Protein AF-A0A926A5L3-F1 (afdb_monomer)

Foldseek 3Di:
DVVVQDDPDDFFADDDWAPALQAADDDQFAGLDGDHLDDTDDWDWDWAADPVGDIDIDIDDQQDWDDDAQFPDHHQAAEIEGEPLRHQPQPRGGPRDCVVTHGDDDDDDSDDDDDDLLQFFFAKDQDDKFFFPDKDDLDPFKIKGFSLFFAWFWKKFKWADAAQKKKKKFFAAAADPSGHGDHVLQPDGHHIYMYGDRRPGIDIDTDDRYIAGHRMIMIGIADVVNPGDTMDTPGMMTGHMAGPWDFFKDKDFPDPLVVLLLQQLVRLQRRQRHRARAQGGHHDNWAQALCCQLVVLLDQQTTDCSSRLSNQLVQQVVQQDPQLFRFRTGVCSDDDDFQNGGQLSRNLSNQRNLLVVCQQAVDLVSLVVSVVSLVSNLVSLVVQDDQLWHQGHQAQFQFDDPDHGGGDDQDGSRLLNSLSSLVSLQSSLVSCVVVVNNVSNVVSVVSSVSSLVVNCVVFPDPVQLFGHRLDLQRLQSCQQSVSDDPVSLVSSLLSNLLNCVVPQGGTGLSRLLSSCVSCLVVLNVQSVCVSAVDQPDQHSNVLVVVVQSHPANHSNVDRHSRGNSNVNCSSCLVCEQLNWGRDPVCGQQLETERHHRDYPPIQKMKMWGQTPQGIWIWIWGADLQKIKIKIFRGASHKYKYWAQAQWDPAAQKWKDKVNHTQDDRHDGDDDDPQKAFDDWDDDGRRITGIIMGHGDIIIMMIGHFAFWADWDWDAEALKIKIFTDDRPQFQFKFKWKDLGPPDPTDGPDDRHRHRMDMGNNGHAPGKMKIWMWTDHPPMIGDTYDIDIDHHHHQDDPFFPPPPDPAKDFQDPGTLKGWAGDDPQFTKTKGFDCHPQHVQAPAFPPDGMWIKGKAWIKIKHKGFADDAFWKKKKKWKKAKGLPQADWAWKKFKDKQNHGQDIDGDTNPRRYIDMDMGMDGDRDRMIMIMITIPCPVDDTIMMTIGDIDMGTPPDFPFDWDDDPQKIKTATDPSPQQWWKWKDKDAPPPPDDDPIDTPVVSNGHRMDIGGHDPDPIDMDMDTGHD

Structure (mmCIF, N/CA/C/O backbone):
data_AF-A0A926A5L3-F1
#
_entry.id   AF-A0A926A5L3-F1
#
loop_
_atom_site.group_PDB
_atom_site.id
_atom_site.type_symbol
_atom_site.label_atom_id
_atom_site.label_alt_id
_atom_site.label_comp_id
_atom_site.label_asym_id
_atom_site.label_entity_id
_atom_site.label_seq_id
_atom_site.pdbx_PDB_ins_code
_atom_site.Cartn_x
_atom_site.Cartn_y
_atom_site.Cartn_z
_atom_site.occupancy
_atom_site.B_iso_or_equiv
_atom_site.auth_seq_id
_atom_site.auth_comp_id
_atom_site.auth_asym_id
_atom_site.auth_atom_id
_atom_site.pdbx_PDB_model_num
ATOM 1 N N . GLY A 1 1 ? -8.082 -14.546 -36.840 1.00 35.22 1 GLY A N 1
ATOM 2 C CA . GLY A 1 1 ? -7.848 -15.642 -35.850 1.00 35.22 1 GLY A CA 1
ATOM 3 C C . GLY A 1 1 ? -6.496 -16.289 -36.125 1.00 35.22 1 GLY A C 1
ATOM 4 O O . GLY A 1 1 ? -6.032 -16.130 -37.239 1.00 35.22 1 GLY A O 1
ATOM 5 N N . GLN A 1 2 ? -5.846 -16.968 -35.163 1.00 36.25 2 GLN A N 1
ATOM 6 C CA . GLN A 1 2 ? -4.400 -17.338 -35.142 1.00 36.25 2 GLN A CA 1
ATOM 7 C C . GLN A 1 2 ? -3.778 -18.077 -36.369 1.00 36.25 2 GLN A C 1
ATOM 9 O O . GLN A 1 2 ? -2.594 -18.394 -36.334 1.00 36.25 2 GLN A O 1
ATOM 14 N N . TYR A 1 3 ? -4.504 -18.292 -37.471 1.00 44.75 3 TYR A N 1
ATOM 15 C CA . TYR A 1 3 ? -4.017 -18.852 -38.741 1.00 44.75 3 TYR A CA 1
ATOM 16 C C . TYR A 1 3 ? -3.780 -17.809 -39.860 1.00 44.75 3 TYR A C 1
ATOM 18 O O . TYR A 1 3 ? -3.399 -18.186 -40.960 1.00 44.75 3 TYR A O 1
ATOM 26 N N . GLU A 1 4 ? -3.964 -16.506 -39.606 1.00 56.38 4 GLU A N 1
ATOM 27 C CA . GLU A 1 4 ? -3.795 -15.429 -40.613 1.00 56.38 4 GLU A CA 1
ATOM 28 C C . GLU A 1 4 ? -2.333 -15.012 -40.892 1.00 56.38 4 GLU A C 1
ATOM 30 O O . GLU A 1 4 ? -2.102 -14.116 -41.698 1.00 56.38 4 GLU A O 1
ATOM 35 N N . LEU A 1 5 ? -1.338 -15.635 -40.244 1.00 77.62 5 LEU A N 1
ATOM 36 C CA . LEU A 1 5 ? 0.082 -15.277 -40.414 1.00 77.62 5 LEU A CA 1
ATOM 37 C C . LEU A 1 5 ? 0.815 -16.090 -41.492 1.00 77.62 5 LEU A C 1
ATOM 39 O O . LEU A 1 5 ? 1.852 -15.642 -41.974 1.00 77.62 5 LEU A O 1
ATOM 43 N N . PHE A 1 6 ? 0.306 -17.268 -41.866 1.00 82.19 6 PHE A N 1
ATOM 44 C CA . PHE A 1 6 ? 0.930 -18.124 -42.878 1.00 82.19 6 PHE A CA 1
ATOM 45 C C . PHE A 1 6 ? 0.266 -17.935 -44.238 1.00 82.19 6 PHE A C 1
ATOM 47 O O . PHE A 1 6 ? -0.958 -17.862 -44.341 1.00 82.19 6 PHE A O 1
ATOM 54 N N . VAL A 1 7 ? 1.077 -17.924 -45.292 1.00 86.25 7 VAL A N 1
ATOM 55 C CA . VAL A 1 7 ? 0.605 -17.907 -46.681 1.00 86.25 7 VAL A CA 1
ATOM 56 C C . VAL A 1 7 ? 0.960 -19.212 -47.386 1.00 86.25 7 VAL A C 1
ATOM 58 O O . VAL A 1 7 ? 1.918 -19.895 -47.020 1.00 86.25 7 VAL A O 1
ATOM 61 N N . ASN A 1 8 ? 0.200 -19.565 -48.424 1.00 85.50 8 ASN A N 1
ATOM 62 C CA . ASN A 1 8 ? 0.579 -20.675 -49.297 1.00 85.50 8 ASN A CA 1
ATOM 63 C C . ASN A 1 8 ? 1.911 -20.355 -49.996 1.00 85.50 8 ASN A C 1
ATOM 65 O O . ASN A 1 8 ? 2.048 -19.300 -50.613 1.00 85.50 8 ASN A O 1
ATOM 69 N N . GLY A 1 9 ? 2.866 -21.286 -49.935 1.00 89.62 9 GLY A N 1
ATOM 70 C CA . GLY A 1 9 ? 4.195 -21.131 -50.531 1.00 89.62 9 GLY A CA 1
ATOM 71 C C . GLY A 1 9 ? 5.265 -20.726 -49.514 1.00 89.62 9 GLY A C 1
ATOM 72 O O . GLY A 1 9 ? 5.319 -21.262 -48.407 1.00 89.62 9 GLY A O 1
ATOM 73 N N . SER A 1 10 ? 6.161 -19.826 -49.915 1.00 92.00 10 SER A N 1
ATOM 74 C CA . SER A 1 10 ? 7.307 -19.418 -49.098 1.00 92.00 10 SER A CA 1
ATOM 75 C C . SER A 1 10 ? 6.879 -18.563 -47.907 1.00 92.00 10 SER A C 1
ATOM 77 O O . SER A 1 10 ? 6.154 -17.585 -48.059 1.00 92.00 10 SER A O 1
ATOM 79 N N . ASN A 1 11 ? 7.384 -18.909 -46.726 1.00 92.69 11 ASN A N 1
ATOM 80 C CA . ASN A 1 11 ? 7.181 -18.177 -45.479 1.00 92.69 11 ASN A CA 1
ATOM 81 C C . ASN A 1 11 ? 8.551 -17.875 -44.850 1.00 92.69 11 ASN A C 1
ATOM 83 O O . ASN A 1 11 ? 9.513 -18.599 -45.102 1.00 92.69 11 ASN A O 1
ATOM 87 N N . ALA A 1 12 ? 8.635 -16.830 -44.027 1.00 93.44 12 ALA A N 1
ATOM 88 C CA . ALA A 1 12 ? 9.833 -16.491 -43.260 1.00 93.44 12 ALA A CA 1
ATOM 89 C C . ALA A 1 12 ? 9.483 -16.323 -41.777 1.00 93.44 12 ALA A C 1
ATOM 91 O O . ALA A 1 12 ? 8.403 -15.842 -41.440 1.00 93.44 12 ALA A O 1
ATOM 92 N N . LEU A 1 13 ? 10.405 -16.719 -40.899 1.00 92.50 13 LEU A N 1
ATOM 93 C CA . LEU A 1 13 ? 10.316 -16.523 -39.455 1.00 92.50 13 LEU A CA 1
ATOM 94 C C . LEU A 1 13 ? 11.566 -15.771 -38.996 1.00 92.50 13 LEU A C 1
ATOM 96 O O . LEU A 1 13 ? 12.678 -16.259 -39.169 1.00 92.50 13 LEU A O 1
ATOM 100 N N . GLY A 1 14 ? 11.374 -14.586 -38.418 1.00 94.06 14 GLY A N 1
ATOM 101 C CA . GLY A 1 14 ? 12.453 -13.732 -37.927 1.00 94.06 14 GLY A CA 1
ATOM 102 C C . GLY A 1 14 ? 12.343 -13.476 -36.426 1.00 94.06 14 GLY A C 1
ATOM 103 O O . GLY A 1 14 ? 11.247 -13.250 -35.915 1.00 94.06 14 GLY A O 1
ATOM 104 N N . VAL A 1 15 ? 13.476 -13.488 -35.715 1.00 96.00 15 VAL A N 1
ATOM 105 C CA . VAL A 1 15 ? 13.546 -13.243 -34.265 1.00 96.00 15 VAL A CA 1
ATOM 106 C C . VAL A 1 15 ? 14.691 -12.280 -33.948 1.00 96.00 15 VAL A C 1
ATOM 108 O O . VAL A 1 15 ? 15.814 -12.483 -34.397 1.00 96.00 15 VAL A O 1
ATOM 111 N N . MET A 1 16 ? 14.415 -11.247 -33.145 1.00 96.06 16 MET A N 1
ATOM 112 C CA . MET A 1 16 ? 15.439 -10.385 -32.541 1.00 96.06 16 MET A CA 1
ATOM 113 C C . MET A 1 16 ? 15.711 -10.840 -31.106 1.00 96.06 16 MET A C 1
ATOM 115 O O . MET A 1 16 ? 14.770 -11.140 -30.371 1.00 96.06 16 MET A O 1
ATOM 119 N N . LEU A 1 17 ? 16.978 -10.845 -30.692 1.00 95.69 17 LEU A N 1
ATOM 120 C CA . LEU A 1 17 ? 17.385 -11.199 -29.331 1.00 95.69 17 LEU A CA 1
ATOM 121 C C . LEU A 1 17 ? 17.910 -9.968 -28.590 1.00 95.69 17 LEU A C 1
ATOM 123 O O . LEU A 1 17 ? 18.773 -9.255 -29.097 1.00 95.69 17 LEU A O 1
ATOM 127 N N . GLY A 1 18 ? 17.394 -9.744 -27.383 1.00 95.81 18 GLY A N 1
ATOM 128 C CA . GLY A 1 18 ? 17.878 -8.733 -26.446 1.00 95.81 18 GLY A CA 1
ATOM 129 C C . GLY A 1 18 ? 18.607 -9.367 -25.264 1.00 95.81 18 GLY A C 1
ATOM 130 O O . GLY A 1 18 ? 18.484 -10.564 -25.010 1.00 95.81 18 GLY A O 1
ATOM 131 N N . ASN A 1 19 ? 19.353 -8.552 -24.522 1.00 96.56 19 ASN A N 1
ATOM 132 C CA . ASN A 1 19 ? 20.150 -9.010 -23.381 1.00 96.56 19 ASN A CA 1
ATOM 133 C C . ASN A 1 19 ? 19.296 -9.426 -22.165 1.00 96.56 19 ASN A C 1
ATOM 135 O O . ASN A 1 19 ? 19.531 -10.480 -21.571 1.00 96.56 19 ASN A O 1
ATOM 139 N N . GLY A 1 20 ? 18.293 -8.615 -21.803 1.00 94.62 20 GLY A N 1
ATOM 140 C CA . GLY A 1 20 ? 17.446 -8.843 -20.624 1.00 94.62 20 GLY A CA 1
ATOM 141 C C . GLY A 1 20 ? 18.246 -9.014 -19.322 1.00 94.62 20 GLY A C 1
ATOM 142 O O . GLY A 1 20 ? 19.362 -8.514 -19.205 1.00 94.62 20 GLY A O 1
ATOM 143 N N . MET A 1 21 ? 17.687 -9.751 -18.355 1.00 94.62 21 MET A N 1
ATOM 144 C CA . MET A 1 21 ? 18.421 -10.192 -17.152 1.00 94.62 21 MET A CA 1
ATOM 145 C C . MET A 1 21 ? 19.389 -11.355 -17.436 1.00 94.62 21 MET A C 1
ATOM 147 O O . MET A 1 21 ? 20.191 -11.712 -16.580 1.00 94.62 21 MET A O 1
ATOM 151 N N . TYR A 1 22 ? 19.325 -11.957 -18.630 1.00 95.00 22 TYR A N 1
ATOM 152 C CA . TYR A 1 22 ? 20.181 -13.086 -18.999 1.00 95.00 22 TYR A CA 1
ATOM 153 C C . TYR A 1 22 ? 21.652 -12.667 -19.157 1.00 95.00 22 TYR A C 1
ATOM 155 O O . TYR A 1 22 ? 22.568 -13.425 -18.834 1.00 95.00 22 TYR A O 1
ATOM 163 N N . ASN A 1 23 ? 21.884 -11.449 -19.651 1.00 95.94 23 ASN A N 1
ATOM 164 C CA . ASN A 1 23 ? 23.215 -10.903 -19.875 1.00 95.94 23 ASN A CA 1
ATOM 165 C C . ASN A 1 23 ? 23.255 -9.408 -19.534 1.00 95.94 23 ASN A C 1
ATOM 167 O O . ASN A 1 23 ? 22.885 -8.571 -20.350 1.00 95.94 23 ASN A O 1
ATOM 171 N N . VAL A 1 24 ? 23.733 -9.068 -18.340 1.00 97.12 24 VAL A N 1
ATOM 172 C CA . VAL A 1 24 ? 23.867 -7.698 -17.826 1.00 97.12 24 VAL A CA 1
ATOM 173 C C . VAL A 1 24 ? 25.358 -7.315 -17.781 1.00 97.12 24 VAL A C 1
ATOM 175 O O . VAL A 1 24 ? 26.021 -7.507 -16.755 1.00 97.12 24 VAL A O 1
ATOM 178 N N . PRO A 1 25 ? 25.939 -6.844 -18.902 1.00 95.25 25 PRO A N 1
ATOM 179 C CA . PRO A 1 25 ? 27.352 -6.479 -18.975 1.00 95.25 25 PRO A CA 1
ATOM 180 C C . PRO A 1 25 ? 27.663 -5.175 -18.227 1.00 95.25 25 PRO A C 1
ATOM 182 O O . PRO A 1 25 ? 26.810 -4.308 -18.067 1.00 95.25 25 PRO A O 1
ATOM 185 N N . ALA A 1 26 ? 28.926 -4.984 -17.839 1.00 94.44 26 ALA A N 1
ATOM 186 C CA . ALA A 1 26 ? 29.396 -3.679 -17.378 1.00 94.44 26 ALA A CA 1
ATOM 187 C C . ALA A 1 26 ? 29.382 -2.665 -18.537 1.00 94.44 26 ALA A C 1
ATOM 189 O O . ALA A 1 26 ? 29.895 -2.946 -19.622 1.00 94.44 26 ALA A O 1
ATOM 190 N N . THR A 1 27 ? 28.822 -1.476 -18.307 1.00 94.12 27 THR A N 1
ATOM 191 C CA . THR A 1 27 ? 28.749 -0.400 -19.309 1.00 94.12 27 THR A CA 1
ATOM 192 C C . THR A 1 27 ? 29.032 0.964 -18.675 1.00 94.12 27 THR A C 1
ATOM 194 O O . THR A 1 27 ? 29.109 1.090 -17.456 1.00 94.12 27 THR A O 1
ATOM 197 N N . SER A 1 28 ? 29.159 2.011 -19.495 1.00 94.25 28 SER A N 1
ATOM 198 C CA . SER A 1 28 ? 29.218 3.400 -19.014 1.00 94.25 28 SER A CA 1
ATOM 199 C C . SER A 1 28 ? 27.848 3.972 -18.615 1.00 94.25 28 SER A C 1
ATOM 201 O O . SER A 1 28 ? 27.768 5.117 -18.167 1.00 94.25 28 SER A O 1
ATOM 203 N N . ARG A 1 29 ? 26.761 3.217 -18.822 1.00 96.44 29 ARG A N 1
ATOM 204 C CA . ARG A 1 29 ? 25.391 3.586 -18.449 1.00 96.44 29 ARG A CA 1
ATOM 205 C C . ARG A 1 29 ? 25.022 2.968 -17.103 1.00 96.44 29 ARG A C 1
ATOM 207 O O . ARG A 1 29 ? 25.691 2.064 -16.603 1.00 96.44 29 ARG A O 1
ATOM 214 N N . TYR A 1 30 ? 23.943 3.472 -16.512 1.00 96.25 30 TYR A N 1
ATOM 215 C CA . TYR A 1 30 ? 23.425 2.991 -15.238 1.00 96.25 30 TYR A CA 1
ATOM 216 C C . TYR A 1 30 ? 23.239 1.469 -15.262 1.00 96.25 30 TYR A C 1
ATOM 218 O O . TYR A 1 30 ? 22.624 0.912 -16.175 1.00 96.25 30 TYR A O 1
ATOM 226 N N . THR A 1 31 ? 23.798 0.818 -14.247 1.00 95.12 31 THR A N 1
ATOM 227 C CA . THR A 1 31 ? 23.822 -0.634 -14.088 1.00 95.12 31 THR A CA 1
ATOM 228 C C . THR A 1 31 ? 23.742 -0.926 -12.593 1.00 95.12 31 THR A C 1
ATOM 230 O O . THR A 1 31 ? 24.650 -0.547 -11.858 1.00 95.12 31 THR A O 1
ATOM 233 N N . LYS A 1 32 ? 22.651 -1.550 -12.129 1.00 94.56 32 LYS A N 1
ATOM 234 C CA . LYS A 1 32 ? 22.465 -1.870 -10.701 1.00 94.56 32 LYS A CA 1
ATOM 235 C C . LYS A 1 32 ? 23.424 -2.970 -10.243 1.00 94.56 32 LYS A C 1
ATOM 237 O O . LYS A 1 32 ? 24.020 -2.858 -9.177 1.00 94.56 32 LYS A O 1
ATOM 242 N N . PHE A 1 33 ? 23.570 -4.010 -11.055 1.00 95.06 33 PHE A N 1
ATOM 243 C CA . PHE A 1 33 ? 24.535 -5.092 -10.883 1.00 95.06 33 PHE A CA 1
ATOM 244 C C . PHE A 1 33 ? 24.931 -5.639 -12.255 1.00 95.06 33 PHE A C 1
ATOM 246 O O . PHE A 1 33 ? 24.251 -5.386 -13.248 1.00 95.06 33 PHE A O 1
ATOM 253 N N . THR A 1 34 ? 26.023 -6.395 -12.303 1.00 96.12 34 THR A N 1
ATOM 254 C CA . THR A 1 34 ? 26.501 -7.087 -13.505 1.00 96.12 34 THR A CA 1
ATOM 255 C C . THR A 1 34 ? 26.414 -8.594 -13.312 1.00 96.12 34 THR A C 1
ATOM 257 O O . THR A 1 34 ? 26.735 -9.087 -12.234 1.00 96.12 34 THR A O 1
ATOM 260 N N . GLY A 1 35 ? 26.058 -9.332 -14.357 1.00 94.50 35 GLY A N 1
ATOM 261 C CA . GLY A 1 35 ? 25.930 -10.790 -14.319 1.00 94.50 35 GLY A CA 1
ATOM 262 C C . GLY A 1 35 ? 25.642 -11.345 -15.710 1.00 94.50 35 GLY A C 1
ATOM 263 O O . GLY A 1 35 ? 25.076 -10.645 -16.544 1.00 94.50 35 GLY A O 1
ATOM 264 N N . SER A 1 36 ? 26.062 -12.574 -16.007 1.00 93.06 36 SER A N 1
ATOM 265 C CA . SER A 1 36 ? 25.852 -13.162 -17.334 1.00 93.06 36 SER A CA 1
ATOM 266 C C . SER A 1 36 ? 25.715 -14.677 -17.272 1.00 93.06 36 SER A C 1
ATOM 268 O O . SER A 1 36 ? 26.542 -15.357 -16.669 1.00 93.06 36 SER A O 1
ATOM 270 N N . PHE A 1 37 ? 24.710 -15.195 -17.975 1.00 90.75 37 PHE A N 1
ATOM 271 C CA . PHE A 1 37 ? 24.553 -16.614 -18.305 1.00 90.75 37 PHE A CA 1
ATOM 272 C C . PHE A 1 37 ? 25.066 -16.925 -19.730 1.00 90.75 37 PHE A C 1
ATOM 274 O O . PHE A 1 37 ? 24.801 -17.991 -20.295 1.00 90.75 37 PHE A O 1
ATOM 281 N N . GLY A 1 38 ? 25.799 -15.988 -20.341 1.00 91.94 38 GLY A N 1
ATOM 282 C CA . GLY A 1 38 ? 26.308 -16.048 -21.710 1.00 91.94 38 GLY A CA 1
ATOM 283 C C . GLY A 1 38 ? 25.638 -15.036 -22.651 1.00 91.94 38 GLY A C 1
ATOM 284 O O . GLY A 1 38 ? 24.778 -14.264 -22.229 1.00 91.94 38 GLY A O 1
ATOM 285 N N . PRO A 1 39 ? 26.014 -15.020 -23.943 1.00 91.06 39 PRO A N 1
ATOM 286 C CA . PRO A 1 39 ? 25.345 -14.184 -24.941 1.00 91.06 39 PRO A CA 1
ATOM 287 C C . PRO A 1 39 ? 23.888 -14.636 -25.144 1.00 91.06 39 PRO A C 1
ATOM 289 O O . PRO A 1 39 ? 23.615 -15.817 -24.927 1.00 91.06 39 PRO A O 1
ATOM 292 N N . PRO A 1 40 ? 22.965 -13.759 -25.590 1.00 92.81 40 PRO A N 1
ATOM 293 C CA . PRO A 1 40 ? 21.589 -14.141 -25.905 1.00 92.81 40 PRO A CA 1
ATOM 294 C C . PRO A 1 40 ? 21.512 -15.326 -26.877 1.00 92.81 40 PRO A C 1
ATOM 296 O O . PRO A 1 40 ? 22.271 -15.404 -27.844 1.00 92.81 40 PRO A O 1
ATOM 299 N N . LYS A 1 41 ? 20.580 -16.247 -26.619 1.00 94.06 41 LYS A N 1
ATOM 300 C CA . LYS A 1 41 ? 20.399 -17.502 -27.368 1.00 94.06 41 LYS A CA 1
ATOM 301 C C . LYS A 1 41 ? 18.924 -17.695 -27.707 1.00 94.06 41 LYS A C 1
ATOM 303 O O . LYS A 1 41 ? 18.062 -17.181 -26.999 1.00 94.06 41 LYS A O 1
ATOM 308 N N . LEU A 1 42 ? 18.637 -18.475 -28.747 1.00 95.31 42 LEU A N 1
ATOM 309 C CA . LEU A 1 42 ? 17.277 -18.822 -29.156 1.00 95.31 42 LEU A CA 1
ATOM 310 C C . LEU A 1 42 ? 17.081 -20.338 -29.142 1.00 95.31 42 LEU A C 1
ATOM 312 O O . LEU A 1 42 ? 17.919 -21.081 -29.647 1.00 95.31 42 LEU A O 1
ATOM 316 N N . ILE A 1 43 ? 15.934 -20.769 -28.624 1.00 94.31 43 ILE A N 1
ATOM 317 C CA . ILE A 1 43 ? 15.343 -22.072 -28.909 1.00 94.31 43 ILE A CA 1
ATOM 318 C C . ILE A 1 43 ? 13.918 -21.836 -29.408 1.00 94.31 43 ILE A C 1
ATOM 320 O O . ILE A 1 43 ? 13.148 -21.124 -28.764 1.00 94.31 43 ILE A O 1
ATOM 324 N N . ALA A 1 44 ? 13.565 -22.402 -30.560 1.00 94.12 44 ALA A N 1
ATOM 325 C CA . ALA A 1 44 ? 12.203 -22.341 -31.080 1.00 94.12 44 ALA A CA 1
ATOM 326 C C . ALA A 1 44 ? 11.848 -23.608 -31.863 1.00 94.12 44 ALA A C 1
ATOM 328 O O . ALA A 1 44 ? 12.690 -24.187 -32.551 1.00 94.12 44 ALA A O 1
ATOM 329 N N . GLN A 1 45 ? 10.580 -24.012 -31.763 1.00 93.88 45 GLN A N 1
ATOM 330 C CA . GLN A 1 45 ? 9.979 -25.077 -32.562 1.00 93.88 45 GLN A CA 1
ATOM 331 C C . GLN A 1 45 ? 8.614 -24.615 -33.069 1.00 93.88 45 GLN A C 1
ATOM 333 O O . GLN A 1 45 ? 7.748 -24.221 -32.290 1.00 93.88 45 GLN A O 1
ATOM 338 N N . LEU A 1 46 ? 8.422 -24.672 -34.382 1.00 93.12 46 LEU A N 1
ATOM 339 C CA . LEU A 1 46 ? 7.165 -24.389 -35.056 1.00 93.12 46 LEU A CA 1
ATOM 340 C C . LEU A 1 46 ? 6.559 -25.707 -35.540 1.00 93.12 46 LEU A C 1
ATOM 342 O O . LEU A 1 46 ? 7.123 -26.370 -36.408 1.00 93.12 46 LEU A O 1
ATOM 346 N N . HIS A 1 47 ? 5.400 -26.065 -34.992 1.00 93.25 47 HIS A N 1
ATOM 347 C CA . HIS A 1 47 ? 4.651 -27.261 -35.371 1.00 93.25 47 HIS A CA 1
ATOM 348 C C . HIS A 1 47 ? 3.543 -26.885 -36.359 1.00 93.25 47 HIS A C 1
ATOM 350 O O . HIS A 1 47 ? 2.641 -26.115 -36.032 1.00 93.25 47 HIS A O 1
ATOM 356 N N . LEU A 1 48 ? 3.606 -27.439 -37.566 1.00 90.94 48 LEU A N 1
ATOM 357 C CA . LEU A 1 48 ? 2.627 -27.247 -38.629 1.00 90.94 48 LEU A CA 1
ATOM 358 C C . LEU A 1 48 ? 1.744 -28.487 -38.723 1.00 90.94 48 LEU A C 1
ATOM 360 O O . LEU A 1 48 ? 2.257 -29.591 -38.891 1.00 90.94 48 LEU A O 1
ATOM 364 N N . PHE A 1 49 ? 0.429 -28.302 -38.648 1.00 91.75 49 PHE A N 1
ATOM 365 C CA . PHE A 1 49 ? -0.560 -29.367 -38.803 1.00 91.75 49 PHE A CA 1
ATOM 366 C C . PHE A 1 49 ? -1.387 -29.096 -40.056 1.00 91.75 49 PHE A C 1
ATOM 368 O O . PHE A 1 49 ? -1.925 -28.002 -40.224 1.00 91.75 49 PHE A O 1
ATOM 375 N N . TYR A 1 50 ? -1.480 -30.085 -40.939 1.00 90.06 50 TYR A N 1
ATOM 376 C CA . TYR A 1 50 ? -2.144 -29.951 -42.231 1.00 90.06 50 TYR A CA 1
ATOM 377 C C . TYR A 1 50 ? -3.512 -30.637 -42.222 1.00 90.06 50 TYR A C 1
ATOM 379 O O . TYR A 1 50 ? -3.735 -31.611 -41.504 1.00 90.06 50 TYR A O 1
ATOM 387 N N . ALA A 1 51 ? -4.430 -30.162 -43.068 1.00 91.38 51 ALA A N 1
ATOM 388 C CA . ALA A 1 51 ? -5.799 -30.686 -43.147 1.00 91.38 51 ALA A CA 1
ATOM 389 C C . ALA A 1 51 ? -5.876 -32.174 -43.546 1.00 91.38 51 ALA A C 1
ATOM 391 O O . ALA A 1 51 ? -6.840 -32.855 -43.214 1.00 91.38 51 ALA A O 1
ATOM 392 N N . ASN A 1 52 ? -4.852 -32.692 -44.232 1.00 93.62 52 ASN A N 1
ATOM 393 C CA . ASN A 1 52 ? -4.724 -34.109 -44.589 1.00 93.62 52 ASN A CA 1
ATOM 394 C C . ASN A 1 52 ? -4.213 -34.995 -43.429 1.00 93.62 52 ASN A C 1
ATOM 396 O O . ASN A 1 52 ? -3.969 -36.180 -43.638 1.00 93.62 52 ASN A O 1
ATOM 400 N N . GLY A 1 53 ? -4.002 -34.431 -42.235 1.00 94.31 53 GLY A N 1
ATOM 401 C CA . GLY A 1 53 ? -3.536 -35.143 -41.045 1.00 94.31 53 GLY A CA 1
ATOM 402 C C . GLY A 1 53 ? -2.015 -35.274 -40.911 1.00 94.31 53 GLY A C 1
ATOM 403 O O . GLY A 1 53 ? -1.554 -35.793 -39.898 1.00 94.31 53 GLY A O 1
ATOM 404 N N . THR A 1 54 ? -1.216 -34.805 -41.877 1.00 95.50 54 THR A N 1
ATOM 405 C CA . THR A 1 54 ? 0.252 -34.782 -41.727 1.00 95.50 54 THR A CA 1
ATOM 406 C C . THR A 1 54 ? 0.701 -33.604 -40.865 1.00 95.50 54 THR A C 1
ATOM 408 O O . THR A 1 54 ? -0.026 -32.618 -40.720 1.00 95.50 54 THR A O 1
ATOM 411 N N . SER A 1 55 ? 1.922 -33.666 -40.335 1.00 94.31 55 SER A N 1
ATOM 412 C CA . SER A 1 55 ? 2.546 -32.553 -39.621 1.00 94.31 55 SER A CA 1
ATOM 413 C C . SER A 1 55 ? 4.006 -32.355 -40.024 1.00 94.31 55 SER A C 1
ATOM 415 O O . SER A 1 55 ? 4.646 -33.259 -40.560 1.00 94.31 55 SER A O 1
ATOM 417 N N . ASN A 1 56 ? 4.524 -31.151 -39.789 1.00 93.31 56 ASN A N 1
ATOM 418 C CA . ASN A 1 56 ? 5.938 -30.822 -39.943 1.00 93.31 56 ASN A CA 1
ATOM 419 C C . ASN A 1 56 ? 6.422 -30.021 -38.728 1.00 93.31 56 ASN A C 1
ATOM 421 O O . ASN A 1 56 ? 5.643 -29.277 -38.133 1.00 93.31 56 ASN A O 1
ATOM 425 N N . VAL A 1 57 ? 7.699 -30.151 -38.374 1.00 94.56 57 VAL A N 1
ATOM 426 C CA . VAL A 1 57 ? 8.323 -29.382 -37.292 1.00 94.56 57 VAL A CA 1
ATOM 427 C C . VAL A 1 57 ? 9.533 -28.648 -37.848 1.00 94.56 57 VAL A C 1
ATOM 429 O O . VAL A 1 57 ? 10.482 -29.271 -38.313 1.00 94.56 57 VAL A O 1
ATOM 432 N N . ILE A 1 58 ? 9.508 -27.320 -37.771 1.00 93.56 58 ILE A N 1
ATOM 433 C CA . ILE A 1 58 ? 10.653 -26.464 -38.092 1.00 93.56 58 ILE A CA 1
ATOM 434 C C . ILE A 1 58 ? 11.289 -26.051 -36.767 1.00 93.56 58 ILE A C 1
ATOM 436 O O . ILE A 1 58 ? 10.620 -25.461 -35.923 1.00 93.56 58 ILE A O 1
ATOM 440 N N . SER A 1 59 ? 12.564 -26.379 -36.569 1.00 95.06 59 SER A N 1
ATOM 441 C CA . SER A 1 59 ? 13.295 -26.074 -35.332 1.00 95.06 59 SER A CA 1
ATOM 442 C C . SER A 1 59 ? 14.448 -25.109 -35.594 1.00 95.06 59 SER A C 1
ATOM 444 O O . SER A 1 59 ? 14.896 -24.952 -36.728 1.00 95.06 59 SER A O 1
ATOM 446 N N . THR A 1 60 ? 14.932 -24.457 -34.541 1.00 95.56 60 THR A N 1
ATOM 447 C CA . THR A 1 60 ? 16.198 -23.713 -34.572 1.00 95.56 60 THR A CA 1
ATOM 448 C C . THR A 1 60 ? 17.388 -24.658 -34.670 1.00 95.56 60 THR A C 1
ATOM 450 O O . THR A 1 60 ? 17.541 -25.537 -33.822 1.00 95.56 60 THR A O 1
ATOM 453 N N . ASP A 1 61 ? 18.237 -24.449 -35.671 1.00 95.12 61 ASP A N 1
ATOM 454 C CA . ASP A 1 61 ? 19.452 -25.219 -35.947 1.00 95.12 61 ASP A CA 1
ATOM 455 C C . ASP A 1 61 ? 20.512 -24.344 -36.656 1.00 95.12 61 ASP A C 1
ATOM 457 O O . ASP A 1 61 ? 20.400 -23.117 -36.687 1.00 95.12 61 ASP A O 1
ATOM 461 N N . SER A 1 62 ? 21.559 -24.959 -37.216 1.00 95.75 62 SER A N 1
ATOM 462 C CA . SER A 1 62 ? 22.626 -24.254 -37.941 1.00 95.75 62 SER A CA 1
ATOM 463 C C . SER A 1 62 ? 22.218 -23.720 -39.321 1.00 95.75 62 SER A C 1
ATOM 465 O O . SER A 1 62 ? 23.028 -23.046 -39.955 1.00 95.75 62 SER A O 1
ATOM 467 N N . GLN A 1 63 ? 21.011 -24.017 -39.818 1.00 94.94 63 GLN A N 1
ATOM 468 C CA . GLN A 1 63 ? 20.507 -23.493 -41.095 1.00 94.94 63 GLN A CA 1
ATOM 469 C C . GLN A 1 63 ? 19.887 -22.101 -40.949 1.00 94.94 63 GLN A C 1
ATOM 471 O O . GLN A 1 63 ? 19.702 -21.399 -41.943 1.00 94.94 63 GLN A O 1
ATOM 476 N N . TRP A 1 64 ? 19.577 -21.685 -39.720 1.00 96.62 64 TRP A N 1
ATOM 477 C CA . TRP A 1 64 ? 19.152 -20.321 -39.439 1.00 96.62 64 TRP A CA 1
ATOM 478 C C . TRP A 1 64 ? 20.278 -19.341 -39.750 1.00 96.62 64 TRP A C 1
ATOM 480 O O . TRP A 1 64 ? 21.448 -19.632 -39.515 1.00 96.62 64 TRP A O 1
ATOM 490 N N . LEU A 1 65 ? 19.922 -18.164 -40.257 1.00 97.06 65 LEU A N 1
ATOM 491 C CA . LEU A 1 65 ? 20.868 -17.095 -40.557 1.00 97.06 65 LEU A CA 1
ATOM 492 C C . LEU A 1 65 ? 20.763 -15.987 -39.504 1.00 97.06 65 LEU A C 1
ATOM 494 O O . LEU A 1 65 ? 19.690 -15.730 -38.960 1.00 97.06 65 LEU A O 1
ATOM 498 N N . THR A 1 66 ? 21.879 -15.318 -39.229 1.00 96.38 66 THR A N 1
ATOM 499 C CA . THR A 1 66 ? 21.984 -14.219 -38.267 1.00 96.38 66 THR A CA 1
ATOM 500 C C . THR A 1 66 ? 22.838 -13.077 -38.816 1.00 96.38 66 THR A C 1
ATOM 502 O O . THR A 1 66 ? 23.796 -13.290 -39.565 1.00 96.38 66 THR A O 1
ATOM 505 N N . ALA A 1 67 ? 22.496 -11.855 -38.420 1.00 96.19 67 ALA A N 1
ATOM 506 C CA . ALA A 1 67 ? 23.245 -10.638 -38.696 1.00 96.19 67 ALA A CA 1
ATOM 507 C C . ALA A 1 67 ? 23.024 -9.618 -37.563 1.00 96.19 67 ALA A C 1
ATOM 509 O O . ALA A 1 67 ? 22.015 -9.699 -36.853 1.00 96.19 67 ALA A O 1
ATOM 510 N N . PRO A 1 68 ? 23.931 -8.641 -37.379 1.00 95.25 68 PRO A N 1
ATOM 511 C CA . PRO A 1 68 ? 23.655 -7.477 -36.545 1.00 95.25 68 PRO A CA 1
ATOM 512 C C . PRO A 1 68 ? 22.389 -6.756 -37.022 1.00 95.25 68 PRO A C 1
ATOM 514 O O . PRO A 1 68 ? 22.210 -6.531 -38.218 1.00 95.25 68 PRO A O 1
ATOM 517 N N . GLY A 1 69 ? 21.511 -6.407 -36.084 1.00 94.81 69 GLY A N 1
ATOM 518 C CA . GLY A 1 69 ? 20.286 -5.665 -36.365 1.00 94.81 69 GLY A CA 1
ATOM 519 C C . GLY A 1 69 ? 20.427 -4.158 -36.121 1.00 94.81 69 GLY A C 1
ATOM 520 O O . GLY A 1 69 ? 21.490 -3.685 -35.718 1.00 94.81 69 GLY A O 1
ATOM 521 N N . PRO A 1 70 ? 19.330 -3.402 -36.289 1.00 97.31 70 PRO A N 1
ATOM 522 C CA . PRO A 1 70 ? 19.310 -1.961 -36.038 1.00 97.31 70 PRO A CA 1
ATOM 523 C C . PRO A 1 70 ? 19.412 -1.584 -34.551 1.00 97.31 70 PRO A C 1
ATOM 525 O O . PRO A 1 70 ? 19.708 -0.436 -34.238 1.00 97.31 70 PRO A O 1
ATOM 528 N N . ILE A 1 71 ? 19.205 -2.525 -33.623 1.00 98.12 71 ILE A N 1
ATOM 529 C CA . ILE A 1 71 ? 19.432 -2.308 -32.186 1.00 98.12 71 ILE A CA 1
ATOM 530 C C . ILE A 1 71 ? 20.931 -2.451 -31.897 1.00 98.12 71 ILE A C 1
ATOM 532 O O . ILE A 1 71 ? 21.463 -3.561 -31.882 1.00 98.12 71 ILE A O 1
ATOM 536 N N . THR A 1 72 ? 21.611 -1.331 -31.657 1.00 97.75 72 THR A N 1
ATOM 537 C CA . THR A 1 72 ? 23.072 -1.266 -31.464 1.00 97.75 72 THR A CA 1
ATOM 538 C C . THR A 1 72 ? 23.488 -1.293 -29.993 1.00 97.75 72 THR A C 1
ATOM 540 O O . THR A 1 72 ? 24.641 -1.589 -29.679 1.00 97.75 72 THR A O 1
ATOM 543 N N . PHE A 1 73 ? 22.550 -1.045 -29.077 1.00 97.88 73 PHE A N 1
ATOM 544 C CA . PHE A 1 73 ? 22.733 -1.188 -27.634 1.00 97.88 73 PHE A CA 1
ATOM 545 C C . PHE A 1 73 ? 21.454 -1.749 -27.006 1.00 97.88 73 PHE A C 1
ATOM 547 O O . PHE A 1 73 ? 20.366 -1.266 -27.297 1.00 97.88 73 PHE A O 1
ATOM 554 N N . SER A 1 74 ? 21.579 -2.742 -26.123 1.00 96.94 74 SER A N 1
ATOM 555 C CA . SER A 1 74 ? 20.462 -3.332 -25.373 1.00 96.94 74 SER A CA 1
ATOM 556 C C . SER A 1 74 ? 20.914 -3.614 -23.943 1.00 96.94 74 SER A C 1
ATOM 558 O O . SER A 1 74 ? 21.819 -4.421 -23.729 1.00 96.94 74 SER A O 1
ATOM 560 N N . HIS A 1 75 ? 20.316 -2.946 -22.958 1.00 97.12 75 HIS A N 1
ATOM 561 C CA . HIS A 1 75 ? 20.652 -3.138 -21.549 1.00 97.12 75 HIS A CA 1
ATOM 562 C C . HIS A 1 75 ? 19.426 -2.935 -20.659 1.00 97.12 75 HIS A C 1
ATOM 564 O O . HIS A 1 75 ? 18.818 -1.865 -20.679 1.00 97.12 75 HIS A O 1
ATOM 570 N N . VAL A 1 76 ? 19.112 -3.920 -19.809 1.00 95.69 76 VAL A N 1
ATOM 571 C CA . VAL A 1 76 ? 17.902 -3.907 -18.964 1.00 95.69 76 VAL A CA 1
ATOM 572 C C . VAL A 1 76 ? 17.828 -2.691 -18.029 1.00 95.69 76 VAL A C 1
ATOM 574 O O . VAL A 1 76 ? 16.737 -2.215 -17.743 1.00 95.69 76 VAL A O 1
ATOM 577 N N . TYR A 1 77 ? 18.972 -2.133 -17.617 1.00 96.81 77 TYR A N 1
ATOM 578 C CA . TYR A 1 77 ? 19.047 -0.916 -16.794 1.00 96.81 77 TYR A CA 1
ATOM 579 C C . TYR A 1 77 ? 19.420 0.346 -17.573 1.00 96.81 77 TYR A C 1
ATOM 581 O O . TYR A 1 77 ? 19.060 1.456 -17.185 1.00 96.81 77 TYR A O 1
ATOM 589 N N . GLY A 1 78 ? 20.195 0.172 -18.642 1.00 96.88 78 GLY A N 1
ATOM 590 C CA . GLY A 1 78 ? 21.025 1.231 -19.211 1.00 96.88 78 GLY A CA 1
ATOM 591 C C . GLY A 1 78 ? 20.415 1.881 -20.442 1.00 96.88 78 GLY A C 1
ATOM 592 O O . GLY A 1 78 ? 20.813 2.991 -20.790 1.00 96.88 78 GLY A O 1
ATOM 593 N N . GLY A 1 79 ? 19.470 1.225 -21.116 1.00 97.69 79 GLY A N 1
ATOM 594 C CA . GLY A 1 79 ? 18.869 1.791 -22.313 1.00 97.69 79 GLY A CA 1
ATOM 595 C C . GLY A 1 79 ? 18.737 0.851 -23.495 1.00 97.69 79 GLY A C 1
ATOM 596 O O . GLY A 1 79 ? 19.118 -0.320 -23.449 1.00 97.69 79 GLY A O 1
ATOM 597 N N . GLU A 1 80 ? 18.268 1.439 -24.589 1.00 98.62 80 GLU A N 1
ATOM 598 C CA . GLU A 1 80 ? 18.268 0.843 -25.919 1.00 98.62 80 GLU A CA 1
ATOM 599 C C . GLU A 1 80 ? 18.632 1.907 -26.960 1.00 98.62 80 GLU A C 1
ATOM 601 O O . GLU A 1 80 ? 18.041 2.989 -26.966 1.00 98.62 80 GLU A O 1
ATOM 606 N N . ASP A 1 81 ? 19.583 1.589 -27.838 1.00 98.69 81 ASP A N 1
ATOM 607 C CA . ASP A 1 81 ? 19.924 2.433 -28.984 1.00 98.69 81 ASP A CA 1
ATOM 608 C C . ASP A 1 81 ? 19.502 1.733 -30.271 1.00 98.69 81 ASP A C 1
ATOM 610 O O . ASP A 1 81 ? 19.765 0.542 -30.456 1.00 98.69 81 ASP A O 1
ATOM 614 N N . TYR A 1 82 ? 18.885 2.494 -31.167 1.00 98.81 82 TYR A N 1
ATOM 615 C CA . TYR A 1 82 ? 18.397 2.038 -32.456 1.00 98.81 82 TYR A CA 1
ATOM 616 C C . TYR A 1 82 ? 18.914 2.944 -33.571 1.00 98.81 82 TYR A C 1
ATOM 618 O O . TYR A 1 82 ? 18.736 4.162 -33.521 1.00 98.81 82 TYR A O 1
ATOM 626 N N . ASP A 1 83 ? 19.527 2.357 -34.592 1.00 98.75 83 ASP A N 1
ATOM 627 C CA . ASP A 1 83 ? 19.949 3.055 -35.802 1.00 98.75 83 ASP A CA 1
ATOM 628 C C . ASP A 1 83 ? 19.122 2.583 -36.996 1.00 98.75 83 ASP A C 1
ATOM 630 O O . ASP A 1 83 ? 19.356 1.509 -37.551 1.00 98.75 83 ASP A O 1
ATOM 634 N N . ALA A 1 84 ? 18.146 3.399 -37.400 1.00 98.25 84 ALA A N 1
ATOM 635 C CA . ALA A 1 84 ? 17.218 3.049 -38.470 1.00 98.25 84 ALA A CA 1
ATOM 636 C C . ALA A 1 84 ? 17.902 2.916 -39.837 1.00 98.25 84 ALA A C 1
ATOM 638 O O . ALA A 1 84 ? 17.377 2.254 -40.728 1.00 98.25 84 ALA A O 1
ATOM 639 N N . ARG A 1 85 ? 19.111 3.467 -40.003 1.00 97.62 85 ARG A N 1
ATOM 640 C CA . ARG A 1 85 ? 19.915 3.301 -41.225 1.00 97.62 85 ARG A CA 1
ATOM 641 C C . ARG A 1 85 ? 20.420 1.867 -41.403 1.00 97.62 85 ARG A C 1
ATOM 643 O O . ARG A 1 85 ? 20.838 1.509 -42.499 1.00 97.62 85 ARG A O 1
ATOM 650 N N . LEU A 1 86 ? 20.422 1.075 -40.329 1.00 97.31 86 LEU A N 1
ATOM 651 C CA . LEU A 1 86 ? 20.890 -0.310 -40.310 1.00 97.31 86 LEU A CA 1
ATOM 652 C C . LEU A 1 86 ? 19.748 -1.329 -40.418 1.00 97.31 86 LEU A C 1
ATOM 654 O O . LEU A 1 86 ? 20.017 -2.528 -40.405 1.00 97.31 86 LEU A O 1
ATOM 658 N N . GLU A 1 87 ? 18.487 -0.897 -40.492 1.00 95.38 87 GLU A N 1
ATOM 659 C CA . GLU A 1 87 ? 17.349 -1.814 -40.565 1.00 95.38 87 GLU A CA 1
ATOM 660 C C . GLU A 1 87 ? 17.256 -2.469 -41.955 1.00 95.38 87 GLU A C 1
ATOM 662 O O . GLU A 1 87 ? 17.005 -1.774 -42.946 1.00 95.38 87 GLU A O 1
ATOM 667 N N . PRO A 1 88 ? 17.424 -3.801 -42.077 1.00 93.44 88 PRO A N 1
ATOM 668 C CA . PRO A 1 88 ? 17.326 -4.455 -43.372 1.00 93.44 88 PRO A CA 1
ATOM 669 C C . PRO A 1 88 ? 15.851 -4.574 -43.765 1.00 93.44 88 PRO A C 1
ATOM 671 O O . PRO A 1 88 ? 15.082 -5.313 -43.148 1.00 93.44 88 PRO A O 1
ATOM 674 N N . SER A 1 89 ? 15.440 -3.833 -44.792 1.00 91.75 89 SER A N 1
ATOM 675 C CA . SER A 1 89 ? 14.048 -3.826 -45.243 1.00 91.75 89 SER A CA 1
ATOM 676 C C . SER A 1 89 ? 13.586 -5.232 -45.637 1.00 91.75 89 SER A C 1
ATOM 678 O O . SER A 1 89 ? 14.234 -5.913 -46.430 1.00 91.75 89 SER A O 1
ATOM 680 N N . GLY A 1 90 ? 12.461 -5.673 -45.074 1.00 92.62 90 GLY A N 1
ATOM 681 C CA . GLY A 1 90 ? 11.846 -6.951 -45.426 1.00 92.62 90 GLY A CA 1
ATOM 682 C C . GLY A 1 90 ? 12.510 -8.204 -44.838 1.00 92.62 90 GLY A C 1
ATOM 683 O O . GLY A 1 90 ? 12.116 -9.298 -45.227 1.00 92.62 90 GLY A O 1
ATOM 684 N N . TRP A 1 91 ? 13.474 -8.090 -43.913 1.00 95.19 91 TRP A N 1
ATOM 685 C CA . TRP A 1 91 ? 14.252 -9.230 -43.379 1.00 95.19 91 TRP A CA 1
ATOM 686 C C . TRP A 1 91 ? 13.417 -10.384 -42.798 1.00 95.19 91 TRP A C 1
ATOM 688 O O . TRP A 1 91 ? 13.862 -11.528 -42.756 1.00 95.19 91 TRP A O 1
ATOM 698 N N . ASN A 1 92 ? 12.205 -10.085 -42.336 1.00 93.19 92 ASN A N 1
ATOM 699 C CA . ASN A 1 92 ? 11.244 -11.026 -41.768 1.00 93.19 92 ASN A CA 1
ATOM 700 C C . ASN A 1 92 ? 10.159 -11.473 -42.770 1.00 93.19 92 ASN A C 1
ATOM 702 O O . ASN A 1 92 ? 9.155 -12.053 -42.358 1.00 93.19 92 ASN A O 1
ATOM 706 N N . HIS A 1 93 ? 10.342 -11.218 -44.067 1.00 93.00 93 HIS A N 1
ATOM 707 C CA . HIS A 1 93 ? 9.455 -11.650 -45.146 1.00 93.00 93 HIS A CA 1
ATOM 708 C C . HIS A 1 93 ? 10.149 -12.660 -46.068 1.00 93.00 93 HIS A C 1
ATOM 710 O O . HIS A 1 93 ? 11.369 -12.667 -46.233 1.00 93.00 93 HIS A O 1
ATOM 716 N N . ALA A 1 94 ? 9.358 -13.534 -46.695 1.00 93.06 94 ALA A N 1
ATOM 717 C CA . ALA A 1 94 ? 9.879 -14.464 -47.691 1.00 93.06 94 ALA A CA 1
ATOM 718 C C . ALA A 1 94 ? 10.447 -13.710 -48.908 1.00 93.06 94 ALA A C 1
ATOM 720 O O . ALA A 1 94 ? 9.873 -12.717 -49.349 1.00 93.06 94 ALA A O 1
ATOM 721 N N . GLY A 1 95 ? 11.551 -14.210 -49.471 1.00 92.50 95 GLY A N 1
ATOM 722 C CA . GLY A 1 95 ? 12.220 -13.597 -50.627 1.00 92.50 95 GLY A CA 1
ATOM 723 C C . GLY A 1 95 ? 13.256 -12.521 -50.283 1.00 92.50 95 GLY A C 1
ATOM 724 O O . GLY A 1 95 ? 13.826 -11.935 -51.199 1.00 92.50 95 GLY A O 1
ATOM 725 N N . PHE A 1 96 ? 13.523 -12.275 -48.997 1.00 95.88 96 PHE A N 1
ATOM 726 C CA . PHE A 1 96 ? 14.631 -11.427 -48.562 1.00 95.88 96 PHE A CA 1
ATOM 727 C C . PHE A 1 96 ? 15.992 -12.000 -48.997 1.00 95.88 96 PHE A C 1
ATOM 729 O O . PHE A 1 96 ? 16.247 -13.197 -48.839 1.00 95.88 96 PHE A O 1
ATOM 736 N N . ASP A 1 97 ? 16.874 -11.141 -49.518 1.00 94.94 97 ASP A N 1
ATOM 737 C CA . ASP A 1 97 ? 18.248 -11.517 -49.857 1.00 94.94 97 ASP A CA 1
ATOM 738 C C . ASP A 1 97 ? 19.129 -11.534 -48.599 1.00 94.94 97 ASP A C 1
ATOM 740 O O . ASP A 1 97 ? 19.644 -10.511 -48.145 1.00 94.94 97 ASP A O 1
ATOM 744 N N . ALA A 1 98 ? 19.297 -12.730 -48.035 1.00 94.44 98 ALA A N 1
ATOM 745 C CA . ALA A 1 98 ? 20.120 -12.974 -46.858 1.00 94.44 98 ALA A CA 1
ATOM 746 C C . ALA A 1 98 ? 21.564 -13.398 -47.196 1.00 94.44 98 ALA A C 1
ATOM 748 O O . ALA A 1 98 ? 22.247 -13.941 -46.330 1.00 94.44 98 ALA A O 1
ATOM 749 N N . ALA A 1 99 ? 22.063 -13.175 -48.422 1.00 93.44 99 ALA A N 1
ATOM 750 C CA . ALA A 1 99 ? 23.395 -13.642 -48.833 1.00 93.44 99 ALA A CA 1
ATOM 751 C C . ALA A 1 99 ? 24.550 -13.080 -47.980 1.00 93.44 99 ALA A C 1
ATOM 753 O O . ALA A 1 99 ? 25.606 -13.701 -47.882 1.00 93.44 99 ALA A O 1
ATOM 754 N N . ALA A 1 100 ? 24.351 -11.916 -47.352 1.00 93.81 100 ALA A N 1
ATOM 755 C CA . ALA A 1 100 ? 25.323 -11.291 -46.455 1.00 93.81 100 ALA A CA 1
ATOM 756 C C . ALA A 1 100 ? 25.222 -11.764 -44.989 1.00 93.81 100 ALA A C 1
ATOM 758 O O . ALA A 1 100 ? 26.004 -11.313 -44.150 1.00 93.81 100 ALA A O 1
ATOM 759 N N . TRP A 1 101 ? 24.250 -12.616 -44.652 1.00 97.38 101 TRP A N 1
ATOM 760 C CA . TRP A 1 101 ? 24.057 -13.127 -43.295 1.00 97.38 101 TRP A CA 1
ATOM 761 C C . TRP A 1 101 ? 24.871 -14.401 -43.071 1.00 97.38 101 TRP A C 1
ATOM 763 O O . TRP A 1 101 ? 25.123 -15.178 -43.991 1.00 97.38 101 TRP A O 1
ATOM 773 N N . SER A 1 102 ? 25.255 -14.635 -41.821 1.00 97.00 102 SER A N 1
ATOM 774 C CA . SER A 1 102 ? 26.041 -15.808 -41.437 1.00 97.00 102 SER A CA 1
ATOM 775 C C . SER A 1 102 ? 25.141 -16.905 -40.865 1.00 97.00 102 SER A C 1
ATOM 777 O O . SER A 1 102 ? 24.164 -16.580 -40.191 1.00 97.00 102 SER A O 1
ATOM 779 N N . PRO A 1 103 ? 25.467 -18.196 -41.049 1.00 96.94 103 PRO A N 1
ATOM 780 C CA . PRO A 1 103 ? 24.802 -19.280 -40.329 1.00 96.94 103 PRO A CA 1
ATOM 781 C C . PRO A 1 103 ? 24.875 -19.102 -38.807 1.00 96.94 103 PRO A C 1
ATOM 783 O O . PRO A 1 103 ? 25.884 -18.644 -38.266 1.00 96.94 103 PRO A O 1
ATOM 786 N N . ALA A 1 104 ? 23.809 -19.482 -38.107 1.00 96.38 104 ALA A N 1
ATOM 787 C CA . ALA A 1 104 ? 23.726 -19.425 -36.658 1.00 96.38 104 ALA A CA 1
ATOM 788 C C . ALA A 1 104 ? 24.650 -20.466 -36.007 1.00 96.38 104 ALA A C 1
ATOM 790 O O . ALA A 1 104 ? 24.702 -21.633 -36.402 1.00 96.38 104 ALA A O 1
ATOM 791 N N . THR A 1 105 ? 25.352 -20.055 -34.951 1.00 95.31 105 THR A N 1
ATOM 792 C CA . THR A 1 105 ? 26.183 -20.962 -34.154 1.00 95.31 105 THR A CA 1
ATOM 793 C C . THR A 1 105 ? 25.314 -21.761 -33.187 1.00 95.31 105 THR A C 1
ATOM 795 O O . THR A 1 105 ? 24.728 -21.200 -32.259 1.00 95.31 105 THR A O 1
ATOM 798 N N . VAL A 1 106 ? 25.276 -23.084 -33.354 1.00 95.12 106 VAL A N 1
ATOM 799 C CA . VAL A 1 106 ? 24.625 -23.988 -32.395 1.00 95.12 106 VAL A CA 1
ATOM 800 C C . VAL A 1 106 ? 25.384 -23.947 -31.067 1.00 95.12 106 VAL A C 1
ATOM 802 O O . VAL A 1 106 ? 26.606 -24.085 -31.025 1.00 95.12 106 VAL A O 1
ATOM 805 N N . THR A 1 107 ? 24.659 -23.752 -29.968 1.00 92.75 107 THR A N 1
ATOM 806 C CA . THR A 1 107 ? 25.222 -23.616 -28.620 1.00 92.75 107 THR A CA 1
ATOM 807 C C . THR A 1 107 ? 24.494 -24.531 -27.642 1.00 92.75 107 THR A C 1
ATOM 809 O O . THR A 1 107 ? 23.340 -24.898 -27.861 1.00 92.75 107 THR A O 1
ATOM 812 N N . SER A 1 108 ? 25.153 -24.893 -26.541 1.00 89.62 108 SER A N 1
ATOM 813 C CA . SER A 1 108 ? 24.475 -25.547 -25.425 1.00 89.62 108 SER A CA 1
ATOM 814 C C . SER A 1 108 ? 23.429 -24.606 -24.816 1.00 89.62 108 SER A C 1
ATOM 816 O O . SER A 1 108 ? 23.616 -23.383 -24.782 1.00 89.62 108 SER A O 1
ATOM 818 N N . GLY A 1 109 ? 22.338 -25.178 -24.302 1.00 85.94 109 GLY A N 1
ATOM 819 C CA . GLY A 1 109 ? 21.341 -24.424 -23.542 1.00 85.94 109 GLY A CA 1
ATOM 820 C C . GLY A 1 109 ? 21.934 -23.769 -22.282 1.00 85.94 109 GLY A C 1
ATOM 821 O O . GLY A 1 109 ? 23.060 -24.087 -21.890 1.00 85.94 109 GLY A O 1
ATOM 822 N N . PRO A 1 110 ? 21.186 -22.868 -21.625 1.00 86.75 110 PRO A N 1
ATOM 823 C CA . PRO A 1 110 ? 21.636 -22.153 -20.425 1.00 86.75 110 PRO A CA 1
ATOM 824 C C . PRO A 1 110 ? 21.785 -23.035 -19.170 1.00 86.75 110 PRO A C 1
ATOM 826 O O . PRO A 1 110 ? 22.135 -22.531 -18.108 1.00 86.75 110 PRO A O 1
ATOM 829 N N . GLY A 1 111 ? 21.519 -24.340 -19.275 1.00 86.12 111 GLY A N 1
ATOM 830 C CA . GLY A 1 111 ? 21.264 -25.215 -18.132 1.00 86.12 111 GLY A CA 1
ATOM 831 C C . GLY A 1 111 ? 19.793 -25.169 -17.706 1.00 86.12 111 GLY A C 1
ATOM 832 O O . GLY A 1 111 ? 18.968 -24.524 -18.353 1.00 86.12 111 GLY A O 1
ATOM 833 N N . GLY A 1 112 ? 19.454 -25.884 -16.632 1.00 86.06 112 GLY A N 1
ATOM 834 C CA . GLY A 1 112 ? 18.081 -25.968 -16.126 1.00 86.06 112 GLY A CA 1
ATOM 835 C C . GLY A 1 112 ? 17.130 -26.784 -17.011 1.00 86.06 112 GLY A C 1
ATOM 836 O O . GLY A 1 112 ? 17.550 -27.548 -17.880 1.00 86.06 112 GLY A O 1
ATOM 837 N N . MET A 1 113 ? 15.827 -26.639 -16.758 1.00 89.31 113 MET A N 1
ATOM 838 C CA . MET A 1 113 ? 14.756 -27.353 -17.457 1.00 89.31 113 MET A CA 1
ATOM 839 C C . MET A 1 113 ? 13.774 -26.350 -18.060 1.00 89.31 113 MET A C 1
ATOM 841 O O . MET A 1 113 ? 13.257 -25.492 -17.348 1.00 89.31 113 MET A O 1
ATOM 845 N N . LEU A 1 114 ? 13.478 -26.479 -19.356 1.00 90.69 114 LEU A N 1
ATOM 846 C CA . LEU A 1 114 ? 12.385 -25.733 -19.978 1.00 90.69 114 LEU A CA 1
ATOM 847 C C . LEU A 1 114 ? 11.056 -26.238 -19.412 1.00 90.69 114 LEU A C 1
ATOM 849 O O . LEU A 1 114 ? 10.752 -27.428 -19.489 1.00 90.69 114 LEU A O 1
ATOM 853 N N . ARG A 1 115 ? 10.277 -25.327 -18.830 1.00 91.12 115 ARG A N 1
ATOM 854 C CA . ARG A 1 115 ? 8.976 -25.616 -18.221 1.00 91.12 115 ARG A CA 1
ATOM 855 C C . ARG A 1 115 ? 7.872 -24.885 -18.992 1.00 91.12 115 ARG A C 1
ATOM 857 O O . ARG A 1 115 ? 8.107 -23.832 -19.579 1.00 91.12 115 ARG A O 1
ATOM 864 N N . GLY A 1 116 ? 6.678 -25.477 -19.024 1.00 88.25 116 GLY A N 1
ATOM 865 C CA . GLY A 1 116 ? 5.519 -24.918 -19.726 1.00 88.25 116 GLY A CA 1
ATOM 866 C C . GLY A 1 116 ? 4.892 -23.713 -19.015 1.00 88.25 116 GLY A C 1
ATOM 867 O O . GLY A 1 116 ? 5.359 -23.271 -17.968 1.00 88.25 116 GLY A O 1
ATOM 868 N N . GLN A 1 117 ? 3.780 -23.217 -19.563 1.00 83.69 117 GLN A N 1
ATOM 869 C CA . GLN A 1 117 ? 3.092 -22.006 -19.091 1.00 83.69 117 GLN A CA 1
ATOM 870 C C . GLN A 1 117 ? 2.676 -22.049 -17.607 1.00 83.69 117 GLN A C 1
ATOM 872 O O . GLN A 1 117 ? 2.629 -21.005 -16.969 1.00 83.69 117 GLN A O 1
ATOM 877 N N . SER A 1 118 ? 2.433 -23.232 -17.032 1.00 83.25 118 SER A N 1
ATOM 878 C CA . SER A 1 118 ? 2.121 -23.402 -15.601 1.00 83.25 118 SER A CA 1
ATOM 879 C C . SER A 1 118 ? 3.264 -23.015 -14.649 1.00 83.25 118 SER A C 1
ATOM 881 O O . SER A 1 118 ? 3.043 -22.935 -13.447 1.00 83.25 118 SER A O 1
ATOM 883 N N . HIS A 1 119 ? 4.471 -22.796 -15.179 1.00 88.25 119 HIS A N 1
ATOM 884 C CA . HIS A 1 119 ? 5.671 -22.350 -14.457 1.00 88.25 119 HIS A CA 1
ATOM 885 C C . HIS A 1 119 ? 6.133 -20.959 -14.903 1.00 88.25 119 HIS A C 1
ATOM 887 O O . HIS A 1 119 ? 7.227 -20.525 -14.551 1.00 88.25 119 HIS A O 1
ATOM 893 N N . ALA A 1 120 ? 5.341 -20.276 -15.731 1.00 90.12 120 ALA A N 1
ATOM 894 C CA . ALA A 1 120 ? 5.679 -18.977 -16.284 1.00 90.12 120 ALA A CA 1
ATOM 895 C C . ALA A 1 120 ? 4.810 -17.884 -15.660 1.00 90.12 120 ALA A C 1
ATOM 897 O O . ALA A 1 120 ? 3.628 -18.082 -15.376 1.00 90.12 120 ALA A O 1
ATOM 898 N N . ALA A 1 121 ? 5.387 -16.693 -15.512 1.00 92.81 121 ALA A N 1
ATOM 899 C CA . ALA A 1 121 ? 4.602 -15.503 -15.236 1.00 92.81 121 ALA A CA 1
ATOM 900 C C . ALA A 1 121 ? 3.676 -15.194 -16.428 1.00 92.81 121 ALA A C 1
ATOM 902 O O . ALA A 1 121 ? 4.035 -15.491 -17.576 1.00 92.81 121 ALA A O 1
ATOM 903 N N . PRO A 1 122 ? 2.514 -14.555 -16.201 1.00 93.88 122 PRO A N 1
ATOM 904 C CA . PRO A 1 122 ? 1.723 -14.025 -17.302 1.00 93.88 122 PRO A CA 1
ATOM 905 C C . PRO A 1 122 ? 2.569 -13.075 -18.173 1.00 93.88 122 PRO A C 1
ATOM 907 O O . PRO A 1 122 ? 3.431 -12.358 -17.653 1.00 93.88 122 PRO A O 1
ATOM 910 N N . PRO A 1 123 ? 2.348 -13.048 -19.500 1.00 94.06 123 PRO A N 1
ATOM 911 C CA . PRO A 1 123 ? 3.162 -12.243 -20.401 1.00 94.06 123 PRO A CA 1
ATOM 912 C C . PRO A 1 123 ? 3.003 -10.752 -20.104 1.00 94.06 123 PRO A C 1
ATOM 914 O O . PRO A 1 123 ? 1.927 -10.296 -19.720 1.00 94.06 123 PRO A O 1
ATOM 917 N N . ILE A 1 124 ? 4.054 -9.979 -20.357 1.00 95.12 124 ILE A N 1
ATOM 918 C CA . ILE A 1 124 ? 3.991 -8.518 -20.292 1.00 95.12 124 ILE A CA 1
ATOM 919 C C . ILE A 1 124 ? 3.279 -7.998 -21.548 1.00 95.12 124 ILE A C 1
ATOM 921 O O . ILE A 1 124 ? 3.586 -8.422 -22.664 1.00 95.12 124 ILE A O 1
ATOM 925 N N . LYS A 1 125 ? 2.334 -7.072 -21.378 1.00 95.38 125 LYS A N 1
ATOM 926 C CA . LYS A 1 125 ? 1.591 -6.428 -22.468 1.00 95.38 125 LYS A CA 1
ATOM 927 C C . LYS A 1 125 ? 1.646 -4.911 -22.350 1.00 95.38 125 LYS A C 1
ATOM 929 O O . LYS A 1 125 ? 1.706 -4.371 -21.249 1.00 95.38 125 LYS A O 1
ATOM 934 N N . ALA A 1 126 ? 1.549 -4.236 -23.493 1.00 96.19 126 ALA A N 1
ATOM 935 C CA . ALA A 1 126 ? 1.145 -2.837 -23.539 1.00 96.19 126 ALA A CA 1
ATOM 936 C C . ALA A 1 126 ? -0.349 -2.752 -23.194 1.00 96.19 126 ALA A C 1
ATOM 938 O O . ALA A 1 126 ? -1.170 -3.365 -23.878 1.00 96.19 126 ALA A O 1
ATOM 939 N N . VAL A 1 127 ? -0.695 -2.034 -22.126 1.00 95.25 127 VAL A N 1
ATOM 940 C CA . VAL A 1 127 ? -2.073 -2.003 -21.594 1.00 95.25 127 VAL A CA 1
ATOM 941 C C . VAL A 1 127 ? -2.746 -0.641 -21.703 1.00 95.25 127 VAL A C 1
ATOM 943 O O . VAL A 1 127 ? -3.967 -0.557 -21.634 1.00 95.25 127 VAL A O 1
ATOM 946 N N . GLN A 1 128 ? -1.965 0.430 -21.840 1.00 96.75 128 GLN A N 1
ATOM 947 C CA . GLN A 1 128 ? -2.466 1.799 -21.877 1.00 96.75 128 GLN A CA 1
ATOM 948 C C . GLN A 1 128 ? -1.427 2.712 -22.534 1.00 96.75 128 GLN A C 1
ATOM 950 O O . GLN A 1 128 ? -0.230 2.537 -22.317 1.00 96.75 128 GLN A O 1
ATOM 955 N N . THR A 1 129 ? -1.878 3.706 -23.296 1.00 98.31 129 THR A N 1
ATOM 956 C CA . THR A 1 129 ? -1.022 4.775 -23.828 1.00 98.31 129 THR A CA 1
ATOM 957 C C . THR A 1 129 ? -1.302 6.071 -23.074 1.00 98.31 129 THR A C 1
ATOM 959 O O . THR A 1 129 ? -2.460 6.458 -22.918 1.00 98.31 129 THR A O 1
ATOM 962 N N . LEU A 1 130 ? -0.246 6.739 -22.609 1.00 98.56 130 LEU A N 1
ATOM 963 C CA . LEU A 1 130 ? -0.287 8.049 -21.966 1.00 98.56 130 LEU A CA 1
ATOM 964 C C . LEU A 1 130 ? 0.264 9.107 -22.922 1.00 98.56 130 LEU A C 1
ATOM 966 O O . LEU A 1 130 ? 1.372 8.966 -23.443 1.00 98.56 130 LEU A O 1
ATOM 970 N N . LEU A 1 131 ? -0.499 10.178 -23.125 1.00 98.50 131 LEU A N 1
ATOM 971 C CA . LEU A 1 131 ? -0.037 11.364 -23.841 1.00 98.50 131 LEU A CA 1
ATOM 972 C C . LEU A 1 131 ? 0.474 12.406 -22.835 1.00 98.50 131 LEU A C 1
ATOM 974 O O . LEU A 1 131 ? -0.085 12.501 -21.739 1.00 98.50 131 LEU A O 1
ATOM 978 N N . PRO A 1 132 ? 1.501 13.204 -23.179 1.00 98.44 132 PRO A N 1
ATOM 979 C CA . PRO A 1 132 ? 1.962 14.282 -22.318 1.00 98.44 132 PRO A CA 1
ATOM 980 C C . PRO A 1 132 ? 0.835 15.264 -21.991 1.00 98.44 132 PRO A C 1
ATOM 982 O O . PRO A 1 132 ? 0.230 15.849 -22.888 1.00 98.44 132 PRO A O 1
ATOM 985 N N . ILE A 1 133 ? 0.594 15.494 -20.702 1.00 98.44 133 ILE A N 1
ATOM 986 C CA . ILE A 1 133 ? -0.359 16.506 -20.226 1.00 98.44 133 ILE A CA 1
ATOM 987 C C . ILE A 1 133 ? 0.270 17.903 -20.188 1.00 98.44 133 ILE A C 1
ATOM 989 O O . ILE A 1 133 ? -0.431 18.912 -20.134 1.00 98.44 133 ILE A O 1
ATOM 993 N N . LYS A 1 134 ? 1.607 17.971 -20.197 1.00 98.00 134 LYS A N 1
ATOM 994 C CA . LYS A 1 134 ? 2.374 19.216 -20.197 1.00 98.00 134 LYS A CA 1
ATOM 995 C C . LYS A 1 134 ? 3.718 19.012 -20.888 1.00 98.00 134 LYS A C 1
ATOM 997 O O . LYS A 1 134 ? 4.359 17.976 -20.735 1.00 98.00 134 LYS A O 1
ATOM 1002 N N . THR A 1 135 ? 4.161 20.036 -21.614 1.00 98.19 135 THR A N 1
ATOM 1003 C CA . THR A 1 135 ? 5.502 20.102 -22.210 1.00 98.19 135 THR A CA 1
ATOM 1004 C C . THR A 1 135 ? 6.219 21.342 -21.694 1.00 98.19 135 THR A C 1
ATOM 1006 O O . THR A 1 135 ? 5.672 22.442 -21.747 1.00 98.19 135 THR A O 1
ATOM 1009 N N . ASN A 1 136 ? 7.445 21.171 -21.210 1.00 97.44 136 ASN A N 1
ATOM 1010 C CA . ASN A 1 136 ? 8.323 22.251 -20.788 1.00 97.44 136 ASN A CA 1
ATOM 1011 C C . ASN A 1 136 ? 9.497 22.384 -21.767 1.00 97.44 136 ASN A C 1
ATOM 1013 O O . ASN A 1 136 ? 10.264 21.438 -21.946 1.00 97.44 136 ASN A O 1
ATOM 1017 N N . SER A 1 137 ? 9.635 23.544 -22.407 1.00 97.19 137 SER A N 1
ATOM 1018 C CA . SER A 1 137 ? 10.736 23.803 -23.344 1.00 97.19 137 SER A CA 1
ATOM 1019 C C . SER A 1 137 ? 11.917 24.406 -22.589 1.00 97.19 137 SER A C 1
ATOM 1021 O O . SER A 1 137 ? 11.820 25.527 -22.099 1.00 97.19 137 SER A O 1
ATOM 1023 N N . ILE A 1 138 ? 13.022 23.664 -22.498 1.00 97.94 138 ILE A N 1
ATOM 1024 C CA . ILE A 1 138 ? 14.248 24.107 -21.817 1.00 97.94 138 ILE A CA 1
ATOM 1025 C C . ILE A 1 138 ? 15.136 24.894 -22.785 1.00 97.94 138 ILE A C 1
ATOM 1027 O O . ILE A 1 138 ? 15.694 25.930 -22.435 1.00 97.94 138 ILE A O 1
ATOM 1031 N N . SER A 1 139 ? 15.251 24.413 -24.022 1.00 97.56 139 SER A N 1
ATOM 1032 C CA . SER A 1 139 ? 15.953 25.076 -25.122 1.00 97.56 139 SER A CA 1
ATOM 1033 C C . SER A 1 139 ? 15.359 24.632 -26.464 1.00 97.56 139 SER A C 1
ATOM 1035 O O . SER A 1 139 ? 14.431 23.824 -26.505 1.00 97.56 139 SER A O 1
ATOM 1037 N N . ALA A 1 140 ? 15.912 25.119 -27.580 1.00 95.19 140 ALA A N 1
ATOM 1038 C CA . ALA A 1 140 ? 15.532 24.639 -28.910 1.00 95.19 140 ALA A CA 1
ATOM 1039 C C . ALA A 1 140 ? 15.790 23.130 -29.107 1.00 95.19 140 ALA A C 1
ATOM 1041 O O . ALA A 1 140 ? 15.088 22.494 -29.889 1.00 95.19 140 ALA A O 1
ATOM 1042 N N . SER A 1 141 ? 16.767 22.557 -28.393 1.00 97.56 141 SER A N 1
ATOM 1043 C CA . SER A 1 141 ? 17.164 21.151 -28.510 1.00 97.56 141 SER A CA 1
ATOM 1044 C C . SER A 1 141 ? 16.708 20.262 -27.352 1.00 97.56 141 SER A C 1
ATOM 1046 O O . SER A 1 141 ? 16.924 19.055 -27.419 1.00 97.56 141 SER A O 1
ATOM 1048 N N . VAL A 1 142 ? 16.091 20.818 -26.300 1.00 98.50 142 VAL A N 1
ATOM 1049 C CA . VAL A 1 142 ? 15.714 20.067 -25.091 1.00 98.50 142 VAL A CA 1
ATOM 1050 C C . VAL A 1 142 ? 14.295 20.408 -24.644 1.00 98.50 142 VAL A C 1
ATOM 1052 O O . VAL A 1 142 ? 13.979 21.562 -24.335 1.00 98.50 142 VAL A O 1
ATOM 1055 N N . LYS A 1 143 ? 13.453 19.378 -24.535 1.00 98.69 143 LYS A N 1
ATOM 1056 C CA . LYS A 1 143 ? 12.092 19.460 -23.984 1.00 98.69 143 LYS A CA 1
ATOM 1057 C C . LYS A 1 143 ? 11.885 18.401 -22.906 1.00 98.69 143 LYS A C 1
ATOM 1059 O O . LYS A 1 143 ? 12.412 17.301 -23.019 1.00 98.69 143 LYS A O 1
ATOM 1064 N N . VAL A 1 144 ? 11.087 18.711 -21.889 1.00 98.88 144 VAL A N 1
ATOM 1065 C CA . VAL A 1 144 ? 10.629 17.748 -20.878 1.00 98.88 144 VAL A CA 1
ATOM 1066 C C . VAL A 1 144 ? 9.123 17.569 -21.009 1.00 98.88 144 VAL A C 1
ATOM 1068 O O . VAL A 1 144 ? 8.370 18.540 -20.936 1.00 98.88 144 VAL A O 1
ATOM 1071 N N . TYR A 1 145 ? 8.687 16.330 -21.193 1.00 98.81 145 TYR A N 1
ATOM 1072 C CA . TYR A 1 145 ? 7.283 15.945 -21.277 1.00 98.81 145 TYR A CA 1
ATOM 1073 C C . TYR A 1 145 ? 6.841 15.339 -19.944 1.00 98.81 145 TYR A C 1
ATOM 1075 O O . TYR A 1 145 ? 7.494 14.424 -19.447 1.00 98.81 145 TYR A O 1
ATOM 1083 N N . ASP A 1 146 ? 5.747 15.843 -19.373 1.00 98.75 146 ASP A N 1
ATOM 1084 C CA . ASP A 1 146 ? 5.076 15.276 -18.198 1.00 98.75 146 ASP A CA 1
ATOM 1085 C C . ASP A 1 146 ? 3.889 14.429 -18.662 1.00 98.75 146 ASP A C 1
ATOM 1087 O O . ASP A 1 146 ? 2.947 14.956 -19.257 1.00 98.75 146 ASP A O 1
ATOM 1091 N N . LEU A 1 147 ? 3.931 13.126 -18.389 1.00 98.75 147 LEU A N 1
ATOM 1092 C CA . LEU A 1 147 ? 2.868 12.177 -18.733 1.00 98.75 147 LEU A CA 1
ATOM 1093 C C . LEU A 1 147 ? 1.705 12.183 -17.727 1.00 98.75 147 LEU A C 1
ATOM 1095 O O . LEU A 1 147 ? 0.711 11.494 -17.930 1.00 98.75 147 LEU A O 1
ATOM 1099 N N . GLY A 1 148 ? 1.824 12.931 -16.628 1.00 98.25 148 GLY A N 1
ATOM 1100 C CA . GLY A 1 148 ? 0.799 13.070 -15.593 1.00 98.25 148 GLY A CA 1
ATOM 1101 C C . GLY A 1 148 ? 0.695 11.893 -14.626 1.00 98.25 148 GLY A C 1
ATOM 1102 O O . GLY A 1 148 ? 0.036 12.021 -13.600 1.00 98.25 148 GLY A O 1
ATOM 1103 N N . GLN A 1 149 ? 1.368 10.780 -14.913 1.00 98.62 149 GLN A N 1
ATOM 1104 C CA . GLN A 1 149 ? 1.347 9.558 -14.118 1.00 98.62 149 GLN A CA 1
ATOM 1105 C C . GLN A 1 149 ? 2.739 8.924 -14.108 1.00 98.62 149 GLN A C 1
ATOM 1107 O O . GLN A 1 149 ? 3.338 8.747 -15.167 1.00 98.62 149 GLN A O 1
ATOM 1112 N N . ASN A 1 150 ? 3.243 8.558 -12.928 1.00 98.56 150 ASN A N 1
ATOM 1113 C CA . ASN A 1 150 ? 4.435 7.725 -12.805 1.00 98.56 150 ASN A CA 1
ATOM 1114 C C . ASN A 1 150 ? 4.062 6.270 -13.113 1.00 98.56 150 ASN A C 1
ATOM 1116 O O . ASN A 1 150 ? 3.248 5.670 -12.402 1.00 98.56 150 ASN A O 1
ATOM 1120 N N . ALA A 1 151 ? 4.601 5.730 -14.204 1.00 98.38 151 ALA A N 1
ATOM 1121 C CA . ALA A 1 151 ? 4.246 4.412 -14.707 1.00 98.38 151 ALA A CA 1
ATOM 1122 C C . ALA A 1 151 ? 5.457 3.637 -15.238 1.00 98.38 151 ALA A C 1
ATOM 1124 O O . ALA A 1 151 ? 6.420 4.227 -15.726 1.00 98.38 151 ALA A O 1
ATOM 1125 N N . SER A 1 152 ? 5.381 2.306 -15.211 1.00 98.00 152 SER A N 1
ATOM 1126 C CA . SER A 1 152 ? 6.298 1.449 -15.974 1.00 98.00 152 SER A CA 1
ATOM 1127 C C . SER A 1 152 ? 5.961 1.517 -17.450 1.00 98.00 152 SER A C 1
ATOM 1129 O O . SER A 1 152 ? 4.899 1.051 -17.866 1.00 98.00 152 SER A O 1
ATOM 1131 N N . LEU A 1 153 ? 6.845 2.111 -18.249 1.00 97.00 153 LEU A N 1
ATOM 1132 C CA . LEU A 1 153 ? 6.540 2.407 -19.643 1.00 97.00 153 LEU A CA 1
ATOM 1133 C C . LEU A 1 153 ? 7.729 2.265 -20.594 1.00 97.00 153 LEU A C 1
ATOM 1135 O O . LEU A 1 153 ? 8.896 2.207 -20.197 1.00 97.00 153 LEU A O 1
ATOM 1139 N N . ILE A 1 154 ? 7.385 2.232 -21.879 1.00 98.56 154 ILE A N 1
ATOM 1140 C CA . ILE A 1 154 ? 8.290 2.322 -23.025 1.00 98.56 154 ILE A CA 1
ATOM 1141 C C . ILE A 1 154 ? 7.813 3.504 -23.886 1.00 98.56 154 ILE A C 1
ATOM 1143 O O . ILE A 1 154 ? 6.615 3.579 -24.182 1.00 98.56 154 ILE A O 1
ATOM 1147 N N . PRO A 1 155 ? 8.684 4.446 -24.291 1.00 98.56 155 PRO A N 1
ATOM 1148 C CA . PRO A 1 155 ? 8.257 5.569 -25.106 1.00 98.56 155 PRO A CA 1
ATOM 1149 C C . PRO A 1 155 ? 7.976 5.127 -26.543 1.00 98.56 155 PRO A C 1
ATOM 1151 O O . PRO A 1 155 ? 8.730 4.340 -27.112 1.00 98.56 155 PRO A O 1
ATOM 1154 N N . ARG A 1 156 ? 6.934 5.679 -27.163 1.00 98.75 156 ARG A N 1
ATOM 1155 C CA . ARG A 1 156 ? 6.746 5.621 -28.617 1.00 98.75 156 ARG A CA 1
ATOM 1156 C C . ARG A 1 156 ? 7.032 6.990 -29.211 1.00 98.75 156 ARG A C 1
ATOM 1158 O O . ARG A 1 156 ? 6.507 7.990 -28.725 1.00 98.75 156 ARG A O 1
ATOM 1165 N N . LEU A 1 157 ? 7.870 7.020 -30.239 1.00 98.75 157 LEU A N 1
ATOM 1166 C CA . LEU A 1 157 ? 8.344 8.238 -30.885 1.00 98.75 157 LEU A CA 1
ATOM 1167 C C . LEU A 1 157 ? 7.832 8.296 -32.324 1.00 98.75 157 LEU A C 1
ATOM 1169 O O . LEU A 1 157 ? 7.971 7.319 -33.053 1.00 98.75 157 LEU A O 1
ATOM 1173 N N . THR A 1 158 ? 7.309 9.450 -32.730 1.00 98.75 158 THR A N 1
ATOM 1174 C CA . THR A 1 158 ? 7.172 9.831 -34.142 1.00 98.75 158 THR A CA 1
ATOM 1175 C C . THR A 1 158 ? 8.000 11.087 -34.382 1.00 98.75 158 THR A C 1
ATOM 1177 O O . THR A 1 158 ? 7.896 12.054 -33.620 1.00 98.75 158 THR A O 1
ATOM 1180 N N . VAL A 1 159 ? 8.868 11.054 -35.388 1.00 98.69 159 VAL A N 1
ATOM 1181 C CA . VAL A 1 159 ? 9.879 12.088 -35.641 1.00 98.69 159 VAL A CA 1
ATOM 1182 C C . VAL A 1 159 ? 10.146 12.224 -37.137 1.00 98.69 159 VAL A C 1
ATOM 1184 O O . VAL A 1 159 ? 10.099 11.239 -37.867 1.00 98.69 159 VAL A O 1
ATOM 1187 N N . HIS A 1 160 ? 10.507 13.421 -37.591 1.00 98.56 160 HIS A N 1
ATOM 1188 C CA . HIS A 1 160 ? 11.090 13.625 -38.915 1.00 98.56 160 HIS A CA 1
ATOM 1189 C C . HIS A 1 160 ? 12.349 14.496 -38.857 1.00 98.56 160 HIS A C 1
ATOM 1191 O O . HIS A 1 160 ? 12.527 15.336 -37.972 1.00 98.56 160 HIS A O 1
ATOM 1197 N N . GLY A 1 161 ? 13.253 14.300 -39.814 1.00 97.25 161 GLY A N 1
ATOM 1198 C CA . GLY A 1 161 ? 14.526 15.013 -39.864 1.00 97.25 161 GLY A CA 1
ATOM 1199 C C . GLY A 1 161 ? 15.494 14.428 -40.885 1.00 97.25 161 GLY A C 1
ATOM 1200 O O . GLY A 1 161 ? 15.145 13.538 -41.658 1.00 97.25 161 GLY A O 1
ATOM 1201 N N . GLN A 1 162 ? 16.719 14.951 -40.901 1.00 97.06 162 GLN A N 1
ATOM 1202 C CA . GLN A 1 162 ? 17.767 14.445 -41.786 1.00 97.06 162 GLN A CA 1
ATOM 1203 C C . GLN A 1 162 ? 18.290 13.081 -41.324 1.00 97.06 162 GLN A C 1
ATOM 1205 O O . GLN A 1 162 ? 18.302 12.771 -40.132 1.00 97.06 162 GLN A O 1
ATOM 1210 N N . THR A 1 163 ? 18.764 12.283 -42.282 1.00 97.88 163 THR A N 1
ATOM 1211 C CA . THR A 1 163 ? 19.431 11.006 -42.008 1.00 97.88 163 THR A CA 1
ATOM 1212 C C . THR A 1 163 ? 20.602 11.192 -41.039 1.00 97.88 163 THR A C 1
ATOM 1214 O O . THR A 1 163 ? 21.378 12.141 -41.153 1.00 97.88 163 THR A O 1
ATOM 1217 N N . GLY A 1 164 ? 20.727 10.305 -40.054 1.00 98.31 164 GLY A N 1
ATOM 1218 C CA . GLY A 1 164 ? 21.762 10.374 -39.024 1.00 98.31 164 GLY A CA 1
ATOM 1219 C C . GLY A 1 164 ? 21.487 11.355 -37.880 1.00 98.31 164 GLY A C 1
ATOM 1220 O O . GLY A 1 164 ? 22.241 11.338 -36.908 1.00 98.31 164 GLY A O 1
ATOM 1221 N N . ALA A 1 165 ? 20.441 12.190 -37.951 1.00 98.56 165 ALA A N 1
ATOM 1222 C CA . ALA A 1 165 ? 20.010 12.988 -36.805 1.00 98.56 165 ALA A CA 1
ATOM 1223 C C . ALA A 1 165 ? 19.567 12.064 -35.658 1.00 98.56 165 ALA A C 1
ATOM 1225 O O . ALA A 1 165 ? 19.143 10.933 -35.897 1.00 98.56 165 ALA A O 1
ATOM 1226 N N . VAL A 1 166 ? 19.668 12.535 -34.413 1.00 98.75 166 VAL A N 1
ATOM 1227 C CA . VAL A 1 166 ? 19.435 11.702 -33.224 1.00 98.75 166 VAL A CA 1
ATOM 1228 C C . VAL A 1 166 ? 18.374 12.315 -32.320 1.00 98.75 166 VAL A C 1
ATOM 1230 O O . VAL A 1 166 ? 18.398 13.515 -32.045 1.00 98.75 166 VAL A O 1
ATOM 1233 N N . VAL A 1 167 ? 17.492 11.466 -31.795 1.00 98.88 167 VAL A N 1
ATOM 1234 C CA . VAL A 1 167 ? 16.617 11.768 -30.657 1.00 98.88 167 VAL A CA 1
ATOM 1235 C C . VAL A 1 167 ? 17.026 10.892 -29.478 1.00 98.88 167 VAL A C 1
ATOM 1237 O O . VAL A 1 167 ? 17.060 9.668 -29.592 1.00 98.88 167 VAL A O 1
ATOM 1240 N N . ARG A 1 168 ? 17.315 11.504 -28.329 1.00 98.88 168 ARG A N 1
ATOM 1241 C CA . ARG A 1 168 ? 17.564 10.814 -27.058 1.00 98.88 168 ARG A CA 1
ATOM 1242 C C . ARG A 1 168 ? 16.426 11.093 -26.087 1.00 98.88 168 ARG A C 1
ATOM 1244 O O . ARG A 1 168 ? 16.041 12.243 -25.914 1.00 98.88 168 ARG A O 1
ATOM 1251 N N . ILE A 1 169 ? 15.923 10.052 -25.433 1.00 98.88 169 ILE A N 1
ATOM 1252 C CA . ILE A 1 169 ? 14.814 10.121 -24.479 1.00 98.88 169 ILE A CA 1
ATOM 1253 C C . ILE A 1 169 ? 15.309 9.592 -23.131 1.00 98.88 169 ILE A C 1
ATOM 1255 O O . ILE A 1 169 ? 15.548 8.395 -22.972 1.00 98.88 169 ILE A O 1
ATOM 1259 N N . THR A 1 170 ? 15.453 10.482 -22.153 1.00 98.69 170 THR A N 1
ATOM 1260 C CA . THR A 1 170 ? 15.922 10.160 -20.801 1.00 98.69 170 THR A CA 1
ATOM 1261 C C . THR A 1 170 ? 14.738 10.188 -19.821 1.00 98.69 170 THR A C 1
ATOM 1263 O O . THR A 1 170 ? 14.128 11.247 -19.645 1.00 98.69 170 THR A O 1
ATOM 1266 N N . PRO A 1 171 ? 14.388 9.061 -19.173 1.00 98.50 171 PRO A N 1
ATOM 1267 C CA . PRO A 1 171 ? 13.284 9.002 -18.220 1.00 98.50 171 PRO A CA 1
ATOM 1268 C C . PRO A 1 171 ? 13.660 9.544 -16.836 1.00 98.50 171 PRO A C 1
ATOM 1270 O O . PRO A 1 171 ? 14.821 9.477 -16.418 1.00 98.50 171 PRO A O 1
ATOM 1273 N N . ALA A 1 172 ? 12.664 10.024 -16.092 1.00 98.12 172 ALA A N 1
ATOM 1274 C CA . ALA A 1 172 ? 12.779 10.337 -14.671 1.00 98.12 172 ALA A CA 1
ATOM 1275 C C . ALA A 1 172 ? 11.430 10.281 -13.940 1.00 98.12 172 ALA A C 1
ATOM 1277 O O . ALA A 1 172 ? 10.372 10.555 -14.512 1.00 98.12 172 ALA A O 1
ATOM 1278 N N . GLU A 1 173 ? 11.474 9.976 -12.646 1.00 98.12 173 GLU A N 1
ATOM 1279 C CA . GLU A 1 173 ? 10.301 10.055 -11.768 1.00 98.12 173 GLU A CA 1
ATOM 1280 C C . GLU A 1 173 ? 10.016 11.489 -11.296 1.00 98.12 173 GLU A C 1
ATOM 1282 O O . GLU A 1 173 ? 8.875 11.810 -10.978 1.00 98.12 173 GLU A O 1
ATOM 1287 N N . LEU A 1 174 ? 11.036 12.357 -11.279 1.00 97.44 174 LEU A N 1
ATOM 1288 C CA . LEU A 1 174 ? 10.999 13.699 -10.692 1.00 97.44 174 LEU A CA 1
ATOM 1289 C C . LEU A 1 174 ? 11.550 14.770 -11.652 1.00 97.44 174 LEU A C 1
ATOM 1291 O O . LEU A 1 174 ? 12.202 14.465 -12.654 1.00 97.44 174 LEU A O 1
ATOM 1295 N N . VAL A 1 175 ? 11.333 16.043 -11.307 1.00 97.62 175 VAL A N 1
ATOM 1296 C CA . VAL A 1 175 ? 11.908 17.221 -11.982 1.00 97.62 175 VAL A CA 1
ATOM 1297 C C . VAL A 1 175 ? 12.571 18.167 -10.978 1.00 97.62 175 VAL A C 1
ATOM 1299 O O . VAL A 1 175 ? 12.214 18.199 -9.803 1.00 97.62 175 VAL A O 1
ATOM 1302 N N . ASN A 1 176 ? 13.547 18.942 -11.444 1.00 96.69 176 ASN A N 1
ATOM 1303 C CA . ASN A 1 176 ? 14.190 20.019 -10.692 1.00 96.69 176 ASN A CA 1
ATOM 1304 C C . ASN A 1 176 ? 13.358 21.311 -10.755 1.00 96.69 176 ASN A C 1
ATOM 1306 O O . ASN A 1 176 ? 12.511 21.477 -11.632 1.00 96.69 176 ASN A O 1
ATOM 1310 N N . GLY A 1 177 ? 13.673 22.290 -9.899 1.00 94.69 177 GLY A N 1
ATOM 1311 C CA . GLY A 1 177 ? 13.003 23.601 -9.902 1.00 94.69 177 GLY A CA 1
ATOM 1312 C C . GLY A 1 177 ? 13.156 24.402 -11.206 1.00 94.69 177 GLY A C 1
ATOM 1313 O O . GLY A 1 177 ? 12.305 25.227 -11.520 1.00 94.69 177 GLY A O 1
ATOM 1314 N N . ASN A 1 178 ? 14.195 24.129 -12.005 1.00 94.00 178 ASN A N 1
ATOM 1315 C CA . ASN A 1 178 ? 14.370 24.710 -13.345 1.00 94.00 178 ASN A CA 1
ATOM 1316 C C . ASN A 1 178 ? 13.584 23.962 -14.446 1.00 94.00 178 ASN A C 1
ATOM 1318 O O . ASN A 1 178 ? 13.681 24.310 -15.620 1.00 94.00 178 ASN A O 1
ATOM 1322 N N . GLY A 1 179 ? 12.847 22.910 -14.080 1.00 95.81 179 GLY A N 1
ATOM 1323 C CA . GLY A 1 179 ? 12.013 22.118 -14.975 1.00 95.81 179 GLY A CA 1
ATOM 1324 C C . GLY A 1 179 ? 12.737 21.055 -15.809 1.00 95.81 179 GLY A C 1
ATOM 1325 O O . GLY A 1 179 ? 12.078 20.408 -16.622 1.00 95.81 179 GLY A O 1
ATOM 1326 N N . THR A 1 180 ? 14.047 20.856 -15.620 1.00 97.12 180 THR A N 1
ATOM 1327 C CA . THR A 1 180 ? 14.780 19.683 -16.143 1.00 97.12 180 THR A CA 1
ATOM 1328 C C . THR A 1 180 ? 14.465 18.433 -15.322 1.00 97.12 180 THR A C 1
ATOM 1330 O O . THR A 1 180 ? 13.998 18.538 -14.187 1.00 97.12 180 THR A O 1
ATOM 1333 N N . ILE A 1 181 ? 14.723 17.242 -15.862 1.00 97.81 181 ILE A N 1
ATOM 1334 C CA . ILE A 1 181 ? 14.494 15.996 -15.118 1.00 97.81 181 ILE A CA 1
ATOM 1335 C C . ILE A 1 181 ? 15.432 15.842 -13.913 1.00 97.81 181 ILE A C 1
ATOM 1337 O O . ILE A 1 181 ? 16.587 16.267 -13.939 1.00 97.81 181 ILE A O 1
ATOM 1341 N N . ASN A 1 182 ? 14.947 15.164 -12.873 1.00 96.69 182 ASN A N 1
ATOM 1342 C CA . ASN A 1 182 ? 15.717 14.775 -11.699 1.00 96.69 182 ASN A CA 1
ATOM 1343 C C . ASN A 1 182 ? 15.776 13.243 -11.592 1.00 96.69 182 ASN A C 1
ATOM 1345 O O . ASN A 1 182 ? 14.754 12.572 -11.468 1.00 96.69 182 ASN A O 1
ATOM 1349 N N . ARG A 1 183 ? 16.996 12.697 -11.632 1.00 95.00 183 ARG A N 1
ATOM 1350 C CA . ARG A 1 183 ? 17.282 11.253 -11.572 1.00 95.00 183 ARG A CA 1
ATOM 1351 C C . ARG A 1 183 ? 17.852 10.806 -10.220 1.00 95.00 183 ARG A C 1
ATOM 1353 O O . ARG A 1 183 ? 18.475 9.752 -10.134 1.00 95.00 183 ARG A O 1
ATOM 1360 N N . SER A 1 184 ? 17.666 11.584 -9.155 1.00 93.88 184 SER A N 1
ATOM 1361 C CA . SER A 1 184 ? 18.143 11.215 -7.818 1.00 93.88 184 SER A CA 1
ATOM 1362 C C . SER A 1 184 ? 17.518 9.913 -7.303 1.00 93.88 184 SER A C 1
ATOM 1364 O O . SER A 1 184 ? 18.204 9.166 -6.614 1.00 93.88 184 SER A O 1
ATOM 1366 N N . SER A 1 185 ? 16.280 9.577 -7.697 1.00 93.81 185 SER A N 1
ATOM 1367 C CA . SER A 1 185 ? 15.595 8.351 -7.248 1.00 93.81 185 SER A CA 1
ATOM 1368 C C . SER A 1 185 ? 16.222 7.042 -7.755 1.00 93.81 185 SER A C 1
ATOM 1370 O O . SER A 1 185 ? 15.936 5.977 -7.208 1.00 93.81 185 SER A O 1
ATOM 1372 N N . VAL A 1 186 ? 17.102 7.102 -8.764 1.00 91.31 186 VAL A N 1
ATOM 1373 C CA . VAL A 1 186 ? 17.939 5.971 -9.219 1.00 91.31 186 VAL A CA 1
ATOM 1374 C C . VAL A 1 186 ? 19.399 6.075 -8.743 1.00 91.31 186 VAL A C 1
ATOM 1376 O O . VAL A 1 186 ? 20.220 5.237 -9.103 1.00 91.31 186 VAL A O 1
ATOM 1379 N N . GLY A 1 187 ? 19.750 7.108 -7.968 1.00 87.12 187 GLY A N 1
ATOM 1380 C CA . GLY A 1 187 ? 21.133 7.414 -7.580 1.00 87.12 187 GLY A CA 1
ATOM 1381 C C . GLY A 1 187 ? 21.957 8.133 -8.661 1.00 87.12 187 GLY A C 1
ATOM 1382 O O . GLY A 1 187 ? 23.175 8.235 -8.536 1.00 87.12 187 GLY A O 1
ATOM 1383 N N . GLY A 1 188 ? 21.319 8.643 -9.724 1.00 86.19 188 GLY A N 1
ATOM 1384 C CA . GLY A 1 188 ? 21.975 9.299 -10.861 1.00 86.19 188 GLY A CA 1
ATOM 1385 C C . GLY A 1 188 ? 22.294 8.365 -12.040 1.00 86.19 188 GLY A C 1
ATOM 1386 O O . GLY A 1 188 ? 21.590 7.394 -12.306 1.00 86.19 188 GLY A O 1
ATOM 1387 N N . GLY A 1 189 ? 23.339 8.696 -12.807 1.00 88.00 189 GLY A N 1
ATOM 1388 C CA . GLY A 1 189 ? 23.779 7.911 -13.967 1.00 88.00 189 GLY A CA 1
ATOM 1389 C C . GLY A 1 189 ? 22.892 8.027 -15.218 1.00 88.00 189 GLY A C 1
ATOM 1390 O O . GLY A 1 189 ? 21.727 8.441 -15.173 1.00 88.00 189 GLY A O 1
ATOM 1391 N N . ALA A 1 190 ? 23.464 7.660 -16.366 1.00 92.50 190 ALA A N 1
ATOM 1392 C CA . ALA A 1 190 ? 22.802 7.741 -17.666 1.00 92.50 190 ALA A CA 1
ATOM 1393 C C . ALA A 1 190 ? 21.997 6.469 -17.968 1.00 92.50 190 ALA A C 1
ATOM 1395 O O . ALA A 1 190 ? 22.569 5.386 -18.018 1.00 92.50 190 ALA A O 1
ATOM 1396 N N . ALA A 1 191 ? 20.696 6.601 -18.221 1.00 96.62 191 ALA A N 1
ATOM 1397 C CA . ALA A 1 191 ? 19.872 5.558 -18.832 1.00 96.62 191 ALA A CA 1
ATOM 1398 C C . ALA A 1 191 ? 18.904 6.226 -19.804 1.00 96.62 191 ALA A C 1
ATOM 1400 O O . ALA A 1 191 ? 18.252 7.191 -19.414 1.00 96.62 191 ALA A O 1
ATOM 1401 N N . TYR A 1 192 ? 18.840 5.767 -21.051 1.00 98.44 192 TYR A N 1
ATOM 1402 C CA . TYR A 1 192 ? 18.028 6.421 -22.077 1.00 98.44 192 TYR A CA 1
ATOM 1403 C C . TYR A 1 192 ? 17.725 5.504 -23.257 1.00 98.44 192 TYR A C 1
ATOM 1405 O O . TYR A 1 192 ? 18.432 4.529 -23.511 1.00 98.44 192 TYR A O 1
ATOM 1413 N N . TRP A 1 193 ? 16.692 5.875 -24.002 1.00 98.88 193 TRP A N 1
ATOM 1414 C CA . TRP A 1 193 ? 16.458 5.399 -25.359 1.00 98.88 193 TRP A CA 1
ATOM 1415 C C . TRP A 1 193 ? 17.114 6.361 -26.351 1.00 98.88 193 TRP A C 1
ATOM 1417 O O . TRP A 1 193 ? 17.073 7.576 -26.140 1.00 98.88 193 TRP A O 1
ATOM 1427 N N . GLN A 1 194 ? 17.709 5.852 -27.427 1.00 98.75 194 GLN A N 1
ATOM 1428 C CA . GLN A 1 194 ? 18.275 6.682 -28.490 1.00 98.75 194 GLN A CA 1
ATOM 1429 C C . GLN A 1 194 ? 17.865 6.166 -29.868 1.00 98.75 194 GLN A C 1
ATOM 1431 O O . GLN A 1 194 ? 18.028 4.986 -30.158 1.00 98.75 194 GLN A O 1
ATOM 1436 N N . TYR A 1 195 ? 17.375 7.062 -30.720 1.00 98.88 195 TYR A N 1
ATOM 1437 C CA . TYR A 1 195 ? 16.970 6.767 -32.090 1.00 98.88 195 TYR A CA 1
ATOM 1438 C C . TYR A 1 195 ? 17.772 7.609 -33.077 1.00 98.88 195 TYR A C 1
ATOM 1440 O O . TYR A 1 195 ? 17.768 8.838 -32.975 1.00 98.88 195 TYR A O 1
ATOM 1448 N N . THR A 1 196 ? 18.435 6.957 -34.029 1.00 98.88 196 THR A N 1
ATOM 1449 C CA . THR A 1 196 ? 19.112 7.600 -35.161 1.00 98.88 196 THR A CA 1
ATOM 1450 C C . THR A 1 196 ? 18.246 7.458 -36.408 1.00 98.88 196 THR A C 1
ATOM 1452 O O . THR A 1 196 ? 17.929 6.338 -36.811 1.00 98.88 196 THR A O 1
ATOM 1455 N N . LEU A 1 197 ? 17.881 8.590 -37.015 1.00 98.69 197 LEU A N 1
ATOM 1456 C CA . LEU A 1 197 ? 16.930 8.662 -38.125 1.00 98.69 197 LEU A CA 1
ATOM 1457 C C . LEU A 1 197 ? 17.516 8.099 -39.427 1.00 98.69 197 LEU A C 1
ATOM 1459 O O . LEU A 1 197 ? 18.687 8.335 -39.750 1.00 98.69 197 LEU A O 1
ATOM 1463 N N . ALA A 1 198 ? 16.675 7.444 -40.228 1.00 97.88 198 ALA A N 1
ATOM 1464 C CA . ALA A 1 198 ? 17.023 7.029 -41.588 1.00 97.88 198 ALA A CA 1
ATOM 1465 C C . ALA A 1 198 ? 16.907 8.186 -42.601 1.00 97.88 198 ALA A C 1
ATOM 1467 O O . ALA A 1 198 ? 17.611 8.186 -43.612 1.00 97.88 198 ALA A O 1
ATOM 1468 N N . GLY A 1 199 ? 16.099 9.208 -42.304 1.00 96.00 199 GLY A N 1
ATOM 1469 C CA . GLY A 1 199 ? 15.830 10.364 -43.166 1.00 96.00 199 GLY A CA 1
ATOM 1470 C C . GLY A 1 199 ? 14.732 10.111 -44.203 1.00 96.00 199 GLY A C 1
ATOM 1471 O O . GLY A 1 199 ? 14.769 10.682 -45.290 1.00 96.00 199 GLY A O 1
ATOM 1472 N N . THR A 1 200 ? 13.776 9.235 -43.892 1.00 93.44 200 THR A N 1
ATOM 1473 C CA . THR A 1 200 ? 12.773 8.690 -44.829 1.00 93.44 200 THR A CA 1
ATOM 1474 C C . THR A 1 200 ? 11.405 9.380 -44.758 1.00 93.44 200 THR A C 1
ATOM 1476 O O . THR A 1 200 ? 10.414 8.871 -45.278 1.00 93.44 200 THR A O 1
ATOM 1479 N N . GLY A 1 201 ? 11.348 10.575 -44.163 1.00 94.88 201 GLY A N 1
ATOM 1480 C CA . GLY A 1 201 ? 10.113 11.314 -43.906 1.00 94.88 201 GLY A CA 1
ATOM 1481 C C . GLY A 1 201 ? 9.752 11.265 -42.425 1.00 94.88 201 GLY A C 1
ATOM 1482 O O . GLY A 1 201 ? 10.617 11.493 -41.582 1.00 94.88 201 GLY A O 1
ATOM 1483 N N . SER A 1 202 ? 8.479 11.007 -42.120 1.00 97.19 202 SER A N 1
ATOM 1484 C CA . SER A 1 202 ? 8.031 10.764 -40.746 1.00 97.19 202 SER A CA 1
ATOM 1485 C C . SER A 1 202 ? 8.283 9.301 -40.383 1.00 97.19 202 SER A C 1
ATOM 1487 O O . SER A 1 202 ? 7.801 8.392 -41.059 1.00 97.19 202 SER A O 1
ATOM 1489 N N . GLU A 1 203 ? 9.069 9.087 -39.335 1.00 98.31 203 GLU A N 1
ATOM 1490 C CA . GLU A 1 203 ? 9.513 7.787 -38.843 1.00 98.31 203 GLU A CA 1
ATOM 1491 C C . GLU A 1 203 ? 8.868 7.510 -37.483 1.00 98.31 203 GLU A C 1
ATOM 1493 O O . GLU A 1 203 ? 8.841 8.381 -36.610 1.00 98.31 203 GLU A O 1
ATOM 1498 N N . THR A 1 204 ? 8.367 6.288 -37.285 1.00 98.00 204 THR A N 1
ATOM 1499 C CA . THR A 1 204 ? 7.819 5.837 -36.000 1.00 98.00 204 THR A CA 1
ATOM 1500 C C . THR A 1 204 ? 8.701 4.753 -35.405 1.00 98.00 204 THR A C 1
ATOM 1502 O O . THR A 1 204 ? 9.012 3.757 -36.057 1.00 98.00 204 THR A O 1
ATOM 1505 N N . TRP A 1 205 ? 9.048 4.911 -34.131 1.00 98.31 205 TRP A N 1
ATOM 1506 C CA . TRP A 1 205 ? 9.865 3.963 -33.390 1.00 98.31 205 TRP A CA 1
ATOM 1507 C C . TRP A 1 205 ? 9.219 3.563 -32.067 1.00 98.31 205 TRP A C 1
ATOM 1509 O O . TRP A 1 205 ? 8.709 4.396 -31.312 1.00 98.31 205 TRP A O 1
ATOM 1519 N N . PHE A 1 206 ? 9.274 2.262 -31.782 1.00 97.88 206 PHE A N 1
ATOM 1520 C CA . PHE A 1 206 ? 8.869 1.680 -30.512 1.00 97.88 206 PHE A CA 1
ATOM 1521 C C . PHE A 1 206 ? 9.960 0.696 -30.036 1.00 97.88 206 PHE A C 1
ATOM 1523 O O . PHE A 1 206 ? 10.111 -0.365 -30.651 1.00 97.88 206 PHE A O 1
ATOM 1530 N N . PRO A 1 207 ? 10.745 1.050 -28.996 1.00 97.38 207 PRO A N 1
ATOM 1531 C CA . PRO A 1 207 ? 11.806 0.210 -28.438 1.00 97.38 207 PRO A CA 1
ATOM 1532 C C . PRO A 1 207 ? 11.299 -1.155 -27.951 1.00 97.38 207 PRO A C 1
ATOM 1534 O O . PRO A 1 207 ? 10.114 -1.313 -27.649 1.00 97.38 207 PRO A O 1
ATOM 1537 N N . ARG A 1 208 ? 12.196 -2.144 -27.835 1.00 95.50 208 ARG A N 1
ATOM 1538 C CA . ARG A 1 208 ? 11.816 -3.550 -27.583 1.00 95.50 208 ARG A CA 1
ATOM 1539 C C . ARG A 1 208 ? 12.277 -4.122 -26.244 1.00 95.50 208 ARG A C 1
ATOM 1541 O O . ARG A 1 208 ? 11.514 -4.845 -25.610 1.00 95.50 208 ARG A O 1
ATOM 1548 N N . PHE A 1 209 ? 13.505 -3.842 -25.815 1.00 96.69 209 PHE A N 1
ATOM 1549 C CA . PHE A 1 209 ? 14.185 -4.568 -24.734 1.00 96.69 209 PHE A CA 1
ATOM 1550 C C . PHE A 1 209 ? 14.529 -3.704 -23.513 1.00 96.69 209 PHE A C 1
ATOM 1552 O O . PHE A 1 209 ? 15.217 -4.172 -22.604 1.00 96.69 209 PHE A O 1
ATOM 1559 N N . PHE A 1 210 ? 14.038 -2.463 -23.460 1.00 97.06 210 PHE A N 1
ATOM 1560 C CA . PHE A 1 210 ? 14.213 -1.567 -22.319 1.00 97.06 210 PHE A CA 1
ATOM 1561 C C . PHE A 1 210 ? 12.908 -0.844 -21.967 1.00 97.06 210 PHE A C 1
ATOM 1563 O O . PHE A 1 210 ? 12.327 -0.147 -22.798 1.00 97.06 210 PHE A O 1
ATOM 1570 N N . PHE A 1 211 ? 12.493 -0.986 -20.707 1.00 97.44 211 PHE A N 1
ATOM 1571 C CA . PHE A 1 211 ? 11.420 -0.216 -20.073 1.00 97.44 211 PHE A CA 1
ATOM 1572 C C . PHE A 1 211 ? 11.974 0.585 -18.895 1.00 97.44 211 PHE A C 1
ATOM 1574 O O . PHE A 1 211 ? 13.059 0.276 -18.391 1.00 97.44 211 PHE A O 1
ATOM 1581 N N . HIS A 1 212 ? 11.241 1.585 -18.413 1.00 97.75 212 HIS A N 1
ATOM 1582 C CA . HIS A 1 212 ? 11.602 2.310 -17.195 1.00 97.75 212 HIS A CA 1
ATOM 1583 C C . HIS A 1 212 ? 10.350 2.788 -16.456 1.00 97.75 212 HIS A C 1
ATOM 1585 O O . HIS A 1 212 ? 9.367 3.156 -17.094 1.00 97.75 212 HIS A O 1
ATOM 1591 N N . GLY A 1 213 ? 10.395 2.800 -15.123 1.00 97.94 213 GLY A N 1
ATOM 1592 C CA . GLY A 1 213 ? 9.413 3.521 -14.317 1.00 97.94 213 GLY A CA 1
ATOM 1593 C C . GLY A 1 213 ? 9.681 5.019 -14.345 1.00 97.94 213 GLY A C 1
ATOM 1594 O O . GLY A 1 213 ? 10.742 5.457 -13.897 1.00 97.94 213 GLY A O 1
ATOM 1595 N N . CYS A 1 214 ? 8.768 5.802 -14.906 1.00 98.25 214 CYS A N 1
ATOM 1596 C CA . CYS A 1 214 ? 8.896 7.253 -14.937 1.00 98.25 214 CYS A CA 1
ATOM 1597 C C . CYS A 1 214 ? 7.559 7.967 -15.143 1.00 98.25 214 CYS A C 1
ATOM 1599 O O . CYS A 1 214 ? 6.575 7.397 -15.612 1.00 98.25 214 CYS A O 1
ATOM 1601 N N . ARG A 1 215 ? 7.566 9.266 -14.835 1.00 98.62 215 ARG A N 1
ATOM 1602 C CA . ARG A 1 215 ? 6.505 10.221 -15.183 1.00 98.62 215 ARG A CA 1
ATOM 1603 C C . ARG A 1 215 ? 6.957 11.215 -16.250 1.00 98.62 215 ARG A C 1
ATOM 1605 O O . ARG A 1 215 ? 6.151 11.674 -17.057 1.00 98.62 215 ARG A O 1
ATOM 1612 N N . TYR A 1 216 ? 8.245 11.551 -16.241 1.00 98.75 216 TYR A N 1
ATOM 1613 C CA . TYR A 1 216 ? 8.823 12.586 -17.083 1.00 98.75 216 TYR A CA 1
ATOM 1614 C C . TYR A 1 216 ? 9.777 11.987 -18.113 1.00 98.75 216 TYR A C 1
ATOM 1616 O O . TYR A 1 216 ? 10.570 11.092 -17.803 1.00 98.75 216 TYR A O 1
ATOM 1624 N N . LEU A 1 217 ? 9.732 12.523 -19.331 1.00 98.81 217 LEU A N 1
ATOM 1625 C CA . LEU A 1 217 ? 10.643 12.185 -20.422 1.00 98.81 217 LEU A CA 1
ATOM 1626 C C . LEU A 1 217 ? 11.369 13.454 -20.875 1.00 98.81 217 LEU A C 1
ATOM 1628 O O . LEU A 1 217 ? 10.746 14.350 -21.447 1.00 98.81 217 LEU A O 1
ATOM 1632 N N . GLN A 1 218 ? 12.679 13.543 -20.637 1.00 98.75 218 GLN A N 1
ATOM 1633 C CA . GLN A 1 218 ? 13.511 14.572 -21.262 1.00 98.75 218 GLN A CA 1
ATOM 1634 C C . GLN A 1 218 ? 13.927 14.098 -22.649 1.00 98.75 218 GLN A C 1
ATOM 1636 O O . GLN A 1 218 ? 14.605 13.082 -22.779 1.00 98.75 218 GLN A O 1
ATOM 1641 N N . VAL A 1 219 ? 13.529 14.843 -23.671 1.00 98.88 219 VAL A N 1
ATOM 1642 C CA . VAL A 1 219 ? 13.860 14.579 -25.066 1.00 98.88 219 VAL A CA 1
ATOM 1643 C C . VAL A 1 219 ? 14.885 15.603 -25.528 1.00 98.88 219 VAL A C 1
ATOM 1645 O O . VAL A 1 219 ? 14.633 16.810 -25.505 1.00 98.88 219 VAL A O 1
ATOM 1648 N N . GLU A 1 220 ? 16.033 15.095 -25.953 1.00 98.81 220 GLU A N 1
ATOM 1649 C CA . GLU A 1 220 ? 17.141 15.856 -26.515 1.00 98.81 220 GLU A CA 1
ATOM 1650 C C . GLU A 1 220 ? 17.286 15.506 -27.998 1.00 98.81 220 GLU A C 1
ATOM 1652 O O . GLU A 1 220 ? 17.275 14.329 -28.367 1.00 98.81 220 GLU A O 1
ATOM 1657 N N . VAL A 1 221 ? 17.422 16.521 -28.848 1.00 98.75 221 VAL A N 1
ATOM 1658 C CA . VAL A 1 221 ? 17.563 16.351 -30.299 1.00 98.75 221 VAL A CA 1
ATOM 1659 C C . VAL A 1 221 ? 18.914 16.862 -30.794 1.00 98.75 221 VAL A C 1
ATOM 1661 O O . VAL A 1 221 ? 19.383 17.920 -30.374 1.00 98.75 221 VAL A O 1
ATOM 1664 N N . PHE A 1 222 ? 19.530 16.119 -31.714 1.00 98.50 222 PHE A N 1
ATOM 1665 C CA . PHE A 1 222 ? 20.850 16.414 -32.274 1.00 98.50 222 PHE A CA 1
ATOM 1666 C C . PHE A 1 222 ? 20.800 16.356 -33.805 1.00 98.50 222 PHE A C 1
ATOM 1668 O O . PHE A 1 222 ? 20.321 15.377 -34.378 1.00 98.50 222 PHE A O 1
ATOM 1675 N N . ALA A 1 223 ? 21.300 17.398 -34.471 1.00 97.50 223 ALA A N 1
ATOM 1676 C CA . ALA A 1 223 ? 21.393 17.458 -35.930 1.00 97.50 223 ALA A CA 1
ATOM 1677 C C . ALA A 1 223 ? 22.594 16.659 -36.468 1.00 97.50 223 ALA A C 1
ATOM 1679 O O . ALA A 1 223 ? 23.625 16.547 -35.798 1.00 97.50 223 ALA A O 1
ATOM 1680 N N . ALA A 1 224 ? 22.483 16.163 -37.703 1.00 94.19 224 ALA A N 1
ATOM 1681 C CA . ALA A 1 224 ? 23.581 15.539 -38.437 1.00 94.19 224 ALA A CA 1
ATOM 1682 C C . ALA A 1 224 ? 23.581 16.007 -39.911 1.00 94.19 224 ALA A C 1
ATOM 1684 O O . ALA A 1 224 ? 22.624 15.705 -40.621 1.00 94.19 224 ALA A O 1
ATOM 1685 N N . PRO A 1 225 ? 24.629 16.722 -40.386 1.00 93.06 225 PRO A N 1
ATOM 1686 C CA . PRO A 1 225 ? 25.734 17.294 -39.602 1.00 93.06 225 PRO A CA 1
ATOM 1687 C C . PRO A 1 225 ? 25.232 18.329 -38.577 1.00 93.06 225 PRO A C 1
ATOM 1689 O O . PRO A 1 225 ? 24.102 18.794 -38.664 1.00 93.06 225 PRO A O 1
ATOM 1692 N N . SER A 1 226 ? 26.065 18.729 -37.612 1.00 90.75 226 SER A N 1
ATOM 1693 C CA . SER A 1 226 ? 25.660 19.644 -36.525 1.00 90.75 226 SER A CA 1
ATOM 1694 C C . SER A 1 226 ? 25.170 21.026 -36.987 1.00 90.75 226 SER A C 1
ATOM 1696 O O . SER A 1 226 ? 24.530 21.733 -36.215 1.00 90.75 226 SER A O 1
ATOM 1698 N N . SER A 1 227 ? 25.461 21.411 -38.233 1.00 92.38 227 SER A N 1
ATOM 1699 C CA . SER A 1 227 ? 24.980 22.637 -38.878 1.00 92.38 227 SER A CA 1
ATOM 1700 C C . SER A 1 227 ? 23.591 22.515 -39.519 1.00 92.38 227 SER A C 1
ATOM 1702 O O . SER A 1 227 ? 23.041 23.524 -39.959 1.00 92.38 227 SER A O 1
ATOM 1704 N N . ALA A 1 228 ? 23.029 21.308 -39.615 1.00 94.62 228 ALA A N 1
ATOM 1705 C CA . ALA A 1 228 ? 21.706 21.073 -40.180 1.00 94.62 228 ALA A CA 1
ATOM 1706 C C . ALA A 1 228 ? 20.575 21.460 -39.203 1.00 94.62 228 ALA A C 1
ATOM 1708 O O . ALA A 1 228 ? 20.812 21.600 -38.000 1.00 94.62 228 ALA A O 1
ATOM 1709 N N . PRO A 1 229 ? 19.326 21.612 -39.686 1.00 95.94 229 PRO A N 1
ATOM 1710 C CA . PRO A 1 229 ? 18.166 21.751 -38.810 1.00 95.94 229 PRO A CA 1
ATOM 1711 C C . PRO A 1 229 ? 18.039 20.577 -37.827 1.00 95.94 229 PRO A C 1
ATOM 1713 O O . PRO A 1 229 ? 18.309 19.427 -38.178 1.00 95.94 229 PRO A O 1
ATOM 1716 N N . LEU A 1 230 ? 17.596 20.868 -36.601 1.00 97.94 230 LEU A N 1
ATOM 1717 C CA . LEU A 1 230 ? 17.282 19.839 -35.605 1.00 97.94 230 LEU A CA 1
ATOM 1718 C C . LEU A 1 230 ? 16.116 18.960 -36.094 1.00 97.94 230 LEU A C 1
ATOM 1720 O O . LEU A 1 230 ? 15.193 19.492 -36.720 1.00 97.94 230 LEU A O 1
ATOM 1724 N N . PRO A 1 231 ? 16.114 17.647 -35.792 1.00 97.94 231 PRO A N 1
ATOM 1725 C CA . PRO A 1 231 ? 14.952 16.813 -36.063 1.00 97.94 231 PRO A CA 1
ATOM 1726 C C . PRO A 1 231 ? 13.761 17.284 -35.217 1.00 97.94 231 PRO A C 1
ATOM 1728 O O . PRO A 1 231 ? 13.919 17.777 -34.095 1.00 97.94 231 PRO A O 1
ATOM 1731 N N . VAL A 1 232 ? 12.561 17.124 -35.762 1.00 98.06 232 VAL A N 1
ATOM 1732 C CA . VAL A 1 232 ? 11.308 17.546 -35.141 1.00 98.06 232 VAL A CA 1
ATOM 1733 C C . VAL A 1 232 ? 10.600 16.316 -34.596 1.00 98.06 232 VAL A C 1
ATOM 1735 O O . VAL A 1 232 ? 10.284 15.386 -35.332 1.00 98.06 232 VAL A O 1
ATOM 1738 N N . VAL A 1 233 ? 10.353 16.317 -33.286 1.00 98.31 233 VAL A N 1
ATOM 1739 C CA . VAL A 1 233 ? 9.504 15.316 -32.633 1.00 98.31 233 VAL A CA 1
ATOM 1740 C C . VAL A 1 233 ? 8.048 15.690 -32.881 1.00 98.31 233 VAL A C 1
ATOM 1742 O O . VAL A 1 233 ? 7.571 16.683 -32.328 1.00 98.31 233 VAL A O 1
ATOM 1745 N N . ASP A 1 234 ? 7.368 14.890 -33.697 1.00 98.12 234 ASP A N 1
ATOM 1746 C CA . ASP A 1 234 ? 5.949 15.049 -34.020 1.00 98.12 234 ASP A CA 1
ATOM 1747 C C . ASP A 1 234 ? 5.071 14.569 -32.864 1.00 98.12 234 ASP A C 1
ATOM 1749 O O . ASP A 1 234 ? 4.098 15.223 -32.492 1.00 98.12 234 ASP A O 1
ATOM 1753 N N . GLN A 1 235 ? 5.435 13.429 -32.267 1.00 98.19 235 GLN A N 1
ATOM 1754 C CA . GLN A 1 235 ? 4.679 12.817 -31.180 1.00 98.19 235 GLN A CA 1
ATOM 1755 C C . GLN A 1 235 ? 5.585 12.003 -30.259 1.00 98.19 235 GLN A C 1
ATOM 1757 O O . GLN A 1 235 ? 6.495 11.300 -30.701 1.00 98.19 235 GLN A O 1
ATOM 1762 N N . ILE A 1 236 ? 5.294 12.077 -28.963 1.00 98.25 236 ILE A N 1
ATOM 1763 C CA . ILE A 1 236 ? 5.890 11.239 -27.926 1.00 98.25 236 ILE A CA 1
ATOM 1764 C C . ILE A 1 236 ? 4.755 10.682 -27.064 1.00 98.25 236 ILE A C 1
ATOM 1766 O O . ILE A 1 236 ? 3.879 11.426 -26.624 1.00 98.25 236 ILE A O 1
ATOM 1770 N N . GLU A 1 237 ? 4.760 9.374 -26.836 1.00 98.50 237 GLU A N 1
ATOM 1771 C CA . GLU A 1 237 ? 3.778 8.679 -26.000 1.00 98.50 237 GLU A CA 1
ATOM 1772 C C . GLU A 1 237 ? 4.494 7.846 -24.937 1.00 98.50 237 GLU A C 1
ATOM 1774 O O . GLU A 1 237 ? 5.551 7.282 -25.210 1.00 98.50 237 GLU A O 1
ATOM 1779 N N . GLY A 1 238 ? 3.907 7.708 -23.749 1.00 98.56 238 GLY A N 1
ATOM 1780 C CA . GLY A 1 238 ? 4.314 6.712 -22.760 1.00 98.56 238 GLY A CA 1
ATOM 1781 C C . GLY A 1 238 ? 3.429 5.473 -22.855 1.00 98.56 238 GLY A C 1
ATOM 1782 O O . GLY A 1 238 ? 2.270 5.516 -22.445 1.00 98.56 238 GLY A O 1
ATOM 1783 N N . VAL A 1 239 ? 3.944 4.364 -23.383 1.00 98.69 239 VAL A N 1
ATOM 1784 C CA . VAL A 1 239 ? 3.192 3.104 -23.476 1.00 98.69 239 VAL A CA 1
ATOM 1785 C C . VAL A 1 239 ? 3.404 2.304 -22.196 1.00 98.69 239 VAL A C 1
ATOM 1787 O O . VAL A 1 239 ? 4.486 1.764 -21.973 1.00 98.69 239 VAL A O 1
ATOM 1790 N N . VAL A 1 240 ? 2.374 2.232 -21.355 1.00 98.44 240 VAL A N 1
ATOM 1791 C CA . VAL A 1 240 ? 2.393 1.507 -20.080 1.00 98.44 240 VAL A CA 1
ATOM 1792 C C . VAL A 1 240 ? 2.459 0.009 -20.339 1.00 98.44 240 VAL A C 1
ATOM 1794 O O . VAL A 1 240 ? 1.636 -0.538 -21.085 1.00 98.44 240 VAL A O 1
ATOM 1797 N N . ILE A 1 241 ? 3.401 -0.652 -19.673 1.00 97.19 241 ILE A N 1
ATOM 1798 C CA . ILE A 1 241 ? 3.564 -2.100 -19.699 1.00 97.19 241 ILE A CA 1
ATOM 1799 C C . ILE A 1 241 ? 3.296 -2.705 -18.322 1.00 97.19 241 ILE A C 1
ATOM 1801 O O . ILE A 1 241 ? 3.637 -2.122 -17.297 1.00 97.19 241 ILE A O 1
ATOM 1805 N N . GLN A 1 242 ? 2.695 -3.889 -18.303 1.00 95.38 242 GLN A N 1
ATOM 1806 C CA . GLN A 1 242 ? 2.495 -4.689 -17.092 1.00 95.38 242 GLN A CA 1
ATOM 1807 C C . GLN A 1 242 ? 2.192 -6.146 -17.468 1.00 95.38 242 GLN A C 1
ATOM 1809 O O . GLN A 1 242 ? 1.926 -6.458 -18.631 1.00 95.38 242 GLN A O 1
ATOM 1814 N N . SER A 1 243 ? 2.183 -7.026 -16.473 1.00 95.62 243 SER A N 1
ATOM 1815 C CA . SER A 1 243 ? 1.657 -8.387 -16.538 1.00 95.62 243 SER A CA 1
ATOM 1816 C C . SER A 1 243 ? 0.242 -8.402 -17.118 1.00 95.62 243 SER A C 1
ATOM 1818 O O . SER A 1 243 ? -0.589 -7.549 -16.804 1.00 95.62 243 SER A O 1
ATOM 1820 N N . ALA A 1 244 ? -0.062 -9.422 -17.917 1.00 95.12 244 ALA A N 1
ATOM 1821 C CA . ALA A 1 244 ? -1.408 -9.712 -18.397 1.00 95.12 244 ALA A CA 1
ATOM 1822 C C . ALA A 1 244 ? -2.345 -10.289 -17.314 1.00 95.12 244 ALA A C 1
ATOM 1824 O O . ALA A 1 244 ? -3.416 -10.781 -17.662 1.00 95.12 244 ALA A O 1
ATOM 1825 N N . SER A 1 245 ? -1.948 -10.254 -16.036 1.00 95.00 245 SER A N 1
ATOM 1826 C CA . SER A 1 245 ? -2.805 -10.574 -14.891 1.00 95.00 245 SER A CA 1
ATOM 1827 C C . SER A 1 245 ? -4.110 -9.781 -14.930 1.00 95.00 245 SER A C 1
ATOM 1829 O O . SER A 1 245 ? -4.111 -8.560 -15.112 1.00 95.00 245 SER A O 1
ATOM 1831 N N . THR A 1 246 ? -5.223 -10.484 -14.747 1.00 94.94 246 THR A N 1
ATOM 1832 C CA . THR A 1 246 ? -6.562 -9.894 -14.775 1.00 94.94 246 THR A CA 1
ATOM 1833 C C . THR A 1 246 ? -6.811 -9.108 -13.483 1.00 94.94 246 THR A C 1
ATOM 1835 O O . THR A 1 246 ? -6.471 -9.599 -12.406 1.00 94.94 246 THR A O 1
ATOM 1838 N N . PRO A 1 247 ? -7.391 -7.897 -13.541 1.00 96.31 247 PRO A N 1
ATOM 1839 C CA . PRO A 1 247 ? -7.987 -7.259 -12.368 1.00 96.31 247 PRO A CA 1
ATOM 1840 C C . PRO A 1 247 ? -8.981 -8.196 -11.668 1.00 96.31 247 PRO A C 1
ATOM 1842 O O . PRO A 1 247 ? -9.802 -8.791 -12.354 1.00 96.31 247 PRO A O 1
ATOM 1845 N N . ALA A 1 248 ? -8.926 -8.297 -10.339 1.00 97.19 248 ALA A N 1
ATOM 1846 C CA . ALA A 1 248 ? -9.823 -9.164 -9.565 1.00 97.19 248 ALA A CA 1
ATOM 1847 C C . ALA A 1 248 ? -10.776 -8.401 -8.637 1.00 97.19 248 ALA A C 1
ATOM 1849 O O . ALA A 1 248 ? -11.689 -9.005 -8.093 1.00 97.19 248 ALA A O 1
ATOM 1850 N N . GLY A 1 249 ? -10.594 -7.093 -8.432 1.00 96.88 249 GLY A N 1
ATOM 1851 C CA . GLY A 1 249 ? -11.448 -6.364 -7.501 1.00 96.88 249 GLY A CA 1
ATOM 1852 C C . GLY A 1 249 ? -11.578 -4.870 -7.745 1.00 96.88 249 GLY A C 1
ATOM 1853 O O . GLY A 1 249 ? -10.743 -4.210 -8.391 1.00 96.88 249 GLY A O 1
ATOM 1854 N N . GLY A 1 250 ? -12.680 -4.353 -7.209 1.00 97.56 250 GLY A N 1
ATOM 1855 C CA . GLY A 1 250 ? -13.049 -2.948 -7.174 1.00 97.56 250 GLY A CA 1
ATOM 1856 C C . GLY A 1 250 ? -13.324 -2.503 -5.743 1.00 97.56 250 GLY A C 1
ATOM 1857 O O . GLY A 1 250 ? -13.862 -3.264 -4.948 1.00 97.56 250 GLY A O 1
ATOM 1858 N N . PHE A 1 251 ? -12.983 -1.255 -5.429 1.00 98.69 251 PHE A N 1
ATOM 1859 C CA . PHE A 1 251 ? -13.329 -0.628 -4.158 1.00 98.69 251 PHE A CA 1
ATOM 1860 C C . PHE A 1 251 ? -13.589 0.868 -4.347 1.00 98.69 251 PHE A C 1
ATOM 1862 O O . PHE A 1 251 ? -12.874 1.541 -5.100 1.00 98.69 251 PHE A O 1
ATOM 1869 N N . SER A 1 252 ? -14.572 1.380 -3.611 1.00 98.56 252 SER A N 1
ATOM 1870 C CA . SER A 1 252 ? -14.858 2.805 -3.439 1.00 98.56 252 SER A CA 1
ATOM 1871 C C . SER A 1 252 ? -15.503 3.066 -2.079 1.00 98.56 252 SER A C 1
ATOM 1873 O O . SER A 1 252 ? -16.233 2.218 -1.569 1.00 98.56 252 SER A O 1
ATOM 1875 N N . CYS A 1 253 ? -15.320 4.259 -1.524 1.00 98.69 253 CYS A N 1
ATOM 1876 C CA . CYS A 1 253 ? -16.032 4.712 -0.329 1.00 98.69 253 CYS A CA 1
ATOM 1877 C C . CYS A 1 253 ? -16.367 6.206 -0.398 1.00 98.69 253 CYS A C 1
ATOM 1879 O O . CYS A 1 253 ? -15.971 6.898 -1.336 1.00 98.69 253 CYS A O 1
ATOM 1881 N N . SER A 1 254 ? -17.060 6.722 0.616 1.00 98.31 254 SER A N 1
ATOM 1882 C CA . SER A 1 254 ? -17.417 8.144 0.711 1.00 98.31 254 SER A CA 1
ATOM 1883 C C . SER A 1 254 ? -16.231 9.087 0.956 1.00 98.31 254 SER A C 1
ATOM 1885 O O . SER A 1 254 ? -16.416 10.300 0.920 1.00 98.31 254 SER A O 1
ATOM 1887 N N . SER A 1 255 ? -15.035 8.565 1.256 1.00 97.94 255 SER A N 1
ATOM 1888 C CA . SER A 1 255 ? -13.821 9.368 1.440 1.00 97.94 255 SER A CA 1
ATOM 1889 C C . SER A 1 255 ? -13.031 9.463 0.138 1.00 97.94 255 SER A C 1
ATOM 1891 O O . SER A 1 255 ? -12.376 8.506 -0.288 1.00 97.94 255 SER A O 1
ATOM 1893 N N . ASP A 1 256 ? -13.022 10.655 -0.460 1.00 97.75 256 ASP A N 1
ATOM 1894 C CA . ASP A 1 256 ? -12.198 10.957 -1.635 1.00 97.75 256 ASP A CA 1
ATOM 1895 C C . ASP A 1 256 ? -10.711 10.697 -1.378 1.00 97.75 256 ASP A C 1
ATOM 1897 O O . ASP A 1 256 ? -9.998 10.218 -2.263 1.00 97.75 256 ASP A O 1
ATOM 1901 N N . LEU A 1 257 ? -10.234 10.964 -0.157 1.00 97.94 257 LEU A N 1
ATOM 1902 C CA . LEU A 1 257 ? -8.855 10.684 0.229 1.00 97.94 257 LEU A CA 1
ATOM 1903 C C . LEU A 1 257 ? -8.555 9.186 0.111 1.00 97.94 257 LEU A C 1
ATOM 1905 O O . LEU A 1 257 ? -7.580 8.819 -0.534 1.00 97.94 257 LEU A O 1
ATOM 1909 N N . PHE A 1 258 ? -9.403 8.310 0.652 1.00 98.62 258 PHE A N 1
ATOM 1910 C CA . PHE A 1 258 ? -9.162 6.862 0.613 1.00 98.62 258 PHE A CA 1
ATOM 1911 C C . PHE A 1 258 ? -9.275 6.290 -0.803 1.00 98.62 258 PHE A C 1
ATOM 1913 O O . PHE A 1 258 ? -8.460 5.453 -1.194 1.00 98.62 258 PHE A O 1
ATOM 1920 N N . ASN A 1 259 ? -10.190 6.814 -1.622 1.00 98.75 259 ASN A N 1
ATOM 1921 C CA . ASN A 1 259 ? -10.264 6.470 -3.045 1.00 98.75 259 ASN A CA 1
ATOM 1922 C C . ASN A 1 259 ? -8.968 6.858 -3.793 1.00 98.75 259 ASN A C 1
ATOM 1924 O O . ASN A 1 259 ? -8.459 6.099 -4.628 1.00 98.75 259 ASN A O 1
ATOM 1928 N N . ARG A 1 260 ? -8.382 8.017 -3.462 1.00 98.62 260 ARG A N 1
ATOM 1929 C CA . ARG A 1 260 ? -7.087 8.462 -4.005 1.00 98.62 260 ARG A CA 1
ATOM 1930 C C . ARG A 1 260 ? -5.913 7.638 -3.478 1.00 98.62 260 ARG A C 1
ATOM 1932 O O . ARG A 1 260 ? -5.031 7.313 -4.267 1.00 98.62 260 ARG A O 1
ATOM 1939 N N . ILE A 1 261 ? -5.916 7.245 -2.203 1.00 98.75 261 ILE A N 1
ATOM 1940 C CA . ILE A 1 261 ? -4.912 6.338 -1.618 1.00 98.75 261 ILE A CA 1
ATOM 1941 C C . ILE A 1 261 ? -4.936 4.990 -2.340 1.00 98.75 261 ILE A C 1
ATOM 1943 O O . ILE A 1 261 ? -3.894 4.502 -2.770 1.00 98.75 261 ILE A O 1
ATOM 1947 N N . ARG A 1 262 ? -6.123 4.416 -2.567 1.00 98.31 262 ARG A N 1
ATOM 1948 C CA . ARG A 1 262 ? -6.257 3.191 -3.361 1.00 98.31 262 ARG A CA 1
ATOM 1949 C C . ARG A 1 262 ? -5.649 3.362 -4.754 1.00 98.31 262 ARG A C 1
ATOM 1951 O O . ARG A 1 262 ? -4.896 2.506 -5.205 1.00 98.31 262 ARG A O 1
ATOM 1958 N N . THR A 1 263 ? -5.951 4.471 -5.427 1.00 98.62 263 THR A N 1
ATOM 1959 C CA . THR A 1 263 ? -5.418 4.768 -6.767 1.00 98.62 263 THR A CA 1
ATOM 1960 C C . THR A 1 263 ? -3.888 4.864 -6.761 1.00 98.62 263 THR A C 1
ATOM 1962 O O . THR A 1 263 ? -3.237 4.264 -7.614 1.00 98.62 263 THR A O 1
ATOM 1965 N N . LEU A 1 264 ? -3.315 5.554 -5.769 1.00 98.75 264 LEU A N 1
ATOM 1966 C CA . LEU A 1 264 ? -1.871 5.696 -5.557 1.00 98.75 264 LEU A CA 1
ATOM 1967 C C . LEU A 1 264 ? -1.176 4.332 -5.415 1.00 98.75 264 LEU A C 1
ATOM 1969 O O . LEU A 1 264 ? -0.177 4.061 -6.086 1.00 98.75 264 LEU A O 1
ATOM 1973 N N . ILE A 1 265 ? -1.718 3.458 -4.562 1.00 98.75 265 ILE A N 1
ATOM 1974 C CA . ILE A 1 265 ? -1.152 2.128 -4.310 1.00 98.75 265 ILE A CA 1
ATOM 1975 C C . ILE A 1 265 ? -1.324 1.235 -5.542 1.00 98.75 265 ILE A C 1
ATOM 1977 O O . ILE A 1 265 ? -0.361 0.607 -5.983 1.00 98.75 265 ILE A O 1
ATOM 1981 N N . ARG A 1 266 ? -2.513 1.225 -6.163 1.00 98.19 266 ARG A N 1
ATOM 1982 C CA . ARG A 1 266 ? -2.796 0.402 -7.349 1.00 98.19 266 ARG A CA 1
ATOM 1983 C C . ARG A 1 266 ? -1.870 0.739 -8.517 1.00 98.19 266 ARG A C 1
ATOM 1985 O O . ARG A 1 266 ? -1.431 -0.170 -9.214 1.00 98.19 266 ARG A O 1
ATOM 1992 N N . TRP A 1 267 ? -1.529 2.011 -8.735 1.00 98.38 267 TRP A N 1
ATOM 1993 C CA . TRP A 1 267 ? -0.530 2.375 -9.747 1.00 98.38 267 TRP A CA 1
ATOM 1994 C C . TRP A 1 267 ? 0.851 1.800 -9.441 1.00 98.38 267 TRP A C 1
ATOM 1996 O O . TRP A 1 267 ? 1.494 1.262 -10.337 1.00 98.38 267 TRP A O 1
ATOM 2006 N N . SER A 1 268 ? 1.275 1.836 -8.179 1.00 98.38 268 SER A N 1
ATOM 2007 C CA . SER A 1 268 ? 2.552 1.250 -7.770 1.00 98.38 268 SER A CA 1
ATOM 2008 C C . SER A 1 268 ? 2.582 -0.277 -7.936 1.00 98.38 268 SER A C 1
ATOM 2010 O O . SER A 1 268 ? 3.580 -0.822 -8.407 1.00 98.38 268 SER A O 1
ATOM 2012 N N . GLN A 1 269 ? 1.467 -0.970 -7.666 1.00 98.12 269 GLN A N 1
ATOM 2013 C CA . GLN A 1 269 ? 1.322 -2.399 -7.980 1.00 98.12 269 GLN A CA 1
ATOM 2014 C C . GLN A 1 269 ? 1.474 -2.653 -9.485 1.00 98.12 269 GLN A C 1
ATOM 2016 O O . GLN A 1 269 ? 2.300 -3.464 -9.890 1.00 98.12 269 GLN A O 1
ATOM 2021 N N . ARG A 1 270 ? 0.721 -1.929 -10.332 1.00 97.12 270 ARG A N 1
ATOM 2022 C CA . ARG A 1 270 ? 0.776 -2.074 -11.803 1.00 97.12 270 ARG A CA 1
ATOM 2023 C C . ARG A 1 270 ? 2.193 -1.928 -12.334 1.00 97.12 270 ARG A C 1
ATOM 2025 O O . ARG A 1 270 ? 2.633 -2.739 -13.144 1.00 97.12 270 ARG A O 1
ATOM 2032 N N . ASN A 1 271 ? 2.900 -0.913 -11.845 1.00 98.12 271 ASN A N 1
ATOM 2033 C CA . ASN A 1 271 ? 4.262 -0.614 -12.257 1.00 98.12 271 ASN A CA 1
ATOM 2034 C C . ASN A 1 271 ? 5.224 -1.767 -11.960 1.00 98.12 271 ASN A C 1
ATOM 2036 O O . ASN A 1 271 ? 6.177 -1.981 -12.706 1.00 98.12 271 ASN A O 1
ATOM 2040 N N . ASN A 1 272 ? 4.961 -2.524 -10.902 1.00 98.06 272 ASN A N 1
ATOM 2041 C CA . ASN A 1 272 ? 5.854 -3.560 -10.419 1.00 98.06 272 ASN A CA 1
ATOM 2042 C C . ASN A 1 272 ? 5.435 -4.990 -10.793 1.00 98.06 272 ASN A C 1
ATOM 2044 O O . ASN A 1 272 ? 6.097 -5.947 -10.410 1.00 98.06 272 ASN A O 1
ATOM 2048 N N . LEU A 1 273 ? 4.372 -5.164 -11.581 1.00 96.62 273 LEU A N 1
ATOM 2049 C CA . LEU A 1 273 ? 3.995 -6.457 -12.151 1.00 96.62 273 LEU A CA 1
ATOM 2050 C C . LEU A 1 273 ? 4.667 -6.644 -13.519 1.00 96.62 273 LEU A C 1
ATOM 2052 O O . LEU A 1 273 ? 4.002 -6.564 -14.549 1.00 96.62 273 LEU A O 1
ATOM 2056 N N . VAL A 1 274 ? 5.981 -6.886 -13.565 1.00 94.19 274 VAL A N 1
ATOM 2057 C CA . VAL A 1 274 ? 6.745 -7.006 -14.826 1.00 94.19 274 VAL A CA 1
ATOM 2058 C C . VAL A 1 274 ? 7.585 -8.288 -14.819 1.00 94.19 274 VAL A C 1
ATOM 2060 O O . VAL A 1 274 ? 8.736 -8.291 -14.399 1.00 94.19 274 VAL A O 1
ATOM 2063 N N . SER A 1 275 ? 7.003 -9.402 -15.292 1.00 90.19 275 SER A N 1
ATOM 2064 C CA . SER A 1 275 ? 7.553 -10.783 -15.266 1.00 90.19 275 SER A CA 1
ATOM 2065 C C . SER A 1 275 ? 7.753 -11.415 -13.880 1.00 90.19 275 SER A C 1
ATOM 2067 O O . SER A 1 275 ? 7.804 -12.639 -13.760 1.00 90.19 275 SER A O 1
ATOM 2069 N N . LEU A 1 276 ? 7.915 -10.605 -12.851 1.00 92.81 276 LEU A N 1
ATOM 2070 C CA . LEU A 1 276 ? 7.932 -10.943 -11.436 1.00 92.81 276 LEU A CA 1
ATOM 2071 C C . LEU A 1 276 ? 7.316 -9.751 -10.694 1.00 92.81 276 LEU A C 1
ATOM 2073 O O . LEU A 1 276 ? 7.049 -8.720 -11.322 1.00 92.81 276 LEU A O 1
ATOM 2077 N N . ILE A 1 277 ? 7.054 -9.886 -9.398 1.00 96.19 277 ILE A N 1
ATOM 2078 C CA . ILE A 1 277 ? 6.689 -8.723 -8.589 1.00 96.19 277 ILE A CA 1
ATOM 2079 C C . ILE A 1 277 ? 7.997 -8.037 -8.193 1.00 96.19 277 ILE A C 1
ATOM 2081 O O . ILE A 1 277 ? 8.758 -8.596 -7.404 1.00 96.19 277 ILE A O 1
ATOM 2085 N N . THR A 1 278 ? 8.305 -6.901 -8.823 1.00 97.00 278 THR A N 1
ATOM 2086 C CA . THR A 1 278 ? 9.523 -6.127 -8.547 1.00 97.00 278 THR A CA 1
ATOM 2087 C C . THR A 1 278 ? 9.322 -5.236 -7.334 1.00 97.00 278 THR A C 1
ATOM 2089 O O . THR A 1 278 ? 8.197 -4.893 -7.001 1.00 97.00 278 THR A O 1
ATOM 2092 N N . ASP A 1 279 ? 10.400 -4.832 -6.687 1.00 95.88 279 ASP A N 1
ATOM 2093 C CA . ASP A 1 279 ? 10.381 -3.810 -5.645 1.00 95.88 279 ASP A CA 1
ATOM 2094 C C . ASP A 1 279 ? 10.087 -2.428 -6.259 1.00 95.88 279 ASP A C 1
ATOM 2096 O O . ASP A 1 279 ? 9.115 -1.749 -5.921 1.00 95.88 279 ASP A O 1
ATOM 2100 N N . CYS A 1 280 ? 10.880 -2.029 -7.253 1.00 97.31 280 CYS A N 1
ATOM 2101 C CA . CYS A 1 280 ? 10.690 -0.804 -8.012 1.00 97.31 280 CYS A CA 1
ATOM 2102 C C . CYS A 1 280 ? 11.006 -1.015 -9.507 1.00 97.31 280 CYS A C 1
ATOM 2104 O O . CYS A 1 280 ? 11.864 -1.827 -9.875 1.00 97.31 280 CYS A O 1
ATOM 2106 N N . PRO A 1 281 ? 10.364 -0.250 -10.407 1.00 96.81 281 PRO A N 1
ATOM 2107 C CA . PRO A 1 281 ? 10.480 -0.456 -11.854 1.00 96.81 281 PRO A CA 1
ATOM 2108 C C . PRO A 1 281 ? 11.643 0.291 -12.527 1.00 96.81 281 PRO A C 1
ATOM 2110 O O . PRO A 1 281 ? 11.927 0.090 -13.712 1.00 96.81 281 PRO A O 1
ATOM 2113 N N . HIS A 1 282 ? 12.294 1.220 -11.828 1.00 94.31 282 HIS A N 1
ATOM 2114 C CA . HIS A 1 282 ? 13.241 2.171 -12.418 1.00 94.31 282 HIS A CA 1
ATOM 2115 C C . HIS A 1 282 ? 14.702 1.795 -12.139 1.00 94.31 282 HIS A C 1
ATOM 2117 O O . HIS A 1 282 ? 15.483 1.765 -13.095 1.00 94.31 282 HIS A O 1
ATOM 2123 N N . ARG A 1 283 ? 15.054 1.453 -10.885 1.00 94.94 283 ARG A N 1
ATOM 2124 C CA . ARG A 1 283 ? 16.446 1.280 -10.419 1.00 94.94 283 ARG A CA 1
ATOM 2125 C C . ARG A 1 283 ? 16.869 -0.187 -10.193 1.00 94.94 283 ARG A C 1
ATOM 2127 O O . ARG A 1 283 ? 17.880 -0.588 -10.757 1.00 94.94 283 ARG A O 1
ATOM 2134 N N . GLU A 1 284 ? 16.120 -0.996 -9.428 1.00 94.75 284 GLU A N 1
ATOM 2135 C CA . GLU A 1 284 ? 16.553 -2.357 -9.021 1.00 94.75 284 GLU A CA 1
ATOM 2136 C C . GLU A 1 284 ? 15.911 -3.456 -9.852 1.00 94.75 284 GLU A C 1
ATOM 2138 O O . GLU A 1 284 ? 16.629 -4.227 -10.491 1.00 94.75 284 GLU A O 1
ATOM 2143 N N . ARG A 1 285 ? 14.572 -3.474 -9.903 1.00 95.19 285 ARG A N 1
ATOM 2144 C CA . ARG A 1 285 ? 13.773 -4.451 -10.658 1.00 95.19 285 ARG A CA 1
ATOM 2145 C C . ARG A 1 285 ? 13.997 -5.883 -10.170 1.00 95.19 285 ARG A C 1
ATOM 2147 O O . ARG A 1 285 ? 14.103 -6.806 -10.980 1.00 95.19 285 ARG A O 1
ATOM 2154 N N . LEU A 1 286 ? 14.113 -6.055 -8.856 1.00 97.00 286 LEU A N 1
ATOM 2155 C CA . LEU A 1 286 ? 14.401 -7.335 -8.219 1.00 97.00 286 LEU A CA 1
ATOM 2156 C C . LEU A 1 286 ? 13.158 -7.883 -7.523 1.00 97.00 286 LEU A C 1
ATOM 2158 O O . LEU A 1 286 ? 12.313 -7.130 -7.048 1.00 97.00 286 LEU A O 1
ATOM 2162 N N . GLY A 1 287 ? 13.052 -9.209 -7.475 1.00 96.69 287 GLY A N 1
ATOM 2163 C CA . GLY A 1 287 ? 11.964 -9.899 -6.790 1.00 96.69 287 GLY A CA 1
ATOM 2164 C C . GLY A 1 287 ? 12.224 -10.019 -5.299 1.00 96.69 287 GLY A C 1
ATOM 2165 O O . GLY A 1 287 ? 12.447 -11.133 -4.839 1.00 96.69 287 GLY A O 1
ATOM 2166 N N . TRP A 1 288 ? 12.229 -8.898 -4.575 1.00 98.00 288 TRP A N 1
ATOM 2167 C CA . TRP A 1 288 ? 12.267 -8.900 -3.109 1.00 98.00 288 TRP A CA 1
ATOM 2168 C C . TRP A 1 288 ? 11.032 -9.632 -2.559 1.00 98.00 288 TRP A C 1
ATOM 2170 O O . TRP A 1 288 ? 9.937 -9.529 -3.122 1.00 98.00 288 TRP A O 1
ATOM 2180 N N . LEU A 1 289 ? 11.249 -10.511 -1.577 1.00 98.06 289 LEU A N 1
ATOM 2181 C CA . LEU A 1 289 ? 10.287 -11.558 -1.226 1.00 98.06 289 LEU A CA 1
ATOM 2182 C C . LEU A 1 289 ? 9.201 -11.150 -0.218 1.00 98.06 289 LEU A C 1
ATOM 2184 O O . LEU A 1 289 ? 8.059 -11.599 -0.338 1.00 98.06 289 LEU A O 1
ATOM 2188 N N . GLU A 1 290 ? 9.521 -10.289 0.741 1.00 96.88 290 GLU A N 1
ATOM 2189 C CA . GLU A 1 290 ? 8.617 -9.779 1.777 1.00 96.88 290 GLU A CA 1
ATOM 2190 C C . GLU A 1 290 ? 7.276 -9.271 1.226 1.00 96.88 290 GLU A C 1
ATOM 2192 O O . GLU A 1 290 ? 6.199 -9.571 1.754 1.00 96.88 290 GLU A O 1
ATOM 2197 N N . GLN A 1 291 ? 7.313 -8.571 0.095 1.00 96.12 291 GLN A N 1
ATOM 2198 C CA . GLN A 1 291 ? 6.130 -7.965 -0.513 1.00 96.12 291 GLN A CA 1
ATOM 2199 C C . GLN A 1 291 ? 5.099 -8.994 -1.009 1.00 96.12 291 GLN A C 1
ATOM 2201 O O . GLN A 1 291 ? 3.910 -8.677 -1.103 1.00 96.12 291 GLN A O 1
ATOM 2206 N N . TYR A 1 292 ? 5.502 -10.243 -1.277 1.00 96.81 292 TYR A N 1
ATOM 2207 C CA . TYR A 1 292 ? 4.580 -11.299 -1.709 1.00 96.81 292 TYR A CA 1
ATOM 2208 C C . TYR A 1 292 ? 3.612 -11.729 -0.600 1.00 96.81 292 TYR A C 1
ATOM 2210 O O . TYR A 1 292 ? 2.520 -12.217 -0.915 1.00 96.81 292 TYR A O 1
ATOM 2218 N N . HIS A 1 293 ? 3.989 -11.555 0.674 1.00 96.94 293 HIS A N 1
ATOM 2219 C CA . HIS A 1 293 ? 3.166 -11.940 1.823 1.00 96.94 293 HIS A CA 1
ATOM 2220 C C . HIS A 1 293 ? 2.695 -10.757 2.670 1.00 96.94 293 HIS A C 1
ATOM 2222 O O . HIS A 1 293 ? 1.543 -10.783 3.105 1.00 96.94 293 HIS A O 1
ATOM 2228 N N . LEU A 1 294 ? 3.505 -9.707 2.849 1.00 97.69 294 LEU A N 1
ATOM 2229 C CA . LEU A 1 294 ? 3.096 -8.505 3.583 1.00 97.69 294 LEU A CA 1
ATOM 2230 C C . LEU A 1 294 ? 1.992 -7.769 2.823 1.00 97.69 294 LEU A C 1
ATOM 2232 O O . LEU A 1 294 ? 0.871 -7.625 3.299 1.00 97.69 294 LEU A O 1
ATOM 2236 N N . HIS A 1 295 ? 2.273 -7.421 1.572 1.00 97.62 295 HIS A N 1
ATOM 2237 C CA . HIS A 1 295 ? 1.295 -6.813 0.677 1.00 97.62 295 HIS A CA 1
ATOM 2238 C C . HIS A 1 295 ? 0.456 -7.888 -0.072 1.00 97.62 295 HIS A C 1
ATOM 2240 O O . HIS A 1 295 ? -0.400 -7.597 -0.913 1.00 97.62 295 HIS A O 1
ATOM 2246 N N . GLY A 1 296 ? 0.661 -9.170 0.253 1.00 96.38 296 GLY A N 1
ATOM 2247 C CA . GLY A 1 296 ? 0.007 -10.317 -0.378 1.00 96.38 296 GLY A CA 1
ATOM 2248 C C . GLY A 1 296 ? -1.528 -10.267 -0.379 1.00 96.38 296 GLY A C 1
ATOM 2249 O O . GLY A 1 296 ? -2.127 -10.485 -1.435 1.00 96.38 296 GLY A O 1
ATOM 2250 N N . PRO A 1 297 ? -2.205 -9.985 0.750 1.00 95.88 297 PRO A N 1
ATOM 2251 C CA . PRO A 1 297 ? -3.663 -9.850 0.775 1.00 95.88 297 PRO A CA 1
ATOM 2252 C C . PRO A 1 297 ? -4.175 -8.718 -0.127 1.00 95.88 297 PRO A C 1
ATOM 2254 O O . PRO A 1 297 ? -5.084 -8.938 -0.925 1.00 95.88 297 PRO A O 1
ATOM 2257 N N . SER A 1 298 ? -3.544 -7.538 -0.078 1.00 97.81 298 SER A N 1
ATOM 2258 C CA . SER A 1 298 ? -3.867 -6.399 -0.950 1.00 97.81 298 SER A CA 1
ATOM 2259 C C . SER A 1 298 ? -3.766 -6.759 -2.435 1.00 97.81 298 SER A C 1
ATOM 2261 O O . SER A 1 298 ? -4.648 -6.420 -3.222 1.00 97.81 298 SER A O 1
ATOM 2263 N N . LEU A 1 299 ? -2.708 -7.478 -2.827 1.00 97.62 299 LEU A N 1
ATOM 2264 C CA . LEU A 1 299 ? -2.514 -7.938 -4.205 1.00 97.62 299 LEU A CA 1
ATOM 2265 C C . LEU A 1 299 ? -3.612 -8.899 -4.658 1.00 97.62 299 LEU A C 1
ATOM 2267 O O . LEU A 1 299 ? -4.105 -8.755 -5.774 1.00 97.62 299 LEU A O 1
ATOM 2271 N N . ARG A 1 300 ? -4.007 -9.852 -3.805 1.00 97.19 300 ARG A N 1
ATOM 2272 C CA . ARG A 1 300 ? -5.019 -10.864 -4.144 1.00 97.19 300 ARG A CA 1
ATOM 2273 C C . ARG A 1 300 ? -6.422 -10.290 -4.293 1.00 97.19 300 ARG A C 1
ATOM 2275 O O . ARG A 1 300 ? -7.182 -10.829 -5.085 1.00 97.19 300 ARG A O 1
ATOM 2282 N N . TYR A 1 301 ? -6.756 -9.208 -3.587 1.00 97.94 301 TYR A N 1
ATOM 2283 C CA . TYR A 1 301 ? -8.008 -8.486 -3.838 1.00 97.94 301 TYR A CA 1
ATOM 2284 C C . TYR A 1 301 ? -7.986 -7.710 -5.156 1.00 97.94 301 TYR A C 1
ATOM 2286 O O . TYR A 1 301 ? -9.015 -7.566 -5.804 1.00 97.94 301 TYR A O 1
ATOM 2294 N N . GLU A 1 302 ? -6.830 -7.194 -5.574 1.00 97.69 302 GLU A N 1
ATOM 2295 C CA . GLU A 1 302 ? -6.732 -6.311 -6.740 1.00 97.69 302 GLU A CA 1
ATOM 2296 C C . GLU A 1 302 ? -6.499 -7.062 -8.065 1.00 97.69 302 GLU A C 1
ATOM 2298 O O . GLU A 1 302 ? -6.935 -6.578 -9.119 1.00 97.69 302 GLU A O 1
ATOM 2303 N N . TRP A 1 303 ? -5.851 -8.234 -8.030 1.00 97.06 303 TRP A N 1
ATOM 2304 C CA . TRP A 1 303 ? -5.377 -8.969 -9.209 1.00 97.06 303 TRP A CA 1
ATOM 2305 C C . TRP A 1 303 ? -5.472 -10.492 -9.053 1.00 97.06 303 TRP A C 1
ATOM 2307 O O . TRP A 1 303 ? -5.166 -11.045 -7.997 1.00 97.06 303 TRP A O 1
ATOM 2317 N N . ASP A 1 304 ? -5.761 -11.186 -10.156 1.00 95.75 304 ASP A N 1
ATOM 2318 C CA . ASP A 1 304 ? -5.502 -12.620 -10.273 1.00 95.75 304 ASP A CA 1
ATOM 2319 C C . ASP A 1 304 ? -4.008 -12.854 -10.541 1.00 95.75 304 ASP A C 1
ATOM 2321 O O . ASP A 1 304 ? -3.475 -12.612 -11.634 1.00 95.75 304 ASP A O 1
ATOM 2325 N N . LEU A 1 305 ? -3.322 -13.312 -9.495 1.00 94.62 305 LEU A N 1
ATOM 2326 C CA . LEU A 1 305 ? -1.887 -13.575 -9.489 1.00 94.62 305 LEU A CA 1
ATOM 2327 C C . LEU A 1 305 ? -1.557 -15.058 -9.312 1.00 94.62 305 LEU A C 1
ATOM 2329 O O . LEU A 1 305 ? -0.408 -15.368 -9.008 1.00 94.62 305 LEU A O 1
ATOM 2333 N N . GLY A 1 306 ? -2.510 -15.980 -9.508 1.00 93.00 306 GLY A N 1
ATOM 2334 C CA . GLY A 1 306 ? -2.283 -17.413 -9.277 1.00 93.00 306 GLY A CA 1
ATOM 2335 C C . GLY A 1 306 ? -1.026 -17.941 -9.982 1.00 93.00 306 GLY A C 1
ATOM 2336 O O . GLY A 1 306 ? -0.134 -18.482 -9.334 1.00 93.00 306 GLY A O 1
ATOM 2337 N N . LEU A 1 307 ? -0.896 -17.675 -11.288 1.00 93.12 307 LEU A N 1
ATOM 2338 C CA . LEU A 1 307 ? 0.284 -18.063 -12.076 1.00 93.12 307 LEU A CA 1
ATOM 2339 C C . LEU A 1 307 ? 1.576 -17.380 -11.608 1.00 93.12 307 LEU A C 1
ATOM 2341 O O . LEU A 1 307 ? 2.638 -17.998 -11.619 1.00 93.12 307 LEU A O 1
ATOM 2345 N N . LEU A 1 308 ? 1.495 -16.110 -11.198 1.00 94.94 308 LEU A N 1
ATOM 2346 C CA . LEU A 1 308 ? 2.667 -15.363 -10.750 1.00 94.94 308 LEU A CA 1
ATOM 2347 C C . LEU A 1 308 ? 3.174 -15.897 -9.406 1.00 94.94 308 LEU A C 1
ATOM 2349 O O . LEU A 1 308 ? 4.368 -16.130 -9.271 1.00 94.94 308 LEU A O 1
ATOM 2353 N N . TYR A 1 309 ? 2.275 -16.178 -8.459 1.00 95.62 309 TYR A N 1
ATOM 2354 C CA . TYR A 1 309 ? 2.627 -16.816 -7.192 1.00 95.62 309 TYR A CA 1
ATOM 2355 C C . TYR A 1 309 ? 3.189 -18.227 -7.397 1.00 95.62 309 TYR A C 1
ATOM 2357 O O . TYR A 1 309 ? 4.204 -18.552 -6.789 1.00 95.62 309 TYR A O 1
ATOM 2365 N N . SER A 1 310 ? 2.602 -19.048 -8.278 1.00 94.81 310 SER A N 1
ATOM 2366 C CA . SER A 1 310 ? 3.161 -20.368 -8.612 1.00 94.81 310 SER A CA 1
ATOM 2367 C C . SER A 1 310 ? 4.577 -20.267 -9.182 1.00 94.81 310 SER A C 1
ATOM 2369 O O . SER A 1 310 ? 5.470 -20.979 -8.730 1.00 94.81 310 SER A O 1
ATOM 2371 N N . LYS A 1 311 ? 4.803 -19.351 -10.131 1.00 95.56 311 LYS A N 1
ATOM 2372 C CA . LYS A 1 311 ? 6.126 -19.123 -10.718 1.00 95.56 311 LYS A CA 1
ATOM 2373 C C . LYS A 1 311 ? 7.132 -18.621 -9.680 1.00 95.56 311 LYS A C 1
ATOM 2375 O O . LYS A 1 311 ? 8.252 -19.113 -9.644 1.00 95.56 311 LYS A O 1
ATOM 2380 N N . THR A 1 312 ? 6.750 -17.685 -8.814 1.00 95.62 312 THR A N 1
ATOM 2381 C CA . THR A 1 312 ? 7.656 -17.186 -7.769 1.00 95.62 312 THR A CA 1
ATOM 2382 C C . THR A 1 312 ? 7.985 -18.269 -6.739 1.00 95.62 312 THR A C 1
ATOM 2384 O O . THR A 1 312 ? 9.123 -18.342 -6.286 1.00 95.62 312 THR A O 1
ATOM 2387 N N . MET A 1 313 ? 7.044 -19.151 -6.387 1.00 97.25 313 MET A N 1
ATOM 2388 C CA . MET A 1 313 ? 7.345 -20.291 -5.510 1.00 97.25 313 MET A CA 1
ATOM 2389 C C . MET A 1 313 ? 8.393 -21.231 -6.120 1.00 97.25 313 MET A C 1
ATOM 2391 O O . MET A 1 313 ? 9.249 -21.753 -5.398 1.00 97.25 313 MET A O 1
ATOM 2395 N N . ASP A 1 314 ? 8.367 -21.416 -7.443 1.00 96.75 314 ASP A N 1
ATOM 2396 C CA . ASP A 1 314 ? 9.440 -22.108 -8.158 1.00 96.75 314 ASP A CA 1
ATOM 2397 C C . ASP A 1 314 ? 10.758 -21.321 -8.092 1.00 96.75 314 ASP A C 1
ATOM 2399 O O . ASP A 1 314 ? 11.776 -21.919 -7.762 1.00 96.75 314 ASP A O 1
ATOM 2403 N N . ASP A 1 315 ? 10.751 -19.998 -8.299 1.00 97.25 315 ASP A N 1
ATOM 2404 C CA . ASP A 1 315 ? 11.966 -19.172 -8.195 1.00 97.25 315 ASP A CA 1
ATOM 2405 C C . ASP A 1 315 ? 12.602 -19.231 -6.793 1.00 97.25 315 ASP A C 1
ATOM 2407 O O . ASP A 1 315 ? 13.823 -19.337 -6.675 1.00 97.25 315 ASP A O 1
ATOM 2411 N N . MET A 1 316 ? 11.795 -19.171 -5.724 1.00 98.50 316 MET A N 1
ATOM 2412 C CA . MET A 1 316 ? 12.259 -19.295 -4.333 1.00 98.50 316 MET A CA 1
ATOM 2413 C C . MET A 1 316 ? 12.876 -20.672 -4.082 1.00 98.50 316 MET A C 1
ATOM 2415 O O . MET A 1 316 ? 13.916 -20.781 -3.439 1.00 98.50 316 MET A O 1
ATOM 2419 N N . THR A 1 317 ? 12.244 -21.723 -4.612 1.00 97.56 317 THR A N 1
ATOM 2420 C CA . THR A 1 317 ? 12.726 -23.106 -4.495 1.00 97.56 317 THR A CA 1
ATOM 2421 C C . THR A 1 317 ? 14.030 -23.305 -5.261 1.00 97.56 317 THR A C 1
ATOM 2423 O O . THR A 1 317 ? 14.968 -23.890 -4.726 1.00 97.56 317 THR A O 1
ATOM 2426 N N . ASP A 1 318 ? 14.109 -22.786 -6.486 1.00 96.44 318 ASP A N 1
ATOM 2427 C CA . ASP A 1 318 ? 15.294 -22.871 -7.341 1.00 96.44 318 ASP A CA 1
ATOM 2428 C C . ASP A 1 318 ? 16.451 -22.005 -6.780 1.00 96.44 318 ASP A C 1
ATOM 2430 O O . ASP A 1 318 ? 17.617 -22.317 -7.018 1.00 96.44 318 ASP A O 1
ATOM 2434 N N . SER A 1 319 ? 16.150 -20.961 -5.991 1.00 97.69 319 SER A N 1
ATOM 2435 C CA . SER A 1 319 ? 17.141 -20.108 -5.304 1.00 97.69 319 SER A CA 1
ATOM 2436 C C . SER A 1 319 ? 17.543 -20.619 -3.909 1.00 97.69 319 SER A C 1
ATOM 2438 O O . SER A 1 319 ? 18.489 -20.097 -3.319 1.00 97.69 319 SER A O 1
ATOM 2440 N N . GLN A 1 320 ? 16.848 -21.621 -3.356 1.00 98.69 320 GLN A N 1
ATOM 2441 C CA . GLN A 1 320 ? 17.129 -22.135 -2.015 1.00 98.69 320 GLN A CA 1
ATOM 2442 C C . GLN A 1 320 ? 18.503 -22.819 -1.968 1.00 98.69 320 GLN A C 1
ATOM 2444 O O . GLN A 1 320 ? 18.804 -23.734 -2.736 1.00 98.69 320 GLN A O 1
ATOM 2449 N N . LEU A 1 321 ? 19.345 -22.403 -1.023 1.00 98.38 321 LEU A N 1
ATOM 2450 C CA . LEU A 1 321 ? 20.675 -22.972 -0.833 1.00 98.38 321 LEU A CA 1
ATOM 2451 C C . LEU A 1 321 ? 20.605 -24.338 -0.142 1.00 98.38 321 LEU A C 1
ATOM 2453 O O . LEU A 1 321 ? 19.661 -24.653 0.581 1.00 98.38 321 LEU A O 1
ATOM 2457 N N . ALA A 1 322 ? 21.680 -25.121 -0.259 1.00 98.19 322 ALA A N 1
ATOM 2458 C CA . ALA A 1 322 ? 21.803 -26.415 0.421 1.00 98.19 322 ALA A CA 1
ATOM 2459 C C . ALA A 1 322 ? 21.700 -26.326 1.960 1.00 98.19 322 ALA A C 1
ATOM 2461 O O . ALA A 1 322 ? 21.375 -27.316 2.608 1.00 98.19 322 ALA A O 1
ATOM 2462 N N . SER A 1 323 ? 21.964 -25.153 2.550 1.00 98.00 323 SER A N 1
ATOM 2463 C CA . SER A 1 323 ? 21.765 -24.891 3.982 1.00 98.00 323 SER A CA 1
ATOM 2464 C C . SER A 1 323 ? 20.294 -24.758 4.393 1.00 98.00 323 SER A C 1
ATOM 2466 O O . SER A 1 323 ? 20.017 -24.713 5.587 1.00 98.00 323 SER A O 1
ATOM 2468 N N . GLY A 1 324 ? 19.372 -24.648 3.432 1.00 98.62 324 GLY A N 1
ATOM 2469 C CA . GLY A 1 324 ? 17.958 -24.333 3.640 1.00 98.62 324 GLY A CA 1
ATOM 2470 C C . GLY A 1 324 ? 17.620 -22.843 3.519 1.00 98.62 324 GLY A C 1
ATOM 2471 O O . GLY A 1 324 ? 16.439 -22.516 3.411 1.00 98.62 324 GLY A O 1
ATOM 2472 N N . LEU A 1 325 ? 18.618 -21.948 3.471 1.00 98.62 325 LEU A N 1
ATOM 2473 C CA . LEU A 1 325 ? 18.405 -20.508 3.268 1.00 98.62 325 LEU A CA 1
ATOM 2474 C C . LEU A 1 325 ? 17.693 -20.247 1.936 1.00 98.62 325 LEU A C 1
ATOM 2476 O O . LEU A 1 325 ? 18.189 -20.648 0.884 1.00 98.62 325 LEU A O 1
ATOM 2480 N N . VAL A 1 326 ? 16.579 -19.521 1.990 1.00 98.75 326 VAL A N 1
ATOM 2481 C CA . VAL A 1 326 ? 15.979 -18.846 0.837 1.00 98.75 326 VAL A CA 1
ATOM 2482 C C . VAL A 1 326 ? 16.462 -17.392 0.858 1.00 98.75 326 VAL A C 1
ATOM 2484 O O . VAL A 1 326 ? 16.187 -16.716 1.850 1.00 98.75 326 VAL A O 1
ATOM 2487 N N . PRO A 1 327 ? 17.197 -16.922 -0.168 1.00 98.50 327 PRO A N 1
ATOM 2488 C CA . PRO A 1 327 ? 17.661 -15.540 -0.232 1.00 98.50 327 PRO A CA 1
ATOM 2489 C C . PRO A 1 327 ? 16.514 -14.525 -0.282 1.00 98.50 327 PRO A C 1
ATOM 2491 O O . PRO A 1 327 ? 15.436 -14.835 -0.782 1.00 98.50 327 PRO A O 1
ATOM 2494 N N . ASP A 1 328 ? 16.775 -13.290 0.149 1.00 98.06 328 ASP A N 1
ATOM 2495 C CA . ASP A 1 328 ? 15.753 -12.228 0.217 1.00 98.06 328 ASP A CA 1
ATOM 2496 C C . ASP A 1 328 ? 15.203 -11.773 -1.146 1.00 98.06 328 ASP A C 1
ATOM 2498 O O . ASP A 1 328 ? 14.174 -11.092 -1.205 1.00 98.06 328 ASP A O 1
ATOM 2502 N N . ILE A 1 329 ? 15.860 -12.171 -2.242 1.00 98.25 329 ILE A N 1
ATOM 2503 C CA . ILE A 1 329 ? 15.375 -12.004 -3.612 1.00 98.25 329 ILE A CA 1
ATOM 2504 C C . ILE A 1 329 ? 15.257 -13.356 -4.325 1.00 98.25 329 ILE A C 1
ATOM 2506 O O . ILE A 1 329 ? 16.155 -14.196 -4.245 1.00 98.25 329 ILE A O 1
ATOM 2510 N N . ALA A 1 330 ? 14.184 -13.541 -5.096 1.00 97.69 330 ALA A N 1
ATOM 2511 C CA . ALA A 1 330 ? 14.050 -14.669 -6.015 1.00 97.69 330 ALA A CA 1
ATOM 2512 C C . ALA A 1 330 ? 13.487 -14.219 -7.380 1.00 97.69 330 ALA A C 1
ATOM 2514 O O . ALA A 1 330 ? 12.442 -13.560 -7.425 1.00 97.69 330 ALA A O 1
ATOM 2515 N N . PRO A 1 331 ? 14.134 -14.575 -8.510 1.00 95.81 331 PRO A N 1
ATOM 2516 C CA . PRO A 1 331 ? 15.436 -15.250 -8.617 1.00 95.81 331 PRO A CA 1
ATOM 2517 C C . PRO A 1 331 ? 16.601 -14.448 -8.006 1.00 95.81 331 PRO A C 1
ATOM 2519 O O . PRO A 1 331 ? 16.612 -13.217 -8.088 1.00 95.81 331 PRO A O 1
ATOM 2522 N N . GLU A 1 332 ? 17.607 -15.132 -7.447 1.00 95.88 332 GLU A N 1
ATOM 2523 C CA . GLU A 1 332 ? 18.825 -14.497 -6.903 1.00 95.88 332 GLU A CA 1
ATOM 2524 C C . GLU A 1 332 ? 19.767 -14.035 -8.039 1.00 95.88 332 GLU A C 1
ATOM 2526 O O . GLU A 1 332 ? 20.835 -14.599 -8.270 1.00 95.88 332 GLU A O 1
ATOM 2531 N N . TYR A 1 333 ? 19.367 -13.002 -8.795 1.00 94.69 333 TYR A N 1
ATOM 2532 C CA . TYR A 1 333 ? 20.170 -12.452 -9.902 1.00 94.69 333 TYR A CA 1
ATOM 2533 C C . TYR A 1 333 ? 21.515 -11.865 -9.451 1.00 94.69 333 TYR A C 1
ATOM 2535 O O . TYR A 1 333 ? 22.450 -11.763 -10.245 1.00 94.69 333 TYR A O 1
ATOM 2543 N N . THR A 1 334 ? 21.604 -11.452 -8.189 1.00 94.94 334 THR A N 1
ATOM 2544 C CA . THR A 1 334 ? 22.813 -10.925 -7.563 1.00 94.94 334 THR A CA 1
ATOM 2545 C C . THR A 1 334 ? 22.856 -11.350 -6.102 1.00 94.94 334 THR A C 1
ATOM 2547 O O . THR A 1 334 ? 21.829 -11.415 -5.435 1.00 94.94 334 THR A O 1
ATOM 2550 N N . VAL A 1 335 ? 24.055 -11.607 -5.588 1.00 96.00 335 VAL A N 1
ATOM 2551 C CA . VAL A 1 335 ? 24.259 -12.010 -4.195 1.00 96.00 335 VAL A CA 1
ATOM 2552 C C . VAL A 1 335 ? 24.597 -10.779 -3.360 1.00 96.00 335 VAL A C 1
ATOM 2554 O O . VAL A 1 335 ? 25.684 -10.214 -3.496 1.00 96.00 335 VAL A O 1
ATOM 2557 N N . PHE A 1 336 ? 23.678 -10.364 -2.490 1.00 94.81 336 PHE A N 1
ATOM 2558 C CA . PHE A 1 336 ? 23.927 -9.296 -1.521 1.00 94.81 336 PHE A CA 1
ATOM 2559 C C . PHE A 1 336 ? 24.623 -9.817 -0.253 1.00 94.81 336 PHE A C 1
ATOM 2561 O O . PHE A 1 336 ? 24.735 -11.020 -0.020 1.00 94.81 336 PHE A O 1
ATOM 2568 N N . GLY A 1 337 ? 25.144 -8.900 0.564 1.00 93.75 337 GLY A N 1
ATOM 2569 C CA . GLY A 1 337 ? 25.776 -9.221 1.845 1.00 93.75 337 GLY A CA 1
ATOM 2570 C C . GLY A 1 337 ? 24.879 -8.897 3.042 1.00 93.75 337 GLY A C 1
ATOM 2571 O O . GLY A 1 337 ? 24.074 -7.969 2.990 1.00 93.75 337 GLY A O 1
ATOM 2572 N N . GLY A 1 338 ? 25.079 -9.615 4.150 1.00 92.81 338 GLY A N 1
ATOM 2573 C CA . GLY A 1 338 ? 24.417 -9.334 5.428 1.00 92.81 338 GLY A CA 1
ATOM 2574 C C . GLY A 1 338 ? 22.896 -9.491 5.371 1.00 92.81 338 GLY A C 1
ATOM 2575 O O . GLY A 1 338 ? 22.391 -10.407 4.729 1.00 92.81 338 GLY A O 1
ATOM 2576 N N . GLY A 1 339 ? 22.181 -8.583 6.041 1.00 91.94 339 GLY A N 1
ATOM 2577 C CA . GLY A 1 339 ? 20.720 -8.622 6.143 1.00 91.94 339 GLY A CA 1
ATOM 2578 C C . GLY A 1 339 ? 19.973 -8.476 4.817 1.00 91.94 339 GLY A C 1
ATOM 2579 O O . GLY A 1 339 ? 18.808 -8.801 4.798 1.00 91.94 339 GLY A O 1
ATOM 2580 N N . PHE A 1 340 ? 20.618 -8.045 3.726 1.00 95.44 340 PHE A N 1
ATOM 2581 C CA . PHE A 1 340 ? 20.008 -7.953 2.386 1.00 95.44 340 PHE A CA 1
ATOM 2582 C C . PHE A 1 340 ? 19.974 -9.283 1.615 1.00 95.44 340 PHE A C 1
ATOM 2584 O O . PHE A 1 340 ? 19.568 -9.314 0.453 1.00 95.44 340 PHE A O 1
ATOM 2591 N N . ARG A 1 341 ? 20.511 -10.355 2.203 1.00 97.50 341 ARG A N 1
ATOM 2592 C CA . ARG A 1 341 ? 20.435 -11.714 1.652 1.00 97.50 341 ARG A CA 1
ATOM 2593 C C . ARG A 1 341 ? 19.699 -12.686 2.572 1.00 97.50 341 ARG A C 1
ATOM 2595 O O . ARG A 1 341 ? 19.255 -13.729 2.108 1.00 97.50 341 ARG A O 1
ATOM 2602 N N . ASP A 1 342 ? 19.677 -12.396 3.865 1.00 97.38 342 ASP A N 1
ATOM 2603 C CA . ASP A 1 342 ? 19.311 -13.326 4.926 1.00 97.38 342 ASP A CA 1
ATOM 2604 C C . ASP A 1 342 ? 18.532 -12.567 6.001 1.00 97.38 342 ASP A C 1
ATOM 2606 O O . ASP A 1 342 ? 19.013 -12.381 7.120 1.00 97.38 342 ASP A O 1
ATOM 2610 N N . SER A 1 343 ? 17.349 -12.075 5.644 1.00 98.00 343 SER A N 1
ATOM 2611 C CA . SER A 1 343 ? 16.381 -11.525 6.586 1.00 98.00 343 SER A CA 1
ATOM 2612 C C . SER A 1 343 ? 15.226 -12.510 6.765 1.00 98.00 343 SER A C 1
ATOM 2614 O O . SER A 1 343 ? 14.581 -12.890 5.782 1.00 98.00 343 SER A O 1
ATOM 2616 N N . PRO A 1 344 ? 14.909 -12.934 8.003 1.00 98.50 344 PRO A N 1
ATOM 2617 C CA . PRO A 1 344 ? 13.826 -13.882 8.239 1.00 98.50 344 PRO A CA 1
ATOM 2618 C C . PRO A 1 344 ? 12.490 -13.436 7.637 1.00 98.50 344 PRO A C 1
ATOM 2620 O O . PRO A 1 344 ? 11.794 -14.245 7.037 1.00 98.50 344 PRO A O 1
ATOM 2623 N N . GLU A 1 345 ? 12.154 -12.150 7.712 1.00 97.94 345 GLU A N 1
ATOM 2624 C CA . GLU A 1 345 ? 10.895 -11.590 7.207 1.00 97.94 345 GLU A CA 1
ATOM 2625 C C . GLU A 1 345 ? 10.744 -11.702 5.677 1.00 97.94 345 GLU A C 1
ATOM 2627 O O . GLU A 1 345 ? 9.622 -11.765 5.172 1.00 97.94 345 GLU A O 1
ATOM 2632 N N . TRP A 1 346 ? 11.859 -11.778 4.941 1.00 98.56 346 TRP A N 1
ATOM 2633 C CA . TRP A 1 346 ? 11.885 -11.958 3.489 1.00 98.56 346 TRP A CA 1
ATOM 2634 C C . TRP A 1 346 ? 11.859 -13.440 3.124 1.00 98.56 346 TRP A C 1
ATOM 2636 O O . TRP A 1 346 ? 10.964 -13.880 2.400 1.00 98.56 346 TRP A O 1
ATOM 2646 N N . GLY A 1 347 ? 12.790 -14.242 3.649 1.00 98.38 347 GLY A N 1
ATOM 2647 C CA . GLY A 1 347 ? 12.868 -15.667 3.308 1.00 98.38 347 GLY A CA 1
ATOM 2648 C C . GLY A 1 347 ? 11.644 -16.481 3.765 1.00 98.38 347 GLY A C 1
ATOM 2649 O O . GLY A 1 347 ? 11.250 -17.417 3.066 1.00 98.38 347 GLY A O 1
ATOM 2650 N N . SER A 1 348 ? 10.965 -16.068 4.850 1.00 98.75 348 SER A N 1
ATOM 2651 C CA . SER A 1 348 ? 9.711 -16.686 5.344 1.00 98.75 348 SER A CA 1
ATOM 2652 C C . SER A 1 348 ? 8.590 -16.685 4.302 1.00 98.75 348 SER A C 1
ATOM 2654 O O . SER A 1 348 ? 7.624 -17.443 4.401 1.00 98.75 348 SER A O 1
ATOM 2656 N N . SER A 1 349 ? 8.719 -15.891 3.236 1.00 98.69 349 SER A N 1
ATOM 2657 C CA . SER A 1 349 ? 7.803 -15.905 2.094 1.00 98.69 349 SER A CA 1
ATOM 2658 C C . SER A 1 349 ? 7.587 -17.299 1.514 1.00 98.69 349 SER A C 1
ATOM 2660 O O . SER A 1 349 ? 6.458 -17.619 1.143 1.00 98.69 349 SER A O 1
ATOM 2662 N N . VAL A 1 350 ? 8.616 -18.159 1.504 1.00 98.81 350 VAL A N 1
ATOM 2663 C CA . VAL A 1 350 ? 8.486 -19.545 1.021 1.00 98.81 350 VAL A CA 1
ATOM 2664 C C . VAL A 1 350 ? 7.455 -20.342 1.832 1.00 98.81 350 VAL A C 1
ATOM 2666 O O . VAL A 1 350 ? 6.846 -21.266 1.303 1.00 98.81 350 VAL A O 1
ATOM 2669 N N . VAL A 1 351 ? 7.214 -19.971 3.094 1.00 98.88 351 VAL A N 1
ATOM 2670 C CA . VAL A 1 351 ? 6.235 -20.596 3.995 1.00 98.88 351 VAL A CA 1
ATOM 2671 C C . VAL A 1 351 ? 4.896 -19.852 3.981 1.00 98.88 351 VAL A C 1
ATOM 2673 O O . VAL A 1 351 ? 3.838 -20.478 3.876 1.00 98.88 351 VAL A O 1
ATOM 2676 N N . ILE A 1 352 ? 4.916 -18.518 4.053 1.00 98.81 352 ILE A N 1
ATOM 2677 C CA . ILE A 1 352 ? 3.710 -17.698 4.252 1.00 98.81 352 ILE A CA 1
ATOM 2678 C C . ILE A 1 352 ? 2.891 -17.548 2.962 1.00 98.81 352 ILE A C 1
ATOM 2680 O O . ILE A 1 352 ? 1.660 -17.636 2.993 1.00 98.81 352 ILE A O 1
ATOM 2684 N N . VAL A 1 353 ? 3.545 -17.341 1.814 1.00 98.62 353 VAL A N 1
ATOM 2685 C CA . VAL A 1 353 ? 2.874 -17.146 0.516 1.00 98.62 353 VAL A CA 1
ATOM 2686 C C . VAL A 1 353 ? 1.953 -18.312 0.137 1.00 98.62 353 VAL A C 1
ATOM 2688 O O . VAL A 1 353 ? 0.790 -18.039 -0.187 1.00 98.62 353 VAL A O 1
ATOM 2691 N N . PRO A 1 354 ? 2.384 -19.592 0.178 1.00 98.44 354 PRO A N 1
ATOM 2692 C CA . PRO A 1 354 ? 1.505 -20.693 -0.207 1.00 98.44 354 PRO A CA 1
ATOM 2693 C C . PRO A 1 354 ? 0.343 -20.872 0.780 1.00 98.44 354 PRO A C 1
ATOM 2695 O O . PRO A 1 354 ? -0.750 -21.253 0.362 1.00 98.44 354 PRO A O 1
ATOM 2698 N N . TRP A 1 355 ? 0.525 -20.528 2.060 1.00 98.69 355 TRP A N 1
ATOM 2699 C CA . TRP A 1 355 ? -0.561 -20.534 3.043 1.00 98.69 355 TRP A CA 1
ATOM 2700 C C . TRP A 1 355 ? -1.618 -19.469 2.747 1.00 98.69 355 TRP A C 1
ATOM 2702 O O . TRP A 1 355 ? -2.805 -19.781 2.677 1.00 98.69 355 TRP A O 1
ATOM 2712 N N . GLN A 1 356 ? -1.207 -18.224 2.489 1.00 98.12 356 GLN A N 1
ATOM 2713 C CA . GLN A 1 356 ? -2.142 -17.170 2.085 1.00 98.12 356 GLN A CA 1
ATOM 2714 C C . GLN A 1 356 ? -2.866 -17.518 0.776 1.00 98.12 356 GLN A C 1
ATOM 2716 O O . GLN A 1 356 ? -4.066 -17.273 0.653 1.00 98.12 356 GLN A O 1
ATOM 2721 N N . GLN A 1 357 ? -2.165 -18.124 -0.190 1.00 97.81 357 GLN A N 1
ATOM 2722 C CA . GLN A 1 357 ? -2.782 -18.574 -1.436 1.00 97.81 357 GLN A CA 1
ATOM 2723 C C . GLN A 1 357 ? -3.845 -19.650 -1.182 1.00 97.81 357 GLN A C 1
ATOM 2725 O O . GLN A 1 357 ? -4.942 -19.558 -1.735 1.00 97.81 357 GLN A O 1
ATOM 2730 N N . TYR A 1 358 ? -3.558 -20.620 -0.310 1.00 98.44 358 TYR A N 1
ATOM 2731 C CA . TYR A 1 358 ? -4.523 -21.634 0.113 1.00 98.44 358 TYR A CA 1
ATOM 2732 C C . TYR A 1 358 ? -5.748 -21.005 0.793 1.00 98.44 358 TYR A C 1
ATOM 2734 O O . TYR A 1 358 ? -6.873 -21.368 0.465 1.00 98.44 358 TYR A O 1
ATOM 2742 N N . LEU A 1 359 ? -5.572 -20.005 1.661 1.00 97.94 359 LEU A N 1
ATOM 2743 C CA . LEU A 1 359 ? -6.699 -19.297 2.281 1.00 97.94 359 LEU A CA 1
ATOM 2744 C C . LEU A 1 359 ? -7.618 -18.629 1.243 1.00 97.94 359 LEU A C 1
ATOM 2746 O O . LEU A 1 359 ? -8.840 -18.757 1.335 1.00 97.94 359 LEU A O 1
ATOM 2750 N N . PHE A 1 360 ? -7.046 -17.972 0.230 1.00 97.88 360 PHE A N 1
ATOM 2751 C CA . PHE A 1 360 ? -7.805 -17.262 -0.808 1.00 97.88 360 PHE A CA 1
ATOM 2752 C C . PHE A 1 360 ? -8.418 -18.176 -1.876 1.00 97.88 360 PHE A C 1
ATOM 2754 O O . PHE A 1 360 ? -9.465 -17.847 -2.427 1.00 97.88 360 PHE A O 1
ATOM 2761 N N . THR A 1 361 ? -7.803 -19.321 -2.179 1.00 97.12 361 THR A N 1
ATOM 2762 C CA . THR A 1 361 ? -8.218 -20.176 -3.313 1.00 97.12 361 THR A CA 1
ATOM 2763 C C . THR A 1 361 ? -8.743 -21.550 -2.909 1.00 97.12 361 THR A C 1
ATOM 2765 O O . THR A 1 361 ? -9.476 -22.182 -3.663 1.00 97.12 361 THR A O 1
ATOM 2768 N N . GLY A 1 362 ? -8.409 -22.020 -1.710 1.00 97.19 362 GLY A N 1
ATOM 2769 C CA . GLY A 1 362 ? -8.661 -23.388 -1.267 1.00 97.19 362 GLY A CA 1
ATOM 2770 C C . GLY A 1 362 ? -7.783 -24.429 -1.967 1.00 97.19 362 GLY A C 1
ATOM 2771 O O . GLY A 1 362 ? -7.952 -25.616 -1.699 1.00 97.19 362 GLY A O 1
ATOM 2772 N N . ASP A 1 363 ? -6.862 -24.008 -2.842 1.00 96.31 363 ASP A N 1
ATOM 2773 C CA . ASP A 1 363 ? -5.916 -24.885 -3.528 1.00 96.31 363 ASP A CA 1
ATOM 2774 C C . ASP A 1 363 ? -4.678 -25.120 -2.650 1.00 96.31 363 ASP A C 1
ATOM 2776 O O . ASP A 1 363 ? -3.943 -24.190 -2.309 1.00 96.31 363 ASP A O 1
ATOM 2780 N N . ASP A 1 364 ? -4.458 -26.376 -2.259 1.00 97.44 364 ASP A N 1
ATOM 2781 C CA . ASP A 1 364 ? -3.330 -26.798 -1.429 1.00 97.44 364 ASP A CA 1
ATOM 2782 C C . ASP A 1 364 ? -2.100 -27.236 -2.247 1.00 97.44 364 ASP A C 1
ATOM 2784 O O . ASP A 1 364 ? -1.089 -27.658 -1.678 1.00 97.44 364 ASP A O 1
ATOM 2788 N N . MET A 1 365 ? -2.140 -27.119 -3.579 1.00 96.44 365 MET A N 1
ATOM 2789 C CA . MET A 1 365 ? -1.087 -27.606 -4.468 1.00 96.44 365 MET A CA 1
ATOM 2790 C C . MET A 1 365 ? 0.274 -26.974 -4.165 1.00 96.44 365 MET A C 1
ATOM 2792 O O . MET A 1 365 ? 1.277 -27.691 -4.137 1.00 96.44 365 MET A O 1
ATOM 2796 N N . LEU A 1 366 ? 0.327 -25.668 -3.876 1.00 97.12 366 LEU A N 1
ATOM 2797 C CA . LEU A 1 366 ? 1.587 -25.010 -3.512 1.00 97.12 366 LEU A CA 1
ATOM 2798 C C . LEU A 1 366 ? 2.139 -25.530 -2.179 1.00 97.12 366 LEU A C 1
ATOM 2800 O O . LEU A 1 366 ? 3.345 -25.753 -2.076 1.00 97.12 366 LEU A O 1
ATOM 2804 N N . LEU A 1 367 ? 1.266 -25.811 -1.202 1.00 98.56 367 LEU A N 1
ATOM 2805 C CA . LEU A 1 367 ? 1.666 -26.437 0.061 1.00 98.56 367 LEU A CA 1
ATOM 2806 C C . LEU A 1 367 ? 2.259 -27.825 -0.196 1.00 98.56 367 LEU A C 1
ATOM 2808 O O . LEU A 1 367 ? 3.316 -28.145 0.332 1.00 98.56 367 LEU A O 1
ATOM 2812 N N . ARG A 1 368 ? 1.621 -28.647 -1.042 1.00 98.50 368 ARG A N 1
ATOM 2813 C CA . ARG A 1 368 ? 2.092 -30.006 -1.368 1.00 98.50 368 ARG A CA 1
ATOM 2814 C C . ARG A 1 368 ? 3.412 -30.004 -2.133 1.00 98.50 368 ARG A C 1
ATOM 2816 O O . ARG A 1 368 ? 4.304 -30.785 -1.810 1.00 98.50 368 ARG A O 1
ATOM 2823 N N . ARG A 1 369 ? 3.522 -29.154 -3.155 1.00 97.00 369 ARG A N 1
ATOM 2824 C CA . ARG A 1 369 ? 4.667 -29.091 -4.072 1.00 97.00 369 ARG A CA 1
ATOM 2825 C C . ARG A 1 369 ? 5.928 -28.581 -3.380 1.00 97.00 369 ARG A C 1
ATOM 2827 O O . ARG A 1 369 ? 6.996 -29.140 -3.605 1.00 97.00 369 ARG A O 1
ATOM 2834 N N . HIS A 1 370 ? 5.795 -27.561 -2.532 1.00 98.44 370 HIS A N 1
ATOM 2835 C CA . HIS A 1 370 ? 6.931 -26.862 -1.925 1.00 98.44 370 HIS A CA 1
ATOM 2836 C C . HIS A 1 370 ? 7.145 -27.191 -0.441 1.00 98.44 370 HIS A C 1
ATOM 2838 O O . HIS A 1 370 ? 8.029 -26.610 0.184 1.00 98.44 370 HIS A O 1
ATOM 2844 N N . TYR A 1 371 ? 6.410 -28.162 0.121 1.00 98.75 371 TYR A N 1
ATOM 2845 C CA . TYR A 1 371 ? 6.495 -28.534 1.540 1.00 98.75 371 TYR A CA 1
ATOM 2846 C C . TYR A 1 371 ? 7.928 -28.780 2.037 1.00 98.75 371 TYR A C 1
ATOM 2848 O O . TYR A 1 371 ? 8.289 -28.379 3.143 1.00 98.75 371 TYR A O 1
ATOM 2856 N N . ASN A 1 372 ? 8.760 -29.431 1.218 1.00 98.69 372 ASN A N 1
ATOM 2857 C CA . ASN A 1 372 ? 10.154 -29.691 1.576 1.00 98.69 372 ASN A CA 1
ATOM 2858 C C . ASN A 1 372 ? 10.962 -28.391 1.660 1.00 98.69 372 ASN A C 1
ATOM 2860 O O . ASN A 1 372 ? 11.692 -28.204 2.625 1.00 98.69 372 ASN A O 1
ATOM 2864 N N . SER A 1 373 ? 10.805 -27.474 0.703 1.00 98.81 373 SER A N 1
ATOM 2865 C CA . SER A 1 373 ? 11.488 -26.176 0.730 1.00 98.81 373 SER A CA 1
ATOM 2866 C C . SER A 1 373 ? 11.049 -25.322 1.914 1.00 98.81 373 SER A C 1
ATOM 2868 O O . SER A 1 373 ? 11.901 -24.751 2.593 1.00 98.81 373 SER A O 1
ATOM 2870 N N . MET A 1 374 ? 9.749 -25.324 2.223 1.00 98.88 374 MET A N 1
ATOM 2871 C CA . MET A 1 374 ? 9.197 -24.698 3.428 1.00 98.88 374 MET A CA 1
ATOM 2872 C C . MET A 1 374 ? 9.850 -25.262 4.699 1.00 98.88 374 MET A C 1
ATOM 2874 O O . MET A 1 374 ? 10.369 -24.516 5.525 1.00 98.88 374 MET A O 1
ATOM 2878 N N . SER A 1 375 ? 9.876 -26.592 4.833 1.00 98.88 375 SER A N 1
ATOM 2879 C CA . SER A 1 375 ? 10.435 -27.276 6.007 1.00 98.88 375 SER A CA 1
ATOM 2880 C C . SER A 1 375 ? 11.943 -27.051 6.149 1.00 98.88 375 SER A C 1
ATOM 2882 O O . SER A 1 375 ? 12.437 -26.840 7.254 1.00 98.88 375 SER A O 1
ATOM 2884 N N . ASN A 1 376 ? 12.677 -27.050 5.032 1.00 98.88 376 ASN A N 1
ATOM 2885 C CA . ASN A 1 376 ? 14.114 -26.781 5.003 1.00 98.88 376 ASN A CA 1
ATOM 2886 C C . ASN A 1 376 ? 14.433 -25.348 5.443 1.00 98.88 376 ASN A C 1
ATOM 2888 O O . ASN A 1 376 ? 15.419 -25.138 6.148 1.00 98.88 376 ASN A O 1
ATOM 2892 N N . TYR A 1 377 ? 13.599 -24.375 5.066 1.00 98.94 377 TYR A N 1
ATOM 2893 C CA . TYR A 1 377 ? 13.772 -22.992 5.501 1.00 98.94 377 TYR A CA 1
ATOM 2894 C C . TYR A 1 377 ? 13.519 -22.830 7.005 1.00 98.94 377 TYR A C 1
ATOM 2896 O O . TYR A 1 377 ? 14.341 -22.243 7.709 1.00 98.94 377 TYR A O 1
ATOM 2904 N N . LEU A 1 378 ? 12.455 -23.442 7.540 1.00 98.88 378 LEU A N 1
ATOM 2905 C CA . LEU A 1 378 ? 12.216 -23.435 8.986 1.00 98.88 378 LEU A CA 1
ATOM 2906 C C . LEU A 1 378 ? 13.360 -24.115 9.759 1.00 98.88 378 LEU A C 1
ATOM 2908 O O . LEU A 1 378 ? 13.793 -23.610 10.795 1.00 98.88 378 LEU A O 1
ATOM 2912 N N . ALA A 1 379 ? 13.887 -25.233 9.249 1.00 98.88 379 ALA A N 1
ATOM 2913 C CA . ALA A 1 379 ? 15.039 -25.912 9.840 1.00 98.88 379 ALA A CA 1
ATOM 2914 C C . ALA A 1 379 ? 16.305 -25.037 9.815 1.00 98.88 379 ALA A C 1
ATOM 2916 O O . ALA A 1 379 ? 17.069 -25.024 10.783 1.00 98.88 379 ALA A O 1
ATOM 2917 N N . TYR A 1 380 ? 16.505 -24.267 8.742 1.00 98.88 380 TYR A N 1
ATOM 2918 C CA . TYR A 1 380 ? 17.572 -23.276 8.652 1.00 98.88 380 TYR A CA 1
ATOM 2919 C C . TYR A 1 380 ? 17.436 -22.194 9.734 1.00 98.88 380 TYR A C 1
ATOM 2921 O O . TYR A 1 380 ? 18.394 -21.955 10.475 1.00 98.88 380 TYR A O 1
ATOM 2929 N N . LEU A 1 381 ? 16.248 -21.595 9.892 1.00 98.88 381 LEU A N 1
ATOM 2930 C CA . LEU A 1 381 ? 15.986 -20.622 10.958 1.00 98.88 381 LEU A CA 1
ATOM 2931 C C . LEU A 1 381 ? 16.231 -21.233 12.343 1.00 98.88 381 LEU A C 1
ATOM 2933 O O . LEU A 1 381 ? 16.924 -20.640 13.168 1.00 98.88 381 LEU A O 1
ATOM 2937 N N . GLN A 1 382 ? 15.757 -22.458 12.581 1.00 98.75 382 GLN A N 1
ATOM 2938 C CA . GLN A 1 382 ? 15.986 -23.165 13.840 1.00 98.75 382 GLN A CA 1
ATOM 2939 C C . GLN A 1 382 ? 17.480 -23.370 14.130 1.00 98.75 382 GLN A C 1
ATOM 2941 O O . GLN A 1 382 ? 17.909 -23.164 15.264 1.00 98.75 382 GLN A O 1
ATOM 2946 N N . GLY A 1 383 ? 18.285 -23.726 13.124 1.00 98.50 383 GLY A N 1
ATOM 2947 C CA . GLY A 1 383 ? 19.739 -23.870 13.261 1.00 98.50 383 GLY A CA 1
ATOM 2948 C C . GLY A 1 383 ? 20.477 -22.550 13.516 1.00 98.50 383 GLY A C 1
ATOM 2949 O O . GLY A 1 383 ? 21.605 -22.558 14.006 1.00 98.50 383 GLY A O 1
ATOM 2950 N N . ARG A 1 384 ? 19.844 -21.416 13.204 1.00 98.19 384 ARG A N 1
ATOM 2951 C CA . ARG A 1 384 ? 20.361 -20.061 13.441 1.00 98.19 384 ARG A CA 1
ATOM 2952 C C . ARG A 1 384 ? 19.902 -19.461 14.771 1.00 98.19 384 ARG A C 1
ATOM 2954 O O . ARG A 1 384 ? 20.473 -18.458 15.199 1.00 98.19 384 ARG A O 1
ATOM 2961 N N . ALA A 1 385 ? 18.895 -20.044 15.418 1.00 98.56 385 ALA A N 1
ATOM 2962 C CA . ALA A 1 385 ? 18.355 -19.555 16.679 1.00 98.56 385 ALA A CA 1
ATOM 2963 C C . ALA A 1 385 ? 19.245 -19.921 17.873 1.00 98.56 385 ALA A C 1
ATOM 2965 O O . ALA A 1 385 ? 19.748 -21.037 17.987 1.00 98.56 385 ALA A O 1
ATOM 2966 N N . SER A 1 386 ? 19.360 -18.998 18.828 1.00 98.50 386 SER A N 1
ATOM 2967 C CA . SER A 1 386 ? 19.940 -19.266 20.146 1.00 98.50 386 SER A CA 1
ATOM 2968 C C . SER A 1 386 ? 18.838 -19.179 21.192 1.00 98.50 386 SER A C 1
ATOM 2970 O O . SER A 1 386 ? 18.192 -18.143 21.328 1.00 98.50 386 SER A O 1
ATOM 2972 N N . GLY A 1 387 ? 18.562 -20.282 21.896 1.00 97.88 387 GLY A N 1
ATOM 2973 C CA . GLY A 1 387 ? 17.467 -20.329 22.873 1.00 97.88 387 GLY A CA 1
ATOM 2974 C C . GLY A 1 387 ? 16.097 -19.984 22.274 1.00 97.88 387 GLY A C 1
ATOM 2975 O O . GLY A 1 387 ? 15.291 -19.347 22.942 1.00 97.88 387 GLY A O 1
ATOM 2976 N N . TYR A 1 388 ? 15.856 -20.382 21.018 1.00 98.75 388 TYR A N 1
ATOM 2977 C CA . TYR A 1 388 ? 14.662 -20.051 20.222 1.00 98.75 388 TYR A CA 1
ATOM 2978 C C . TYR A 1 388 ? 14.508 -18.570 19.823 1.00 98.75 388 TYR A C 1
ATOM 2980 O O . TYR A 1 388 ? 13.455 -18.200 19.313 1.00 98.75 388 TYR A O 1
ATOM 2988 N N . ILE A 1 389 ? 15.542 -17.740 19.999 1.00 98.88 389 ILE A N 1
ATOM 2989 C CA . ILE A 1 389 ? 15.565 -16.335 19.568 1.00 98.88 389 ILE A CA 1
ATOM 2990 C C . ILE A 1 389 ? 16.467 -16.174 18.336 1.00 98.88 389 ILE A C 1
ATOM 2992 O O . ILE A 1 389 ? 17.613 -16.636 18.328 1.00 98.88 389 ILE A O 1
ATOM 2996 N N . LEU A 1 390 ? 15.958 -15.490 17.308 1.00 98.69 390 LEU A N 1
ATOM 2997 C CA . LEU A 1 390 ? 16.736 -14.989 16.171 1.00 98.69 390 LEU A CA 1
ATOM 2998 C C . LEU A 1 390 ? 17.117 -13.525 16.412 1.00 98.69 390 LEU A C 1
ATOM 3000 O O . LEU A 1 390 ? 16.394 -12.805 17.091 1.00 98.69 390 LEU A O 1
ATOM 3004 N N . ASN A 1 391 ? 18.245 -13.075 15.858 1.00 97.88 391 ASN A N 1
ATOM 3005 C CA . ASN A 1 391 ? 18.709 -11.687 15.981 1.00 97.88 391 ASN A CA 1
ATOM 3006 C C . ASN A 1 391 ? 19.569 -11.261 14.777 1.00 97.88 391 ASN A C 1
ATOM 3008 O O . ASN A 1 391 ? 20.742 -10.918 14.920 1.00 97.88 391 ASN A O 1
ATOM 3012 N N . PHE A 1 392 ? 19.012 -11.370 13.574 1.00 97.38 392 PHE A N 1
ATOM 3013 C CA . PHE A 1 392 ? 19.640 -10.939 12.324 1.00 97.38 392 PHE A CA 1
ATOM 3014 C C . PHE A 1 392 ? 18.556 -10.590 11.294 1.00 97.38 392 PHE A C 1
ATOM 3016 O O . PHE A 1 392 ? 17.410 -11.000 11.468 1.00 97.38 392 PHE A O 1
ATOM 3023 N N . GLY A 1 393 ? 18.926 -9.847 10.249 1.00 96.62 393 GLY A N 1
ATOM 3024 C CA . GLY A 1 393 ? 18.009 -9.359 9.213 1.00 96.62 393 GLY A CA 1
ATOM 3025 C C . GLY A 1 393 ? 17.917 -7.832 9.171 1.00 96.62 393 GLY A C 1
ATOM 3026 O O . GLY A 1 393 ? 18.695 -7.138 9.832 1.00 96.62 393 GLY A O 1
ATOM 3027 N N . LEU A 1 394 ? 16.982 -7.320 8.372 1.00 96.50 394 LEU A N 1
ATOM 3028 C CA . LEU A 1 394 ? 16.718 -5.889 8.175 1.00 96.50 394 LEU A CA 1
ATOM 3029 C C . LEU A 1 394 ? 15.770 -5.307 9.234 1.00 96.50 394 LEU A C 1
ATOM 3031 O O . LEU A 1 394 ? 15.857 -4.115 9.537 1.00 96.50 394 LEU A O 1
ATOM 3035 N N . GLY A 1 395 ? 14.909 -6.142 9.823 1.00 96.50 395 GLY A N 1
ATOM 3036 C CA . GLY A 1 395 ? 13.874 -5.713 10.760 1.00 96.50 395 GLY A CA 1
ATOM 3037 C C . GLY A 1 395 ? 12.773 -4.894 10.084 1.00 96.50 395 GLY A C 1
ATOM 3038 O O . GLY A 1 395 ? 12.515 -5.048 8.894 1.00 96.50 395 GLY A O 1
ATOM 3039 N N . ASP A 1 396 ? 12.124 -4.018 10.852 1.00 97.50 396 ASP A N 1
ATOM 3040 C CA . ASP A 1 396 ? 11.061 -3.119 10.385 1.00 97.50 396 ASP A CA 1
ATOM 3041 C C . ASP A 1 396 ? 11.573 -2.002 9.453 1.00 97.50 396 ASP A C 1
ATOM 3043 O O . ASP A 1 396 ? 11.713 -0.845 9.843 1.00 97.50 396 ASP A O 1
ATOM 3047 N N . TRP A 1 397 ? 11.911 -2.389 8.223 1.00 97.00 397 TRP A N 1
ATOM 3048 C CA . TRP A 1 397 ? 12.476 -1.533 7.181 1.00 97.00 397 TRP A CA 1
ATOM 3049 C C . TRP A 1 397 ? 11.617 -0.287 6.924 1.00 97.00 397 TRP A C 1
ATOM 3051 O O . TRP A 1 397 ? 10.401 -0.377 6.780 1.00 97.00 397 TRP A O 1
ATOM 3061 N N . TYR A 1 398 ? 12.257 0.880 6.834 1.00 95.88 398 TYR A N 1
ATOM 3062 C CA . TYR A 1 398 ? 11.627 2.192 6.634 1.00 95.88 398 TYR A CA 1
ATOM 3063 C C . TYR A 1 398 ? 10.642 2.622 7.738 1.00 95.88 398 TYR A C 1
ATOM 3065 O O . TYR A 1 398 ? 9.725 3.409 7.485 1.00 95.88 398 TYR A O 1
ATOM 3073 N N . ASP A 1 399 ? 10.851 2.177 8.980 1.00 96.31 399 ASP A N 1
ATOM 3074 C CA . ASP A 1 399 ? 10.164 2.769 10.128 1.00 96.31 399 ASP A CA 1
ATOM 3075 C C . ASP A 1 399 ? 10.526 4.258 10.316 1.00 96.31 399 ASP A C 1
ATOM 3077 O O . ASP A 1 399 ? 11.620 4.730 9.978 1.00 96.31 399 ASP A O 1
ATOM 3081 N N . LEU A 1 400 ? 9.572 5.041 10.831 1.00 94.88 400 LEU A N 1
ATOM 3082 C CA . LEU A 1 400 ? 9.753 6.479 11.055 1.00 94.88 400 LEU A CA 1
ATOM 3083 C C . LEU A 1 400 ? 10.367 6.721 12.432 1.00 94.88 400 LEU A C 1
ATOM 3085 O O . LEU A 1 400 ? 9.677 7.019 13.408 1.00 94.88 400 LEU A O 1
ATOM 3089 N N . GLY A 1 401 ? 11.687 6.568 12.489 1.00 93.06 401 GLY A N 1
ATOM 3090 C CA . GLY A 1 401 ? 12.509 6.846 13.660 1.00 93.06 401 GLY A CA 1
ATOM 3091 C C . GLY A 1 401 ? 13.215 8.212 13.634 1.00 93.06 401 GLY A C 1
ATOM 3092 O O . GLY A 1 401 ? 12.958 9.055 12.774 1.00 93.06 401 GLY A O 1
ATOM 3093 N N . PRO A 1 402 ? 14.122 8.457 14.596 1.00 91.94 402 PRO A N 1
ATOM 3094 C CA . PRO A 1 402 ? 14.855 9.721 14.718 1.00 91.94 402 PRO A CA 1
ATOM 3095 C C . PRO A 1 402 ? 15.927 9.953 13.634 1.00 91.94 402 PRO A C 1
ATOM 3097 O O . PRO A 1 402 ? 16.410 11.077 13.499 1.00 91.94 402 PRO A O 1
ATOM 3100 N N . ASN A 1 403 ? 16.329 8.922 12.886 1.00 93.00 403 ASN A N 1
ATOM 3101 C CA . ASN A 1 403 ? 17.303 8.995 11.793 1.00 93.00 403 ASN A CA 1
ATOM 3102 C C . ASN A 1 403 ? 16.607 8.869 10.423 1.00 93.00 403 ASN A C 1
ATOM 3104 O O . ASN A 1 403 ? 15.446 8.454 10.363 1.00 93.00 403 ASN A O 1
ATOM 3108 N N . PRO A 1 404 ? 17.301 9.192 9.310 1.00 89.94 404 PRO A N 1
ATOM 3109 C CA . PRO A 1 404 ? 16.748 9.017 7.969 1.00 89.94 404 PRO A CA 1
ATOM 3110 C C . PRO A 1 404 ? 16.201 7.596 7.728 1.00 89.94 404 PRO A C 1
ATOM 3112 O O . PRO A 1 404 ? 16.832 6.640 8.189 1.00 89.94 404 PRO A O 1
ATOM 3115 N N . PRO A 1 405 ? 15.073 7.447 7.002 1.00 88.75 405 PRO A N 1
ATOM 3116 C CA . PRO A 1 405 ? 14.462 6.145 6.729 1.00 88.75 405 PRO A CA 1
ATOM 3117 C C . PRO A 1 405 ? 15.426 5.144 6.073 1.00 88.75 405 PRO A C 1
ATOM 3119 O O . PRO A 1 405 ? 16.274 5.519 5.260 1.00 88.75 405 PRO A O 1
ATOM 3122 N N . GLY A 1 406 ? 15.293 3.866 6.431 1.00 90.62 406 GLY A N 1
ATOM 3123 C CA . GLY A 1 406 ? 16.167 2.786 5.971 1.00 90.62 406 GLY A CA 1
ATOM 3124 C C . GLY A 1 406 ? 16.085 1.576 6.898 1.00 90.62 406 GLY A C 1
ATOM 3125 O O . GLY A 1 406 ? 15.017 1.001 7.068 1.00 90.62 406 GLY A O 1
ATOM 3126 N N . PHE A 1 407 ? 17.201 1.194 7.521 1.00 91.31 407 PHE A N 1
ATOM 3127 C CA . PHE A 1 407 ? 17.210 0.126 8.527 1.00 91.31 407 PHE A CA 1
ATOM 3128 C C . PHE A 1 407 ? 16.313 0.449 9.724 1.00 91.31 407 PHE A C 1
ATOM 3130 O O . PHE A 1 407 ? 16.224 1.609 10.122 1.00 91.31 407 PHE A O 1
ATOM 3137 N N . ALA A 1 408 ? 15.733 -0.593 10.325 1.00 93.94 408 ALA A N 1
ATOM 3138 C CA . ALA A 1 408 ? 14.848 -0.482 11.479 1.00 93.94 408 ALA A CA 1
ATOM 3139 C C . ALA A 1 408 ? 15.488 0.284 12.649 1.00 93.94 408 ALA A C 1
ATOM 3141 O O . ALA A 1 408 ? 16.629 0.014 13.041 1.00 93.94 408 ALA A O 1
ATOM 3142 N N . GLN A 1 409 ? 14.732 1.209 13.240 1.00 95.50 409 GLN A N 1
ATOM 3143 C CA . GLN A 1 409 ? 15.217 2.134 14.267 1.00 95.50 409 GLN A CA 1
ATOM 3144 C C . GLN A 1 409 ? 14.512 1.964 15.614 1.00 95.50 409 GLN A C 1
ATOM 3146 O O . GLN A 1 409 ? 15.119 2.157 16.667 1.00 95.50 409 GLN A O 1
ATOM 3151 N N . LEU A 1 410 ? 13.222 1.638 15.588 1.00 97.12 410 LEU A N 1
ATOM 3152 C CA . LEU A 1 410 ? 12.338 1.619 16.750 1.00 97.12 410 LEU A CA 1
ATOM 3153 C C . LEU A 1 410 ? 12.117 0.206 17.278 1.00 97.12 410 LEU A C 1
ATOM 3155 O O . LEU A 1 410 ? 11.989 0.013 18.487 1.00 97.12 410 LEU A O 1
ATOM 3159 N N . THR A 1 411 ? 12.053 -0.781 16.388 1.00 98.12 411 THR A N 1
ATOM 3160 C CA . THR A 1 411 ? 11.769 -2.176 16.743 1.00 98.12 411 THR A CA 1
ATOM 3161 C C . THR A 1 411 ? 13.035 -3.013 16.616 1.00 98.12 411 THR A C 1
ATOM 3163 O O . THR A 1 411 ? 13.625 -3.039 15.537 1.00 98.12 411 THR A O 1
ATOM 3166 N N . PRO A 1 412 ? 13.470 -3.732 17.668 1.00 97.88 412 PRO A N 1
ATOM 3167 C CA . PRO A 1 412 ? 14.652 -4.576 17.558 1.00 97.88 412 PRO A CA 1
ATOM 3168 C C . PRO A 1 412 ? 14.466 -5.681 16.519 1.00 97.88 412 PRO A C 1
ATOM 3170 O O . PRO A 1 412 ? 13.459 -6.388 16.549 1.00 97.88 412 PRO A O 1
ATOM 3173 N N . VAL A 1 413 ? 15.486 -5.897 15.686 1.00 98.06 413 VAL A N 1
ATOM 3174 C CA . VAL A 1 413 ? 15.529 -6.980 14.685 1.00 98.06 413 VAL A CA 1
ATOM 3175 C C . VAL A 1 413 ? 15.214 -8.341 15.312 1.00 98.06 413 VAL A C 1
ATOM 3177 O O . VAL A 1 413 ? 14.494 -9.143 14.731 1.00 98.06 413 VAL A O 1
ATOM 3180 N N . ALA A 1 414 ? 15.684 -8.594 16.540 1.00 98.56 414 ALA A N 1
ATOM 3181 C CA . ALA A 1 414 ? 15.397 -9.845 17.236 1.00 98.56 414 ALA A CA 1
ATOM 3182 C C . ALA A 1 414 ? 13.898 -10.121 17.431 1.00 98.56 414 ALA A C 1
ATOM 3184 O O . ALA A 1 414 ? 13.474 -11.278 17.420 1.00 98.56 414 ALA A O 1
ATOM 3185 N N . LEU A 1 415 ? 13.097 -9.068 17.621 1.00 98.75 415 LEU A N 1
ATOM 3186 C CA . LEU A 1 415 ? 11.661 -9.192 17.831 1.00 98.75 415 LEU A CA 1
ATOM 3187 C C . LEU A 1 415 ? 10.978 -9.628 16.535 1.00 98.75 415 LEU A C 1
ATOM 3189 O O . LEU A 1 415 ? 10.266 -10.629 16.543 1.00 98.75 415 LEU A O 1
ATOM 3193 N N . THR A 1 416 ? 11.208 -8.921 15.426 1.00 98.50 416 THR A N 1
ATOM 3194 C CA . THR A 1 416 ? 10.579 -9.258 14.141 1.00 98.50 416 THR A CA 1
ATOM 3195 C C . THR A 1 416 ? 11.060 -10.619 13.645 1.00 98.50 416 THR A C 1
ATOM 3197 O O . THR A 1 416 ? 10.235 -11.498 13.405 1.00 98.50 416 THR A O 1
ATOM 3200 N N . ALA A 1 417 ? 12.371 -10.866 13.649 1.00 98.75 417 ALA A N 1
ATOM 3201 C CA . ALA A 1 417 ? 12.956 -12.135 13.228 1.00 98.75 417 ALA A CA 1
ATOM 3202 C C . ALA A 1 417 ? 12.365 -13.337 13.989 1.00 98.75 417 ALA A C 1
ATOM 3204 O O . ALA A 1 417 ? 11.942 -14.326 13.390 1.00 98.75 417 ALA A O 1
ATOM 3205 N N . THR A 1 418 ? 12.284 -13.252 15.321 1.00 98.94 418 THR A N 1
ATOM 3206 C CA . THR A 1 418 ? 11.747 -14.347 16.148 1.00 98.94 418 THR A CA 1
ATOM 3207 C C . THR A 1 418 ? 10.236 -14.520 15.969 1.00 98.94 418 THR A C 1
ATOM 3209 O O . THR A 1 418 ? 9.735 -15.644 16.002 1.00 98.94 418 THR A O 1
ATOM 3212 N N . ALA A 1 419 ? 9.496 -13.430 15.760 1.00 98.81 419 ALA A N 1
ATOM 3213 C CA . ALA A 1 419 ? 8.066 -13.496 15.486 1.00 98.81 419 ALA A CA 1
ATOM 3214 C C . ALA A 1 419 ? 7.769 -14.218 14.157 1.00 98.81 419 ALA A C 1
ATOM 3216 O O . ALA A 1 419 ? 6.868 -15.055 14.115 1.00 98.81 419 ALA A O 1
ATOM 3217 N N . TYR A 1 420 ? 8.569 -13.977 13.114 1.00 98.81 420 TYR A N 1
ATOM 3218 C CA . TYR A 1 420 ? 8.470 -14.706 11.845 1.00 98.81 420 TYR A CA 1
ATOM 3219 C C . TYR A 1 420 ? 8.868 -16.178 11.978 1.00 98.81 420 TYR A C 1
ATOM 3221 O O . TYR A 1 420 ? 8.170 -17.046 11.465 1.00 98.81 420 TYR A O 1
ATOM 3229 N N . PHE A 1 421 ? 9.892 -16.493 12.775 1.00 98.88 421 PHE A N 1
ATOM 3230 C CA . PHE A 1 421 ? 10.226 -17.886 13.095 1.00 98.88 421 PHE A CA 1
ATOM 3231 C C . PHE A 1 421 ? 9.059 -18.636 13.765 1.00 98.88 421 PHE A C 1
ATOM 3233 O O . PHE A 1 421 ? 8.767 -19.785 13.427 1.00 98.88 421 PHE A O 1
ATOM 3240 N N . TYR A 1 422 ? 8.344 -17.977 14.682 1.00 98.94 422 TYR A N 1
ATOM 3241 C CA . TYR A 1 422 ? 7.116 -18.517 15.271 1.00 98.94 422 TYR A CA 1
ATOM 3242 C C . 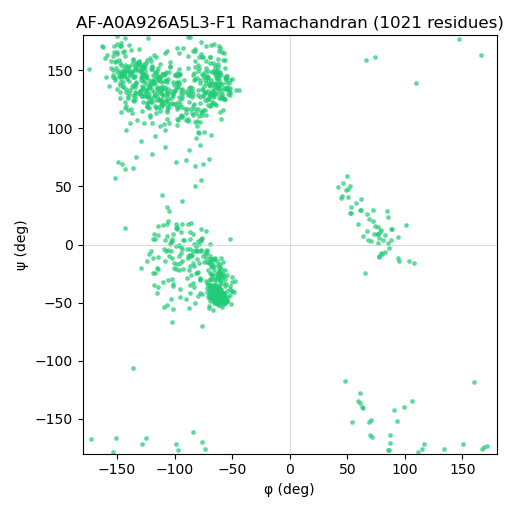TYR A 1 422 ? 5.987 -18.675 14.240 1.00 98.94 422 TYR A C 1
ATOM 3244 O O . TYR A 1 422 ? 5.274 -19.686 14.248 1.00 98.94 422 TYR A O 1
ATOM 3252 N N . GLN A 1 423 ? 5.808 -17.684 13.364 1.00 98.81 423 GLN A N 1
ATOM 3253 C CA . GLN A 1 423 ? 4.789 -17.706 12.318 1.00 98.81 423 GLN A CA 1
ATOM 3254 C C . GLN A 1 423 ? 5.015 -18.866 11.346 1.00 98.81 423 GLN A C 1
ATOM 3256 O O . GLN A 1 423 ? 4.071 -19.605 11.071 1.00 98.81 423 GLN A O 1
ATOM 3261 N N . ASP A 1 424 ? 6.253 -19.083 10.905 1.00 98.94 424 ASP A N 1
ATOM 3262 C CA . ASP A 1 424 ? 6.622 -20.183 10.017 1.00 98.94 424 ASP A CA 1
ATOM 3263 C C . ASP A 1 424 ? 6.341 -21.543 10.655 1.00 98.94 424 ASP A C 1
ATOM 3265 O O . ASP A 1 424 ? 5.716 -22.395 10.025 1.00 98.94 424 ASP A O 1
ATOM 3269 N N . ALA A 1 425 ? 6.719 -21.739 11.925 1.00 98.94 425 ALA A N 1
ATOM 3270 C CA . ALA A 1 425 ? 6.401 -22.964 12.660 1.00 98.94 425 ALA A CA 1
ATOM 3271 C C . ALA A 1 425 ? 4.882 -23.187 12.769 1.00 98.94 425 ALA A C 1
ATOM 3273 O O . ALA A 1 425 ? 4.389 -24.292 12.542 1.00 98.94 425 ALA A O 1
ATOM 3274 N N . THR A 1 426 ? 4.117 -22.130 13.051 1.00 98.88 426 THR A N 1
ATOM 3275 C CA . THR A 1 426 ? 2.652 -22.205 13.160 1.00 98.88 426 THR A CA 1
ATOM 3276 C C . THR A 1 426 ? 2.001 -22.548 11.818 1.00 98.88 426 THR A C 1
ATOM 3278 O O . THR A 1 426 ? 1.144 -23.433 11.750 1.00 98.88 426 THR A O 1
ATOM 3281 N N . ILE A 1 427 ? 2.421 -21.887 10.737 1.00 98.88 427 ILE A N 1
ATOM 3282 C CA . ILE A 1 427 ? 1.907 -22.133 9.387 1.00 98.88 427 ILE A CA 1
ATOM 3283 C C . ILE A 1 427 ? 2.290 -23.531 8.913 1.00 98.88 427 ILE A C 1
ATOM 3285 O O . ILE A 1 427 ? 1.439 -24.230 8.373 1.00 98.88 427 ILE A O 1
ATOM 3289 N N . LEU A 1 428 ? 3.522 -23.989 9.145 1.00 98.88 428 LEU A N 1
ATOM 3290 C CA . LEU A 1 428 ? 3.924 -25.347 8.783 1.00 98.88 428 LEU A CA 1
ATOM 3291 C C . LEU A 1 428 ? 3.139 -26.400 9.561 1.00 98.88 428 LEU A C 1
ATOM 3293 O O . LEU A 1 428 ? 2.721 -27.392 8.965 1.00 98.88 428 LEU A O 1
ATOM 3297 N N . ALA A 1 429 ? 2.836 -26.168 10.841 1.00 98.88 429 ALA A N 1
ATOM 3298 C CA . ALA A 1 429 ? 1.944 -27.046 11.590 1.00 98.88 429 ALA A CA 1
ATOM 3299 C C . ALA A 1 429 ? 0.538 -27.104 10.968 1.00 98.88 429 ALA A C 1
ATOM 3301 O O . ALA A 1 429 ? -0.084 -28.166 10.899 1.00 98.88 429 ALA A O 1
ATOM 3302 N N . GLN A 1 430 ? 0.001 -25.972 10.509 1.00 98.69 430 GLN A N 1
ATOM 3303 C CA . GLN A 1 430 ? -1.307 -25.904 9.847 1.00 98.69 430 GLN A CA 1
ATOM 3304 C C . GLN A 1 430 ? -1.284 -26.568 8.463 1.00 98.69 430 GLN A C 1
ATOM 3306 O O . GLN A 1 430 ? -2.121 -27.426 8.180 1.00 98.69 430 GLN A O 1
ATOM 3311 N N . ALA A 1 431 ? -0.295 -26.245 7.632 1.00 98.62 431 ALA A N 1
ATOM 3312 C CA . ALA A 1 431 ? -0.091 -26.828 6.313 1.00 98.62 431 ALA A CA 1
ATOM 3313 C C . ALA A 1 431 ? 0.087 -28.349 6.392 1.00 98.62 431 ALA A C 1
ATOM 3315 O O . ALA A 1 431 ? -0.551 -29.080 5.635 1.00 98.62 431 ALA A O 1
ATOM 3316 N N . ALA A 1 432 ? 0.877 -28.836 7.355 1.00 98.75 432 ALA A N 1
ATOM 3317 C CA . ALA A 1 432 ? 1.059 -30.257 7.621 1.00 98.75 432 ALA A CA 1
ATOM 3318 C C . ALA A 1 432 ? -0.278 -30.955 7.911 1.00 98.75 432 ALA A C 1
ATOM 3320 O O . ALA A 1 432 ? -0.541 -32.020 7.355 1.00 98.75 432 ALA A O 1
ATOM 3321 N N . ARG A 1 433 ? -1.175 -30.343 8.702 1.00 98.31 433 ARG A N 1
ATOM 3322 C CA . ARG A 1 433 ? -2.531 -30.883 8.920 1.00 98.31 433 ARG A CA 1
ATOM 3323 C C . ARG A 1 433 ? -3.349 -30.922 7.630 1.00 98.31 433 ARG A C 1
ATOM 3325 O O . ARG A 1 433 ? -3.967 -31.949 7.363 1.00 98.31 433 ARG A O 1
ATOM 3332 N N . VAL A 1 434 ? -3.322 -29.856 6.824 1.00 98.19 434 VAL A N 1
ATOM 3333 C CA . VAL A 1 434 ? -4.051 -29.781 5.540 1.00 98.19 434 VAL A CA 1
ATOM 3334 C C . VAL A 1 434 ? -3.628 -30.905 4.591 1.00 98.19 434 VAL A C 1
ATOM 3336 O O . VAL A 1 434 ? -4.478 -31.562 3.995 1.00 98.19 434 VAL A O 1
ATOM 3339 N N . ILE A 1 435 ? -2.326 -31.187 4.490 1.00 98.06 435 ILE A N 1
ATOM 3340 C CA . ILE A 1 435 ? -1.808 -32.197 3.553 1.00 98.06 435 ILE A CA 1
ATOM 3341 C C . ILE A 1 435 ? -1.665 -33.606 4.157 1.00 98.06 435 ILE A C 1
ATOM 3343 O O . ILE A 1 435 ? -1.195 -34.510 3.464 1.00 98.06 435 ILE A O 1
ATOM 3347 N N . GLY A 1 436 ? -2.077 -33.816 5.414 1.00 98.06 436 GLY A N 1
ATOM 3348 C CA . GLY A 1 436 ? -2.114 -35.133 6.068 1.00 98.06 436 GLY A CA 1
ATOM 3349 C C . GLY A 1 436 ? -0.809 -35.599 6.732 1.00 98.06 436 GLY A C 1
ATOM 3350 O O . GLY A 1 436 ? -0.607 -36.798 6.909 1.00 98.06 436 GLY A O 1
ATOM 3351 N N . ARG A 1 437 ? 0.088 -34.684 7.114 1.00 98.12 437 ARG A N 1
ATOM 3352 C CA . ARG A 1 437 ? 1.361 -34.950 7.812 1.00 98.12 437 ARG A CA 1
ATOM 3353 C C . ARG A 1 437 ? 1.250 -34.710 9.320 1.00 98.12 437 ARG A C 1
ATOM 3355 O O . ARG A 1 437 ? 1.798 -33.760 9.869 1.00 98.12 437 ARG A O 1
ATOM 3362 N N . THR A 1 438 ? 0.528 -35.586 10.012 1.00 97.81 438 THR A N 1
ATOM 3363 C CA . THR A 1 438 ? 0.192 -35.409 11.438 1.00 97.81 438 THR A CA 1
ATOM 3364 C C . THR A 1 438 ? 1.408 -35.328 12.369 1.00 97.81 438 THR A C 1
ATOM 3366 O O . THR A 1 438 ? 1.393 -34.527 13.299 1.00 97.81 438 THR A O 1
ATOM 3369 N N . ASN A 1 439 ? 2.463 -36.118 12.134 1.00 98.31 439 ASN A N 1
ATOM 3370 C CA . ASN A 1 439 ? 3.657 -36.096 12.992 1.00 98.31 439 ASN A CA 1
ATOM 3371 C C . ASN A 1 439 ? 4.414 -34.769 12.881 1.00 98.31 439 ASN A C 1
ATOM 3373 O O . ASN A 1 439 ? 4.758 -34.183 13.905 1.00 98.31 439 ASN A O 1
ATOM 3377 N N . ASP A 1 440 ? 4.613 -34.277 11.657 1.00 98.62 440 ASP A N 1
ATOM 3378 C CA . ASP A 1 440 ? 5.229 -32.974 11.409 1.00 98.62 440 ASP A CA 1
ATOM 3379 C C . ASP A 1 440 ? 4.406 -31.863 12.074 1.00 98.62 440 ASP A C 1
ATOM 3381 O O . ASP A 1 440 ? 4.963 -31.002 12.749 1.00 98.62 440 ASP A O 1
ATOM 3385 N N . ALA A 1 441 ? 3.069 -31.925 11.976 1.00 98.81 441 ALA A N 1
ATOM 3386 C CA . ALA A 1 441 ? 2.192 -30.954 12.627 1.00 98.81 441 ALA A CA 1
ATOM 3387 C C . ALA A 1 441 ? 2.434 -30.867 14.144 1.00 98.81 441 ALA A C 1
ATOM 3389 O O . ALA A 1 441 ? 2.581 -29.768 14.671 1.00 98.81 441 ALA A O 1
ATOM 3390 N N . LEU A 1 442 ? 2.543 -32.011 14.831 1.00 98.75 442 LEU A N 1
ATOM 3391 C CA . LEU A 1 442 ? 2.827 -32.060 16.271 1.00 98.75 442 LEU A CA 1
ATOM 3392 C C . LEU A 1 442 ? 4.224 -31.519 16.615 1.00 98.75 442 LEU A C 1
ATOM 3394 O O . LEU A 1 442 ? 4.394 -30.842 17.630 1.00 98.75 442 LEU A O 1
ATOM 3398 N N . GLN A 1 443 ? 5.228 -31.809 15.783 1.00 98.69 443 GLN A N 1
ATOM 3399 C CA . GLN A 1 443 ? 6.587 -31.294 15.973 1.00 98.69 443 GLN A CA 1
ATOM 3400 C C . GLN A 1 443 ? 6.628 -29.771 15.832 1.00 98.69 443 GLN A C 1
ATOM 3402 O O . GLN A 1 443 ? 7.203 -29.085 16.679 1.00 98.69 443 GLN A O 1
ATOM 3407 N N . PHE A 1 444 ? 5.982 -29.240 14.796 1.00 98.81 444 PHE A N 1
ATOM 3408 C CA . PHE A 1 444 ? 5.924 -27.807 14.547 1.00 98.81 444 PHE A CA 1
ATOM 3409 C C . PHE A 1 444 ? 5.071 -27.065 15.582 1.00 98.81 444 PHE A C 1
ATOM 3411 O O . PHE A 1 444 ? 5.482 -25.994 16.023 1.00 98.81 444 PHE A O 1
ATOM 3418 N N . ASP A 1 445 ? 3.969 -27.649 16.071 1.00 98.81 445 ASP A N 1
ATOM 3419 C CA . ASP A 1 445 ? 3.219 -27.105 17.214 1.00 98.81 445 ASP A CA 1
ATOM 3420 C C . ASP A 1 445 ? 4.108 -26.987 18.461 1.00 98.81 445 ASP A C 1
ATOM 3422 O O . ASP A 1 445 ? 4.103 -25.965 19.150 1.00 98.81 445 ASP A O 1
ATOM 3426 N N . SER A 1 446 ? 4.894 -28.030 18.756 1.00 98.81 446 SER A N 1
ATOM 3427 C CA . SER A 1 446 ? 5.805 -28.020 19.902 1.00 98.81 446 SER A CA 1
ATOM 3428 C C . SER A 1 446 ? 6.898 -26.963 19.746 1.00 98.81 446 SER A C 1
ATOM 3430 O O . SER A 1 446 ? 7.227 -26.284 20.721 1.00 98.81 446 SER A O 1
ATOM 3432 N N . LEU A 1 447 ? 7.454 -26.807 18.542 1.00 98.88 447 LEU A N 1
ATOM 3433 C CA . LEU A 1 447 ? 8.436 -25.768 18.245 1.00 98.88 447 LEU A CA 1
ATOM 3434 C C . LEU A 1 447 ? 7.826 -24.369 18.412 1.00 98.88 447 LEU A C 1
ATOM 3436 O O . LEU A 1 447 ? 8.398 -23.548 19.127 1.00 98.88 447 LEU A O 1
ATOM 3440 N N . ALA A 1 448 ? 6.647 -24.119 17.838 1.00 98.88 448 ALA A N 1
ATOM 3441 C CA . ALA A 1 448 ? 5.929 -22.854 17.982 1.00 98.88 448 ALA A CA 1
ATOM 3442 C C . ALA A 1 448 ? 5.650 -22.527 19.461 1.00 98.88 448 ALA A C 1
ATOM 3444 O O . ALA A 1 448 ? 5.871 -21.397 19.898 1.00 98.88 448 ALA A O 1
ATOM 3445 N N . GLY A 1 449 ? 5.253 -23.519 20.266 1.00 98.75 449 GLY A N 1
ATOM 3446 C CA . GLY A 1 449 ? 5.082 -23.366 21.713 1.00 98.75 449 GLY A CA 1
ATOM 3447 C C . GLY A 1 449 ? 6.360 -22.905 22.423 1.00 98.75 449 GLY A C 1
ATOM 3448 O O . GLY A 1 449 ? 6.325 -21.937 23.185 1.00 98.75 449 GLY A O 1
ATOM 3449 N N . ASN A 1 450 ? 7.499 -23.535 22.123 1.00 98.88 450 ASN A N 1
ATOM 3450 C CA . ASN A 1 450 ? 8.795 -23.167 22.702 1.00 98.88 450 ASN A CA 1
ATOM 3451 C C . ASN A 1 450 ? 9.238 -21.755 22.290 1.00 98.88 450 ASN A C 1
ATOM 3453 O O . ASN A 1 450 ? 9.683 -20.981 23.142 1.00 98.88 450 ASN A O 1
ATOM 3457 N N . ILE A 1 451 ? 9.068 -21.395 21.012 1.00 98.94 451 ILE A N 1
ATOM 3458 C CA . ILE A 1 451 ? 9.382 -20.049 20.515 1.00 98.94 451 ILE A CA 1
ATOM 3459 C C . ILE A 1 451 ? 8.488 -19.016 21.202 1.00 98.94 451 ILE A C 1
ATOM 3461 O O . ILE A 1 451 ? 8.993 -18.003 21.675 1.00 98.94 451 ILE A O 1
ATOM 3465 N N . ARG A 1 452 ? 7.178 -19.273 21.341 1.00 98.81 452 ARG A N 1
ATOM 3466 C CA . ARG A 1 452 ? 6.253 -18.361 22.032 1.00 98.81 452 ARG A CA 1
ATOM 3467 C C . ARG A 1 452 ? 6.670 -18.108 23.476 1.00 98.81 452 ARG A C 1
ATOM 3469 O O . ARG A 1 452 ? 6.606 -16.964 23.930 1.00 98.81 452 ARG A O 1
ATOM 3476 N N . THR A 1 453 ? 7.086 -19.145 24.200 1.00 98.75 453 THR A N 1
ATOM 3477 C CA . THR A 1 453 ? 7.590 -18.998 25.571 1.00 98.75 453 THR A CA 1
ATOM 3478 C C . THR A 1 453 ? 8.861 -18.153 25.603 1.00 98.75 453 THR A C 1
ATOM 3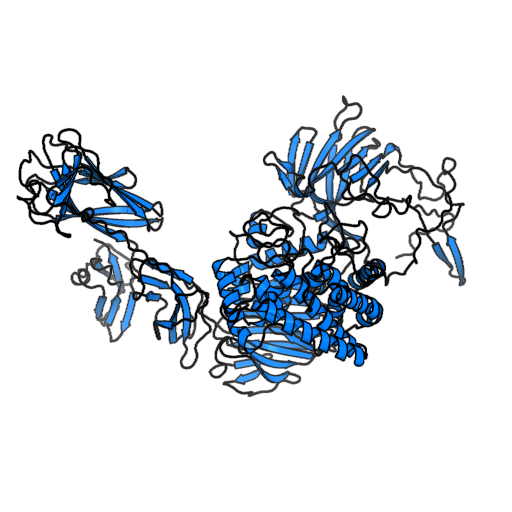480 O O . THR A 1 453 ? 8.927 -17.201 26.378 1.00 98.75 453 THR A O 1
ATOM 3483 N N . ALA A 1 454 ? 9.844 -18.447 24.746 1.00 98.88 454 ALA A N 1
ATOM 3484 C CA . ALA A 1 454 ? 11.079 -17.668 24.667 1.00 98.88 454 ALA A CA 1
ATOM 3485 C C . ALA A 1 454 ? 10.805 -16.200 24.299 1.00 98.88 454 ALA A C 1
ATOM 3487 O O . ALA A 1 454 ? 11.273 -15.298 24.987 1.00 98.88 454 ALA A O 1
ATOM 3488 N N . PHE A 1 455 ? 9.964 -15.959 23.292 1.00 98.88 455 PHE A N 1
ATOM 3489 C CA . PHE A 1 455 ? 9.567 -14.628 22.839 1.00 98.88 455 PHE A CA 1
ATOM 3490 C C . PHE A 1 455 ? 8.951 -13.796 23.969 1.00 98.88 455 PHE A C 1
ATOM 3492 O O . PHE A 1 455 ? 9.373 -12.667 24.214 1.00 98.88 455 PHE A O 1
ATOM 3499 N N . ASN A 1 456 ? 7.972 -14.348 24.694 1.00 98.62 456 ASN 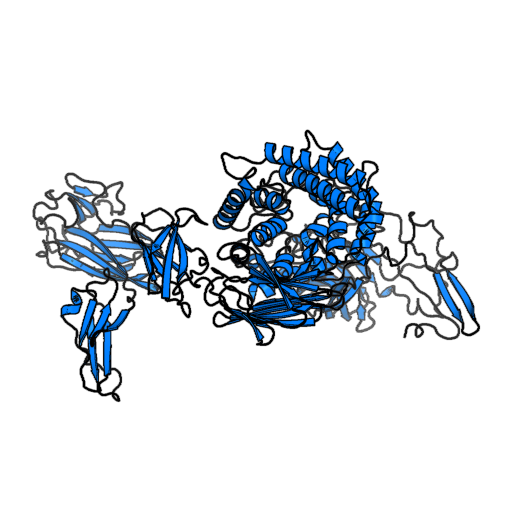A N 1
ATOM 3500 C CA . ASN A 1 456 ? 7.332 -13.634 25.799 1.00 98.62 456 ASN A CA 1
ATOM 3501 C C . ASN A 1 456 ? 8.312 -13.354 26.945 1.00 98.62 456 ASN A C 1
ATOM 3503 O O . ASN A 1 456 ? 8.303 -12.246 27.476 1.00 98.62 456 ASN A O 1
ATOM 3507 N N . ASN A 1 457 ? 9.192 -14.304 27.275 1.00 98.25 457 ASN A N 1
ATOM 3508 C CA . ASN A 1 457 ? 10.224 -14.110 28.297 1.00 98.25 457 ASN A CA 1
ATOM 3509 C C . ASN A 1 457 ? 11.254 -13.038 27.906 1.00 98.25 457 ASN A C 1
ATOM 3511 O O . ASN A 1 457 ? 11.762 -12.336 28.777 1.00 98.25 457 ASN A O 1
ATOM 3515 N N . SER A 1 458 ? 11.584 -12.924 26.618 1.00 98.31 458 SER A N 1
ATOM 3516 C CA . SER A 1 458 ? 12.582 -11.973 26.121 1.00 98.31 458 SER A CA 1
ATOM 3517 C C . SER A 1 458 ? 12.027 -10.569 25.908 1.00 98.31 458 SER A C 1
ATOM 3519 O O . SER A 1 458 ? 12.747 -9.597 26.131 1.00 98.31 458 SER A O 1
ATOM 3521 N N . PHE A 1 459 ? 10.780 -10.447 25.448 1.00 98.56 459 PHE A N 1
ATOM 3522 C CA . PHE A 1 459 ? 10.279 -9.180 24.922 1.00 98.56 459 PHE A CA 1
ATOM 3523 C C . PHE A 1 459 ? 9.120 -8.578 25.715 1.00 98.56 459 PHE A C 1
ATOM 3525 O O . PHE A 1 459 ? 8.967 -7.364 25.649 1.00 98.56 459 PHE A O 1
ATOM 3532 N N . TYR A 1 460 ? 8.316 -9.337 26.467 1.00 98.38 460 TYR A N 1
ATOM 3533 C CA . TYR A 1 460 ? 7.207 -8.747 27.228 1.00 98.38 460 TYR A CA 1
ATOM 3534 C C . TYR A 1 460 ? 7.671 -8.195 28.581 1.00 98.38 460 TYR A C 1
ATOM 3536 O O . TYR A 1 460 ? 8.270 -8.912 29.380 1.00 98.38 460 TYR A O 1
ATOM 3544 N N . SER A 1 461 ? 7.325 -6.942 28.888 1.00 97.12 461 SER A N 1
ATOM 3545 C CA . SER A 1 461 ? 7.531 -6.356 30.215 1.00 97.12 461 SER A CA 1
ATOM 3546 C C . SER A 1 461 ? 6.203 -6.227 30.954 1.00 97.12 461 SER A C 1
ATOM 3548 O O . SER A 1 461 ? 5.398 -5.347 30.656 1.00 97.12 461 SER A O 1
ATOM 3550 N N . ALA A 1 462 ? 5.987 -7.059 31.977 1.00 93.00 462 ALA A N 1
ATOM 3551 C CA . ALA A 1 462 ? 4.803 -6.953 32.834 1.00 93.00 462 ALA A CA 1
ATOM 3552 C C . ALA A 1 462 ? 4.754 -5.628 33.618 1.00 93.00 462 ALA A C 1
ATOM 3554 O O . ALA A 1 462 ? 3.668 -5.126 33.891 1.00 93.00 462 ALA A O 1
ATOM 3555 N N . ALA A 1 463 ? 5.916 -5.051 33.951 1.00 93.00 463 ALA A N 1
ATOM 3556 C CA . ALA A 1 463 ? 6.004 -3.767 34.646 1.00 93.00 463 ALA A CA 1
ATOM 3557 C C . ALA A 1 463 ? 5.537 -2.597 33.768 1.00 93.00 463 ALA A C 1
ATOM 3559 O O . ALA A 1 463 ? 4.926 -1.658 34.270 1.00 93.00 463 ALA A O 1
ATOM 3560 N N . ASN A 1 464 ? 5.806 -2.672 32.462 1.00 91.12 464 ASN A N 1
ATOM 3561 C CA . ASN A 1 464 ? 5.467 -1.609 31.520 1.00 91.12 464 ASN A CA 1
ATOM 3562 C C . ASN A 1 464 ? 4.137 -1.853 30.787 1.00 91.12 464 ASN A C 1
ATOM 3564 O O . ASN A 1 464 ? 3.545 -0.910 30.271 1.00 91.12 464 ASN A O 1
ATOM 3568 N N . GLY A 1 465 ? 3.678 -3.106 30.712 1.00 93.81 465 GLY A N 1
ATOM 3569 C CA . GLY A 1 465 ? 2.463 -3.495 29.994 1.00 93.81 465 GLY A CA 1
ATOM 3570 C C . GLY A 1 465 ? 2.611 -3.554 28.469 1.00 93.81 465 GLY A C 1
ATOM 3571 O O . GLY A 1 465 ? 1.604 -3.589 27.767 1.00 93.81 465 GLY A O 1
ATOM 3572 N N . TYR A 1 466 ? 3.840 -3.566 27.944 1.00 96.88 466 TYR A N 1
ATOM 3573 C CA . TYR A 1 466 ? 4.124 -3.612 26.506 1.00 96.88 466 TYR A CA 1
ATOM 3574 C C . TYR A 1 466 ? 5.364 -4.457 26.186 1.00 96.88 466 TYR A C 1
ATOM 3576 O O . TYR A 1 466 ? 6.162 -4.802 27.064 1.00 96.88 466 TYR A O 1
ATOM 3584 N N . TYR A 1 467 ? 5.530 -4.785 24.905 1.00 98.44 467 TYR A N 1
ATOM 3585 C CA . TYR A 1 467 ? 6.689 -5.493 24.370 1.00 98.44 467 TYR A CA 1
ATOM 3586 C C . TYR A 1 467 ? 7.834 -4.540 24.009 1.00 98.44 467 TYR A C 1
ATOM 3588 O O . TYR A 1 467 ? 7.621 -3.521 23.353 1.00 98.44 467 TYR A O 1
ATOM 3596 N N . SER A 1 468 ? 9.057 -4.914 24.379 1.00 96.81 468 SER A N 1
ATOM 3597 C CA . SER A 1 468 ? 10.318 -4.285 23.986 1.00 96.81 468 SER A CA 1
ATOM 3598 C C . SER A 1 468 ? 10.311 -2.756 24.137 1.00 96.81 468 SER A C 1
ATOM 3600 O O . SER A 1 468 ? 10.177 -2.260 25.251 1.00 96.81 468 SER A O 1
ATOM 3602 N N . THR A 1 469 ? 10.467 -2.007 23.046 1.00 96.25 469 THR A N 1
ATOM 3603 C CA . THR A 1 469 ? 10.557 -0.541 23.025 1.00 96.25 469 THR A CA 1
ATOM 3604 C C . THR A 1 469 ? 9.204 0.165 23.119 1.00 96.25 469 THR A C 1
ATOM 3606 O O . THR A 1 469 ? 9.166 1.390 23.191 1.00 96.25 469 THR A O 1
ATOM 3609 N N . GLY A 1 470 ? 8.088 -0.571 23.098 1.00 96.38 470 GLY A N 1
ATOM 3610 C CA . GLY A 1 470 ? 6.753 0.026 23.031 1.00 96.38 470 GLY A CA 1
ATOM 3611 C C . GLY A 1 470 ? 6.360 0.525 21.633 1.00 96.38 470 GLY A C 1
ATOM 3612 O O . GLY A 1 470 ? 5.301 1.134 21.499 1.00 96.38 470 GLY A O 1
ATOM 3613 N N . SER A 1 471 ? 7.177 0.278 20.598 1.00 98.12 471 SER A N 1
ATOM 3614 C CA . SER A 1 471 ? 6.882 0.685 19.215 1.00 98.12 471 SER A CA 1
ATOM 3615 C C . SER A 1 471 ? 5.619 0.010 18.662 1.00 98.12 471 SER A C 1
ATOM 3617 O O . SER A 1 471 ? 5.201 -1.053 19.138 1.00 98.12 471 SER A O 1
ATOM 3619 N N . GLN A 1 472 ? 5.034 0.603 17.616 1.00 98.44 472 GLN A N 1
ATOM 3620 C CA . GLN A 1 472 ? 3.833 0.081 16.949 1.00 98.44 472 GLN A CA 1
ATOM 3621 C C . GLN A 1 472 ? 4.023 -1.359 16.483 1.00 98.44 472 GLN A C 1
ATOM 3623 O O . GLN A 1 472 ? 3.189 -2.218 16.764 1.00 98.44 472 GLN A O 1
ATOM 3628 N N . THR A 1 473 ? 5.146 -1.646 15.835 1.00 98.62 473 THR A N 1
ATOM 3629 C CA . THR A 1 473 ? 5.490 -2.982 15.336 1.00 98.62 473 THR A CA 1
ATOM 3630 C C . THR A 1 473 ? 5.756 -3.964 16.471 1.00 98.62 473 THR A C 1
ATOM 3632 O O . THR A 1 473 ? 5.264 -5.090 16.426 1.00 98.62 473 THR A O 1
ATOM 3635 N N . ALA A 1 474 ? 6.443 -3.532 17.539 1.00 98.44 474 ALA A N 1
ATOM 3636 C CA . ALA A 1 474 ? 6.696 -4.376 18.707 1.00 98.44 474 ALA A CA 1
ATOM 3637 C C . ALA A 1 474 ? 5.406 -4.830 19.408 1.00 98.44 474 ALA A C 1
ATOM 3639 O O . ALA A 1 474 ? 5.402 -5.908 19.998 1.00 98.44 474 ALA A O 1
ATOM 3640 N N . GLN A 1 475 ? 4.319 -4.047 19.342 1.00 98.62 475 GLN A N 1
ATOM 3641 C CA . GLN A 1 475 ? 3.021 -4.443 19.907 1.00 98.62 475 GLN A CA 1
ATOM 3642 C C . GLN A 1 475 ? 2.145 -5.194 18.903 1.00 98.62 475 GLN A C 1
ATOM 3644 O O . GLN A 1 475 ? 1.544 -6.214 19.237 1.00 98.62 475 GLN A O 1
ATOM 3649 N N . SER A 1 476 ? 2.039 -4.678 17.680 1.00 98.69 476 SER A N 1
ATOM 3650 C CA . SER A 1 476 ? 1.065 -5.153 16.696 1.00 98.69 476 SER A CA 1
ATOM 3651 C C . SER A 1 476 ? 1.403 -6.533 16.137 1.00 98.69 476 SER A C 1
ATOM 3653 O O . SER A 1 476 ? 0.518 -7.383 16.042 1.00 98.69 476 SER A O 1
ATOM 3655 N N . LEU A 1 477 ? 2.679 -6.801 15.851 1.00 98.50 477 LEU A N 1
ATOM 3656 C CA . LEU A 1 477 ? 3.129 -8.089 15.328 1.00 98.50 477 LEU A CA 1
ATOM 3657 C C . LEU A 1 477 ? 2.775 -9.258 16.272 1.00 98.50 477 LEU A C 1
ATOM 3659 O O . LEU A 1 477 ? 2.082 -10.179 15.834 1.00 98.50 477 LEU A O 1
ATOM 3663 N N . PRO A 1 478 ? 3.138 -9.246 17.574 1.00 98.62 478 PRO A N 1
ATOM 3664 C CA . PRO A 1 478 ? 2.754 -10.338 18.463 1.00 98.62 478 PRO A CA 1
ATOM 3665 C C . PRO A 1 478 ? 1.248 -10.416 18.741 1.00 98.62 478 PRO A C 1
ATOM 3667 O O . PRO A 1 478 ? 0.765 -11.512 19.041 1.00 98.62 478 PRO A O 1
ATOM 3670 N N . LEU A 1 479 ? 0.500 -9.306 18.659 1.00 98.62 479 LEU A N 1
ATOM 3671 C CA . LEU A 1 479 ? -0.964 -9.327 18.788 1.00 98.62 479 LEU A CA 1
ATOM 3672 C C . LEU A 1 479 ? -1.592 -10.157 17.664 1.00 98.62 479 LEU A C 1
ATOM 3674 O O . LEU A 1 479 ? -2.334 -11.096 17.944 1.00 98.62 479 LEU A O 1
ATOM 3678 N N . VAL A 1 480 ? -1.241 -9.856 16.412 1.00 98.38 480 VAL A N 1
ATOM 3679 C CA . VAL A 1 480 ? -1.813 -10.513 15.225 1.00 98.38 480 VAL A CA 1
ATOM 3680 C C . VAL A 1 480 ? -1.381 -11.973 15.120 1.00 98.38 480 VAL A C 1
ATOM 3682 O O . VAL A 1 480 ? -2.180 -12.833 14.763 1.00 98.38 480 VAL A O 1
ATOM 3685 N N . LEU A 1 481 ? -0.131 -12.287 15.472 1.00 98.31 481 LEU A N 1
ATOM 3686 C CA . LEU A 1 481 ? 0.371 -13.664 15.438 1.00 98.31 481 LEU A CA 1
ATOM 3687 C C . LEU A 1 481 ? -0.122 -14.521 16.620 1.00 98.31 481 LEU A C 1
ATOM 3689 O O . LEU A 1 481 ? 0.156 -15.716 16.675 1.00 98.31 481 LEU A O 1
ATOM 3693 N N . GLY A 1 482 ? -0.840 -13.944 17.591 1.00 97.25 482 GLY A N 1
ATOM 3694 C CA . GLY A 1 482 ? -1.312 -14.672 18.774 1.00 97.25 482 GLY A CA 1
ATOM 3695 C C . GLY A 1 482 ? -0.204 -15.021 19.778 1.00 97.25 482 GLY A C 1
ATOM 3696 O O . GLY A 1 482 ? -0.371 -15.913 20.615 1.00 97.25 482 GLY A O 1
ATOM 3697 N N . LEU A 1 483 ? 0.931 -14.317 19.724 1.00 98.44 483 LEU A N 1
ATOM 3698 C CA . LEU A 1 483 ? 2.033 -14.465 20.677 1.00 98.44 483 LEU A CA 1
ATOM 3699 C C . LEU A 1 483 ? 1.661 -13.900 22.053 1.00 98.44 483 LEU A C 1
ATOM 3701 O O . LEU A 1 483 ? 2.049 -14.490 23.068 1.00 98.44 483 LEU A O 1
ATOM 3705 N N . VAL A 1 484 ? 0.870 -12.820 22.094 1.00 98.06 484 VAL A N 1
ATOM 3706 C CA . VAL A 1 484 ? 0.431 -12.176 23.342 1.00 98.06 484 VAL A CA 1
ATOM 3707 C C . VAL A 1 484 ? -0.420 -13.128 24.178 1.00 98.06 484 VAL A C 1
ATOM 3709 O O . VAL A 1 484 ? -1.333 -13.791 23.681 1.00 98.06 484 VAL A O 1
ATOM 3712 N N . HIS A 1 485 ? -0.121 -13.223 25.472 1.00 95.50 485 HIS A N 1
ATOM 3713 C CA . HIS A 1 485 ? -0.969 -13.959 26.409 1.00 95.50 485 HIS A CA 1
ATOM 3714 C C . HIS A 1 485 ? -2.342 -13.285 26.526 1.00 95.50 485 HIS A C 1
ATOM 3716 O O . HIS A 1 485 ? -2.417 -12.065 26.641 1.00 95.50 485 HIS A O 1
ATOM 3722 N N . SER A 1 486 ? -3.424 -14.069 26.557 1.00 92.62 486 SER A N 1
ATOM 3723 C CA . SER A 1 486 ? -4.809 -13.563 26.591 1.00 92.62 486 SER A CA 1
ATOM 3724 C C . SER A 1 486 ? -5.040 -12.503 27.674 1.00 92.62 486 SER A C 1
ATOM 3726 O O . SER A 1 486 ? -5.668 -11.483 27.414 1.00 92.62 486 SER A O 1
ATOM 3728 N N . ASN A 1 487 ? -4.453 -12.694 28.860 1.00 94.06 487 ASN A N 1
ATOM 3729 C CA . ASN A 1 487 ? -4.593 -11.777 29.997 1.00 94.06 487 ASN A CA 1
ATOM 3730 C C . ASN A 1 487 ? -3.921 -10.409 29.778 1.00 94.06 487 ASN A C 1
ATOM 3732 O O . ASN A 1 487 ? -4.235 -9.461 30.489 1.00 94.06 487 ASN A O 1
ATOM 3736 N N . ASN A 1 488 ? -3.011 -10.301 28.806 1.00 95.44 488 ASN A N 1
ATOM 3737 C CA . ASN A 1 488 ? -2.264 -9.080 28.505 1.00 95.44 488 ASN A CA 1
ATOM 3738 C C . ASN A 1 488 ? -2.773 -8.369 27.241 1.00 95.44 488 ASN A C 1
ATOM 3740 O O . ASN A 1 488 ? -2.360 -7.242 26.986 1.00 95.44 488 ASN A O 1
ATOM 3744 N N . GLN A 1 489 ? -3.654 -8.994 26.447 1.00 94.25 489 GLN A N 1
ATOM 3745 C CA . GLN A 1 489 ? -4.093 -8.445 25.157 1.00 94.25 489 GLN A CA 1
ATOM 3746 C C . GLN A 1 489 ? -4.692 -7.045 25.294 1.00 94.25 489 GLN A C 1
ATOM 3748 O O . GLN A 1 489 ? -4.262 -6.139 24.587 1.00 94.25 489 GLN A O 1
ATOM 3753 N N . ALA A 1 490 ? -5.621 -6.847 26.235 1.00 91.50 490 ALA A N 1
ATOM 3754 C CA . ALA A 1 490 ? -6.240 -5.542 26.462 1.00 91.50 490 ALA A CA 1
ATOM 3755 C C . ALA A 1 490 ? -5.195 -4.464 26.797 1.00 91.50 490 ALA A C 1
ATOM 3757 O O . ALA A 1 490 ? -5.203 -3.396 26.192 1.00 91.50 490 ALA A O 1
ATOM 3758 N N . THR A 1 491 ? -4.247 -4.771 27.689 1.00 94.56 491 THR A N 1
ATOM 37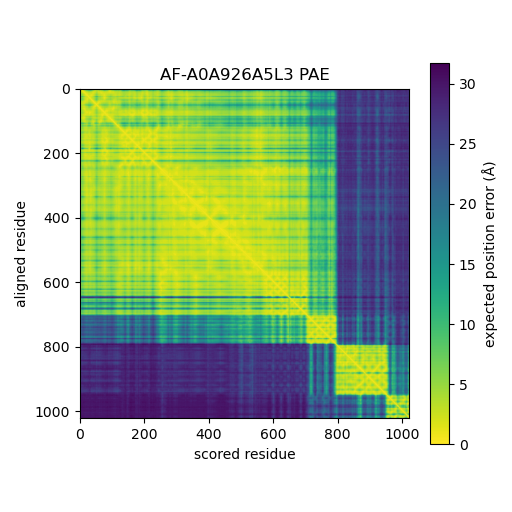59 C CA . THR A 1 491 ? -3.162 -3.856 28.078 1.00 94.56 491 THR A CA 1
ATOM 3760 C C . THR A 1 491 ? -2.289 -3.467 26.886 1.00 94.56 491 THR A C 1
ATOM 3762 O O . THR A 1 491 ? -2.018 -2.286 26.677 1.00 94.56 491 THR A O 1
ATOM 3765 N N . VAL A 1 492 ? -1.891 -4.445 26.070 1.00 97.50 492 VAL A N 1
ATOM 3766 C CA . VAL A 1 492 ? -1.027 -4.222 24.902 1.00 97.50 492 VAL A CA 1
ATOM 3767 C C . VAL A 1 492 ? -1.765 -3.444 23.807 1.00 97.50 492 VAL A C 1
ATOM 3769 O O . VAL A 1 492 ? -1.183 -2.545 23.204 1.00 97.50 492 VAL A O 1
ATOM 3772 N N . ILE A 1 493 ? -3.056 -3.720 23.585 1.00 95.75 493 ILE A N 1
ATOM 3773 C CA . ILE A 1 493 ? -3.911 -2.955 22.662 1.00 95.75 493 ILE A CA 1
ATOM 3774 C C . ILE A 1 493 ? -4.032 -1.500 23.128 1.00 95.75 493 ILE A C 1
ATOM 3776 O O . ILE A 1 493 ? -3.864 -0.583 22.326 1.00 95.75 493 ILE A O 1
ATOM 3780 N N . THR A 1 494 ? -4.272 -1.263 24.421 1.00 92.75 494 THR A N 1
ATOM 3781 C CA . THR A 1 494 ? -4.314 0.095 24.982 1.00 92.75 494 THR A CA 1
ATOM 3782 C C . THR A 1 494 ? -2.983 0.822 24.782 1.00 92.75 494 THR A C 1
ATOM 3784 O O . THR A 1 494 ? -2.985 1.968 24.332 1.00 92.75 494 THR A O 1
ATOM 3787 N N . ALA A 1 495 ? -1.851 0.158 25.043 1.00 93.75 495 ALA A N 1
ATOM 3788 C CA . ALA A 1 495 ? -0.524 0.732 24.827 1.00 93.75 495 ALA A CA 1
ATOM 3789 C C . ALA A 1 495 ? -0.264 1.069 23.346 1.00 93.75 495 ALA A C 1
ATOM 3791 O O . ALA A 1 495 ? 0.250 2.146 23.045 1.00 93.75 495 ALA A O 1
ATOM 3792 N N . LEU A 1 496 ? -0.667 0.191 22.419 1.00 97.69 496 LEU A N 1
ATOM 3793 C CA . LEU A 1 496 ? -0.558 0.421 20.977 1.00 97.69 496 LEU A CA 1
ATOM 3794 C C . LEU A 1 496 ? -1.349 1.661 20.541 1.00 97.69 496 LEU A C 1
ATOM 3796 O O . LEU A 1 496 ? -0.821 2.512 19.830 1.00 97.69 496 LEU A O 1
ATOM 3800 N N . ILE A 1 497 ? -2.596 1.794 20.989 1.00 95.62 497 ILE A N 1
ATOM 3801 C CA . ILE A 1 497 ? -3.465 2.916 20.609 1.00 95.62 497 ILE A CA 1
ATOM 3802 C C . ILE A 1 497 ? -2.933 4.235 21.170 1.00 95.62 497 ILE A C 1
ATOM 3804 O O . ILE A 1 497 ? -2.889 5.231 20.449 1.00 95.62 497 ILE A O 1
ATOM 3808 N N . ALA A 1 498 ? -2.466 4.235 22.421 1.00 87.12 498 ALA A N 1
ATOM 3809 C CA . ALA A 1 498 ? -1.814 5.400 23.014 1.00 87.12 498 ALA A CA 1
ATOM 3810 C C . ALA A 1 498 ? -0.533 5.790 22.249 1.00 87.12 498 ALA A C 1
ATOM 3812 O O . ALA A 1 498 ? -0.265 6.976 22.038 1.00 87.12 498 ALA A O 1
ATOM 3813 N N . ASN A 1 499 ? 0.246 4.809 21.782 1.00 94.06 499 ASN A N 1
ATOM 3814 C CA . ASN A 1 499 ? 1.421 5.071 20.955 1.00 94.06 499 ASN A CA 1
ATOM 3815 C C . ASN A 1 499 ? 1.035 5.706 19.607 1.00 94.06 499 ASN A C 1
ATOM 3817 O O . ASN A 1 499 ? 1.560 6.765 19.276 1.00 94.06 499 ASN A O 1
ATOM 3821 N N . VAL A 1 500 ? 0.073 5.125 18.880 1.00 94.69 500 VAL A N 1
ATOM 3822 C CA . VAL A 1 500 ? -0.416 5.663 17.595 1.00 94.69 500 VAL A CA 1
ATOM 3823 C C . VAL A 1 500 ? -0.910 7.101 17.740 1.00 94.69 500 VAL A C 1
ATOM 3825 O O . VAL A 1 500 ? -0.524 7.964 16.958 1.00 94.69 500 VAL A O 1
ATOM 3828 N N . ARG A 1 501 ? -1.714 7.395 18.766 1.00 88.88 501 ARG A N 1
ATOM 3829 C CA . ARG A 1 501 ? -2.254 8.747 18.974 1.00 88.88 501 ARG A CA 1
ATOM 3830 C C . ARG A 1 501 ? -1.204 9.769 19.395 1.00 88.88 501 ARG A C 1
ATOM 3832 O O . ARG A 1 501 ? -1.336 10.944 19.074 1.00 88.88 501 ARG A O 1
ATOM 3839 N N . SER A 1 502 ? -0.163 9.341 20.109 1.00 87.00 502 SER A N 1
ATOM 3840 C CA . SER A 1 502 ? 0.902 10.249 20.553 1.00 87.00 502 SER A CA 1
ATOM 3841 C C . SER A 1 502 ? 1.979 10.500 19.498 1.00 87.00 502 SER A C 1
ATOM 3843 O O . SER A 1 502 ? 2.528 11.599 19.464 1.00 87.00 502 SER A O 1
ATOM 3845 N N . GLN A 1 503 ? 2.293 9.510 18.659 1.00 89.25 503 GLN A N 1
ATOM 3846 C CA . GLN A 1 503 ? 3.403 9.580 17.699 1.00 89.25 503 GLN A CA 1
ATOM 3847 C C . GLN A 1 503 ? 2.952 9.710 16.237 1.00 89.25 503 GLN A C 1
ATOM 3849 O O . GLN A 1 503 ? 3.769 10.031 15.380 1.00 89.25 503 GLN A O 1
ATOM 3854 N N . GLY A 1 504 ? 1.676 9.467 15.925 1.00 93.19 504 GLY A N 1
ATOM 3855 C CA . GLY A 1 504 ? 1.235 9.281 14.543 1.00 93.19 504 GLY A CA 1
ATOM 3856 C C . GLY A 1 504 ? 1.732 7.948 13.979 1.00 93.19 504 GLY A C 1
ATOM 3857 O O . GLY A 1 504 ? 1.902 6.984 14.721 1.00 93.19 504 GLY A O 1
ATOM 3858 N N . LEU A 1 505 ? 1.949 7.860 12.667 1.00 96.31 505 LEU A N 1
ATOM 3859 C CA . LEU A 1 505 ? 2.446 6.642 12.018 1.00 96.31 505 LEU A CA 1
ATOM 3860 C C . LEU A 1 505 ? 3.941 6.474 12.299 1.00 96.31 505 LEU A C 1
ATOM 3862 O O . LEU A 1 505 ? 4.710 7.398 12.050 1.00 96.31 505 LEU A O 1
ATOM 3866 N N . THR A 1 506 ? 4.352 5.298 12.784 1.00 97.12 506 THR A N 1
ATOM 3867 C CA . THR A 1 506 ? 5.782 4.981 12.964 1.00 97.12 506 THR A CA 1
ATOM 3868 C C . THR A 1 506 ? 6.220 3.655 12.360 1.00 97.12 506 THR A C 1
ATOM 3870 O O . THR A 1 506 ? 7.408 3.489 12.102 1.00 97.12 506 THR A O 1
ATOM 3873 N N . ALA A 1 507 ? 5.291 2.731 12.107 1.00 97.62 507 ALA A N 1
ATOM 3874 C CA . ALA A 1 507 ? 5.607 1.413 11.568 1.00 97.62 507 ALA A CA 1
ATOM 3875 C C . ALA A 1 507 ? 6.215 1.471 10.153 1.00 97.62 507 ALA A C 1
ATOM 3877 O O . ALA A 1 507 ? 5.754 2.229 9.291 1.00 97.62 507 ALA A O 1
ATOM 3878 N N . GLY A 1 508 ? 7.232 0.638 9.928 1.00 97.00 508 GLY A N 1
ATOM 3879 C CA . GLY A 1 508 ? 7.836 0.399 8.621 1.00 97.00 508 GLY A CA 1
ATOM 3880 C C . GLY A 1 508 ? 7.073 -0.647 7.808 1.00 97.00 508 GLY A C 1
ATOM 3881 O O . GLY A 1 508 ? 5.906 -0.948 8.072 1.00 97.00 508 GLY A O 1
ATOM 3882 N N . ASP A 1 509 ? 7.734 -1.208 6.800 1.00 96.50 509 ASP A N 1
ATOM 3883 C CA . ASP A 1 509 ? 7.145 -2.185 5.887 1.00 96.50 509 ASP A CA 1
ATOM 3884 C C . ASP A 1 509 ? 6.675 -3.455 6.603 1.00 96.50 509 ASP A C 1
ATOM 3886 O O . ASP A 1 509 ? 5.534 -3.892 6.421 1.00 96.50 509 ASP A O 1
ATOM 3890 N N . ILE A 1 510 ? 7.513 -3.999 7.491 1.00 97.62 510 ILE A N 1
ATOM 3891 C CA . ILE A 1 510 ? 7.171 -5.212 8.233 1.00 97.62 510 ILE A CA 1
ATOM 3892 C C . ILE A 1 510 ? 5.980 -4.938 9.136 1.00 97.62 510 ILE A C 1
ATOM 3894 O O . ILE A 1 510 ? 5.019 -5.699 9.133 1.00 97.62 510 ILE A O 1
ATOM 3898 N N . GLY A 1 511 ? 6.039 -3.871 9.928 1.00 97.69 511 GLY A N 1
ATOM 3899 C CA . GLY A 1 511 ? 5.084 -3.606 10.987 1.00 97.69 511 GLY A CA 1
ATOM 3900 C C . GLY A 1 511 ? 3.752 -3.050 10.531 1.00 97.69 511 GLY A C 1
ATOM 3901 O O . GLY A 1 511 ? 2.740 -3.326 11.174 1.00 97.69 511 GLY A O 1
ATOM 3902 N N . HIS A 1 512 ? 3.713 -2.288 9.438 1.00 98.31 512 HIS A N 1
ATOM 3903 C CA . HIS A 1 512 ? 2.519 -1.530 9.067 1.00 98.31 512 HIS A CA 1
ATOM 3904 C C . HIS A 1 512 ? 1.321 -2.433 8.751 1.00 98.31 512 HIS A C 1
ATOM 3906 O O . HIS A 1 512 ? 0.215 -2.192 9.236 1.00 98.31 512 HIS A O 1
ATOM 3912 N N . ARG A 1 513 ? 1.529 -3.553 8.048 1.00 97.56 513 ARG A N 1
ATOM 3913 C CA . ARG A 1 513 ? 0.454 -4.536 7.839 1.00 97.56 513 ARG A CA 1
ATOM 3914 C C . ARG A 1 513 ? -0.128 -5.034 9.169 1.00 97.56 513 ARG A C 1
ATOM 3916 O O . ARG A 1 513 ? -1.347 -5.095 9.338 1.00 97.56 513 ARG A O 1
ATOM 3923 N N . TYR A 1 514 ? 0.733 -5.372 10.129 1.00 98.69 514 TYR A N 1
ATOM 3924 C CA . TYR A 1 514 ? 0.294 -5.878 11.431 1.00 98.69 514 TYR A CA 1
ATOM 3925 C C . TYR A 1 514 ? -0.323 -4.790 12.297 1.00 98.69 514 TYR A C 1
ATOM 3927 O O . TYR A 1 514 ? -1.250 -5.092 13.039 1.00 98.69 514 TYR A O 1
ATOM 3935 N N . LEU A 1 515 ? 0.112 -3.534 12.181 1.00 98.81 515 LEU A N 1
ATOM 3936 C CA . LEU A 1 515 ? -0.537 -2.394 12.824 1.00 98.81 515 LEU A CA 1
ATOM 3937 C C . LEU A 1 515 ? -2.004 -2.295 12.399 1.00 98.81 515 LEU A C 1
ATOM 3939 O O . LEU A 1 515 ? -2.889 -2.213 13.252 1.00 98.81 515 LEU A O 1
ATOM 3943 N N . LEU A 1 516 ? -2.261 -2.364 11.090 1.00 98.62 516 LEU A N 1
ATOM 3944 C CA . LEU A 1 516 ? -3.612 -2.331 10.530 1.00 98.62 516 LEU A CA 1
ATOM 3945 C C . LEU A 1 516 ? -4.452 -3.507 11.034 1.00 98.62 516 LEU A C 1
ATOM 3947 O O . LEU A 1 516 ? -5.556 -3.294 11.537 1.00 98.62 516 LEU A O 1
ATOM 3951 N N . ARG A 1 517 ? -3.912 -4.733 10.963 1.00 98.25 517 ARG A N 1
ATOM 3952 C CA . ARG A 1 517 ? -4.600 -5.935 11.457 1.00 98.25 517 ARG A CA 1
ATOM 3953 C C . ARG A 1 517 ? -4.869 -5.879 12.957 1.00 98.25 517 ARG A C 1
ATOM 3955 O O . ARG A 1 517 ? -6.006 -6.076 13.355 1.00 98.25 517 ARG A O 1
ATOM 3962 N N . ALA A 1 518 ? -3.877 -5.545 13.780 1.00 98.44 518 ALA A N 1
ATOM 3963 C CA . ALA A 1 518 ? -4.012 -5.497 15.236 1.00 98.44 518 ALA A CA 1
ATOM 3964 C C . ALA A 1 518 ? -5.119 -4.532 15.673 1.00 98.44 518 ALA A C 1
ATOM 3966 O O . ALA A 1 518 ? -5.913 -4.857 16.554 1.00 98.44 518 ALA A O 1
ATOM 3967 N N . LEU A 1 519 ? -5.189 -3.352 15.046 1.00 97.81 519 LEU A N 1
ATOM 3968 C CA . LEU A 1 519 ? -6.239 -2.376 15.320 1.00 97.81 519 LEU A CA 1
ATOM 3969 C C . LEU A 1 519 ? -7.602 -2.865 14.814 1.00 97.81 519 LEU A C 1
ATOM 3971 O O . LEU A 1 519 ? -8.579 -2.794 15.557 1.00 97.81 519 LEU A O 1
ATOM 3975 N N . ALA A 1 520 ? -7.686 -3.388 13.589 1.00 96.12 520 ALA A N 1
ATOM 3976 C CA . ALA A 1 520 ? -8.941 -3.881 13.024 1.00 96.12 520 ALA A CA 1
ATOM 3977 C C . ALA A 1 520 ? -9.507 -5.085 13.804 1.00 96.12 520 ALA A C 1
ATOM 3979 O O . ALA A 1 520 ? -10.684 -5.072 14.166 1.00 96.12 520 ALA A O 1
ATOM 3980 N N . ASP A 1 521 ? -8.666 -6.066 14.142 1.00 94.25 521 ASP A N 1
ATOM 3981 C CA . ASP A 1 521 ? -9.016 -7.265 14.918 1.00 94.25 521 ASP A CA 1
ATOM 3982 C C . ASP A 1 521 ? -9.443 -6.918 16.352 1.00 94.25 521 ASP A C 1
ATOM 3984 O O . ASP A 1 521 ? -10.332 -7.558 16.912 1.00 94.25 521 ASP A O 1
ATOM 3988 N N . ALA A 1 522 ? -8.876 -5.852 16.930 1.00 92.25 522 ALA A N 1
ATOM 3989 C CA . ALA A 1 522 ? -9.308 -5.287 18.210 1.00 92.25 522 ALA A CA 1
ATOM 3990 C C . ALA A 1 522 ? -10.599 -4.442 18.112 1.00 92.25 522 ALA A C 1
ATOM 3992 O O . ALA A 1 522 ? -10.996 -3.798 19.087 1.00 92.25 522 ALA A O 1
ATOM 3993 N N . GLY A 1 523 ? -11.238 -4.384 16.938 1.00 89.38 523 GLY A N 1
ATOM 3994 C CA . GLY A 1 523 ? -12.432 -3.580 16.677 1.00 89.38 523 GLY A CA 1
ATOM 3995 C C . GLY A 1 523 ? -12.174 -2.069 16.722 1.00 89.38 523 GLY A C 1
ATOM 3996 O O . GLY A 1 523 ? -13.080 -1.296 17.036 1.00 89.38 523 GLY A O 1
ATOM 3997 N N . ARG A 1 524 ? -10.937 -1.645 16.443 1.00 91.56 524 ARG A N 1
ATOM 3998 C CA . ARG A 1 524 ? -10.459 -0.254 16.476 1.00 91.56 524 ARG A CA 1
ATOM 3999 C C . ARG A 1 524 ? -10.144 0.298 15.084 1.00 91.56 524 ARG A C 1
ATOM 4001 O O . ARG A 1 524 ? -9.155 0.997 14.866 1.00 91.56 524 ARG A O 1
ATOM 4008 N N . SER A 1 525 ? -11.023 -0.000 14.127 1.00 94.00 525 SER A N 1
ATOM 4009 C CA . SER A 1 525 ? -10.972 0.583 12.776 1.00 94.00 525 SER A CA 1
ATOM 4010 C C . SER A 1 525 ? -11.157 2.111 12.773 1.00 94.00 525 SER A C 1
ATOM 4012 O O . SER A 1 525 ? -10.762 2.767 11.813 1.00 94.00 525 SER A O 1
ATOM 4014 N N . ASP A 1 526 ? -11.685 2.693 13.857 1.00 88.69 526 ASP A N 1
ATOM 4015 C CA . ASP A 1 526 ? -11.673 4.139 14.108 1.00 88.69 526 ASP A CA 1
ATOM 4016 C C . ASP A 1 526 ? -10.246 4.701 14.162 1.00 88.69 526 ASP A C 1
ATOM 4018 O O . ASP A 1 526 ? -9.974 5.733 13.555 1.00 88.69 526 ASP A O 1
ATOM 4022 N N . VAL A 1 527 ? -9.315 3.990 14.806 1.00 93.19 527 VAL A N 1
ATOM 4023 C CA . VAL A 1 527 ? -7.904 4.399 14.904 1.00 93.19 527 VAL A CA 1
ATOM 4024 C C . VAL A 1 527 ? -7.196 4.241 13.558 1.00 93.19 527 VAL A C 1
ATOM 4026 O O . VAL A 1 527 ? -6.392 5.092 13.185 1.00 93.19 527 VAL A O 1
ATOM 4029 N N . VAL A 1 528 ? -7.520 3.193 12.790 1.00 97.12 528 VAL A N 1
ATOM 4030 C CA . VAL A 1 528 ? -7.002 3.026 11.418 1.00 97.12 528 VAL A CA 1
ATOM 4031 C C . VAL A 1 528 ? -7.427 4.202 10.539 1.00 97.12 528 VAL A C 1
ATOM 4033 O O . VAL A 1 528 ? -6.591 4.773 9.834 1.00 97.12 528 VAL A O 1
ATOM 4036 N N . PHE A 1 529 ? -8.705 4.584 10.606 1.00 95.50 529 PHE A N 1
ATOM 4037 C CA . PHE A 1 529 ? -9.238 5.730 9.879 1.00 95.50 529 PHE A CA 1
ATOM 4038 C C . PHE A 1 529 ? -8.587 7.045 10.321 1.00 95.50 529 PHE A C 1
ATOM 4040 O O . PHE A 1 529 ? -8.149 7.814 9.467 1.00 95.50 529 PHE A O 1
ATOM 4047 N N . GLU A 1 530 ? -8.486 7.290 11.630 1.00 90.62 530 GLU A N 1
ATOM 4048 C CA . GLU A 1 530 ? -7.863 8.487 12.211 1.00 90.62 530 GLU A CA 1
ATOM 4049 C C . GLU A 1 530 ? -6.420 8.663 11.717 1.00 90.62 530 GLU A C 1
ATOM 4051 O O . GLU A 1 530 ? -6.057 9.732 11.217 1.00 90.62 530 GLU A O 1
ATOM 4056 N N . LEU A 1 531 ? -5.626 7.591 11.797 1.00 94.56 531 LEU A N 1
ATOM 4057 C CA . LEU A 1 531 ? -4.217 7.572 11.412 1.00 94.56 531 LEU A CA 1
ATOM 4058 C C . LEU A 1 531 ? -4.017 7.911 9.929 1.00 94.56 531 LEU A C 1
ATOM 4060 O O . LEU A 1 531 ? -3.136 8.694 9.580 1.00 94.56 531 LEU A O 1
ATOM 4064 N N . HIS A 1 532 ? -4.856 7.357 9.053 1.00 96.31 532 HIS A N 1
ATOM 4065 C CA . HIS A 1 532 ? -4.689 7.477 7.601 1.00 96.31 532 HIS A CA 1
ATOM 4066 C C . HIS A 1 532 ? -5.505 8.599 6.959 1.00 96.31 532 HIS A C 1
ATOM 4068 O O . HIS A 1 532 ? -5.401 8.817 5.751 1.00 96.31 532 HIS A O 1
ATOM 4074 N N . SER A 1 533 ? -6.281 9.337 7.753 1.00 93.62 533 SER A N 1
ATOM 4075 C CA . SER A 1 533 ? -6.966 10.556 7.309 1.00 93.62 533 SER A CA 1
ATOM 4076 C C . SER A 1 533 ? -6.073 11.803 7.368 1.00 93.62 533 SER A C 1
ATOM 4078 O O . SER A 1 533 ? -6.479 12.872 6.915 1.00 93.62 533 SER A O 1
ATOM 4080 N N . GLN A 1 534 ? -4.851 11.685 7.901 1.00 88.44 534 GLN A N 1
ATOM 4081 C CA . GLN A 1 534 ? -3.899 12.791 8.012 1.00 88.44 534 GLN A CA 1
ATOM 4082 C C . GLN A 1 534 ? -3.208 13.096 6.676 1.00 88.44 534 GLN A C 1
ATOM 4084 O O . GLN A 1 534 ? -2.782 12.197 5.948 1.00 88.44 534 GLN A O 1
ATOM 4089 N N . THR A 1 535 ? -3.046 14.386 6.367 1.00 90.81 535 THR A N 1
ATOM 4090 C CA . THR A 1 535 ? -2.420 14.846 5.111 1.00 90.81 535 THR A CA 1
ATOM 4091 C C . THR A 1 535 ? -1.146 15.671 5.307 1.00 90.81 535 THR A C 1
ATOM 4093 O O . THR A 1 535 ? -0.442 15.945 4.338 1.00 90.81 535 THR A O 1
ATOM 4096 N N . ASN A 1 536 ? -0.851 16.095 6.539 1.00 86.38 536 ASN A N 1
ATOM 4097 C CA . ASN A 1 536 ? 0.241 17.033 6.839 1.00 86.38 536 ASN A CA 1
ATOM 4098 C C . ASN A 1 536 ? 1.447 16.370 7.525 1.00 86.38 536 ASN A C 1
ATOM 4100 O O . ASN A 1 536 ? 2.469 17.019 7.724 1.00 86.38 536 ASN A O 1
ATOM 4104 N N . THR A 1 537 ? 1.333 15.091 7.874 1.00 89.81 537 THR A N 1
ATOM 4105 C CA . THR A 1 537 ? 2.379 14.273 8.500 1.00 89.81 537 THR A CA 1
ATOM 4106 C C . THR A 1 537 ? 2.699 13.075 7.608 1.00 89.81 537 THR A C 1
ATOM 4108 O O . THR A 1 537 ? 1.782 12.622 6.918 1.00 89.81 537 THR A O 1
ATOM 4111 N N . PRO A 1 538 ? 3.935 12.535 7.632 1.00 93.69 538 PRO A N 1
ATOM 4112 C CA . PRO A 1 538 ? 4.321 11.368 6.835 1.00 93.69 538 PRO A CA 1
ATOM 4113 C C . PRO A 1 538 ? 3.268 10.250 6.858 1.00 93.69 538 PRO A C 1
ATOM 4115 O O . PRO A 1 538 ? 2.720 9.920 7.910 1.00 93.69 538 PRO A O 1
ATOM 4118 N N . GLY A 1 539 ? 2.945 9.717 5.680 1.00 96.75 539 GLY A N 1
ATOM 4119 C CA . GLY A 1 539 ? 1.777 8.863 5.457 1.00 96.75 539 GLY A CA 1
ATOM 4120 C C . GLY A 1 539 ? 1.192 9.046 4.054 1.00 96.75 539 GLY A C 1
ATOM 4121 O O . GLY A 1 539 ? 1.639 9.894 3.280 1.00 96.75 539 GLY A O 1
ATOM 4122 N N . TYR A 1 54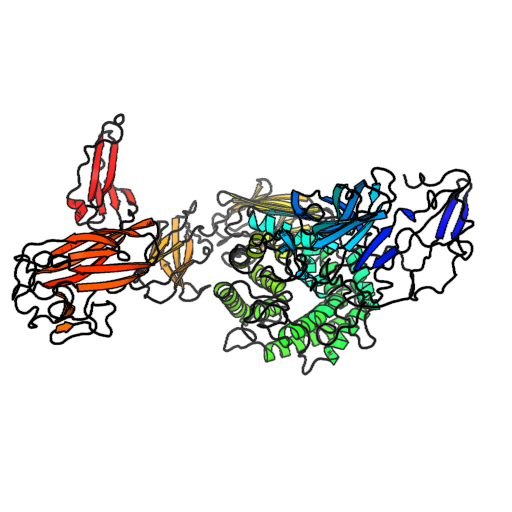0 ? 0.156 8.280 3.702 1.00 98.31 540 TYR A N 1
ATOM 4123 C CA . TYR A 1 540 ? -0.388 8.305 2.335 1.00 98.31 540 TYR A CA 1
ATOM 4124 C C . TYR A 1 540 ? -0.920 9.677 1.898 1.00 98.31 540 TYR A C 1
ATOM 4126 O O . TYR A 1 540 ? -0.702 10.088 0.759 1.00 98.31 540 TYR A O 1
ATOM 4134 N N . GLY A 1 541 ? -1.615 10.397 2.788 1.00 97.12 541 GLY A N 1
ATOM 4135 C CA . GLY A 1 541 ? -2.128 11.736 2.490 1.00 97.12 541 GLY A CA 1
ATOM 4136 C C . GLY A 1 541 ? -1.008 12.747 2.240 1.00 97.12 541 GLY A C 1
ATOM 4137 O O . GLY A 1 541 ? -1.128 13.591 1.354 1.00 97.12 541 GLY A O 1
ATOM 4138 N N . TYR A 1 542 ? 0.109 12.617 2.958 1.00 95.81 542 TYR A N 1
ATOM 4139 C CA . TYR A 1 542 ? 1.302 13.429 2.736 1.00 95.81 542 TYR A CA 1
ATOM 4140 C C . TYR A 1 542 ? 1.966 13.111 1.397 1.00 95.81 542 TYR A C 1
ATOM 4142 O O . TYR A 1 542 ? 2.238 14.027 0.628 1.00 95.81 542 TYR A O 1
ATOM 4150 N N . ILE A 1 543 ? 2.124 11.826 1.063 1.00 98.00 543 ILE A N 1
ATOM 4151 C CA . ILE A 1 543 ? 2.633 11.384 -0.246 1.00 98.00 543 ILE A CA 1
ATOM 4152 C C . ILE A 1 543 ? 1.763 11.943 -1.385 1.00 98.00 543 ILE A C 1
ATOM 4154 O O . ILE A 1 543 ? 2.275 12.456 -2.376 1.00 98.00 543 ILE A O 1
ATOM 4158 N N . LEU A 1 544 ? 0.435 11.932 -1.242 1.00 97.50 544 LEU A N 1
ATOM 4159 C CA . LEU A 1 544 ? -0.458 12.566 -2.218 1.00 97.50 544 LEU A CA 1
ATOM 4160 C C . LEU A 1 544 ? -0.228 14.084 -2.326 1.00 97.50 544 LEU A C 1
ATOM 4162 O O . LEU A 1 544 ? -0.295 14.634 -3.427 1.00 97.50 544 LEU A O 1
ATOM 4166 N N . ASN A 1 545 ? 0.052 14.761 -1.211 1.00 94.31 545 ASN A N 1
ATOM 4167 C CA . ASN A 1 545 ? 0.316 16.200 -1.172 1.00 94.31 545 ASN A CA 1
ATOM 4168 C C . ASN A 1 545 ? 1.665 16.597 -1.789 1.00 94.31 545 ASN A C 1
ATOM 4170 O O . ASN A 1 545 ? 1.795 17.733 -2.244 1.00 94.31 545 ASN A O 1
ATOM 4174 N N . THR A 1 546 ? 2.640 15.685 -1.884 1.00 93.19 546 THR A N 1
ATOM 4175 C CA . THR A 1 546 ? 3.881 15.939 -2.642 1.00 93.19 546 THR A CA 1
ATOM 4176 C C . THR A 1 546 ? 3.663 15.911 -4.161 1.00 93.19 546 THR A C 1
ATOM 4178 O O . THR A 1 546 ? 4.554 16.283 -4.924 1.00 93.19 546 THR A O 1
ATOM 4181 N N . GLY A 1 547 ? 2.472 15.504 -4.621 1.00 94.44 547 GLY A N 1
ATOM 4182 C CA . GLY A 1 547 ? 2.142 15.347 -6.037 1.00 94.44 547 GLY A CA 1
ATOM 4183 C C . GLY A 1 547 ? 2.494 13.970 -6.606 1.00 94.44 547 GLY A C 1
ATOM 4184 O O . GLY A 1 547 ? 2.485 13.801 -7.833 1.00 94.44 547 GLY A O 1
ATOM 4185 N N . ALA A 1 548 ? 2.799 12.993 -5.743 1.00 97.62 548 ALA A N 1
ATOM 4186 C CA . ALA A 1 548 ? 3.027 11.614 -6.147 1.00 97.62 548 ALA A CA 1
ATOM 4187 C C . ALA A 1 548 ? 1.765 11.000 -6.779 1.00 97.62 548 ALA A C 1
ATOM 4189 O O . ALA A 1 548 ? 0.630 11.270 -6.384 1.00 97.62 548 ALA A O 1
ATOM 4190 N N . THR A 1 549 ? 1.982 10.161 -7.791 1.00 98.31 549 THR A N 1
ATOM 4191 C CA . THR A 1 549 ? 0.913 9.499 -8.574 1.00 98.31 549 THR A CA 1
ATOM 4192 C C . THR A 1 549 ? 1.001 7.973 -8.512 1.00 98.31 549 THR A C 1
ATOM 4194 O O . THR A 1 549 ? 0.100 7.271 -8.961 1.00 98.31 549 THR A O 1
ATOM 4197 N N . SER A 1 550 ? 2.057 7.461 -7.888 1.00 98.50 550 SER A N 1
ATOM 4198 C CA . SER A 1 550 ? 2.225 6.089 -7.420 1.00 98.50 550 SER A CA 1
ATOM 4199 C C . SER A 1 550 ? 2.856 6.138 -6.029 1.00 98.50 550 SER A C 1
ATOM 4201 O O . SER A 1 550 ? 3.483 7.137 -5.675 1.00 98.50 550 SER A O 1
ATOM 4203 N N . LEU A 1 551 ? 2.647 5.096 -5.227 1.00 98.62 551 LEU A N 1
ATOM 4204 C CA . LEU A 1 551 ? 3.170 5.030 -3.862 1.00 98.62 551 LEU A CA 1
ATOM 4205 C C . LEU A 1 551 ? 4.710 5.098 -3.844 1.00 98.62 551 LEU A C 1
ATOM 4207 O O . LEU A 1 551 ? 5.367 4.504 -4.698 1.00 98.62 551 LEU A O 1
ATOM 4211 N N . THR A 1 552 ? 5.262 5.847 -2.891 1.00 97.75 552 THR A N 1
ATOM 4212 C CA . THR A 1 552 ? 6.705 6.025 -2.677 1.00 97.75 552 THR A CA 1
ATOM 4213 C C . THR A 1 552 ? 7.265 4.940 -1.756 1.00 97.75 552 THR A C 1
ATOM 4215 O O . THR A 1 552 ? 6.523 4.283 -1.032 1.00 97.75 552 THR A O 1
ATOM 4218 N N . GLU A 1 553 ? 8.585 4.759 -1.762 1.00 96.19 553 GLU A N 1
ATOM 4219 C CA . GLU A 1 553 ? 9.274 3.847 -0.835 1.00 96.19 553 GLU A CA 1
ATOM 4220 C C . GLU A 1 553 ? 9.244 4.365 0.607 1.00 96.19 553 GLU A C 1
ATOM 4222 O O . GLU A 1 553 ? 8.995 3.594 1.524 1.00 96.19 553 GLU A O 1
ATOM 4227 N N . GLY A 1 554 ? 9.438 5.672 0.811 1.00 95.06 554 GLY A N 1
ATOM 4228 C CA . GLY A 1 554 ? 9.351 6.294 2.133 1.00 95.06 554 GLY A CA 1
ATOM 4229 C C . GLY A 1 554 ? 8.003 6.949 2.417 1.00 95.06 554 GLY A C 1
ATOM 4230 O O . GLY A 1 554 ? 7.397 7.566 1.535 1.00 95.06 554 GLY A O 1
ATOM 4231 N N . TRP A 1 555 ? 7.567 6.892 3.679 1.00 96.25 555 TRP A N 1
ATOM 4232 C CA . TRP A 1 555 ? 6.388 7.611 4.184 1.00 96.25 555 TRP A CA 1
ATOM 4233 C C . TRP A 1 555 ? 6.485 9.137 4.051 1.00 96.25 555 TRP A C 1
ATOM 4235 O O . TRP A 1 555 ? 5.468 9.831 3.992 1.00 96.25 555 TRP A O 1
ATOM 4245 N N . ASP A 1 556 ? 7.709 9.658 3.998 1.00 92.31 556 ASP A N 1
ATOM 4246 C CA . ASP A 1 556 ? 8.055 11.067 3.807 1.00 92.31 556 ASP A CA 1
ATOM 4247 C C . ASP A 1 556 ? 8.078 11.490 2.324 1.00 92.31 556 ASP A C 1
ATOM 4249 O O . ASP A 1 556 ? 8.523 12.586 1.990 1.00 92.31 556 ASP A O 1
ATOM 4253 N N . GLY A 1 557 ? 7.619 10.626 1.413 1.00 92.88 557 GLY A N 1
ATOM 4254 C CA . GLY A 1 557 ? 7.604 10.892 -0.025 1.00 92.88 557 GLY A CA 1
ATOM 4255 C C . GLY A 1 557 ? 8.982 10.838 -0.697 1.00 92.88 557 GLY A C 1
ATOM 4256 O O . GLY A 1 557 ? 9.107 11.230 -1.860 1.00 92.88 557 GLY A O 1
ATOM 4257 N N . SER A 1 558 ? 10.021 10.379 0.007 1.00 91.19 558 SER A N 1
ATOM 4258 C CA . SER A 1 558 ? 11.391 10.313 -0.505 1.00 91.19 558 SER A CA 1
ATOM 4259 C C . SER A 1 558 ? 11.709 8.997 -1.243 1.00 91.19 558 SER A C 1
ATOM 4261 O O . SER A 1 558 ? 10.873 8.100 -1.371 1.00 91.19 558 SER A O 1
ATOM 4263 N N . SER A 1 559 ? 12.943 8.896 -1.754 1.00 93.31 559 SER A N 1
ATOM 4264 C CA . SER A 1 559 ? 13.494 7.730 -2.462 1.00 93.31 559 SER A CA 1
ATOM 4265 C C . SER A 1 559 ? 12.738 7.349 -3.754 1.00 93.31 559 SER A C 1
ATOM 4267 O O . SER A 1 559 ? 12.456 8.235 -4.571 1.00 93.31 559 SER A O 1
ATOM 4269 N N . SER A 1 560 ? 12.473 6.057 -4.015 1.00 95.81 560 SER A N 1
ATOM 4270 C CA . SER A 1 560 ? 11.699 5.621 -5.188 1.00 95.81 560 SER A CA 1
ATOM 4271 C C . SER A 1 560 ? 10.292 6.197 -5.141 1.00 95.81 560 SER A C 1
ATOM 4273 O O . SER A 1 560 ? 9.640 6.183 -4.098 1.00 95.81 560 SER A O 1
ATOM 4275 N N . GLN A 1 561 ? 9.803 6.650 -6.293 1.00 97.75 561 GLN A N 1
ATOM 4276 C CA . GLN A 1 561 ? 8.443 7.161 -6.422 1.00 97.75 561 GLN A CA 1
ATOM 4277 C C . GLN A 1 561 ? 7.453 6.093 -6.904 1.00 97.75 561 GLN A C 1
ATOM 4279 O O . GLN A 1 561 ? 6.330 6.434 -7.273 1.00 97.75 561 GLN A O 1
ATOM 4284 N N . SER A 1 562 ? 7.848 4.815 -6.937 1.00 97.75 562 SER A N 1
ATOM 4285 C CA . SER A 1 562 ? 7.003 3.692 -7.355 1.00 97.75 562 SER A CA 1
ATOM 4286 C C . SER A 1 562 ? 7.383 2.399 -6.625 1.00 97.75 562 SER A C 1
ATOM 4288 O O . SER A 1 562 ? 7.908 1.456 -7.223 1.00 97.75 562 SER A O 1
ATOM 4290 N N . HIS A 1 563 ? 7.062 2.358 -5.337 1.00 96.81 563 HIS A N 1
ATOM 4291 C CA . HIS A 1 563 ? 7.218 1.217 -4.442 1.00 96.81 563 HIS A CA 1
ATOM 4292 C C . HIS A 1 563 ? 5.880 0.907 -3.771 1.00 96.81 563 HIS A C 1
ATOM 4294 O O . HIS A 1 563 ? 5.196 1.833 -3.343 1.00 96.81 563 HIS A O 1
ATOM 4300 N N . PHE A 1 564 ? 5.432 -0.348 -3.734 1.00 96.06 564 PHE A N 1
ATOM 4301 C CA . PHE A 1 564 ? 4.117 -0.677 -3.155 1.00 96.06 564 PHE A CA 1
ATOM 4302 C C . PHE A 1 564 ? 4.215 -1.402 -1.809 1.00 96.06 564 PHE A C 1
ATOM 4304 O O . PHE A 1 564 ? 3.168 -1.733 -1.258 1.00 96.06 564 PHE A O 1
ATOM 4311 N N . MET A 1 565 ? 5.424 -1.597 -1.262 1.00 95.44 565 MET A N 1
ATOM 4312 C CA . MET A 1 565 ? 5.633 -2.308 0.007 1.00 95.44 565 MET A CA 1
ATOM 4313 C C . MET A 1 565 ? 4.751 -1.724 1.118 1.00 95.44 565 MET A C 1
ATOM 4315 O O . MET A 1 565 ? 3.974 -2.437 1.720 1.00 95.44 565 MET A O 1
ATOM 4319 N N . LEU A 1 566 ? 4.652 -0.396 1.230 1.00 96.81 566 LEU A N 1
ATOM 4320 C CA . LEU A 1 566 ? 3.816 0.272 2.234 1.00 96.81 566 LEU A CA 1
ATOM 4321 C C . LEU A 1 566 ? 2.303 0.267 1.926 1.00 96.81 566 LEU A C 1
ATOM 4323 O O . LEU A 1 566 ? 1.528 0.906 2.632 1.00 96.81 566 LEU A O 1
ATOM 4327 N N . GLY A 1 567 ? 1.833 -0.406 0.874 1.00 97.50 567 GLY A N 1
ATOM 4328 C CA . GLY A 1 567 ? 0.449 -0.373 0.372 1.00 97.50 567 GLY A CA 1
ATOM 4329 C C . GLY A 1 567 ? -0.580 -1.198 1.164 1.00 97.50 567 GLY A C 1
ATOM 4330 O O . GLY A 1 567 ? -1.690 -1.436 0.682 1.00 97.50 567 GLY A O 1
ATOM 4331 N N . HIS A 1 568 ? -0.229 -1.654 2.368 1.00 97.62 568 HIS A N 1
ATOM 4332 C CA . HIS A 1 568 ? -0.982 -2.636 3.163 1.00 97.62 568 HIS A CA 1
ATOM 4333 C C . HIS A 1 568 ? -2.431 -2.244 3.487 1.00 97.62 568 HIS A C 1
ATOM 4335 O O . HIS A 1 568 ? -3.272 -3.121 3.654 1.00 97.62 568 HIS A O 1
ATOM 4341 N N . ILE A 1 569 ? -2.771 -0.948 3.521 1.00 98.44 569 ILE A N 1
ATOM 4342 C CA . ILE A 1 569 ? -4.136 -0.478 3.841 1.00 98.44 569 ILE A CA 1
ATOM 4343 C C . ILE A 1 569 ? -5.207 -0.962 2.858 1.00 98.44 569 ILE A C 1
ATOM 4345 O O . ILE A 1 569 ? -6.386 -0.997 3.203 1.00 98.44 569 ILE A O 1
ATOM 4349 N N . MET A 1 570 ? -4.825 -1.372 1.646 1.00 98.25 570 MET A N 1
ATOM 4350 C CA . MET A 1 570 ? -5.777 -1.991 0.727 1.00 98.25 570 MET A CA 1
ATOM 4351 C C . MET A 1 570 ? -6.384 -3.272 1.312 1.00 98.25 570 MET A C 1
ATOM 4353 O O . MET A 1 570 ? -7.572 -3.491 1.106 1.00 98.25 570 MET A O 1
ATOM 4357 N N . GLU A 1 571 ? -5.646 -4.062 2.104 1.00 98.38 571 GLU A N 1
ATOM 4358 C CA . GLU A 1 571 ? -6.223 -5.183 2.858 1.00 98.38 571 GLU A CA 1
ATOM 4359 C C . GLU A 1 571 ? -7.382 -4.683 3.724 1.00 98.38 571 GLU A C 1
ATOM 4361 O O . GLU A 1 571 ? -8.478 -5.213 3.608 1.00 98.38 571 GLU A O 1
ATOM 4366 N N . TRP A 1 572 ? -7.195 -3.603 4.488 1.00 98.69 572 TRP A N 1
ATOM 4367 C CA . TRP A 1 572 ? -8.247 -3.024 5.332 1.00 98.69 572 TRP A CA 1
ATOM 4368 C C . TRP A 1 572 ? -9.455 -2.508 4.529 1.00 98.69 572 TRP A C 1
ATOM 4370 O O . TRP A 1 572 ? -10.593 -2.689 4.960 1.00 98.69 572 TRP A O 1
ATOM 4380 N N . PHE A 1 573 ? -9.252 -1.927 3.339 1.00 98.81 573 PHE A N 1
ATOM 4381 C CA . PHE A 1 573 ? -10.354 -1.472 2.477 1.00 98.81 573 PHE A CA 1
ATOM 4382 C C . PHE A 1 573 ? -11.311 -2.607 2.084 1.00 98.81 573 PHE A C 1
ATOM 4384 O O . PHE A 1 573 ? -12.528 -2.449 2.197 1.00 98.81 573 PHE A O 1
ATOM 4391 N N . TYR A 1 574 ? -10.778 -3.752 1.651 1.00 98.81 574 TYR A N 1
ATOM 4392 C CA . TYR A 1 574 ? -11.592 -4.905 1.250 1.00 98.81 574 TYR A CA 1
ATOM 4393 C C . TYR A 1 574 ? -12.029 -5.747 2.450 1.00 98.81 574 TYR A C 1
ATOM 4395 O O . TYR A 1 574 ? -13.217 -6.030 2.601 1.00 98.81 574 TYR A O 1
ATOM 4403 N N . HIS A 1 575 ? -11.072 -6.117 3.304 1.00 98.38 575 HIS A N 1
ATOM 4404 C CA . HIS A 1 575 ? -11.249 -7.045 4.417 1.00 98.38 575 HIS A CA 1
ATOM 4405 C C . HIS A 1 575 ? -12.155 -6.483 5.505 1.00 98.38 575 HIS A C 1
ATOM 4407 O O . HIS A 1 575 ? -13.045 -7.177 5.987 1.00 98.38 575 HIS A O 1
ATOM 4413 N N . ASP A 1 576 ? -11.939 -5.236 5.917 1.00 98.06 576 ASP A N 1
ATOM 4414 C CA . ASP A 1 576 ? -12.600 -4.688 7.099 1.00 98.06 576 ASP A CA 1
ATOM 4415 C C . ASP A 1 576 ? -13.633 -3.640 6.708 1.00 98.06 576 ASP A C 1
ATOM 4417 O O . ASP A 1 576 ? -14.796 -3.780 7.060 1.00 98.06 576 ASP A O 1
ATOM 4421 N N . LEU A 1 577 ? -13.262 -2.616 5.935 1.00 98.00 577 LEU A N 1
ATOM 4422 C CA . LEU A 1 577 ? -14.171 -1.513 5.629 1.00 98.00 577 LEU A CA 1
ATOM 4423 C C . LEU A 1 577 ? -15.360 -1.974 4.774 1.00 98.00 577 LEU A C 1
ATOM 4425 O O . LEU A 1 577 ? -16.503 -1.722 5.145 1.00 98.00 577 LEU A O 1
ATOM 4429 N N . ALA A 1 578 ? -15.119 -2.685 3.669 1.00 98.44 578 ALA A N 1
ATOM 4430 C CA . ALA A 1 578 ? -16.185 -3.351 2.916 1.00 98.44 578 ALA A CA 1
ATOM 4431 C C . ALA A 1 578 ? -16.586 -4.703 3.532 1.00 98.44 578 ALA A C 1
ATOM 4433 O O . ALA A 1 578 ? -17.724 -5.145 3.365 1.00 98.44 578 ALA A O 1
ATOM 4434 N N . GLY A 1 579 ? -15.684 -5.338 4.281 1.00 98.06 579 GLY A N 1
ATOM 4435 C CA . GLY A 1 579 ? -15.993 -6.503 5.100 1.00 98.06 579 GLY A CA 1
ATOM 4436 C C . GLY A 1 579 ? -15.865 -7.857 4.408 1.00 98.06 579 GLY A C 1
ATOM 4437 O O . GLY A 1 579 ? -16.383 -8.818 4.955 1.00 98.06 579 GLY A O 1
ATOM 4438 N N . ILE A 1 580 ? -15.251 -7.973 3.227 1.00 98.69 580 ILE A N 1
ATOM 4439 C CA . ILE A 1 580 ? -15.111 -9.255 2.514 1.00 98.69 580 ILE A CA 1
ATOM 4440 C C . ILE A 1 580 ? -13.890 -9.992 3.060 1.00 98.69 580 ILE A C 1
ATOM 4442 O O . ILE A 1 580 ? -12.774 -9.557 2.812 1.00 98.69 580 ILE A O 1
ATOM 4446 N N . GLN A 1 581 ? -14.072 -11.113 3.762 1.00 97.94 581 GLN A N 1
ATOM 4447 C CA . GLN A 1 581 ? -12.962 -11.854 4.375 1.00 97.94 581 GLN A CA 1
ATOM 4448 C C . GLN A 1 581 ? -13.004 -13.345 4.009 1.00 97.94 581 GLN A C 1
ATOM 4450 O O . GLN A 1 581 ? -14.090 -13.943 3.961 1.00 97.94 581 GLN A O 1
ATOM 4455 N N . PRO A 1 582 ? -11.840 -13.978 3.770 1.00 96.50 582 PRO A N 1
ATOM 4456 C CA . PRO A 1 582 ? -11.760 -15.426 3.684 1.00 96.50 582 PRO A CA 1
ATOM 4457 C C . PRO A 1 582 ? -11.947 -16.044 5.074 1.00 96.50 582 PRO A C 1
ATOM 4459 O O . PRO A 1 582 ? -11.416 -15.552 6.068 1.00 96.50 582 PRO A O 1
ATOM 4462 N N . ASP A 1 583 ? -12.646 -17.172 5.144 1.00 97.00 583 ASP A N 1
ATOM 4463 C CA . ASP A 1 583 ? -12.711 -17.967 6.366 1.00 97.00 583 ASP A CA 1
ATOM 4464 C C . ASP A 1 583 ? -11.599 -19.023 6.392 1.00 97.00 583 ASP A C 1
ATOM 4466 O O . ASP A 1 583 ? -11.595 -19.957 5.588 1.00 97.00 583 ASP A O 1
ATOM 4470 N N . ALA A 1 584 ? -10.685 -18.933 7.359 1.00 94.31 584 ALA A N 1
ATOM 4471 C CA . ALA A 1 584 ? -9.615 -19.916 7.524 1.00 94.31 584 ALA A CA 1
ATOM 4472 C C . ALA A 1 584 ? -10.122 -21.339 7.828 1.00 94.31 584 ALA A C 1
ATOM 4474 O O . ALA A 1 584 ? -9.454 -22.315 7.485 1.00 94.31 584 ALA A O 1
ATOM 4475 N N . ALA A 1 585 ? -11.312 -21.483 8.422 1.00 95.88 585 ALA A N 1
ATOM 4476 C CA . ALA A 1 585 ? -11.950 -22.781 8.641 1.00 95.88 585 ALA A CA 1
ATOM 4477 C C . ALA A 1 585 ? -12.658 -23.319 7.384 1.00 95.88 585 ALA A C 1
ATOM 4479 O O . ALA A 1 585 ? -13.070 -24.480 7.348 1.00 95.88 585 ALA A O 1
ATOM 4480 N N . SER A 1 586 ? -12.840 -22.496 6.348 1.00 97.12 586 SER A N 1
ATOM 4481 C CA . SER A 1 586 ? -13.440 -22.885 5.066 1.00 97.12 586 SER A CA 1
ATOM 4482 C C . SER A 1 586 ? -12.809 -22.119 3.889 1.00 97.12 586 SER A C 1
ATOM 4484 O O . SER A 1 586 ? -13.485 -21.294 3.262 1.00 97.12 586 SER A O 1
ATOM 4486 N N . PRO A 1 587 ? -11.529 -22.419 3.568 1.00 97.62 587 PRO A N 1
ATOM 4487 C CA . PRO A 1 587 ? -10.717 -21.672 2.605 1.00 97.62 587 PRO A CA 1
ATOM 4488 C C . PRO A 1 587 ? -11.283 -21.606 1.184 1.00 97.62 587 PRO A C 1
ATOM 4490 O O . PRO A 1 587 ? -12.180 -22.363 0.794 1.00 97.62 587 PRO A O 1
ATOM 4493 N N . GLY A 1 588 ? -10.724 -20.701 0.382 1.00 97.38 588 GLY A N 1
ATOM 4494 C CA . GLY A 1 588 ? -11.127 -20.504 -1.008 1.00 97.38 588 GLY A CA 1
ATOM 4495 C C . GLY A 1 588 ? -12.481 -19.837 -1.144 1.00 97.38 588 GLY A C 1
ATOM 4496 O O . GLY A 1 588 ? -13.225 -20.172 -2.064 1.00 97.38 588 GLY A O 1
ATOM 4497 N N . PHE A 1 589 ? -12.846 -19.002 -0.165 1.00 98.25 589 PHE A N 1
ATOM 4498 C CA . PHE A 1 589 ? -14.164 -18.376 -0.056 1.00 98.25 589 PHE A CA 1
ATOM 4499 C C . PHE A 1 589 ? -15.322 -19.381 -0.137 1.00 98.25 589 PHE A C 1
ATOM 4501 O O . PHE A 1 589 ? -16.435 -19.037 -0.537 1.00 98.25 589 PHE A O 1
ATOM 4508 N N . LYS A 1 590 ? -15.085 -20.643 0.260 1.00 98.19 590 LYS A N 1
ATOM 4509 C CA . LYS A 1 590 ? -16.152 -21.644 0.399 1.00 98.19 590 LYS A CA 1
ATOM 4510 C C . LYS A 1 590 ? -17.164 -21.181 1.445 1.00 98.19 590 LYS A C 1
ATOM 4512 O O . LYS A 1 590 ? -18.368 -21.325 1.247 1.00 98.19 590 LYS A O 1
ATOM 4517 N N . ARG A 1 591 ? -16.668 -20.566 2.521 1.00 98.25 591 ARG A N 1
ATOM 4518 C CA . ARG A 1 591 ? -17.453 -19.671 3.365 1.00 98.25 591 ARG A CA 1
ATOM 4519 C C . ARG A 1 591 ? -16.849 -18.273 3.290 1.00 98.25 591 ARG A C 1
ATOM 4521 O O . ARG A 1 591 ? -15.655 -18.104 3.513 1.00 98.25 591 ARG A O 1
ATOM 4528 N N . VAL A 1 592 ? -17.670 -17.298 2.927 1.00 98.44 592 VAL A N 1
ATOM 4529 C CA . VAL A 1 592 ? -17.318 -15.877 2.900 1.00 98.44 592 VAL A CA 1
ATOM 4530 C C . VAL A 1 592 ? -17.721 -15.283 4.239 1.00 98.44 592 VAL A C 1
ATOM 4532 O O . VAL A 1 592 ? -18.855 -15.478 4.668 1.00 98.44 592 VAL A O 1
ATOM 4535 N N . VAL A 1 593 ? -16.839 -14.548 4.903 1.00 98.44 593 VAL A N 1
ATOM 4536 C CA . VAL A 1 593 ? -17.239 -13.713 6.041 1.00 98.44 593 VAL A CA 1
ATOM 4537 C C . VAL A 1 593 ? -17.503 -12.309 5.504 1.00 98.44 593 VAL A C 1
ATOM 4539 O O . VAL A 1 593 ? -16.653 -11.742 4.826 1.00 98.44 593 VAL A O 1
ATOM 4542 N N . ILE A 1 594 ? -18.694 -11.776 5.775 1.00 98.56 594 ILE A N 1
ATOM 4543 C CA . ILE A 1 594 ? -19.094 -10.400 5.478 1.00 98.56 594 ILE A CA 1
ATOM 4544 C C . ILE A 1 594 ? -19.176 -9.650 6.807 1.00 98.56 594 ILE A C 1
ATOM 4546 O O . ILE A 1 594 ? -20.160 -9.780 7.531 1.00 98.56 594 ILE A O 1
ATOM 4550 N N . LYS A 1 595 ? -18.132 -8.895 7.154 1.00 97.12 595 LYS A N 1
ATOM 4551 C CA . LYS A 1 595 ? -18.000 -8.174 8.430 1.00 97.12 595 LYS A CA 1
ATOM 4552 C C . LYS A 1 595 ? -17.534 -6.729 8.202 1.00 97.12 595 LYS A C 1
ATOM 4554 O O . LYS A 1 595 ? -16.360 -6.431 8.411 1.00 97.12 595 LYS A O 1
ATOM 4559 N N . PRO A 1 596 ? -18.426 -5.834 7.737 1.00 96.81 596 PRO A N 1
ATOM 4560 C CA . PRO A 1 596 ? -18.073 -4.444 7.475 1.00 96.81 596 PRO A CA 1
ATOM 4561 C C . PRO A 1 596 ? -17.771 -3.684 8.773 1.00 96.81 596 PRO A C 1
ATOM 4563 O O . PRO A 1 596 ? -18.495 -3.790 9.763 1.00 96.81 596 PRO A O 1
ATOM 4566 N N . ALA A 1 597 ? -16.729 -2.862 8.752 1.00 93.69 597 ALA A N 1
ATOM 4567 C CA . ALA A 1 597 ? -16.383 -1.930 9.811 1.00 93.69 597 ALA A CA 1
ATOM 4568 C C . ALA A 1 597 ? -17.069 -0.583 9.551 1.00 93.69 597 ALA A C 1
ATOM 4570 O O . ALA A 1 597 ? -16.675 0.176 8.667 1.00 93.69 597 ALA A O 1
ATOM 4571 N N . LEU A 1 598 ? -18.093 -0.265 10.343 1.00 91.31 598 LEU A N 1
ATOM 4572 C CA . LEU A 1 598 ? -18.769 1.030 10.274 1.00 91.31 598 LEU A CA 1
ATOM 4573 C C . LEU A 1 598 ? -17.958 2.075 11.047 1.00 91.31 598 LEU A C 1
ATOM 4575 O O . LEU A 1 598 ? -17.986 2.109 12.278 1.00 91.31 598 LEU A O 1
ATOM 4579 N N . VAL A 1 599 ? -17.221 2.916 10.323 1.00 88.19 599 VAL A N 1
ATOM 4580 C CA . VAL A 1 599 ? -16.338 3.928 10.916 1.00 88.19 599 VAL A CA 1
ATOM 4581 C C . VAL A 1 599 ? -16.936 5.324 10.784 1.00 88.19 599 VAL A C 1
ATOM 4583 O O . VAL A 1 599 ? -17.391 5.720 9.710 1.00 88.19 599 VAL A O 1
ATOM 4586 N N . SER A 1 600 ? -16.906 6.093 11.876 1.00 77.00 600 SER A N 1
ATOM 4587 C CA . SER A 1 600 ? -17.336 7.495 11.870 1.00 77.00 600 SER A CA 1
ATOM 4588 C C . SER A 1 600 ? -16.506 8.303 10.866 1.00 77.00 600 SER A C 1
ATOM 4590 O O . SER A 1 600 ? -15.280 8.272 10.908 1.00 77.00 600 SER A O 1
ATOM 4592 N N . GLY A 1 601 ? -17.174 9.002 9.945 1.00 83.25 601 GLY A N 1
ATOM 4593 C CA . GLY A 1 601 ? -16.542 9.710 8.822 1.00 83.25 601 GLY A CA 1
ATOM 4594 C C . GLY A 1 601 ? -16.670 9.003 7.468 1.00 83.25 601 GLY A C 1
ATOM 4595 O O . GLY A 1 601 ? -16.492 9.649 6.436 1.00 83.25 601 GLY A O 1
ATOM 4596 N N . ILE A 1 602 ? -17.060 7.722 7.445 1.00 93.00 602 ILE A N 1
ATOM 4597 C CA . ILE A 1 602 ? -17.431 7.000 6.223 1.00 93.00 602 ILE A CA 1
ATOM 4598 C C . ILE A 1 602 ? -18.936 6.721 6.242 1.00 93.00 602 ILE A C 1
ATOM 4600 O O . ILE A 1 602 ? -19.451 6.074 7.148 1.00 93.00 602 ILE A O 1
ATOM 4604 N N . THR A 1 603 ? -19.657 7.209 5.236 1.00 93.94 603 THR A N 1
ATOM 4605 C CA . THR A 1 603 ? -21.110 7.004 5.100 1.00 93.94 603 THR A CA 1
ATOM 4606 C C . THR A 1 603 ? -21.457 5.909 4.103 1.00 93.94 603 THR A C 1
ATOM 4608 O O . THR A 1 603 ? -22.589 5.434 4.091 1.00 93.94 603 THR A O 1
ATOM 4611 N N . ASN A 1 604 ? -20.509 5.499 3.262 1.00 98.12 604 ASN A N 1
ATOM 4612 C CA . ASN A 1 604 ? -20.652 4.333 2.403 1.00 98.12 604 ASN A CA 1
ATOM 4613 C C . ASN A 1 604 ? -19.295 3.719 2.057 1.00 98.12 604 ASN A C 1
ATOM 4615 O O . ASN A 1 604 ? -18.295 4.433 1.943 1.00 98.12 604 ASN A O 1
ATOM 4619 N N . ALA A 1 605 ? -19.291 2.408 1.839 1.00 98.69 605 ALA A N 1
ATOM 4620 C CA . ALA A 1 605 ? -18.195 1.689 1.208 1.00 98.69 605 ALA A CA 1
ATOM 4621 C C . ALA A 1 605 ? -18.745 0.538 0.359 1.00 98.69 605 ALA A C 1
ATOM 4623 O O . ALA A 1 605 ? -19.754 -0.077 0.699 1.00 98.69 605 ALA A O 1
ATOM 4624 N N . SER A 1 606 ? -18.074 0.260 -0.754 1.00 98.69 606 SER A N 1
ATOM 4625 C CA . SER A 1 606 ? -18.416 -0.798 -1.696 1.00 98.69 606 SER A CA 1
ATOM 4626 C C . SER A 1 606 ? -17.147 -1.488 -2.160 1.00 98.69 606 SER A C 1
ATOM 4628 O O . SER A 1 606 ? -16.205 -0.813 -2.576 1.00 98.69 606 SER A O 1
ATOM 4630 N N . ALA A 1 607 ? -17.148 -2.817 -2.145 1.00 98.81 607 ALA A N 1
ATOM 4631 C CA . ALA A 1 607 ? -16.125 -3.630 -2.778 1.00 98.81 607 ALA A CA 1
ATOM 4632 C C . ALA A 1 607 ? -16.727 -4.819 -3.528 1.00 98.81 607 ALA A C 1
ATOM 4634 O O . ALA A 1 607 ? -17.748 -5.374 -3.116 1.00 98.81 607 ALA A O 1
ATOM 4635 N N . SER A 1 608 ? -16.051 -5.223 -4.598 1.00 98.62 608 SER A N 1
ATOM 4636 C CA . SER A 1 608 ? -16.261 -6.503 -5.267 1.00 98.62 608 SER A CA 1
ATOM 4637 C C . SER A 1 608 ? -14.932 -7.232 -5.430 1.00 98.62 608 SER A C 1
ATOM 4639 O O . SER A 1 608 ? -13.878 -6.602 -5.565 1.00 98.62 608 SER A O 1
ATOM 4641 N N . TYR A 1 609 ? -14.989 -8.558 -5.381 1.00 98.44 609 TYR A N 1
ATOM 4642 C CA . TYR A 1 609 ? -13.849 -9.443 -5.555 1.00 98.44 609 TYR A CA 1
ATOM 4643 C C . TYR A 1 609 ? -14.251 -10.695 -6.344 1.00 98.44 609 TYR A C 1
ATOM 4645 O O . TYR A 1 609 ? -15.082 -11.489 -5.898 1.00 98.44 609 TYR A O 1
ATOM 4653 N N . ASP A 1 610 ? -13.625 -10.885 -7.499 1.00 98.25 610 ASP A N 1
ATOM 4654 C CA . ASP A 1 610 ? -13.736 -12.063 -8.350 1.00 98.25 610 ASP A CA 1
ATOM 4655 C C . ASP A 1 610 ? -12.889 -13.200 -7.768 1.00 98.25 610 ASP A C 1
ATOM 4657 O O . ASP A 1 610 ? -11.722 -13.404 -8.108 1.00 98.25 610 ASP A O 1
ATOM 4661 N N . SER A 1 611 ? -13.491 -13.946 -6.842 1.00 97.12 611 SER A N 1
ATOM 4662 C CA . SER A 1 611 ? -12.869 -15.130 -6.253 1.00 97.12 611 SER A CA 1
ATOM 4663 C C . SER A 1 611 ? -12.826 -16.299 -7.244 1.00 97.12 611 SER A C 1
ATOM 4665 O O . SER A 1 611 ? -13.526 -16.318 -8.257 1.00 97.12 611 SER A O 1
ATOM 4667 N N . VAL A 1 612 ? -12.113 -17.371 -6.885 1.00 95.50 612 VAL A N 1
ATOM 4668 C CA . VAL A 1 612 ? -12.130 -18.640 -7.645 1.00 95.50 612 VAL A CA 1
ATOM 4669 C C . VAL A 1 612 ? -13.524 -19.283 -7.757 1.00 95.50 612 VAL A C 1
ATOM 4671 O O . VAL A 1 612 ? -13.705 -20.227 -8.524 1.00 95.50 612 VAL A O 1
ATOM 4674 N N . ARG A 1 613 ? -14.512 -18.802 -6.987 1.00 96.31 613 ARG A N 1
ATOM 4675 C CA . ARG A 1 613 ? -15.910 -19.265 -7.009 1.00 96.31 613 ARG A CA 1
ATOM 4676 C C . ARG A 1 613 ? -16.851 -18.316 -7.755 1.00 96.31 613 ARG A C 1
ATOM 4678 O O . ARG A 1 613 ? -18.012 -18.662 -7.947 1.00 96.31 613 ARG A O 1
ATOM 4685 N N . GLY A 1 614 ? -16.362 -17.157 -8.192 1.00 97.50 614 GLY A N 1
ATOM 4686 C CA . GLY A 1 614 ? -17.149 -16.073 -8.775 1.00 97.50 614 GLY A CA 1
ATOM 4687 C C . GLY A 1 614 ? -17.133 -14.812 -7.913 1.00 97.50 614 GLY A C 1
ATOM 4688 O O . GLY A 1 614 ? -16.449 -14.748 -6.886 1.00 97.50 614 GLY A O 1
ATOM 4689 N N . GLU A 1 615 ? -17.894 -13.814 -8.351 1.00 98.31 615 GLU A N 1
ATOM 4690 C CA . GLU A 1 615 ? -17.947 -12.499 -7.715 1.00 98.31 615 GLU A CA 1
ATOM 4691 C C . GLU A 1 615 ? -18.540 -12.568 -6.299 1.00 98.31 615 GLU A C 1
ATOM 4693 O O . GLU A 1 615 ? -19.619 -13.121 -6.067 1.00 98.31 615 GLU A O 1
ATOM 4698 N N . ILE A 1 616 ? -17.827 -11.956 -5.357 1.00 98.81 616 ILE A N 1
ATOM 4699 C CA . ILE A 1 616 ? -18.292 -11.610 -4.017 1.00 98.81 616 ILE A CA 1
ATOM 4700 C C . ILE A 1 616 ? -18.412 -10.092 -3.977 1.00 98.81 616 ILE A C 1
ATOM 4702 O O . ILE A 1 616 ? -17.445 -9.399 -4.284 1.00 98.81 616 ILE A O 1
ATOM 4706 N N . ALA A 1 617 ? -19.561 -9.566 -3.565 1.00 98.75 617 ALA A N 1
ATOM 4707 C CA . ALA A 1 617 ? -19.765 -8.124 -3.448 1.00 98.75 617 ALA A CA 1
ATOM 4708 C C . ALA A 1 617 ? -20.307 -7.760 -2.067 1.00 98.75 617 ALA A C 1
ATOM 4710 O O . ALA A 1 617 ? -21.114 -8.497 -1.501 1.00 98.75 617 ALA A O 1
ATOM 4711 N N . SER A 1 618 ? -19.871 -6.616 -1.545 1.00 98.75 618 SER A N 1
ATOM 4712 C CA . SER A 1 618 ? -20.346 -6.026 -0.295 1.00 98.75 618 SER A CA 1
ATOM 4713 C C . SER A 1 618 ? -20.397 -4.512 -0.449 1.00 98.75 618 SER A C 1
ATOM 4715 O O . SER A 1 618 ? -19.371 -3.873 -0.685 1.00 98.75 618 SER A O 1
ATOM 4717 N N . ALA A 1 619 ? -21.591 -3.938 -0.339 1.00 98.75 619 ALA A N 1
ATOM 4718 C CA . ALA A 1 619 ? -21.816 -2.506 -0.465 1.00 98.75 619 ALA A CA 1
ATOM 4719 C C . ALA A 1 619 ? -22.776 -2.025 0.617 1.00 98.75 619 ALA A C 1
ATOM 4721 O O . ALA A 1 619 ? -23.959 -2.376 0.599 1.00 98.75 619 ALA A O 1
ATOM 4722 N N . TRP A 1 620 ? -22.280 -1.204 1.542 1.00 98.56 620 TRP A N 1
ATOM 4723 C CA . TRP A 1 620 ? -23.091 -0.633 2.607 1.00 98.56 620 TRP A CA 1
ATOM 4724 C C . TRP A 1 620 ? -23.199 0.888 2.520 1.00 98.56 620 TRP A C 1
ATOM 4726 O O . TRP A 1 620 ? -22.269 1.584 2.107 1.00 98.56 620 TRP A O 1
ATOM 4736 N N . THR A 1 621 ? -24.346 1.405 2.951 1.00 97.94 621 THR A N 1
ATOM 4737 C CA . THR A 1 621 ? -24.609 2.831 3.156 1.00 97.94 621 THR A CA 1
ATOM 4738 C C . THR A 1 621 ? -25.184 3.048 4.551 1.00 97.94 621 THR A C 1
ATOM 4740 O O . THR A 1 621 ? -25.947 2.221 5.041 1.00 97.94 621 THR A O 1
ATOM 4743 N N . LEU A 1 622 ? -24.823 4.156 5.195 1.00 91.81 622 LEU A N 1
ATOM 4744 C CA . LEU A 1 622 ? -25.361 4.599 6.477 1.00 91.81 622 LEU A CA 1
ATOM 4745 C C . LEU A 1 622 ? -26.101 5.925 6.276 1.00 91.81 622 LEU A C 1
ATOM 4747 O O . LEU A 1 622 ? -25.498 6.935 5.908 1.00 91.81 622 LEU A O 1
ATOM 4751 N N . SER A 1 623 ? -27.408 5.932 6.533 1.00 88.12 623 SER A N 1
ATOM 4752 C CA . SER A 1 623 ? -28.253 7.126 6.455 1.00 88.12 623 SER A CA 1
ATOM 4753 C C . SER A 1 623 ? -29.336 7.077 7.526 1.00 88.12 623 SER A C 1
ATOM 4755 O O . SER A 1 623 ? -29.955 6.037 7.720 1.00 88.12 623 SER A O 1
ATOM 4757 N N . ASN A 1 624 ? -29.571 8.193 8.225 1.00 82.19 624 ASN A N 1
ATOM 4758 C CA . ASN A 1 624 ? -30.598 8.305 9.270 1.00 82.19 624 ASN A CA 1
ATOM 4759 C C . ASN A 1 624 ? -30.547 7.158 10.293 1.00 82.19 624 ASN A C 1
ATOM 4761 O O . ASN A 1 624 ? -31.570 6.548 10.590 1.00 82.19 624 ASN A O 1
ATOM 4765 N N . ASN A 1 625 ? -29.346 6.835 10.792 1.00 81.38 625 ASN A N 1
ATOM 4766 C CA . ASN A 1 625 ? -29.122 5.737 11.738 1.00 81.38 625 ASN A CA 1
ATOM 4767 C C . ASN A 1 625 ? -29.547 4.349 11.217 1.00 81.38 625 ASN A C 1
ATOM 4769 O O . ASN A 1 625 ? -29.681 3.421 12.004 1.00 81.38 625 ASN A O 1
ATOM 4773 N N . VAL A 1 626 ? -29.728 4.176 9.907 1.00 89.38 626 VAL A N 1
ATOM 4774 C CA . VAL A 1 626 ? -30.014 2.890 9.264 1.00 89.38 626 VAL A CA 1
ATOM 4775 C C . VAL A 1 626 ? -28.875 2.544 8.320 1.00 89.38 626 VAL A C 1
ATOM 4777 O O . VAL A 1 626 ? -28.484 3.343 7.467 1.00 89.38 626 VAL A O 1
ATOM 4780 N N . VAL A 1 627 ? -28.346 1.336 8.473 1.00 95.06 627 VAL A N 1
ATOM 4781 C CA . VAL A 1 627 ? -27.394 0.748 7.539 1.00 95.06 627 VAL A CA 1
ATOM 4782 C C . VAL A 1 627 ? -28.163 -0.101 6.543 1.00 95.06 627 VAL A C 1
ATOM 4784 O O . VAL A 1 627 ? -29.012 -0.897 6.937 1.00 95.06 627 VAL A O 1
ATOM 4787 N N . THR A 1 628 ? -27.860 0.059 5.260 1.00 98.25 628 THR A N 1
ATOM 4788 C CA . THR A 1 628 ? -28.302 -0.845 4.192 1.00 98.25 628 THR A CA 1
ATOM 4789 C C . THR A 1 628 ? -27.075 -1.527 3.615 1.00 98.25 628 THR A C 1
ATOM 4791 O O . THR A 1 628 ? -26.217 -0.837 3.077 1.00 98.25 628 THR A O 1
ATOM 4794 N N . LEU A 1 629 ? -26.988 -2.852 3.712 1.00 98.75 629 LEU A N 1
ATOM 4795 C CA . LEU A 1 629 ? -25.917 -3.682 3.161 1.00 98.75 629 LEU A CA 1
ATOM 4796 C C . LEU A 1 629 ? -26.474 -4.550 2.032 1.00 98.75 629 LEU A C 1
ATOM 4798 O O . LEU A 1 629 ? -27.280 -5.446 2.276 1.00 98.75 629 LEU A O 1
ATOM 4802 N N . ASN A 1 630 ? -26.002 -4.316 0.811 1.00 98.69 630 ASN A N 1
ATOM 4803 C CA . ASN A 1 630 ? -26.216 -5.202 -0.326 1.00 98.69 630 ASN A CA 1
ATOM 4804 C C . ASN A 1 630 ? -25.016 -6.139 -0.445 1.00 98.69 630 ASN A C 1
ATOM 4806 O O . ASN A 1 630 ? -23.874 -5.672 -0.443 1.00 98.69 630 ASN A O 1
ATOM 4810 N N . LEU A 1 631 ? -25.262 -7.441 -0.557 1.00 97.31 631 LEU A N 1
ATOM 4811 C CA . LEU A 1 631 ? -24.193 -8.426 -0.684 1.00 97.31 631 LEU A CA 1
ATOM 4812 C C . LEU A 1 631 ? -24.516 -9.512 -1.709 1.00 97.31 631 LEU A C 1
ATOM 4814 O O . LEU A 1 631 ? -25.672 -9.907 -1.865 1.00 97.31 631 LEU A O 1
ATOM 4818 N N . THR A 1 632 ? -23.470 -10.010 -2.366 1.00 98.62 632 THR A N 1
ATOM 4819 C CA . THR A 1 632 ? -23.516 -11.140 -3.301 1.00 98.62 632 THR A CA 1
ATOM 4820 C C . THR A 1 632 ? -22.596 -12.242 -2.795 1.00 98.62 632 THR A C 1
ATOM 4822 O O . THR A 1 632 ? -21.411 -12.004 -2.559 1.00 98.62 632 THR A O 1
ATOM 4825 N N . ILE A 1 633 ? -23.141 -13.450 -2.654 1.00 98.50 633 ILE A N 1
ATOM 4826 C CA . ILE A 1 633 ? -22.407 -14.676 -2.331 1.00 98.50 633 ILE A CA 1
ATOM 4827 C C . ILE A 1 633 ? -22.451 -15.597 -3.558 1.00 98.50 633 ILE A C 1
ATOM 4829 O O . ILE A 1 633 ? -23.549 -15.972 -3.986 1.00 98.50 633 ILE A O 1
ATOM 4833 N N . PRO A 1 634 ? -21.299 -15.988 -4.131 1.00 98.06 634 PRO A N 1
ATOM 4834 C CA . PRO A 1 634 ? -21.262 -16.753 -5.369 1.00 98.06 634 PRO A CA 1
ATOM 4835 C C . PRO A 1 634 ? -21.781 -18.185 -5.194 1.00 98.06 634 PRO A C 1
ATOM 4837 O O . PRO A 1 634 ? -21.854 -18.733 -4.090 1.00 98.06 634 PRO A O 1
ATOM 4840 N N . ALA A 1 635 ? -22.140 -18.816 -6.313 1.00 96.69 635 ALA A N 1
ATOM 4841 C CA . ALA A 1 635 ? -22.579 -20.206 -6.328 1.00 96.69 635 ALA A CA 1
ATOM 4842 C C . ALA A 1 635 ? -21.494 -21.143 -5.762 1.00 96.69 635 ALA A C 1
ATOM 4844 O O . ALA A 1 635 ? -20.309 -21.012 -6.056 1.00 96.69 635 ALA A O 1
ATOM 4845 N N . GLY A 1 636 ? -21.906 -22.121 -4.950 1.00 95.06 636 GLY A N 1
ATOM 4846 C CA . GLY A 1 636 ? -20.969 -23.033 -4.284 1.00 95.06 636 GLY A CA 1
ATOM 4847 C C . GLY A 1 636 ? -20.267 -22.438 -3.056 1.00 95.06 636 GLY A C 1
ATOM 4848 O O . GLY A 1 636 ? -19.336 -23.071 -2.545 1.00 95.06 636 GLY A O 1
ATOM 4849 N N . SER A 1 637 ? -20.725 -21.275 -2.580 1.00 98.25 637 SER A N 1
ATOM 4850 C CA . SER A 1 637 ? -20.319 -20.643 -1.322 1.00 98.25 637 SER A CA 1
ATOM 4851 C C . SER A 1 637 ? -21.500 -20.421 -0.372 1.00 98.25 637 SER A C 1
ATOM 4853 O O . SER A 1 637 ? -22.661 -20.385 -0.777 1.00 98.25 637 SER A O 1
ATOM 4855 N N . THR A 1 638 ? -21.182 -20.245 0.909 1.00 98.19 638 THR A N 1
ATOM 4856 C CA . THR A 1 638 ? -22.088 -19.731 1.956 1.00 98.19 638 THR A CA 1
ATOM 4857 C C . THR A 1 638 ? -21.511 -18.456 2.565 1.00 98.19 638 THR A C 1
ATOM 4859 O O . THR A 1 638 ? -20.297 -18.266 2.514 1.00 98.19 638 THR A O 1
ATOM 4862 N N . GLY A 1 639 ? -22.333 -17.612 3.183 1.00 98.00 639 GLY A N 1
ATOM 4863 C CA . GLY A 1 639 ? -21.889 -16.402 3.881 1.00 98.00 639 GLY A CA 1
ATOM 4864 C C . GLY A 1 639 ? -22.086 -16.475 5.398 1.00 98.00 639 GLY A C 1
ATOM 4865 O O . GLY A 1 639 ? -23.094 -17.002 5.860 1.00 98.00 639 GLY A O 1
ATOM 4866 N N . LEU A 1 640 ? -21.149 -15.916 6.167 1.00 98.19 640 LEU A N 1
ATOM 4867 C CA . LEU A 1 640 ? -21.339 -15.477 7.552 1.00 98.19 640 LEU A CA 1
ATOM 4868 C C . LEU A 1 640 ? -21.428 -13.953 7.554 1.00 98.19 640 LEU A C 1
ATOM 4870 O O . LEU A 1 640 ? -20.420 -13.276 7.379 1.00 98.19 640 LEU A O 1
ATOM 4874 N N . VAL A 1 641 ? -22.632 -13.419 7.718 1.00 98.44 641 VAL A N 1
ATOM 4875 C CA . VAL A 1 641 ? -22.908 -11.983 7.673 1.00 98.44 641 VAL A CA 1
ATOM 4876 C C . VAL A 1 641 ? -22.954 -11.442 9.098 1.00 98.44 641 VAL A C 1
ATOM 4878 O O . VAL A 1 641 ? -23.888 -11.724 9.847 1.00 98.44 641 VAL A O 1
ATOM 4881 N N . CYS A 1 642 ? -21.937 -10.676 9.477 1.00 96.75 642 CYS A N 1
ATOM 4882 C CA . CYS A 1 642 ? -21.820 -10.008 10.767 1.00 96.75 642 CYS A CA 1
ATOM 4883 C C . CYS A 1 642 ? -22.362 -8.579 10.650 1.00 96.75 642 CYS A C 1
ATOM 4885 O O . CYS A 1 642 ? -21.748 -7.734 10.002 1.00 96.75 642 CYS A O 1
ATOM 4887 N N . LEU A 1 643 ? -23.499 -8.303 11.291 1.00 95.19 643 LEU A N 1
ATOM 4888 C CA . LEU A 1 643 ? -24.140 -6.987 11.288 1.00 95.19 643 LEU A CA 1
ATOM 4889 C C . LEU A 1 643 ? -23.766 -6.215 12.568 1.00 95.19 643 LEU A C 1
ATOM 4891 O O . LEU A 1 643 ? -24.305 -6.535 13.635 1.00 95.19 643 LEU A O 1
ATOM 4895 N N . PRO A 1 644 ? -22.837 -5.240 12.509 1.00 90.94 644 PRO A N 1
ATOM 4896 C CA . PRO A 1 644 ? -22.386 -4.494 13.684 1.00 90.94 644 PRO A CA 1
ATOM 4897 C C . PRO A 1 644 ? -23.489 -3.593 14.251 1.00 90.94 644 PRO A C 1
ATOM 4899 O O . PRO A 1 644 ? -24.121 -2.831 13.522 1.00 90.94 644 PRO A O 1
ATOM 4902 N N . THR A 1 645 ? -23.702 -3.638 15.567 1.00 82.81 645 THR A N 1
ATOM 4903 C CA . THR A 1 645 ? -24.810 -2.923 16.230 1.00 82.81 645 THR A CA 1
ATOM 4904 C C . THR A 1 645 ? -24.470 -1.482 16.625 1.00 82.81 645 THR A C 1
ATOM 4906 O O . THR A 1 645 ? -25.380 -0.674 16.804 1.00 82.81 645 THR A O 1
ATOM 4909 N N . LEU A 1 646 ? -23.177 -1.152 16.766 1.00 76.38 646 LEU A N 1
ATOM 4910 C CA . LEU A 1 646 ? -22.663 0.148 17.239 1.00 76.38 646 LEU A CA 1
ATOM 4911 C C . LEU A 1 646 ? -23.248 0.619 18.591 1.00 76.38 646 LEU A C 1
ATOM 4913 O O . LEU A 1 646 ? -23.388 1.811 18.830 1.00 76.38 646 LEU A O 1
ATOM 4917 N N . GLY A 1 647 ? -23.583 -0.307 19.492 1.00 65.31 647 GLY A N 1
ATOM 4918 C CA . GLY A 1 647 ? -24.188 -0.015 20.799 1.00 65.31 647 GLY A CA 1
ATOM 4919 C C . GLY A 1 647 ? -24.751 -1.277 21.455 1.00 65.31 647 GLY A C 1
ATOM 4920 O O . GLY A 1 647 ? -24.598 -2.378 20.912 1.00 65.31 647 GLY A O 1
ATOM 4921 N N . THR A 1 648 ? -25.413 -1.154 22.614 1.00 60.16 648 THR A N 1
ATOM 4922 C CA . THR A 1 648 ? -26.005 -2.337 23.269 1.00 60.16 648 THR A CA 1
ATOM 4923 C C . THR A 1 648 ? -27.189 -2.879 22.460 1.00 60.16 648 THR A C 1
ATOM 4925 O O . THR A 1 648 ? -28.076 -2.138 22.043 1.00 60.16 648 THR A O 1
ATOM 4928 N N . ALA A 1 649 ? -27.171 -4.188 22.195 1.00 55.28 649 ALA A N 1
ATOM 4929 C CA . ALA A 1 649 ? -28.010 -4.857 21.194 1.00 55.28 649 ALA A CA 1
ATOM 4930 C C . ALA A 1 649 ? -29.483 -5.089 21.606 1.00 55.28 649 ALA A C 1
ATOM 4932 O O . ALA A 1 649 ? -30.231 -5.745 20.879 1.00 55.28 649 ALA A O 1
ATOM 4933 N N . SER A 1 650 ? -29.911 -4.615 22.779 1.00 55.94 650 SER A N 1
ATOM 4934 C CA . SER A 1 650 ? -31.116 -5.129 23.445 1.00 55.94 650 SER A CA 1
ATOM 4935 C C . SER A 1 650 ? -32.388 -4.302 23.249 1.00 55.94 650 SER A C 1
ATOM 4937 O O . SER A 1 650 ? -33.474 -4.858 23.398 1.00 55.94 650 SER A O 1
ATOM 4939 N N . THR A 1 651 ? -32.312 -3.015 22.892 1.00 58.41 651 THR A N 1
ATOM 4940 C CA . THR A 1 651 ? -33.513 -2.170 22.734 1.00 58.41 651 THR A CA 1
ATOM 4941 C C . THR A 1 651 ? -33.516 -1.416 21.407 1.00 58.41 651 THR A C 1
ATOM 4943 O O . THR A 1 651 ? -32.516 -0.823 21.016 1.00 58.41 651 THR A O 1
ATOM 4946 N N . ASN A 1 652 ? -34.649 -1.462 20.701 1.00 68.12 652 ASN A N 1
ATOM 4947 C CA . ASN A 1 652 ? -34.917 -0.792 19.424 1.00 68.12 652 ASN A CA 1
ATOM 4948 C C . ASN A 1 652 ? -34.133 -1.290 18.200 1.00 68.12 652 ASN A C 1
ATOM 4950 O O . ASN A 1 652 ? -34.327 -0.724 17.132 1.00 68.12 652 ASN A O 1
ATOM 4954 N N . LEU A 1 653 ? -33.303 -2.335 18.297 1.00 82.75 653 LEU A N 1
ATOM 4955 C CA . LEU A 1 653 ? -32.669 -2.950 17.124 1.00 82.75 653 LEU A CA 1
ATOM 4956 C C . LEU A 1 653 ? -33.701 -3.737 16.301 1.00 82.75 653 LEU A C 1
ATOM 4958 O O . LEU A 1 653 ? -34.351 -4.656 16.810 1.00 82.75 653 LEU A O 1
ATOM 4962 N N . VAL A 1 654 ? -33.793 -3.399 15.022 1.00 89.19 654 VAL A N 1
ATOM 4963 C CA . VAL A 1 654 ? -34.570 -4.071 13.986 1.00 89.19 654 VAL A CA 1
ATOM 4964 C C . VAL A 1 654 ? -33.604 -4.465 12.881 1.00 89.19 654 VAL A C 1
ATOM 4966 O O . VAL A 1 654 ? -32.868 -3.621 12.381 1.00 89.19 654 VAL A O 1
ATOM 4969 N N . ILE A 1 655 ? -33.615 -5.741 12.498 1.00 94.38 655 ILE A N 1
ATOM 4970 C CA . ILE A 1 655 ? -32.872 -6.242 11.337 1.00 94.38 655 ILE A CA 1
ATOM 4971 C C . ILE A 1 655 ? -33.885 -6.793 10.351 1.00 94.38 655 ILE A C 1
ATOM 4973 O O . ILE A 1 655 ? -34.750 -7.588 10.733 1.00 94.38 655 ILE A O 1
ATOM 4977 N N . GLN A 1 656 ? -33.766 -6.396 9.092 1.00 97.12 656 GLN A N 1
ATOM 4978 C CA . GLN A 1 656 ? -34.591 -6.893 8.005 1.00 97.12 656 GLN A CA 1
ATOM 4979 C C . GLN A 1 656 ? -33.722 -7.439 6.877 1.00 97.12 656 GLN A C 1
ATOM 4981 O O . GLN A 1 656 ? -32.592 -6.996 6.680 1.00 97.12 656 GLN A O 1
ATOM 4986 N N . GLU A 1 657 ? -34.275 -8.384 6.128 1.00 97.56 657 GLU A N 1
ATOM 4987 C CA . GLU A 1 657 ? -33.743 -8.845 4.849 1.00 97.56 657 GLU A CA 1
ATOM 4988 C C . GLU A 1 657 ? -34.821 -8.623 3.785 1.00 97.56 657 GLU A C 1
ATOM 4990 O O . GLU A 1 657 ? -35.961 -9.054 3.972 1.00 97.56 657 GLU A O 1
ATOM 4995 N N . ASN A 1 658 ? -34.506 -7.856 2.734 1.00 95.06 658 ASN A N 1
ATOM 4996 C CA . ASN A 1 658 ? -35.461 -7.448 1.690 1.00 95.06 658 ASN A CA 1
ATOM 4997 C C . ASN A 1 658 ? -36.815 -6.955 2.259 1.00 95.06 658 ASN A C 1
ATOM 4999 O O . ASN A 1 658 ? -37.894 -7.297 1.775 1.00 95.06 658 ASN A O 1
ATOM 5003 N N . GLY A 1 659 ? -36.759 -6.168 3.341 1.00 94.06 659 GLY A N 1
ATOM 5004 C CA . GLY A 1 659 ? -37.929 -5.622 4.042 1.00 94.06 659 GLY A CA 1
ATOM 5005 C C . GLY A 1 659 ? -38.649 -6.591 4.992 1.00 94.06 659 GLY A C 1
ATOM 5006 O O . GLY A 1 659 ? -39.518 -6.161 5.752 1.00 94.06 659 GLY A O 1
ATOM 5007 N N . THR A 1 660 ? -38.282 -7.874 5.017 1.00 96.31 660 THR A N 1
ATOM 5008 C CA . THR A 1 660 ? -38.802 -8.856 5.978 1.00 96.31 660 THR A CA 1
ATOM 5009 C C . THR A 1 660 ? -38.042 -8.746 7.291 1.00 96.31 660 THR A C 1
ATOM 5011 O O . THR A 1 660 ? -36.842 -9.003 7.340 1.00 96.31 660 THR A O 1
ATOM 5014 N N . THR A 1 661 ? -38.727 -8.390 8.376 1.00 96.50 661 THR A N 1
ATOM 5015 C CA . THR A 1 661 ? -38.113 -8.324 9.709 1.00 96.50 661 THR A CA 1
ATOM 5016 C C . THR A 1 661 ? -37.677 -9.712 10.180 1.00 96.50 661 THR A C 1
ATOM 5018 O O . THR A 1 661 ? -38.497 -10.618 10.316 1.00 96.50 661 THR A O 1
ATOM 5021 N N . LEU A 1 662 ? -36.382 -9.861 10.452 1.00 95.94 662 LEU A N 1
ATOM 5022 C CA . LEU A 1 662 ? -35.762 -11.078 10.975 1.00 95.94 662 LEU A CA 1
ATOM 5023 C C . LEU A 1 662 ? -35.496 -10.989 12.481 1.00 95.94 662 LEU A C 1
ATOM 5025 O O . LEU A 1 662 ? -35.592 -11.993 13.186 1.00 95.94 662 LEU A O 1
ATOM 5029 N N . TRP A 1 663 ? -35.170 -9.793 12.974 1.00 92.44 663 TRP A N 1
ATOM 5030 C CA . TRP A 1 663 ? -34.861 -9.527 14.378 1.00 92.44 663 TRP A CA 1
ATOM 5031 C C . TRP A 1 663 ? -35.602 -8.293 14.865 1.00 92.44 663 TRP A C 1
ATOM 5033 O O . TRP A 1 663 ? -35.638 -7.276 14.168 1.00 92.44 663 TRP A O 1
ATOM 5043 N N . GLN A 1 664 ? -36.121 -8.354 16.088 1.00 88.12 664 GLN A N 1
ATOM 5044 C CA . GLN A 1 664 ? -36.665 -7.193 16.779 1.00 88.12 664 GLN A CA 1
ATOM 5045 C C . GLN A 1 664 ? -36.444 -7.319 18.288 1.00 88.12 664 GLN A C 1
ATOM 5047 O O . GLN A 1 664 ? -36.776 -8.340 18.883 1.00 88.12 664 GLN A O 1
ATOM 5052 N N . ASN A 1 665 ? -35.923 -6.257 18.912 1.00 77.12 665 ASN A N 1
ATOM 5053 C CA . ASN A 1 665 ? -35.845 -6.105 20.373 1.00 77.12 665 ASN A CA 1
ATOM 5054 C C . ASN A 1 665 ? -35.234 -7.313 21.112 1.00 77.12 665 ASN A C 1
ATOM 5056 O O . ASN A 1 665 ? -35.776 -7.791 22.107 1.00 77.12 665 ASN A O 1
ATOM 5060 N N . GLY A 1 666 ? -34.092 -7.800 20.621 1.00 78.50 666 GLY A N 1
ATOM 5061 C CA . GLY A 1 666 ? -33.280 -8.800 21.321 1.00 78.50 666 GLY A CA 1
ATOM 5062 C C . GLY A 1 666 ? -33.555 -10.257 20.943 1.00 78.50 666 GLY A C 1
ATOM 5063 O O . GLY A 1 666 ? -32.975 -11.147 21.562 1.00 78.50 666 GLY A O 1
ATOM 5064 N N . GLY A 1 667 ? -34.397 -10.519 19.938 1.00 85.44 667 GLY A N 1
ATOM 5065 C CA . GLY A 1 667 ? -34.634 -11.878 19.461 1.00 85.44 667 GLY A CA 1
ATOM 5066 C C . GLY A 1 667 ? -35.054 -11.972 17.998 1.00 85.44 667 GLY A C 1
ATOM 5067 O O . GLY A 1 667 ? -35.450 -10.991 17.367 1.00 85.44 667 GLY A O 1
ATOM 5068 N N . VAL A 1 668 ? -34.973 -13.196 17.477 1.00 92.06 668 VAL A N 1
ATOM 5069 C CA . VAL A 1 668 ? -35.447 -13.562 16.138 1.00 92.06 668 VAL A CA 1
ATOM 5070 C C . VAL A 1 668 ? -36.977 -13.550 16.129 1.00 92.06 668 VAL A C 1
ATOM 5072 O O . VAL A 1 668 ? -37.604 -14.220 16.949 1.00 92.06 668 VAL A O 1
ATOM 5075 N N . THR A 1 669 ? -37.579 -12.804 15.204 1.00 91.75 669 THR A N 1
ATOM 5076 C CA . THR A 1 669 ? -39.043 -12.647 15.091 1.00 91.75 669 THR A CA 1
ATOM 5077 C C . THR A 1 669 ? -39.608 -13.072 13.737 1.00 91.75 669 THR A C 1
ATOM 5079 O O . THR A 1 669 ? -40.826 -13.170 13.592 1.00 91.75 669 THR A O 1
ATOM 5082 N N . GLY A 1 670 ? -38.748 -13.375 12.762 1.00 91.06 670 GLY A N 1
ATOM 5083 C CA . GLY A 1 670 ? -39.140 -13.818 11.427 1.00 91.06 670 GLY A CA 1
ATOM 5084 C C . GLY A 1 670 ? -38.115 -14.755 10.793 1.00 91.06 670 GLY A C 1
ATOM 5085 O O . GLY A 1 670 ? -37.089 -15.081 11.390 1.00 91.06 670 GLY A O 1
ATOM 5086 N N . SER A 1 671 ? -38.405 -15.209 9.574 1.00 91.81 671 SER A N 1
ATOM 5087 C CA . SER A 1 671 ? -37.546 -16.128 8.824 1.00 91.81 671 SER A CA 1
ATOM 5088 C C . SER A 1 671 ? -37.582 -15.829 7.329 1.00 91.81 671 SER A C 1
ATOM 5090 O O . SER A 1 671 ? -38.664 -15.629 6.777 1.00 91.81 671 SER A O 1
ATOM 5092 N N . VAL A 1 672 ? -36.427 -15.909 6.672 1.00 93.94 672 VAL A N 1
ATOM 5093 C CA . VAL A 1 672 ? -36.283 -15.877 5.211 1.00 93.94 672 VAL A CA 1
ATOM 5094 C C . VAL A 1 672 ? -35.574 -17.167 4.773 1.00 93.94 672 VAL A C 1
ATOM 5096 O O . VAL A 1 672 ? -34.606 -17.572 5.423 1.00 93.94 672 VAL A O 1
ATOM 5099 N N . PRO A 1 673 ? -36.029 -17.858 3.708 1.00 91.06 673 PRO A N 1
ATOM 5100 C CA . PRO A 1 673 ? -35.367 -19.066 3.224 1.00 91.06 673 PRO A CA 1
ATOM 5101 C C . PRO A 1 673 ? -33.877 -18.849 2.943 1.00 91.06 673 PRO A C 1
ATOM 5103 O O . PRO A 1 673 ? -33.493 -17.920 2.239 1.00 91.06 673 PRO A O 1
ATOM 5106 N N . GLY A 1 674 ? -33.033 -19.729 3.484 1.00 89.62 674 GLY A N 1
ATOM 5107 C CA . GLY A 1 674 ? -31.583 -19.644 3.303 1.00 89.62 674 GLY A CA 1
ATOM 5108 C C . GLY A 1 674 ? -30.891 -18.561 4.134 1.00 89.62 674 GLY A C 1
ATOM 5109 O O . GLY A 1 674 ? -29.704 -18.351 3.915 1.00 89.62 674 GLY A O 1
ATOM 5110 N N . VAL A 1 675 ? -31.592 -17.911 5.072 1.00 97.00 675 VAL A N 1
ATOM 5111 C CA . VAL A 1 675 ? -31.034 -16.961 6.047 1.00 97.00 675 VAL A CA 1
ATOM 5112 C C . VAL A 1 675 ? -31.346 -17.461 7.455 1.00 97.00 675 VAL A C 1
ATOM 5114 O O . VAL A 1 675 ? -32.509 -17.572 7.844 1.00 97.00 675 VAL A O 1
ATOM 5117 N N . THR A 1 676 ? -30.316 -17.774 8.237 1.00 96.88 676 THR A N 1
ATOM 5118 C CA . THR A 1 676 ? -30.474 -18.331 9.588 1.00 96.88 676 THR A CA 1
ATOM 5119 C C . THR A 1 676 ? -29.642 -17.561 10.597 1.00 96.88 676 THR A C 1
ATOM 5121 O O . THR A 1 676 ? -28.452 -17.344 10.373 1.00 96.88 676 THR A O 1
ATOM 5124 N N . PHE A 1 677 ? -30.247 -17.183 11.722 1.00 96.31 677 PHE A N 1
ATOM 5125 C CA . PHE A 1 677 ? -29.507 -16.619 12.850 1.00 96.31 677 PHE A CA 1
ATOM 5126 C C . PHE A 1 677 ? -28.464 -17.629 13.345 1.00 96.31 677 PHE A C 1
ATOM 5128 O O . PHE A 1 677 ? -28.781 -18.805 13.522 1.00 96.31 677 PHE A O 1
ATOM 5135 N N . ASP A 1 678 ? -27.232 -17.168 13.547 1.00 95.31 678 ASP A N 1
ATOM 5136 C CA . ASP A 1 678 ? -26.118 -17.983 14.035 1.00 95.31 678 ASP A CA 1
ATOM 5137 C C . ASP A 1 678 ? -25.873 -17.693 15.521 1.00 95.31 678 ASP A C 1
ATOM 5139 O O . ASP A 1 678 ? -26.122 -18.540 16.381 1.00 95.31 678 ASP A O 1
ATOM 5143 N N . ARG A 1 679 ? -25.436 -16.468 15.833 1.00 94.38 679 ARG A N 1
ATOM 5144 C CA . ARG A 1 679 ? -25.076 -16.044 17.191 1.00 94.38 679 ARG A CA 1
ATOM 5145 C C . ARG A 1 679 ? -25.027 -14.524 17.311 1.00 94.38 679 ARG A C 1
ATOM 5147 O O . ARG A 1 679 ? -25.030 -13.800 16.319 1.00 94.38 679 ARG A O 1
ATOM 5154 N N . MET A 1 680 ? -24.899 -14.047 18.544 1.00 89.44 680 MET A N 1
ATOM 5155 C CA . MET A 1 680 ? -24.347 -12.719 18.816 1.00 89.44 680 MET A CA 1
ATOM 5156 C C . MET A 1 680 ? -22.862 -12.872 19.151 1.00 89.44 680 MET A C 1
ATOM 5158 O O . MET A 1 680 ? -22.489 -13.805 19.863 1.00 89.44 680 MET A O 1
ATOM 5162 N N . GLU A 1 681 ? -22.020 -11.970 18.658 1.00 88.62 681 GLU A N 1
ATOM 5163 C CA . GLU A 1 681 ? -20.592 -11.932 18.987 1.00 88.62 681 GLU A CA 1
ATOM 5164 C C . GLU A 1 681 ? -20.150 -10.523 19.398 1.00 88.62 681 GLU A C 1
ATOM 5166 O O . GLU A 1 681 ? -20.795 -9.540 19.039 1.00 88.62 681 GLU A O 1
ATOM 5171 N N . GLY A 1 682 ? -19.046 -10.424 20.142 1.00 80.31 682 GLY A N 1
ATOM 5172 C CA . GLY A 1 682 ? -18.503 -9.155 20.636 1.00 80.31 682 GLY A CA 1
ATOM 5173 C C . GLY A 1 682 ? -19.107 -8.686 21.964 1.00 80.31 682 GLY A C 1
ATOM 5174 O O . GLY A 1 682 ? -19.894 -9.385 22.603 1.00 80.31 682 GLY A O 1
ATOM 5175 N N . THR A 1 683 ? -18.687 -7.499 22.406 1.00 68.06 683 THR A N 1
ATOM 5176 C CA . THR A 1 683 ? -19.134 -6.873 23.660 1.00 68.06 683 THR A CA 1
ATOM 5177 C C . THR A 1 683 ? -19.309 -5.367 23.485 1.00 68.06 683 THR A C 1
ATOM 5179 O O . THR A 1 683 ? -18.496 -4.718 22.825 1.00 68.06 683 THR A O 1
ATOM 5182 N N . GLY A 1 684 ? -20.335 -4.785 24.114 1.00 68.00 684 GLY A N 1
ATOM 5183 C CA . GLY A 1 684 ? -20.579 -3.338 24.077 1.00 68.00 684 GLY A CA 1
ATOM 5184 C C . GLY A 1 684 ? -20.783 -2.813 22.651 1.00 68.00 684 GLY A C 1
ATOM 5185 O O . GLY A 1 684 ? -21.495 -3.431 21.860 1.00 68.00 684 GLY A O 1
ATOM 5186 N N . ALA A 1 685 ? -20.133 -1.697 22.312 1.00 63.22 685 ALA A N 1
ATOM 5187 C CA . ALA A 1 685 ? -20.237 -1.052 20.997 1.00 63.22 685 ALA A CA 1
ATOM 5188 C C . ALA A 1 685 ? -19.640 -1.870 19.829 1.00 63.22 685 ALA A C 1
ATOM 5190 O O . ALA A 1 685 ? -19.899 -1.548 18.673 1.00 63.22 685 ALA A O 1
ATOM 5191 N N . GLN A 1 686 ? -18.880 -2.933 20.117 1.00 72.06 686 GLN A N 1
ATOM 5192 C CA . GLN A 1 686 ? -18.287 -3.836 19.120 1.00 72.06 686 GLN A CA 1
ATOM 5193 C C . GLN A 1 686 ? -19.112 -5.118 18.907 1.00 72.06 686 GLN A C 1
ATOM 5195 O O . GLN A 1 686 ? -18.615 -6.101 18.358 1.00 72.06 686 GLN A O 1
ATOM 5200 N N . SER A 1 687 ? -20.364 -5.141 19.369 1.00 83.75 687 SER A N 1
ATOM 5201 C CA . SER A 1 687 ? -21.235 -6.304 19.195 1.00 83.75 687 SER A CA 1
ATOM 5202 C C . SER A 1 687 ? -21.724 -6.424 17.747 1.00 83.75 687 SER A C 1
ATOM 5204 O O . SER A 1 687 ? -21.918 -5.427 17.050 1.00 83.75 687 SER A O 1
ATOM 5206 N N . SER A 1 688 ? -21.933 -7.654 17.286 1.00 90.19 688 SER A N 1
ATOM 5207 C CA . SER A 1 688 ? -22.512 -7.966 15.977 1.00 90.19 688 SER A CA 1
ATOM 5208 C C . SER A 1 688 ? -23.556 -9.072 16.094 1.00 90.19 688 SER A C 1
ATOM 5210 O O . SER A 1 688 ? -23.393 -10.016 16.871 1.00 90.19 688 SER A O 1
ATOM 5212 N N . ILE A 1 689 ? -24.614 -8.973 15.290 1.00 93.00 689 ILE A N 1
ATOM 5213 C CA . ILE A 1 689 ? -25.584 -10.055 15.092 1.00 93.00 689 ILE A CA 1
ATOM 5214 C C . ILE A 1 689 ? -25.164 -10.832 13.846 1.00 93.00 689 ILE A C 1
ATOM 5216 O O . ILE A 1 689 ? -25.049 -10.252 12.766 1.00 93.00 689 ILE A O 1
ATOM 5220 N N . VAL A 1 690 ? -24.900 -12.128 14.002 1.00 96.06 690 VAL A N 1
ATOM 5221 C CA . VAL A 1 690 ? -24.331 -12.975 12.949 1.00 96.06 690 VAL A CA 1
ATOM 5222 C C . VAL A 1 690 ? -25.413 -13.845 12.321 1.00 96.06 690 VAL A C 1
ATOM 5224 O O . VAL A 1 690 ? -26.176 -14.515 13.022 1.00 96.06 690 VAL A O 1
ATOM 5227 N N . TRP A 1 691 ? -25.437 -13.868 10.992 1.00 97.81 691 TRP A N 1
ATOM 5228 C CA . TRP A 1 691 ? -26.345 -14.670 10.178 1.00 97.81 691 TRP A CA 1
ATOM 5229 C C . TRP A 1 691 ? -25.553 -15.591 9.253 1.00 97.81 691 TRP A C 1
ATOM 5231 O O . TRP A 1 691 ? -24.540 -15.189 8.690 1.00 97.81 691 TRP A O 1
ATOM 5241 N N . THR A 1 692 ? -26.032 -16.814 9.054 1.00 98.06 692 THR A N 1
ATOM 5242 C CA . THR A 1 692 ? -25.575 -17.678 7.960 1.00 98.06 692 THR A CA 1
ATOM 5243 C C . THR A 1 692 ? -26.499 -17.500 6.760 1.00 98.06 692 THR A C 1
ATOM 5245 O O . THR A 1 692 ? -27.722 -17.521 6.915 1.00 98.06 692 THR A O 1
ATOM 5248 N N . VAL A 1 693 ? -25.916 -17.349 5.569 1.00 98.25 693 VAL A N 1
ATOM 5249 C CA . VAL A 1 693 ? -26.637 -17.247 4.295 1.00 98.25 693 VAL A CA 1
ATOM 5250 C C . VAL A 1 693 ? -26.124 -18.252 3.258 1.00 98.25 693 VAL A C 1
ATOM 5252 O O . VAL A 1 693 ? -24.961 -18.665 3.291 1.00 98.25 693 VAL A O 1
ATOM 5255 N N . GLY A 1 694 ? -26.990 -18.657 2.330 1.00 97.62 694 GLY A N 1
ATOM 5256 C CA . GLY A 1 694 ? -26.604 -19.418 1.136 1.00 97.62 694 GLY A CA 1
ATOM 5257 C C . GLY A 1 694 ? -25.930 -18.558 0.058 1.00 97.62 694 GLY A C 1
ATOM 5258 O O . GLY A 1 694 ? -25.592 -17.396 0.280 1.00 97.62 694 GLY A O 1
ATOM 5259 N N . SER A 1 695 ? -25.740 -19.133 -1.131 1.00 97.25 695 SER A N 1
ATOM 5260 C CA . SER A 1 695 ? -25.372 -18.371 -2.328 1.00 97.25 695 SER A CA 1
ATOM 5261 C C . SER A 1 695 ? -26.561 -17.552 -2.829 1.00 97.25 695 SER A C 1
ATOM 5263 O O . SER A 1 695 ? -27.673 -18.081 -2.901 1.00 97.25 695 SER A O 1
ATOM 5265 N N . GLY A 1 696 ? -26.328 -16.313 -3.249 1.00 97.25 696 GLY A N 1
ATOM 5266 C CA . GLY A 1 696 ? -27.372 -15.420 -3.741 1.00 97.25 696 GLY A CA 1
ATOM 5267 C C . GLY A 1 696 ? -27.055 -13.951 -3.491 1.00 97.25 696 GLY A C 1
ATOM 5268 O O . GLY A 1 696 ? -25.954 -13.601 -3.066 1.00 97.25 696 GLY A O 1
ATOM 5269 N N . SER A 1 697 ? -28.044 -13.103 -3.753 1.00 97.75 697 SER A N 1
ATOM 5270 C CA . SER A 1 697 ? -27.999 -11.675 -3.443 1.00 97.75 697 SER A CA 1
ATOM 5271 C C . SER A 1 697 ? -28.938 -11.375 -2.283 1.00 97.75 697 SER A C 1
ATOM 5273 O O . SER A 1 697 ? -30.073 -11.851 -2.275 1.00 97.75 697 SER A O 1
ATOM 5275 N N . TYR A 1 698 ? -28.468 -10.579 -1.328 1.00 98.06 698 TYR A N 1
ATOM 5276 C CA . TYR A 1 698 ? -29.204 -10.232 -0.114 1.00 98.06 698 TYR A CA 1
ATOM 5277 C C . TYR A 1 698 ? -29.137 -8.728 0.133 1.00 98.06 698 TYR A C 1
ATOM 5279 O O . TYR A 1 698 ? -28.139 -8.081 -0.203 1.00 98.06 698 TYR A O 1
ATOM 5287 N N . GLN A 1 699 ? -30.177 -8.185 0.763 1.00 98.19 699 GLN A N 1
ATOM 5288 C CA . GLN A 1 699 ? -30.176 -6.814 1.263 1.00 98.19 699 GLN A CA 1
ATOM 5289 C C . GLN A 1 699 ? -30.547 -6.817 2.740 1.00 98.19 699 GLN A C 1
ATOM 5291 O O . GLN A 1 699 ? -31.718 -6.966 3.083 1.00 98.19 699 GLN A O 1
ATOM 5296 N N . PHE A 1 700 ? -29.554 -6.622 3.604 1.00 98.44 700 PHE A N 1
ATOM 5297 C CA . PHE A 1 700 ? -29.778 -6.441 5.032 1.00 98.44 700 PHE A CA 1
ATOM 5298 C C . PHE A 1 700 ? -29.960 -4.962 5.350 1.00 98.44 700 PHE A C 1
ATOM 5300 O O . PHE A 1 700 ? -29.147 -4.131 4.946 1.00 98.44 700 PHE A O 1
ATOM 5307 N N . THR A 1 701 ? -30.990 -4.635 6.119 1.00 97.25 701 THR A N 1
ATOM 5308 C CA . THR A 1 701 ? -31.159 -3.310 6.714 1.00 97.25 701 THR A CA 1
ATOM 5309 C C . THR A 1 701 ? -31.229 -3.438 8.221 1.00 97.25 701 THR A C 1
ATOM 5311 O O . THR A 1 701 ? -31.902 -4.321 8.749 1.00 97.25 701 THR A O 1
ATOM 5314 N N . TRP A 1 702 ? -30.520 -2.574 8.937 1.00 93.50 702 TRP A N 1
ATOM 5315 C CA . TRP A 1 702 ? -30.648 -2.508 10.385 1.00 93.50 702 TRP A CA 1
ATOM 5316 C C . TRP A 1 702 ? -30.380 -1.112 10.896 1.00 93.50 702 TRP A C 1
ATOM 5318 O O . TRP A 1 702 ? -29.589 -0.362 10.323 1.00 93.50 702 TRP A O 1
ATOM 5328 N N . ASN A 1 703 ? -31.049 -0.748 11.981 1.00 86.19 703 ASN A N 1
ATOM 5329 C CA . ASN A 1 703 ? -30.748 0.499 12.652 1.00 86.19 703 ASN A CA 1
ATOM 5330 C C . ASN A 1 703 ? -29.541 0.339 13.585 1.00 86.19 703 ASN A C 1
ATOM 5332 O O . ASN A 1 703 ? -29.354 -0.681 14.246 1.00 86.19 703 ASN A O 1
ATOM 5336 N N . VAL A 1 704 ? -28.727 1.381 13.634 1.00 83.19 704 VAL A N 1
ATOM 5337 C CA . VAL A 1 704 ? -27.539 1.520 14.473 1.00 83.19 704 VAL A CA 1
ATOM 5338 C C . VAL A 1 704 ? -27.668 2.781 15.311 1.00 83.19 704 VAL A C 1
ATOM 5340 O O . VAL A 1 704 ? -28.406 3.695 14.955 1.00 83.19 704 VAL A O 1
ATOM 5343 N N . PHE A 1 705 ? -26.930 2.868 16.414 1.00 78.12 705 PHE A N 1
ATOM 5344 C CA . PHE A 1 705 ? -26.878 4.085 17.223 1.00 78.12 705 PHE A CA 1
ATOM 5345 C C . PHE A 1 705 ? -25.436 4.610 17.289 1.00 78.12 705 PHE A C 1
ATOM 5347 O O . PHE A 1 705 ? -24.727 4.345 18.258 1.00 78.12 705 PHE A O 1
ATOM 5354 N N . PRO A 1 706 ? -24.955 5.281 16.221 1.00 76.75 706 PRO A N 1
ATOM 5355 C CA . PRO A 1 706 ? -23.545 5.612 16.077 1.00 76.75 706 PRO A CA 1
ATOM 5356 C C . PRO A 1 706 ? -23.099 6.674 17.087 1.00 76.75 706 PRO A C 1
ATOM 5358 O O . PRO A 1 706 ? -23.907 7.408 17.655 1.00 76.75 706 PRO A O 1
ATOM 5361 N N . ALA A 1 707 ? -21.787 6.764 17.299 1.00 79.62 707 ALA A N 1
ATOM 5362 C CA . ALA A 1 707 ? -21.205 7.790 18.154 1.00 79.62 707 ALA A CA 1
ATOM 5363 C C . ALA A 1 707 ? -21.427 9.210 17.584 1.00 79.62 707 ALA A C 1
ATOM 5365 O O . ALA A 1 707 ? -21.388 9.383 16.361 1.00 79.62 707 ALA A O 1
ATOM 5366 N N . PRO A 1 708 ? -21.587 10.240 18.439 1.00 84.06 708 PRO A N 1
ATOM 5367 C CA . PRO A 1 708 ? -21.623 11.638 18.017 1.00 84.06 708 PRO A CA 1
ATOM 5368 C C . PRO A 1 708 ? -20.407 12.033 17.174 1.00 84.06 708 PRO A C 1
ATOM 5370 O O . PRO A 1 708 ? -19.262 11.746 17.525 1.00 84.06 708 PRO A O 1
ATOM 5373 N N . GLY A 1 709 ? -20.655 12.730 16.067 1.00 81.31 709 GLY A N 1
ATOM 5374 C CA . GLY A 1 709 ? -19.610 13.318 15.229 1.00 81.31 709 GLY A CA 1
ATOM 5375 C C . GLY A 1 709 ? -19.291 14.770 15.597 1.00 81.31 709 GLY A C 1
ATOM 5376 O O . GLY A 1 709 ? -20.037 15.426 16.325 1.00 81.31 709 GLY A O 1
ATOM 5377 N N . GLY A 1 710 ? -18.197 15.295 15.038 1.00 79.12 710 GLY A N 1
ATOM 5378 C CA . GLY A 1 710 ? -17.869 16.725 15.104 1.00 79.12 710 GLY A CA 1
ATOM 5379 C C . GLY A 1 710 ? -17.479 17.236 16.490 1.00 79.12 710 GLY A C 1
ATOM 5380 O O . GLY A 1 710 ? -17.607 18.432 16.736 1.00 79.12 710 GLY A O 1
ATOM 5381 N N . LEU A 1 711 ? -17.035 16.355 17.394 1.00 88.31 711 LEU A N 1
ATOM 5382 C CA . LEU A 1 711 ? -16.514 16.784 18.686 1.00 88.31 711 LEU A CA 1
ATOM 5383 C C . LEU A 1 711 ? -15.315 17.720 18.468 1.00 88.31 711 LEU A C 1
ATOM 5385 O O . LEU A 1 711 ? -14.392 17.399 17.725 1.00 88.31 711 LEU A O 1
ATOM 5389 N N . ALA A 1 712 ? -15.341 18.872 19.124 1.00 75.44 712 ALA A N 1
ATOM 5390 C CA . ALA A 1 712 ? -14.281 19.865 19.126 1.00 75.44 712 ALA A CA 1
ATOM 5391 C C . ALA A 1 712 ? -14.034 20.351 20.555 1.00 75.44 712 ALA A C 1
ATOM 5393 O O . ALA A 1 712 ? -14.980 20.479 21.336 1.00 75.44 712 ALA A O 1
ATOM 5394 N N . ALA A 1 713 ? -12.772 20.646 20.875 1.00 81.12 713 ALA A N 1
ATOM 5395 C CA . ALA A 1 713 ? -12.355 21.183 22.164 1.00 81.12 713 ALA A CA 1
ATOM 5396 C C . ALA A 1 713 ? -11.593 22.500 21.997 1.00 81.12 713 ALA A C 1
ATOM 5398 O O . ALA A 1 713 ? -10.692 22.612 21.168 1.00 81.12 713 ALA A O 1
ATOM 5399 N N . VAL A 1 714 ? -11.943 23.492 22.813 1.00 71.88 714 VAL A N 1
ATOM 5400 C CA . VAL A 1 714 ? -11.321 24.817 22.837 1.00 71.88 714 VAL A CA 1
ATOM 5401 C C . VAL A 1 714 ? -10.801 25.093 24.245 1.00 71.88 714 VAL A C 1
ATOM 5403 O O . VAL A 1 714 ? -11.567 25.146 25.208 1.00 71.88 714 VAL A O 1
ATOM 5406 N N . SER A 1 715 ? -9.486 25.272 24.370 1.00 67.25 715 SER A N 1
ATOM 5407 C CA . SER A 1 715 ? -8.835 25.598 25.642 1.00 67.25 715 SER A CA 1
ATOM 5408 C C . SER A 1 715 ? -9.173 27.012 26.124 1.00 67.25 715 SER A C 1
ATOM 5410 O O . SER A 1 715 ? -9.079 27.972 25.361 1.00 67.25 715 SER A O 1
ATOM 5412 N N . GLY A 1 716 ? -9.454 27.155 27.419 1.00 56.47 716 GLY A N 1
ATOM 5413 C CA . GLY A 1 716 ? -9.545 28.430 28.135 1.00 56.47 716 GLY A CA 1
ATOM 5414 C C . GLY A 1 716 ? -8.685 28.447 29.407 1.00 56.47 716 GLY A C 1
ATOM 5415 O O . GLY A 1 716 ? -7.895 27.534 29.651 1.00 56.47 716 GLY A O 1
ATOM 5416 N N . ASN A 1 717 ? -8.835 29.494 30.227 1.00 64.56 717 ASN A N 1
ATOM 5417 C CA . ASN A 1 717 ? -8.200 29.570 31.547 1.00 64.56 717 ASN A CA 1
ATOM 5418 C C . ASN A 1 717 ? -8.955 28.695 32.552 1.00 64.56 717 ASN A C 1
ATOM 5420 O O . ASN A 1 717 ? -10.101 28.997 32.867 1.00 64.56 717 ASN A O 1
ATOM 5424 N N . ALA A 1 718 ? -8.305 27.640 33.043 1.00 70.50 718 ALA A N 1
ATOM 5425 C CA . ALA A 1 718 ? -8.871 26.638 33.948 1.00 70.50 718 ALA A CA 1
ATOM 5426 C C . ALA A 1 718 ? -10.180 26.014 33.425 1.00 70.50 718 ALA A C 1
ATOM 5428 O O . ALA A 1 718 ? -11.021 25.572 34.203 1.00 70.50 718 ALA A O 1
ATOM 5429 N N . GLN A 1 719 ? -10.356 25.982 32.099 1.00 74.75 719 GLN A N 1
ATOM 5430 C CA . GLN A 1 719 ? -11.531 25.393 31.466 1.00 74.75 719 GLN A CA 1
ATOM 5431 C C . GLN A 1 719 ? -11.243 24.855 30.059 1.00 74.75 719 GLN A C 1
ATOM 5433 O O . GLN A 1 719 ? -10.318 25.316 29.385 1.00 74.75 719 GLN A O 1
ATOM 5438 N N . VAL A 1 720 ? -12.070 23.919 29.596 1.00 73.38 720 VAL A N 1
ATOM 5439 C CA . VAL A 1 720 ? -12.166 23.484 28.194 1.00 73.38 720 VAL A CA 1
ATOM 5440 C C . VAL A 1 720 ? -13.624 23.564 27.757 1.00 73.38 720 VAL A C 1
ATOM 5442 O O . VAL A 1 720 ? -14.479 22.916 28.353 1.00 73.38 720 VAL A O 1
ATOM 5445 N N . ALA A 1 721 ? -13.911 24.320 26.699 1.00 72.19 721 ALA A N 1
ATOM 5446 C CA . ALA A 1 721 ? -15.224 24.320 26.064 1.00 72.19 721 ALA A CA 1
ATOM 5447 C C . ALA A 1 721 ? -15.284 23.227 24.990 1.00 72.19 721 ALA A C 1
ATOM 5449 O O . ALA A 1 721 ? -14.414 23.156 24.122 1.00 72.19 721 ALA A O 1
ATOM 5450 N N . LEU A 1 722 ? -16.310 22.385 25.047 1.00 81.62 722 LEU A N 1
ATOM 5451 C CA . LEU A 1 722 ? -16.559 21.289 24.118 1.00 81.62 722 LEU A CA 1
ATOM 5452 C C . LEU A 1 722 ? -17.843 21.547 23.336 1.00 81.62 722 LEU A C 1
ATOM 5454 O O . LEU A 1 722 ? -18.820 22.061 23.883 1.00 81.62 722 LEU A O 1
ATOM 5458 N N . SER A 1 723 ? -17.860 21.130 22.075 1.00 81.81 723 SER A N 1
ATOM 5459 C CA . SER A 1 723 ? -19.056 21.132 21.225 1.00 81.81 723 SER A CA 1
ATOM 5460 C C . SER A 1 723 ? -19.059 19.929 20.293 1.00 81.81 723 SER A C 1
ATOM 5462 O O . SER A 1 723 ? -17.986 19.469 19.919 1.00 81.81 723 SER A O 1
ATOM 5464 N N . TRP A 1 724 ? -20.234 19.419 19.934 1.00 90.12 724 TRP A N 1
ATOM 5465 C CA . TRP A 1 724 ? -20.410 18.289 19.015 1.00 90.12 724 TRP A CA 1
ATOM 5466 C C . TRP A 1 724 ? -21.688 18.445 18.179 1.00 90.12 724 TRP A C 1
ATOM 5468 O O . TRP A 1 724 ? -22.481 19.366 18.391 1.00 90.12 724 TRP A O 1
ATOM 5478 N N . ASN A 1 725 ? -21.897 17.554 17.208 1.00 84.50 725 ASN A N 1
ATOM 5479 C CA . ASN A 1 725 ? -23.109 17.547 16.390 1.00 84.50 725 ASN A CA 1
ATOM 5480 C C . ASN A 1 725 ? -24.274 16.873 17.127 1.00 84.50 725 ASN A C 1
ATOM 5482 O O . ASN A 1 725 ? -24.091 15.863 17.807 1.00 84.50 725 ASN A O 1
ATOM 5486 N N . ALA A 1 726 ? -25.488 17.399 16.945 1.00 82.94 726 ALA A N 1
ATOM 5487 C CA . ALA A 1 726 ? -26.696 16.741 17.431 1.00 82.94 726 ALA A CA 1
ATOM 5488 C C . ALA A 1 726 ? -26.918 15.411 16.697 1.00 82.94 726 ALA A C 1
ATOM 5490 O O . ALA A 1 726 ? -26.812 15.344 15.472 1.00 82.94 726 ALA A O 1
ATOM 5491 N N . MET A 1 727 ? -27.261 14.374 17.451 1.00 77.44 727 MET A N 1
ATOM 5492 C CA . MET A 1 727 ? -27.609 13.052 16.951 1.00 77.44 727 MET A CA 1
ATOM 5493 C C . MET A 1 727 ? -29.134 12.888 16.913 1.00 77.44 727 MET A C 1
ATOM 5495 O O . MET A 1 727 ? -29.798 13.201 17.907 1.00 77.44 727 MET A O 1
ATOM 5499 N N . PRO A 1 728 ? -29.707 12.388 15.803 1.00 71.25 728 PRO A N 1
ATOM 5500 C CA . PRO A 1 728 ? -31.111 11.990 15.759 1.00 71.25 728 PRO A CA 1
ATOM 5501 C C . PRO A 1 728 ? -31.421 10.961 16.852 1.00 71.25 728 PRO A C 1
ATOM 5503 O O . PRO A 1 728 ? -30.606 10.076 17.115 1.00 71.25 728 PRO A O 1
ATOM 5506 N N . ASP A 1 729 ? -32.585 11.102 17.487 1.00 73.50 729 ASP A N 1
ATOM 5507 C CA . ASP A 1 729 ? -33.098 10.234 18.561 1.00 73.50 729 ASP A CA 1
ATOM 5508 C C . ASP A 1 729 ? -32.273 10.208 19.863 1.00 73.50 729 ASP A C 1
ATOM 5510 O O . ASP A 1 729 ? -32.583 9.442 20.781 1.00 73.50 729 ASP A O 1
ATOM 5514 N N . ALA A 1 730 ? -31.255 11.068 19.990 1.00 81.38 730 ALA A N 1
ATOM 5515 C CA . ALA A 1 730 ? -30.521 11.213 21.238 1.00 81.38 730 ALA A CA 1
ATOM 5516 C C . ALA A 1 730 ? -31.358 11.966 22.287 1.00 81.38 730 ALA A C 1
ATOM 5518 O O . ALA A 1 730 ? -31.786 13.100 22.076 1.00 81.38 730 ALA A O 1
ATOM 5519 N N . THR A 1 731 ? -31.555 11.348 23.450 1.00 86.25 731 THR A N 1
ATOM 5520 C CA . THR A 1 731 ? -32.213 11.942 24.623 1.00 86.25 731 THR A CA 1
ATOM 5521 C C . THR A 1 731 ? -31.240 12.717 25.519 1.00 86.25 731 THR A C 1
ATOM 5523 O O . THR A 1 731 ? -31.675 13.396 26.444 1.00 86.25 731 THR A O 1
ATOM 5526 N N . GLY A 1 732 ? -29.932 12.614 25.268 1.00 89.38 732 GLY A N 1
ATOM 5527 C CA . GLY A 1 732 ? -28.871 13.337 25.972 1.00 89.38 732 GLY A CA 1
ATOM 5528 C C . GLY A 1 732 ? -27.484 12.824 25.582 1.00 89.38 732 GLY A C 1
ATOM 5529 O O . GLY A 1 732 ? -27.364 11.987 24.689 1.00 89.38 732 GLY A O 1
ATOM 5530 N N . TYR A 1 733 ? -26.439 13.301 26.259 1.00 91.69 733 TYR A N 1
ATOM 5531 C CA . TYR A 1 733 ? -25.052 12.904 26.004 1.00 91.69 733 TYR A CA 1
ATOM 5532 C C . TYR A 1 733 ? -24.261 12.701 27.297 1.00 91.69 733 TYR A C 1
ATOM 5534 O O . TYR A 1 733 ? -24.441 13.438 28.269 1.00 91.69 733 TYR A O 1
ATOM 5542 N N . HIS A 1 734 ? -23.328 11.749 27.291 1.00 94.44 734 HIS A N 1
ATOM 5543 C CA . HIS A 1 734 ? -22.237 11.720 28.263 1.00 94.44 734 HIS A CA 1
ATOM 5544 C C . HIS A 1 734 ? -20.998 12.375 27.666 1.00 94.44 734 HIS A C 1
ATOM 5546 O O . HIS A 1 734 ? -20.520 11.957 26.613 1.00 94.44 734 HIS A O 1
ATOM 5552 N N . VAL A 1 735 ? -20.442 13.353 28.378 1.00 95.56 735 VAL A N 1
ATOM 5553 C CA . VAL A 1 735 ? -19.110 13.904 28.123 1.00 95.56 735 VAL A CA 1
ATOM 5554 C C . VAL A 1 735 ? -18.141 13.210 29.060 1.00 95.56 735 VAL A C 1
ATOM 5556 O O . VAL A 1 735 ? -18.318 13.251 30.281 1.00 95.56 735 VAL A O 1
ATOM 5559 N N . LYS A 1 736 ? -17.117 12.574 28.500 1.00 96.75 736 LYS A N 1
ATOM 5560 C CA . LYS A 1 736 ? -16.135 11.796 29.251 1.00 96.75 736 LYS A CA 1
ATOM 5561 C C . LYS A 1 736 ? -14.751 12.398 29.050 1.00 96.75 736 LYS A C 1
ATOM 5563 O O . LYS A 1 736 ? -14.427 12.838 27.952 1.00 96.75 736 LYS A O 1
ATOM 5568 N N . ARG A 1 737 ? -13.941 12.417 30.106 1.00 96.25 737 ARG A N 1
ATOM 5569 C CA . ARG A 1 737 ? -12.591 12.986 30.127 1.00 96.25 737 ARG A CA 1
ATOM 5570 C C . ARG A 1 737 ? -11.568 11.960 30.588 1.00 96.25 737 ARG A C 1
ATOM 5572 O O . ARG A 1 737 ? -11.836 11.207 31.519 1.00 96.25 737 ARG A O 1
ATOM 5579 N N . SER A 1 738 ? -10.367 11.996 30.027 1.00 92.50 738 SER A N 1
ATOM 5580 C CA . SER A 1 738 ? -9.187 11.320 30.560 1.00 92.50 738 SER A CA 1
ATOM 5581 C C . SER A 1 738 ? -7.987 12.263 30.630 1.00 92.50 738 SER A C 1
ATOM 5583 O O . SER A 1 738 ? -7.917 13.267 29.922 1.00 92.50 738 SER A O 1
ATOM 5585 N N . SER A 1 739 ? -7.033 11.938 31.500 1.00 86.75 739 SER A N 1
ATOM 5586 C CA . SER A 1 739 ? -5.689 12.525 31.493 1.00 86.75 739 SER A CA 1
ATOM 5587 C C . SER A 1 739 ? -4.738 11.800 30.535 1.00 86.75 739 SER A C 1
ATOM 5589 O O . SER A 1 739 ? -3.632 12.277 30.303 1.00 86.75 739 SER A O 1
ATOM 5591 N N . ASN A 1 740 ? -5.153 10.652 29.993 1.00 79.50 740 ASN A N 1
ATOM 5592 C CA . ASN A 1 740 ? -4.382 9.842 29.058 1.00 79.50 740 ASN A CA 1
ATOM 5593 C C . ASN A 1 740 ? -5.143 9.740 27.733 1.00 79.50 740 ASN A C 1
ATOM 5595 O O . ASN A 1 740 ? -6.357 9.535 27.735 1.00 79.50 740 ASN A O 1
ATOM 5599 N N . SER A 1 741 ? -4.435 9.851 26.609 1.00 75.44 741 SER A N 1
ATOM 5600 C CA . SER A 1 741 ? -5.044 9.595 25.301 1.00 75.44 741 SER A CA 1
ATOM 5601 C C . SER A 1 741 ? -5.497 8.139 25.217 1.00 75.44 741 SER A C 1
ATOM 5603 O O . SER A 1 741 ? -4.761 7.235 25.617 1.00 75.44 741 SER A O 1
ATOM 5605 N N . GLY A 1 742 ? -6.703 7.903 24.704 1.00 65.25 742 GLY A N 1
ATOM 5606 C CA . GLY A 1 742 ? -7.288 6.565 24.621 1.00 65.25 742 GLY A CA 1
ATOM 5607 C C . GLY A 1 742 ? -8.008 6.111 25.886 1.00 65.25 742 GLY A C 1
ATOM 5608 O O . GLY A 1 742 ? -8.553 5.006 25.895 1.00 65.25 742 GLY A O 1
ATOM 5609 N N . GLY A 1 743 ? -8.065 6.951 26.921 1.00 77.81 743 GLY A N 1
ATOM 5610 C CA . GLY A 1 743 ? -8.716 6.635 28.185 1.00 77.81 743 GLY A CA 1
ATOM 5611 C C . GLY A 1 743 ? -7.800 5.919 29.194 1.00 77.81 743 GLY A C 1
ATOM 5612 O O . GLY A 1 743 ? -6.576 5.941 29.062 1.00 77.81 743 GLY A O 1
ATOM 5613 N N . PRO A 1 744 ? -8.369 5.300 30.247 1.00 80.06 744 PRO A N 1
ATOM 5614 C CA . PRO A 1 744 ? -9.801 5.212 30.550 1.00 80.06 744 PRO A CA 1
ATOM 5615 C C . PRO A 1 744 ? -10.424 6.593 30.791 1.00 80.06 744 PRO A C 1
ATOM 5617 O O . PRO A 1 744 ? -9.768 7.482 31.339 1.00 80.06 744 PRO A O 1
ATOM 5620 N N . TYR A 1 745 ? -11.679 6.782 30.374 1.00 87.00 745 TYR A N 1
ATOM 5621 C CA . TYR A 1 745 ? -12.401 8.045 30.550 1.00 87.00 745 TYR A CA 1
ATOM 5622 C C . TYR A 1 745 ? -13.348 7.986 31.749 1.00 87.00 745 TYR A C 1
ATOM 5624 O O . TYR A 1 745 ? -13.970 6.962 32.023 1.00 87.00 745 TYR A O 1
ATOM 5632 N N . VAL A 1 746 ? -13.497 9.118 32.429 1.00 93.56 746 VAL A N 1
ATOM 5633 C CA . VAL A 1 746 ? -14.491 9.339 33.481 1.00 93.56 746 VAL A CA 1
ATOM 5634 C C . VAL A 1 746 ? -15.573 10.283 32.972 1.00 93.56 746 VAL A C 1
ATOM 5636 O O . VAL A 1 746 ? -15.267 11.243 32.269 1.00 93.56 746 VAL A O 1
ATOM 5639 N N . ILE A 1 747 ? -16.838 10.037 33.315 1.00 94.69 747 ILE A N 1
ATOM 5640 C CA . ILE A 1 747 ? -17.943 10.929 32.934 1.00 94.69 747 ILE A CA 1
ATOM 5641 C C . ILE A 1 747 ? -17.799 12.244 33.715 1.00 94.69 747 ILE A C 1
ATOM 5643 O O . ILE A 1 747 ? -17.839 12.242 34.943 1.00 94.69 747 ILE A O 1
ATOM 5647 N N . VAL A 1 748 ? -17.633 13.357 32.999 1.00 94.38 748 VAL A N 1
ATOM 5648 C CA . VAL A 1 748 ? -17.573 14.721 33.556 1.00 94.38 748 VAL A CA 1
ATOM 5649 C C . VAL A 1 748 ? -18.855 15.508 33.279 1.00 94.38 748 VAL A C 1
ATOM 5651 O O . VAL A 1 748 ? -19.281 16.306 34.110 1.00 94.38 748 VAL A O 1
ATOM 5654 N N . GLY A 1 749 ? -19.528 15.229 32.161 1.00 91.31 749 GLY A N 1
ATOM 5655 C CA . GLY A 1 749 ? -20.868 15.727 31.855 1.00 91.31 749 GLY A CA 1
ATOM 5656 C C . GLY A 1 749 ? -21.846 14.564 31.762 1.00 91.31 749 GLY A C 1
ATOM 5657 O O . GLY A 1 749 ? -21.729 13.741 30.861 1.00 91.31 749 GLY A O 1
ATOM 5658 N N . ASN A 1 750 ? -22.798 14.482 32.689 1.00 92.69 750 ASN A N 1
ATOM 5659 C CA . ASN A 1 750 ? -23.788 13.406 32.740 1.00 92.69 750 ASN A CA 1
ATOM 5660 C C . ASN A 1 750 ? -25.134 13.874 32.161 1.00 92.69 750 ASN A C 1
ATOM 5662 O O . ASN A 1 750 ? -25.615 14.934 32.555 1.00 92.69 750 ASN A O 1
ATOM 5666 N N . GLN A 1 751 ? -25.729 13.084 31.262 1.00 89.25 751 GLN A N 1
ATOM 5667 C CA . GLN A 1 751 ? -26.994 13.362 30.566 1.00 89.25 751 GLN A CA 1
ATOM 5668 C C . GLN A 1 751 ? -27.160 14.816 30.090 1.00 89.25 751 GLN A C 1
ATOM 5670 O O . GLN A 1 751 ? -28.180 15.466 30.318 1.00 89.25 751 GLN A O 1
ATOM 5675 N N . ILE A 1 752 ? -26.142 15.345 29.415 1.00 91.06 752 ILE A N 1
ATOM 5676 C CA . ILE A 1 752 ? -26.176 16.694 28.855 1.00 91.06 752 ILE A CA 1
ATOM 5677 C C . ILE A 1 752 ? -27.224 16.736 27.738 1.00 91.06 752 ILE A C 1
ATOM 5679 O O . ILE A 1 752 ? -27.135 15.970 26.787 1.00 91.06 752 ILE A O 1
ATOM 5683 N N . ALA A 1 753 ? -28.224 17.612 27.847 1.00 83.38 753 ALA A N 1
ATOM 5684 C CA . ALA A 1 753 ? -29.288 17.722 26.841 1.00 83.38 753 ALA A CA 1
ATOM 5685 C C . ALA A 1 753 ? -28.851 18.500 25.583 1.00 83.38 753 ALA A C 1
ATOM 5687 O O . ALA A 1 753 ? -29.376 18.279 24.494 1.00 83.38 753 ALA A O 1
ATOM 5688 N N . GLY A 1 754 ? -27.903 19.430 25.737 1.00 81.69 754 GLY A N 1
ATOM 5689 C CA . GLY A 1 754 ? -27.338 20.213 24.639 1.00 81.69 754 GLY A CA 1
ATOM 5690 C C . GLY A 1 754 ? -26.172 19.513 23.943 1.00 81.69 754 GLY A C 1
ATOM 5691 O O . GLY A 1 754 ? -25.731 18.443 24.350 1.00 81.69 754 GLY A O 1
ATOM 5692 N N . THR A 1 755 ? -25.632 20.157 22.911 1.00 87.06 755 THR A N 1
ATOM 5693 C CA . THR A 1 755 ? -24.467 19.660 22.161 1.00 87.06 755 THR A CA 1
ATOM 5694 C C . THR A 1 755 ? -23.178 20.417 22.483 1.00 87.06 755 THR A C 1
ATOM 5696 O O . THR A 1 755 ? -22.297 20.586 21.640 1.00 87.06 755 THR A O 1
ATOM 5699 N N . ASN A 1 756 ? -23.095 20.943 23.702 1.00 82.62 756 ASN A N 1
ATOM 5700 C CA . ASN A 1 756 ? -21.929 21.632 24.230 1.00 82.62 756 ASN A CA 1
ATOM 5701 C C . ASN A 1 756 ? -21.797 21.386 25.736 1.00 82.62 756 ASN A C 1
ATOM 5703 O O . ASN A 1 756 ? -22.778 21.090 26.421 1.00 82.62 756 ASN A O 1
ATOM 5707 N N . TYR A 1 757 ? -20.570 21.491 26.236 1.00 85.00 757 TYR A N 1
ATOM 5708 C CA . TYR A 1 757 ? -20.244 21.349 27.651 1.00 85.00 757 TYR A CA 1
ATOM 5709 C C . TYR A 1 757 ? -18.933 22.073 27.952 1.00 85.00 757 TYR A C 1
ATOM 5711 O O . TYR A 1 757 ? -17.969 21.922 27.208 1.00 85.00 757 TYR A O 1
ATOM 5719 N N . THR A 1 758 ? -18.872 22.821 29.051 1.00 82.50 758 THR A N 1
ATOM 5720 C CA . THR A 1 758 ? -17.623 23.439 29.513 1.00 82.50 758 THR A CA 1
ATOM 5721 C C . THR A 1 758 ? -17.114 22.690 30.731 1.00 82.50 758 THR A C 1
ATOM 5723 O O . THR A 1 758 ? -17.734 22.730 31.794 1.00 82.50 758 THR A O 1
ATOM 5726 N N . ASP A 1 759 ? -15.971 22.028 30.584 1.00 85.88 759 ASP A N 1
ATOM 5727 C CA . ASP A 1 759 ? -15.269 21.417 31.701 1.00 85.88 759 ASP A CA 1
ATOM 5728 C C . ASP A 1 759 ? -14.454 22.481 32.437 1.00 85.88 759 ASP A C 1
ATOM 5730 O O . ASP A 1 759 ? -13.498 23.019 31.885 1.00 85.88 759 ASP A O 1
ATOM 5734 N N . VAL A 1 760 ? -14.832 22.778 33.679 1.00 80.94 760 VAL A N 1
ATOM 5735 C CA . VAL A 1 760 ? -14.135 23.721 34.575 1.00 80.94 760 VAL A CA 1
ATOM 5736 C C . VAL A 1 760 ? -13.317 23.014 35.661 1.00 80.94 760 VAL A C 1
ATOM 5738 O O . VAL A 1 760 ? -12.691 23.655 36.500 1.00 80.94 760 VAL A O 1
ATOM 5741 N N . ALA A 1 761 ? -13.313 21.679 35.678 1.00 84.19 761 ALA A N 1
ATOM 5742 C CA . ALA A 1 761 ? -12.589 20.857 36.644 1.00 84.19 761 ALA A CA 1
ATOM 5743 C C . ALA A 1 761 ? -11.206 20.456 36.106 1.00 84.19 761 ALA A C 1
ATOM 5745 O O . ALA A 1 761 ? -10.764 19.317 36.293 1.00 84.19 761 ALA A O 1
ATOM 5746 N N . VAL A 1 762 ? -10.552 21.375 35.396 1.00 83.19 762 VAL A N 1
ATOM 5747 C CA . VAL A 1 762 ? -9.281 21.172 34.699 1.00 83.19 762 VAL A CA 1
ATOM 5748 C C . VAL A 1 762 ? -8.244 22.200 35.129 1.00 83.19 762 VAL A C 1
ATOM 5750 O O . VAL A 1 762 ? -8.561 23.337 35.471 1.00 83.19 762 VAL A O 1
ATOM 5753 N N . VAL A 1 763 ? -6.978 21.798 35.098 1.00 80.62 763 VAL A N 1
ATOM 5754 C CA . VAL A 1 763 ? -5.850 22.627 35.524 1.00 80.62 763 VAL A CA 1
ATOM 5755 C C . VAL A 1 763 ? -5.068 23.098 34.305 1.00 80.62 763 VAL A C 1
ATOM 5757 O O . VAL A 1 763 ? -4.840 22.348 33.355 1.00 80.62 763 VAL A O 1
ATOM 5760 N N . ASN A 1 764 ? -4.630 24.353 34.333 1.00 69.94 764 ASN A N 1
ATOM 5761 C CA . ASN A 1 764 ? -3.788 24.904 33.280 1.00 69.94 764 ASN A CA 1
ATOM 5762 C C . ASN A 1 764 ? -2.455 24.162 33.160 1.00 69.94 764 ASN A C 1
ATOM 5764 O O . ASN A 1 764 ? -1.832 23.815 34.159 1.00 69.94 764 ASN A O 1
ATOM 5768 N N . GLY A 1 765 ? -1.998 23.971 31.924 1.00 67.75 765 GLY A N 1
ATOM 5769 C CA . GLY A 1 765 ? -0.755 23.271 31.606 1.00 67.75 765 GLY A CA 1
ATOM 5770 C C . GLY A 1 765 ? -0.875 21.745 31.566 1.00 67.75 765 GLY A C 1
ATOM 5771 O O . GLY A 1 765 ? 0.079 21.095 31.154 1.00 67.75 765 GLY A O 1
ATOM 5772 N N . ALA A 1 766 ? -2.024 21.166 31.934 1.00 80.06 766 ALA A N 1
ATOM 5773 C CA . ALA A 1 766 ? -2.303 19.740 31.769 1.00 80.06 766 ALA A CA 1
ATOM 5774 C C . ALA A 1 766 ? -3.132 19.495 30.498 1.00 80.06 766 ALA A C 1
ATOM 5776 O O . ALA A 1 766 ? -4.090 20.217 30.236 1.00 80.06 766 ALA A O 1
ATOM 5777 N N . THR A 1 767 ? -2.773 18.488 29.698 1.00 84.00 767 THR A N 1
ATOM 5778 C CA . THR A 1 767 ? -3.583 18.083 28.535 1.00 84.00 767 THR A CA 1
ATOM 5779 C C . THR A 1 767 ? -4.668 17.113 28.984 1.00 84.00 767 THR A C 1
ATOM 5781 O O . THR A 1 767 ? -4.384 16.150 29.695 1.00 84.00 767 THR A O 1
ATOM 5784 N N . TYR A 1 768 ? -5.899 17.360 28.552 1.00 91.00 768 TYR A N 1
ATOM 5785 C CA . TYR A 1 768 ? -7.053 16.505 28.796 1.00 91.00 768 TYR A CA 1
ATOM 5786 C C . TYR A 1 768 ? -7.614 16.010 27.475 1.00 91.00 768 TYR A C 1
ATOM 5788 O O . TYR A 1 768 ? -7.605 16.741 26.485 1.00 91.00 768 TYR A O 1
ATOM 5796 N N . TYR A 1 769 ? -8.126 14.787 27.487 1.00 91.31 769 TYR A N 1
ATOM 5797 C CA . TYR A 1 769 ? -8.706 14.119 26.333 1.00 91.31 769 TYR A CA 1
ATOM 5798 C C . TYR A 1 769 ? -10.190 13.884 26.573 1.00 91.31 769 TYR A C 1
ATOM 5800 O O . TYR A 1 769 ? -10.571 13.463 27.664 1.00 91.31 769 TYR A O 1
ATOM 5808 N N . TYR A 1 770 ? -11.019 14.159 25.574 1.00 94.31 770 TYR A N 1
ATOM 5809 C CA . TYR A 1 770 ? -12.468 14.122 25.675 1.00 94.31 770 TYR A CA 1
ATOM 5810 C C . TYR A 1 770 ? -13.076 13.256 24.589 1.00 94.31 770 TYR A C 1
ATOM 5812 O O . TYR A 1 770 ? -12.674 13.320 23.429 1.00 94.31 770 TYR A O 1
ATOM 5820 N N . VAL A 1 771 ? -14.104 12.513 24.977 1.00 92.56 771 VAL A N 1
ATOM 5821 C CA . VAL A 1 771 ? -15.020 11.816 24.075 1.00 92.56 771 VAL A CA 1
ATOM 5822 C C . VAL A 1 771 ? -16.454 12.099 24.501 1.00 92.56 771 VAL A C 1
ATOM 5824 O O . VAL A 1 771 ? -16.725 12.407 25.667 1.00 92.56 771 VAL A O 1
ATOM 5827 N N . VAL A 1 772 ? -17.382 11.995 23.557 1.00 91.81 772 VAL A N 1
ATOM 5828 C CA . VAL A 1 772 ? -18.814 12.146 23.811 1.00 91.81 772 VAL A CA 1
ATOM 5829 C C . VAL A 1 772 ? -19.555 10.929 23.280 1.00 91.81 772 VAL A C 1
ATOM 5831 O O . VAL A 1 772 ? -19.238 10.419 22.213 1.00 91.81 772 VAL A O 1
ATOM 5834 N N . SER A 1 773 ? -20.561 10.475 24.015 1.00 88.75 773 SER A N 1
ATOM 5835 C CA . SER A 1 773 ? -21.482 9.412 23.588 1.00 88.75 773 SER A CA 1
ATOM 5836 C C . SER A 1 773 ? -22.914 9.923 23.673 1.00 88.75 773 SER A C 1
ATOM 5838 O O . SER A 1 773 ? -23.241 10.733 24.544 1.00 88.75 773 SER A O 1
ATOM 5840 N N . ALA A 1 774 ? -23.753 9.504 22.730 1.00 86.44 774 ALA A N 1
ATOM 5841 C CA . ALA A 1 774 ? -25.176 9.800 22.718 1.00 86.44 774 ALA A CA 1
ATOM 5842 C C . ALA A 1 774 ? -25.922 8.803 23.600 1.00 86.44 774 ALA A C 1
ATOM 5844 O O . ALA A 1 774 ? -25.583 7.623 23.661 1.00 86.44 774 ALA A O 1
ATOM 5845 N N . LEU A 1 775 ? -26.974 9.283 24.247 1.00 83.88 775 LEU A N 1
ATOM 5846 C CA . LEU A 1 775 ? -27.898 8.497 25.047 1.00 83.88 775 LEU A CA 1
ATOM 5847 C C . LEU A 1 775 ? -29.232 8.410 24.326 1.00 83.88 775 LEU A C 1
ATOM 5849 O O . LEU A 1 775 ? -29.668 9.371 23.705 1.00 83.88 775 LEU A O 1
ATOM 5853 N N . SER A 1 776 ? -29.904 7.283 24.475 1.00 73.50 776 SER A N 1
ATOM 5854 C CA . SER A 1 776 ? -31.331 7.118 24.211 1.00 73.50 776 SER A CA 1
ATOM 5855 C C . SER A 1 776 ? -32.002 6.590 25.482 1.00 73.50 776 SER A C 1
ATOM 5857 O O . SER A 1 776 ? -31.318 6.306 26.467 1.00 73.50 776 SER A O 1
ATOM 5859 N N . ALA A 1 777 ? -33.327 6.411 25.469 1.00 65.00 777 ALA A N 1
ATOM 5860 C CA . ALA A 1 777 ? -34.101 6.002 26.646 1.00 65.00 777 ALA A CA 1
ATOM 5861 C C . ALA A 1 777 ? -33.511 4.804 27.427 1.00 65.00 777 ALA A C 1
ATOM 5863 O O . ALA A 1 777 ? -33.672 4.765 28.641 1.00 65.00 777 ALA A O 1
ATOM 5864 N N . ASN A 1 778 ? -32.823 3.861 26.759 1.00 63.44 778 ASN A N 1
ATOM 5865 C CA . ASN A 1 778 ? -32.187 2.693 27.392 1.00 63.44 778 ASN A CA 1
ATOM 5866 C C . ASN A 1 778 ? -30.826 2.281 26.774 1.00 63.44 778 ASN A C 1
ATOM 5868 O O . ASN A 1 778 ? -30.374 1.163 27.013 1.00 63.44 778 ASN A O 1
ATOM 5872 N N . ASN A 1 779 ? -30.185 3.117 25.947 1.00 68.12 779 ASN A N 1
ATOM 5873 C CA . ASN A 1 779 ? -28.942 2.755 25.243 1.00 68.12 779 ASN A CA 1
ATOM 5874 C C . ASN A 1 779 ? -27.949 3.923 25.225 1.00 68.12 779 ASN A C 1
ATOM 5876 O O . ASN A 1 779 ? -28.361 5.081 25.229 1.00 68.12 779 ASN A O 1
ATOM 5880 N N . GLU A 1 780 ? -26.661 3.612 25.141 1.00 79.56 780 GLU A N 1
ATOM 5881 C CA . GLU A 1 780 ? -25.568 4.567 24.959 1.00 79.56 780 GLU A CA 1
ATOM 5882 C C . GLU A 1 780 ? -24.780 4.153 23.712 1.00 79.56 780 GLU A C 1
ATOM 5884 O O . GLU A 1 780 ? -24.487 2.969 23.515 1.00 79.56 780 GLU A O 1
ATOM 5889 N N . SER A 1 781 ? -24.485 5.113 22.837 1.00 78.50 781 SER A N 1
ATOM 5890 C CA . SER A 1 781 ? -23.658 4.876 21.654 1.00 78.50 781 SER A CA 1
ATOM 5891 C C . SER A 1 781 ? -22.220 4.522 22.047 1.00 78.50 781 SER A C 1
ATOM 5893 O O . SER A 1 781 ? -21.800 4.695 23.192 1.00 78.50 781 SER A O 1
ATOM 5895 N N . GLY A 1 782 ? -21.405 4.131 21.065 1.00 75.38 782 GLY A N 1
ATOM 5896 C CA . GLY A 1 782 ? -19.949 4.224 21.217 1.00 75.38 782 GLY A CA 1
ATOM 5897 C C . GLY A 1 782 ? -19.476 5.657 21.523 1.00 75.38 782 GLY A C 1
ATOM 5898 O O . GLY A 1 782 ? -20.218 6.628 21.335 1.00 75.38 782 GLY A O 1
ATOM 5899 N N . ASP A 1 783 ? -18.231 5.780 21.977 1.00 83.38 783 ASP A N 1
ATOM 5900 C CA . ASP A 1 783 ? -17.561 7.069 22.165 1.00 83.38 783 ASP A CA 1
ATOM 5901 C C . ASP A 1 783 ? -17.214 7.710 20.811 1.00 83.38 783 ASP A C 1
ATOM 5903 O O . ASP A 1 783 ? -16.867 7.019 19.849 1.00 83.38 783 ASP A O 1
ATOM 5907 N N . SER A 1 784 ? -17.311 9.039 20.727 1.00 84.38 784 SER A N 1
ATOM 5908 C CA . SER A 1 784 ? -16.866 9.821 19.570 1.00 84.38 784 SER A CA 1
ATOM 5909 C C . SER A 1 784 ? -15.362 9.672 19.331 1.00 84.38 784 SER A C 1
ATOM 5911 O O . SER A 1 784 ? -14.617 9.193 20.189 1.00 84.38 784 SER A O 1
ATOM 5913 N N . ILE A 1 785 ? -14.886 10.191 18.194 1.00 78.81 785 ILE A N 1
ATOM 5914 C CA . ILE A 1 785 ? -13.450 10.451 18.013 1.00 78.81 785 ILE A CA 1
ATOM 5915 C C . ILE A 1 785 ? -12.976 11.347 19.170 1.00 78.81 785 ILE A C 1
ATOM 5917 O O . ILE A 1 785 ? -13.670 12.295 19.554 1.00 78.81 785 ILE A O 1
ATOM 5921 N N . GLU A 1 786 ? -11.831 10.994 19.754 1.00 87.31 786 GLU A N 1
ATOM 5922 C CA . GLU A 1 786 ? -11.228 11.718 20.873 1.00 87.31 786 GLU A CA 1
ATOM 5923 C C . GLU A 1 786 ? -10.695 13.071 20.396 1.00 87.31 786 GLU A C 1
ATOM 5925 O O . GLU A 1 786 ? -10.065 13.168 19.345 1.00 87.31 786 GLU A O 1
ATOM 5930 N N . VAL A 1 787 ? -10.906 14.114 21.193 1.00 84.56 787 VAL A N 1
ATOM 5931 C CA . VAL A 1 787 ? -10.217 15.401 21.034 1.00 84.56 787 VAL A CA 1
ATOM 5932 C C . VAL A 1 787 ? -9.426 15.718 22.286 1.00 84.56 787 VAL A C 1
ATOM 5934 O O . VAL A 1 787 ? -9.796 15.296 23.379 1.00 84.56 787 VAL A O 1
ATOM 5937 N N . SER A 1 788 ? -8.359 16.497 22.157 1.00 85.81 788 SER A N 1
ATOM 5938 C CA . SER A 1 788 ? -7.586 16.954 23.306 1.00 85.81 788 SER A CA 1
ATOM 5939 C C . SER A 1 788 ? -7.572 18.472 23.417 1.00 85.81 788 SER A C 1
ATOM 5941 O O . SER A 1 788 ? -7.708 19.200 22.435 1.00 85.81 788 SER A O 1
ATOM 5943 N N . ALA A 1 789 ? -7.419 18.956 24.644 1.00 80.19 789 ALA A N 1
ATOM 5944 C CA . ALA A 1 789 ? -7.212 20.362 24.936 1.00 80.19 789 ALA A CA 1
ATOM 5945 C C . ALA A 1 789 ? -6.316 20.513 26.164 1.00 80.19 789 ALA A C 1
ATOM 5947 O O . ALA A 1 789 ? -6.471 19.806 27.161 1.00 80.19 789 ALA A O 1
ATOM 5948 N N . MET A 1 790 ? -5.388 21.467 26.099 1.00 83.31 790 MET A N 1
ATOM 5949 C CA . MET A 1 790 ? -4.573 21.885 27.237 1.00 83.31 790 MET A CA 1
ATOM 5950 C C . MET A 1 790 ? -5.026 23.280 27.670 1.00 83.31 790 MET A C 1
ATOM 5952 O O . MET A 1 790 ? -4.699 24.244 26.964 1.00 83.31 790 MET A O 1
ATOM 5956 N N . PRO A 1 791 ? -5.792 23.420 28.769 1.00 76.44 791 PRO A N 1
ATOM 5957 C CA . PRO A 1 791 ? -6.111 24.716 29.353 1.00 76.44 791 PRO A CA 1
ATOM 5958 C C . PRO A 1 791 ? -4.825 25.480 29.636 1.00 76.44 791 PRO A C 1
ATOM 5960 O O . PRO A 1 791 ? -3.794 24.894 29.979 1.00 76.44 791 PRO A O 1
ATOM 5963 N N . ARG A 1 792 ? -4.852 26.796 29.476 1.00 65.38 792 ARG A N 1
ATOM 5964 C CA . ARG A 1 792 ? -3.688 27.644 29.736 1.00 65.38 792 ARG A CA 1
ATOM 5965 C C . ARG A 1 792 ? -4.126 28.835 30.550 1.00 65.38 792 ARG A C 1
ATOM 5967 O O . ARG A 1 792 ? -5.166 29.428 30.280 1.00 65.38 792 ARG A O 1
ATOM 5974 N N . THR A 1 793 ? -3.292 29.211 31.512 1.00 55.59 793 THR A N 1
ATOM 5975 C CA . THR A 1 793 ? -3.471 30.468 32.225 1.00 55.59 793 THR A CA 1
ATOM 5976 C C . THR A 1 793 ? -3.386 31.559 31.173 1.00 55.59 793 THR A C 1
ATOM 5978 O O . THR A 1 793 ? -2.339 31.735 30.548 1.00 55.59 793 THR A O 1
ATOM 5981 N N . VAL A 1 794 ? -4.486 32.271 30.943 1.00 52.38 794 VAL A N 1
ATOM 5982 C CA . VAL A 1 794 ? -4.393 33.581 30.302 1.00 52.38 794 VAL A CA 1
ATOM 5983 C C . VAL A 1 794 ? -3.474 34.386 31.219 1.00 52.38 794 VAL A C 1
ATOM 5985 O O . VAL A 1 794 ? -3.775 34.508 32.405 1.00 52.38 794 VAL A O 1
ATOM 5988 N N . ALA A 1 795 ? -2.299 34.774 30.712 1.00 52.75 795 ALA A N 1
ATOM 5989 C CA . ALA A 1 795 ? -1.198 35.304 31.513 1.00 52.75 795 ALA A CA 1
ATOM 5990 C C . ALA A 1 795 ? -1.698 36.361 32.513 1.00 52.75 795 ALA A C 1
ATOM 5992 O O . ALA A 1 795 ? -2.480 37.238 32.156 1.00 52.75 795 ALA A O 1
ATOM 5993 N N . ASN A 1 796 ? -1.273 36.259 33.776 1.00 51.06 796 ASN A N 1
ATOM 5994 C CA . ASN A 1 796 ? -1.555 37.284 34.777 1.00 51.06 796 ASN A CA 1
ATOM 5995 C C . ASN A 1 796 ? -0.958 38.615 34.290 1.00 51.06 796 ASN A C 1
ATOM 5997 O O . ASN A 1 796 ? 0.262 38.774 34.278 1.00 51.06 796 ASN A O 1
ATOM 6001 N N . PHE A 1 797 ? -1.809 39.557 33.885 1.00 63.50 797 PHE A N 1
ATOM 6002 C CA . PHE A 1 797 ? -1.394 40.874 33.398 1.00 63.50 797 PHE A CA 1
ATOM 6003 C C . PHE A 1 797 ? -1.188 41.898 34.533 1.00 63.50 797 PHE A C 1
ATOM 6005 O O . PHE A 1 797 ? -1.197 43.100 34.283 1.00 63.50 797 PHE A O 1
ATOM 6012 N N . GLY A 1 798 ? -1.017 41.441 35.776 1.00 73.44 798 GLY A N 1
ATOM 6013 C CA . GLY A 1 798 ? -0.690 42.305 36.910 1.00 73.44 798 GLY A CA 1
ATOM 6014 C C . GLY A 1 798 ? 0.777 42.733 36.933 1.00 73.44 798 GLY A C 1
ATOM 6015 O O . GLY A 1 798 ? 1.607 42.252 36.154 1.00 73.44 798 GLY A O 1
ATOM 6016 N N . PHE A 1 799 ? 1.105 43.616 37.873 1.00 88.62 799 PHE A N 1
ATOM 6017 C CA . PHE A 1 799 ? 2.459 44.141 38.062 1.00 88.62 799 PHE A CA 1
ATOM 6018 C C . PHE A 1 799 ? 3.114 43.633 39.344 1.00 88.62 799 PHE A C 1
ATOM 6020 O O . PHE A 1 799 ? 4.135 44.165 39.751 1.00 88.62 799 PHE A O 1
ATOM 6027 N N . GLU A 1 800 ? 2.581 42.562 39.939 1.00 87.50 800 GLU A N 1
ATOM 6028 C CA . GLU A 1 800 ? 2.946 42.038 41.267 1.00 87.50 800 GLU A CA 1
ATOM 6029 C C . GLU A 1 800 ? 4.263 41.243 41.308 1.00 87.50 800 GLU A C 1
ATOM 6031 O O . GLU A 1 800 ? 4.630 40.657 42.326 1.00 87.50 800 GLU A O 1
ATOM 6036 N N . THR A 1 801 ? 4.988 41.158 40.192 1.00 81.00 801 THR A N 1
ATOM 6037 C CA . THR A 1 801 ? 6.267 40.444 40.115 1.00 81.00 801 THR A CA 1
ATOM 6038 C C . THR A 1 801 ? 7.263 41.225 39.247 1.00 81.00 801 THR A C 1
ATOM 6040 O O . THR A 1 801 ? 6.944 41.541 38.095 1.00 81.00 801 THR A O 1
ATOM 6043 N N . PRO A 1 802 ? 8.468 41.536 39.765 1.00 86.44 802 PRO A N 1
ATOM 6044 C CA . PRO A 1 802 ? 8.941 41.249 41.125 1.00 86.44 802 PRO A CA 1
ATOM 6045 C C . PRO A 1 802 ? 8.240 42.120 42.178 1.00 86.44 802 PRO A C 1
ATOM 6047 O O . PRO A 1 802 ? 7.883 43.261 41.898 1.00 86.44 802 PRO A O 1
ATOM 6050 N N . GLY A 1 803 ? 8.078 41.604 43.396 1.00 86.44 803 GLY A N 1
ATOM 6051 C CA . GLY A 1 803 ? 7.610 42.402 44.531 1.00 86.44 803 GLY A CA 1
ATOM 6052 C C . GLY A 1 803 ? 8.648 43.458 44.927 1.00 86.44 803 GLY A C 1
ATOM 6053 O O . GLY A 1 803 ? 9.819 43.122 45.113 1.00 86.44 803 GLY A O 1
ATOM 6054 N N . VAL A 1 804 ? 8.245 44.721 45.070 1.00 89.06 804 VAL A N 1
ATOM 6055 C CA . VAL A 1 804 ? 9.130 45.821 45.491 1.00 89.06 804 VAL A CA 1
ATOM 6056 C C . VAL A 1 804 ? 8.663 46.409 46.822 1.00 89.06 804 VAL A C 1
ATOM 6058 O O . VAL A 1 804 ? 7.472 46.495 47.087 1.00 89.06 804 VAL A O 1
ATOM 6061 N N . GLY A 1 805 ? 9.600 46.826 47.679 1.00 87.06 805 GLY A N 1
ATOM 6062 C CA . GLY A 1 805 ? 9.275 47.489 48.954 1.00 87.06 805 GLY A CA 1
ATOM 6063 C C . GLY A 1 805 ? 9.090 49.008 48.844 1.00 87.06 805 GLY A C 1
ATOM 6064 O O . GLY A 1 805 ? 8.525 49.631 49.737 1.00 87.06 805 GLY A O 1
ATOM 6065 N N . THR A 1 806 ? 9.584 49.618 47.761 1.00 92.50 806 THR A N 1
ATOM 6066 C CA . THR A 1 806 ? 9.498 51.063 47.491 1.00 92.50 806 THR A CA 1
ATOM 6067 C C . THR A 1 806 ? 9.113 51.306 46.030 1.00 92.50 806 THR A C 1
ATOM 6069 O O . THR A 1 806 ? 7.966 51.083 45.675 1.00 92.50 806 THR A O 1
ATOM 6072 N N . TYR A 1 807 ? 10.025 51.745 45.166 1.00 92.75 807 TYR A N 1
ATOM 6073 C CA . TYR A 1 807 ? 9.832 51.831 43.719 1.00 92.75 807 TYR A CA 1
ATOM 6074 C C . TYR A 1 807 ? 11.125 51.431 43.006 1.00 92.75 807 TYR A C 1
ATOM 6076 O O . TYR A 1 807 ? 12.218 51.630 43.538 1.00 92.75 807 TYR A O 1
ATOM 6084 N N . LEU A 1 808 ? 11.002 50.847 41.817 1.00 94.44 808 LEU A N 1
ATOM 6085 C CA . LEU A 1 808 ? 12.126 50.346 41.034 1.00 94.44 808 LEU A CA 1
ATOM 6086 C C . LEU A 1 808 ? 11.883 50.590 39.545 1.00 94.44 808 LEU A C 1
ATOM 6088 O O . LEU A 1 808 ? 10.906 50.085 38.993 1.00 94.44 808 LEU A O 1
ATOM 6092 N N . TYR A 1 809 ? 12.800 51.308 38.893 1.00 94.69 809 TYR A N 1
ATOM 6093 C CA . TYR A 1 809 ? 12.831 51.401 37.433 1.00 94.69 809 TYR A CA 1
ATOM 6094 C C . TYR A 1 809 ? 13.370 50.115 36.826 1.00 94.69 809 TYR A C 1
ATOM 6096 O O . TYR A 1 809 ? 14.293 49.512 37.369 1.00 94.69 809 TYR A O 1
ATOM 6104 N N . SER A 1 810 ? 12.841 49.751 35.657 1.00 92.75 810 SER A N 1
ATOM 6105 C CA . SER A 1 810 ? 13.299 48.601 34.874 1.00 92.75 810 SER A CA 1
ATOM 6106 C C . SER A 1 810 ? 13.505 47.322 35.710 1.00 92.75 810 SER A C 1
ATOM 6108 O O . SER A 1 810 ? 14.595 46.739 35.683 1.00 92.75 810 SER A O 1
ATOM 6110 N N . PRO A 1 811 ? 12.491 46.888 36.483 1.00 91.12 811 PRO A N 1
ATOM 6111 C CA . PRO A 1 811 ? 12.615 45.751 37.385 1.00 91.12 811 PRO A CA 1
ATOM 6112 C C . PRO A 1 811 ? 12.949 44.464 36.619 1.00 91.12 811 PRO A C 1
ATOM 6114 O O . PRO A 1 811 ? 12.233 44.065 35.700 1.00 91.12 811 PRO A O 1
ATOM 6117 N N . ALA A 1 812 ? 14.027 43.787 37.018 1.00 84.56 812 ALA A N 1
ATOM 6118 C CA . ALA A 1 812 ? 14.382 42.480 36.473 1.00 84.56 812 ALA A CA 1
ATOM 6119 C C . ALA A 1 812 ? 13.418 41.391 36.979 1.00 84.56 812 ALA A C 1
ATOM 6121 O O . ALA A 1 812 ? 12.981 41.425 38.128 1.00 84.56 812 ALA A O 1
ATOM 6122 N N . GLY A 1 813 ? 13.107 40.404 36.133 1.00 79.06 813 GLY A N 1
ATOM 6123 C CA . GLY A 1 813 ? 12.235 39.278 36.493 1.00 79.06 813 GLY A CA 1
ATOM 6124 C C . GLY A 1 813 ? 10.731 39.555 36.389 1.00 79.06 813 GLY A C 1
ATOM 6125 O O . GLY A 1 813 ? 9.938 38.714 36.803 1.00 79.06 813 GLY A O 1
ATOM 6126 N N . SER A 1 814 ? 10.327 40.703 35.835 1.00 83.50 814 SER A N 1
ATOM 6127 C CA . SER A 1 814 ? 8.927 40.947 35.484 1.00 83.50 814 SER A CA 1
ATOM 6128 C C . SER A 1 814 ? 8.552 40.267 34.165 1.00 83.50 814 SER A C 1
ATOM 6130 O O . SER A 1 814 ? 9.384 40.140 33.266 1.00 83.50 814 SER A O 1
ATOM 6132 N N . SER A 1 815 ? 7.286 39.863 34.027 1.00 81.44 815 SER A N 1
ATOM 6133 C CA . SER A 1 815 ? 6.701 39.450 32.741 1.00 81.44 815 SER A CA 1
ATOM 6134 C C . SER A 1 815 ? 6.510 40.629 31.781 1.00 81.44 815 SER A C 1
ATOM 6136 O O . SER A 1 815 ? 6.333 40.429 30.580 1.00 81.44 815 SER A O 1
ATOM 6138 N N . TRP A 1 816 ? 6.568 41.858 32.296 1.00 90.38 816 TRP A N 1
ATOM 6139 C CA . TRP A 1 816 ? 6.531 43.081 31.513 1.00 90.38 816 TRP A CA 1
ATOM 6140 C C . TRP A 1 816 ? 7.942 43.610 31.248 1.00 90.38 816 TRP A C 1
ATOM 6142 O O . TRP A 1 816 ? 8.796 43.662 32.130 1.00 90.38 816 TRP A O 1
ATOM 6152 N N . THR A 1 817 ? 8.174 44.062 30.021 1.00 93.25 817 THR A N 1
ATOM 6153 C CA . THR A 1 817 ? 9.389 44.772 29.621 1.00 93.25 817 THR A CA 1
ATOM 6154 C C . THR A 1 817 ? 9.191 46.263 29.844 1.00 93.25 817 THR A C 1
ATOM 6156 O O . THR A 1 817 ? 8.341 46.876 29.198 1.00 93.25 817 THR A O 1
ATOM 6159 N N . PHE A 1 818 ? 9.986 46.836 30.743 1.00 95.19 818 PHE A N 1
ATOM 6160 C CA . PHE A 1 818 ? 9.971 48.252 31.105 1.00 95.19 818 PHE A CA 1
ATOM 6161 C C . PHE A 1 818 ? 11.119 48.998 30.413 1.00 95.19 818 PHE A C 1
ATOM 6163 O O . PHE A 1 818 ? 12.240 48.500 30.326 1.00 95.19 818 PHE A O 1
ATOM 6170 N N . SER A 1 819 ? 10.861 50.212 29.937 1.00 94.88 819 SER A N 1
ATOM 6171 C CA . SER A 1 819 ? 11.893 51.117 29.430 1.00 94.88 819 SER A CA 1
ATOM 6172 C C . SER A 1 819 ? 12.848 51.564 30.545 1.00 94.88 819 SER A C 1
ATOM 6174 O O . SER A 1 819 ? 12.405 52.082 31.576 1.00 94.88 819 SER A O 1
ATOM 6176 N N . ALA A 1 820 ? 14.154 51.436 30.298 1.00 91.69 820 ALA A N 1
ATOM 6177 C CA . ALA A 1 820 ? 15.207 51.874 31.212 1.00 91.69 820 ALA A CA 1
ATOM 6178 C C . ALA A 1 820 ? 15.094 53.363 31.583 1.00 91.69 820 ALA A C 1
ATOM 6180 O O . ALA A 1 820 ? 14.591 54.180 30.808 1.00 91.69 820 ALA A O 1
ATOM 6181 N N . GLN A 1 821 ? 15.588 53.714 32.771 1.00 92.44 821 GLN A N 1
ATOM 6182 C CA . GLN A 1 821 ? 15.603 55.097 33.232 1.00 92.44 821 GLN A CA 1
ATOM 6183 C C . GLN A 1 821 ? 16.676 55.915 32.495 1.00 92.44 821 GLN A C 1
ATOM 6185 O O . GLN A 1 821 ? 17.842 55.529 32.443 1.00 92.44 821 GLN A O 1
ATOM 6190 N N . SER A 1 822 ? 16.294 57.084 31.984 1.00 89.06 822 SER A N 1
ATOM 6191 C CA . SER A 1 822 ? 17.190 58.105 31.444 1.00 89.06 822 SER A CA 1
ATOM 6192 C C . SER A 1 822 ? 16.720 59.488 31.899 1.00 89.06 822 SER A C 1
ATOM 6194 O O . SER A 1 822 ? 15.705 60.013 31.435 1.00 89.06 822 SER A O 1
ATOM 6196 N N . GLY A 1 823 ? 17.431 60.076 32.865 1.00 86.62 823 GLY A N 1
ATOM 6197 C CA . GLY A 1 823 ? 16.998 61.309 33.527 1.00 86.62 823 GLY A CA 1
ATOM 6198 C C . GLY A 1 823 ? 15.653 61.130 34.246 1.00 86.62 823 GLY A C 1
ATOM 6199 O O . GLY A 1 823 ? 15.487 60.198 35.032 1.00 86.62 823 GLY A O 1
ATOM 6200 N N . ALA A 1 824 ? 14.697 62.019 33.960 1.00 81.88 824 ALA A N 1
ATOM 6201 C CA . ALA A 1 824 ? 13.326 61.968 34.484 1.00 81.88 824 ALA A CA 1
ATOM 6202 C C . ALA A 1 824 ? 12.368 61.100 33.634 1.00 81.88 824 ALA A C 1
ATOM 6204 O O . ALA A 1 824 ? 11.156 61.168 33.812 1.00 81.88 824 ALA A O 1
ATOM 6205 N N . ASN A 1 825 ? 12.895 60.322 32.683 1.00 91.62 825 ASN A N 1
ATOM 6206 C CA . ASN A 1 825 ? 12.118 59.405 31.852 1.00 91.62 825 ASN A CA 1
ATOM 6207 C C . ASN A 1 825 ? 12.411 57.964 32.266 1.00 91.62 825 ASN A C 1
ATOM 6209 O O . ASN A 1 825 ? 13.574 57.589 32.407 1.00 91.62 825 ASN A O 1
ATOM 6213 N N . GLY A 1 826 ? 11.382 57.142 32.424 1.00 94.38 826 GLY A N 1
ATOM 6214 C CA . GLY A 1 826 ? 11.551 55.724 32.720 1.00 94.38 826 GLY A CA 1
ATOM 6215 C C . GLY A 1 826 ? 10.259 55.076 33.191 1.00 94.38 826 GLY A C 1
ATOM 6216 O O . GLY A 1 826 ? 9.312 55.753 33.594 1.00 94.38 826 GLY A O 1
ATOM 6217 N N . SER A 1 827 ? 10.224 53.749 33.150 1.00 96.81 827 SER A N 1
ATOM 6218 C CA . SER A 1 827 ? 9.103 52.979 33.681 1.00 96.81 827 SER A CA 1
ATOM 6219 C C . SER A 1 827 ? 9.568 51.951 34.699 1.00 96.81 827 SER A C 1
ATOM 6221 O O . SER A 1 827 ? 10.736 51.550 34.725 1.00 96.81 827 SER A O 1
ATOM 6223 N N . GLY A 1 828 ? 8.658 51.561 35.581 1.00 95.88 828 GLY A N 1
ATOM 6224 C CA . GLY A 1 828 ? 8.981 50.681 36.689 1.00 95.88 828 GLY A CA 1
ATOM 6225 C C . GLY A 1 828 ? 7.760 50.229 37.467 1.00 95.88 828 GLY A C 1
ATOM 6226 O O . GLY A 1 828 ? 6.630 50.429 37.028 1.00 95.88 828 GLY A O 1
ATOM 6227 N N . ILE A 1 829 ? 8.004 49.637 38.634 1.00 96.12 829 ILE A N 1
ATOM 6228 C CA . ILE A 1 829 ? 6.964 49.216 39.578 1.00 96.12 829 ILE A CA 1
ATOM 6229 C C . ILE A 1 829 ? 7.134 49.979 40.894 1.00 96.12 829 ILE A C 1
ATOM 6231 O O . ILE A 1 829 ? 8.258 50.185 41.354 1.00 96.12 829 ILE A O 1
ATOM 6235 N N . ALA A 1 830 ? 6.029 50.400 41.506 1.00 95.69 830 ALA A N 1
ATOM 6236 C CA . ALA A 1 830 ? 6.000 51.097 42.785 1.00 95.69 830 ALA A CA 1
ATOM 6237 C C . ALA A 1 830 ? 5.020 50.430 43.758 1.00 95.69 830 ALA A C 1
ATOM 6239 O O . ALA A 1 830 ? 3.849 50.253 43.441 1.00 95.69 830 ALA A O 1
ATOM 6240 N N . ALA A 1 831 ? 5.492 50.112 44.961 1.00 95.50 831 ALA A N 1
ATOM 6241 C CA . ALA A 1 831 ? 4.683 49.622 46.068 1.00 95.50 831 ALA A CA 1
ATOM 6242 C C . ALA A 1 831 ? 3.656 50.668 46.502 1.00 95.50 831 ALA A C 1
ATOM 6244 O O . ALA A 1 831 ? 3.916 51.877 46.427 1.00 95.50 831 ALA A O 1
ATOM 6245 N N . ASN A 1 832 ? 2.517 50.215 47.016 1.00 93.56 832 ASN A N 1
ATOM 6246 C CA . ASN A 1 832 ? 1.539 51.055 47.696 1.00 93.56 832 ASN A CA 1
ATOM 6247 C C . ASN A 1 832 ? 2.192 51.789 48.878 1.00 93.56 832 ASN A C 1
ATOM 6249 O O . ASN A 1 832 ? 2.959 51.209 49.644 1.00 93.56 832 ASN A O 1
ATOM 6253 N N . GLY A 1 833 ? 1.916 53.087 49.012 1.00 90.88 833 GLY A N 1
ATOM 6254 C CA . GLY A 1 833 ? 2.509 53.930 50.055 1.00 90.88 833 GLY A CA 1
ATOM 6255 C C . GLY A 1 833 ? 3.963 54.361 49.812 1.00 90.88 833 GLY A C 1
ATOM 6256 O O . GLY A 1 833 ? 4.520 55.077 50.643 1.00 90.88 833 GLY A O 1
ATOM 6257 N N . SER A 1 834 ? 4.585 53.984 48.689 1.00 93.38 834 SER A N 1
ATOM 6258 C CA . SER A 1 834 ? 5.936 54.437 48.328 1.00 93.38 834 SER A CA 1
ATOM 6259 C C . SER A 1 834 ? 5.977 55.932 47.983 1.00 93.38 834 SER A C 1
ATOM 6261 O O . SER A 1 834 ? 4.948 56.574 47.789 1.00 93.38 834 SER A O 1
ATOM 6263 N N . ALA A 1 835 ? 7.173 56.505 47.808 1.00 87.19 835 ALA A N 1
ATOM 6264 C CA . ALA A 1 835 ? 7.325 57.905 47.387 1.00 87.19 835 ALA A CA 1
ATOM 6265 C C . ALA A 1 835 ? 6.604 58.248 46.058 1.00 87.19 835 ALA A C 1
ATOM 6267 O O . ALA A 1 835 ? 6.302 59.415 45.797 1.00 87.19 835 ALA A O 1
ATOM 6268 N N . PHE A 1 836 ? 6.312 57.251 45.214 1.00 86.81 836 PHE A N 1
ATOM 6269 C CA . PHE A 1 836 ? 5.513 57.434 44.002 1.00 86.81 836 PHE A CA 1
ATOM 6270 C C . PHE A 1 836 ? 4.012 57.476 44.299 1.00 86.81 836 PHE A C 1
ATOM 6272 O O . PHE A 1 836 ? 3.327 58.358 43.786 1.00 86.81 836 PHE A O 1
ATOM 6279 N N . THR A 1 837 ? 3.519 56.577 45.149 1.00 92.56 837 THR A N 1
ATOM 6280 C CA . THR A 1 837 ? 2.088 56.282 45.314 1.00 92.56 837 THR A CA 1
ATOM 6281 C C . THR A 1 837 ? 1.491 56.774 46.635 1.00 92.56 837 THR A C 1
ATOM 6283 O O . THR A 1 837 ? 0.287 56.673 46.809 1.00 92.56 837 THR A O 1
ATOM 6286 N N . THR A 1 838 ? 2.278 57.339 47.561 1.00 92.06 838 THR A N 1
ATOM 6287 C CA . THR A 1 838 ? 1.832 57.727 48.921 1.00 92.06 838 THR A CA 1
ATOM 6288 C C . THR A 1 838 ? 0.636 58.686 48.941 1.00 92.06 838 THR A C 1
ATOM 6290 O O . THR A 1 838 ? -0.173 58.658 49.862 1.00 92.06 838 THR A O 1
ATOM 6293 N N . ALA A 1 839 ? 0.497 59.517 47.904 1.00 92.06 839 ALA A N 1
ATOM 6294 C CA . ALA A 1 839 ? -0.609 60.457 47.760 1.00 92.06 839 ALA A CA 1
ATOM 6295 C C . ALA A 1 839 ? -1.779 59.897 46.921 1.00 92.06 839 ALA A C 1
ATOM 6297 O O . ALA A 1 839 ? -2.782 60.584 46.740 1.00 92.06 839 ALA A O 1
ATOM 6298 N N . ASN A 1 840 ? -1.665 58.684 46.384 1.00 94.38 840 ASN A N 1
ATOM 6299 C CA . ASN A 1 840 ? -2.684 58.010 45.585 1.00 94.38 840 ASN A CA 1
ATOM 6300 C C . ASN A 1 840 ? -3.381 56.914 46.417 1.00 94.38 840 ASN A C 1
ATOM 6302 O O . ASN A 1 840 ? -2.800 56.412 47.379 1.00 94.38 840 ASN A O 1
ATOM 6306 N N . PRO A 1 841 ? -4.615 56.509 46.061 1.00 93.31 841 PRO A N 1
ATOM 6307 C CA . PRO A 1 841 ? -5.202 55.280 46.588 1.00 93.31 841 PRO A CA 1
ATOM 6308 C C . PRO A 1 841 ? -4.302 54.069 46.309 1.00 93.31 841 PRO A C 1
ATOM 6310 O O . PRO A 1 841 ? -3.496 54.094 45.378 1.00 93.31 841 PRO A O 1
ATOM 6313 N N . ASN A 1 842 ? -4.468 52.997 47.081 1.00 93.38 842 ASN A N 1
ATOM 6314 C CA . ASN A 1 842 ? -3.780 51.736 46.811 1.00 93.38 842 ASN A CA 1
ATOM 6315 C C . ASN A 1 842 ? -4.142 51.192 45.419 1.00 93.38 842 ASN A C 1
ATOM 6317 O O . ASN A 1 842 ? -5.274 51.357 44.955 1.00 93.38 842 ASN A O 1
ATOM 6321 N N . ALA A 1 843 ? -3.167 50.543 44.780 1.00 88.19 843 ALA A N 1
ATOM 6322 C CA . ALA A 1 843 ? -3.323 49.837 43.517 1.00 88.19 843 ALA A CA 1
ATOM 6323 C C . ALA A 1 843 ? -4.492 48.823 43.594 1.00 88.19 843 ALA A C 1
ATOM 6325 O O . ALA A 1 843 ? -4.598 48.108 44.598 1.00 88.19 843 ALA A O 1
ATOM 6326 N N . PRO A 1 844 ? -5.406 48.785 42.604 1.00 83.38 844 PRO A N 1
ATOM 6327 C CA . PRO A 1 844 ? -6.585 47.917 42.625 1.00 83.38 844 PRO A CA 1
ATOM 6328 C C . PRO A 1 844 ? -6.282 46.415 42.649 1.00 83.38 844 PRO A C 1
ATOM 6330 O O . PRO A 1 844 ? -7.100 45.644 43.151 1.00 83.38 844 PRO A O 1
ATOM 6333 N N . GLN A 1 845 ? -5.148 45.987 42.091 1.00 82.44 845 GLN A N 1
ATOM 6334 C CA . GLN A 1 845 ? -4.730 44.594 42.018 1.00 82.44 845 GLN A CA 1
ATOM 6335 C C . GLN A 1 845 ? -3.429 44.396 42.804 1.00 82.44 845 GLN A C 1
ATOM 6337 O O . GLN A 1 845 ? -2.337 44.497 42.267 1.00 82.44 845 GLN A O 1
ATOM 6342 N N . GLY A 1 846 ? -3.554 44.006 44.073 1.00 85.56 846 GLY A N 1
ATOM 6343 C CA . GLY A 1 846 ? -2.405 43.635 44.898 1.00 85.56 846 GLY A CA 1
ATOM 6344 C C . GLY A 1 846 ? -1.807 44.812 45.668 1.00 85.56 846 GLY A C 1
ATOM 6345 O O . GLY A 1 846 ? -2.536 45.621 46.246 1.00 85.56 846 GLY A O 1
ATOM 6346 N N . ILE A 1 847 ? -0.480 44.847 45.784 1.00 89.44 847 ILE A N 1
ATOM 6347 C CA . ILE A 1 847 ? 0.238 45.766 46.678 1.00 89.44 847 ILE A CA 1
ATOM 6348 C C . ILE A 1 847 ? 1.185 46.726 45.952 1.00 89.44 847 ILE A C 1
ATOM 6350 O O . ILE A 1 847 ? 1.882 47.495 46.618 1.00 89.44 847 ILE A O 1
ATOM 6354 N N . GLN A 1 848 ? 1.214 46.717 44.621 1.00 93.69 848 GLN A N 1
ATOM 6355 C CA . GLN A 1 848 ? 2.083 47.574 43.820 1.00 93.69 848 GLN A CA 1
ATOM 6356 C C . GLN A 1 848 ? 1.467 47.906 42.458 1.00 93.69 848 GLN A C 1
ATOM 6358 O O . GLN A 1 848 ? 0.403 47.421 42.106 1.00 93.69 848 GLN A O 1
ATOM 6363 N N . VAL A 1 849 ? 2.104 48.805 41.712 1.00 95.50 849 VAL A N 1
ATOM 6364 C CA . VAL A 1 849 ? 1.584 49.303 40.436 1.00 95.50 849 VAL A CA 1
ATOM 6365 C C . VAL A 1 849 ? 2.703 49.555 39.437 1.00 95.50 849 VAL A C 1
ATOM 6367 O O . VAL A 1 849 ? 3.795 49.964 39.839 1.00 95.50 849 VAL A O 1
ATOM 6370 N N . ALA A 1 850 ? 2.452 49.383 38.138 1.00 96.19 850 ALA A N 1
ATOM 6371 C CA . ALA A 1 850 ? 3.373 49.898 37.130 1.00 96.19 850 ALA A CA 1
ATOM 6372 C C . ALA A 1 850 ? 3.247 51.413 37.004 1.00 96.19 850 ALA A C 1
ATOM 6374 O O . ALA A 1 850 ? 2.153 51.970 37.058 1.00 96.19 850 ALA A O 1
ATOM 6375 N N . TYR A 1 851 ? 4.361 52.091 36.768 1.00 96.06 851 TYR A N 1
ATOM 6376 C CA . TYR A 1 851 ? 4.373 53.521 36.504 1.00 96.06 851 TYR A CA 1
ATOM 6377 C C . TYR A 1 851 ? 5.138 53.855 35.224 1.00 96.06 851 TYR A C 1
ATOM 6379 O O . TYR A 1 851 ? 6.149 53.231 34.899 1.00 96.06 851 TYR A O 1
ATOM 6387 N N . LEU A 1 852 ? 4.658 54.874 34.508 1.00 96.50 852 LEU A N 1
ATOM 6388 C CA . LEU A 1 852 ? 5.311 55.470 33.342 1.00 96.50 852 LEU A CA 1
ATOM 6389 C C . LEU A 1 852 ? 5.597 56.948 33.627 1.00 96.50 852 LEU A C 1
ATOM 6391 O O . LEU A 1 852 ? 4.680 57.777 33.597 1.00 96.50 852 LEU A O 1
ATOM 6395 N N . GLN A 1 853 ? 6.857 57.281 33.907 1.00 94.56 853 GLN A N 1
ATOM 6396 C CA . GLN A 1 853 ? 7.301 58.650 34.160 1.00 94.56 853 GLN A CA 1
ATOM 6397 C C . GLN A 1 853 ? 7.953 59.244 32.908 1.00 94.56 853 GLN A C 1
ATOM 6399 O O . GLN A 1 853 ? 8.800 58.610 32.275 1.00 94.56 853 GLN A O 1
ATOM 6404 N N . GLY A 1 854 ? 7.571 60.471 32.553 1.00 93.50 854 GLY A N 1
ATOM 6405 C CA . GLY A 1 854 ? 8.102 61.138 31.368 1.00 93.50 854 GLY A CA 1
ATOM 6406 C C . GLY A 1 854 ? 7.751 60.378 30.083 1.00 93.50 854 GLY A C 1
ATOM 6407 O O . GLY A 1 854 ? 6.631 59.885 29.952 1.00 93.50 854 GLY A O 1
ATOM 6408 N N . ILE A 1 855 ? 8.674 60.288 29.126 1.00 93.81 855 ILE A N 1
ATOM 6409 C CA . ILE A 1 855 ? 8.514 59.448 27.926 1.00 93.81 855 ILE A CA 1
ATOM 6410 C C . ILE A 1 855 ? 9.047 58.046 28.238 1.00 93.81 855 ILE A C 1
ATOM 6412 O O . ILE A 1 855 ? 10.256 57.849 28.337 1.00 93.81 855 ILE A O 1
ATOM 6416 N N . ALA A 1 856 ? 8.151 57.079 28.412 1.00 96.00 856 ALA A N 1
ATOM 6417 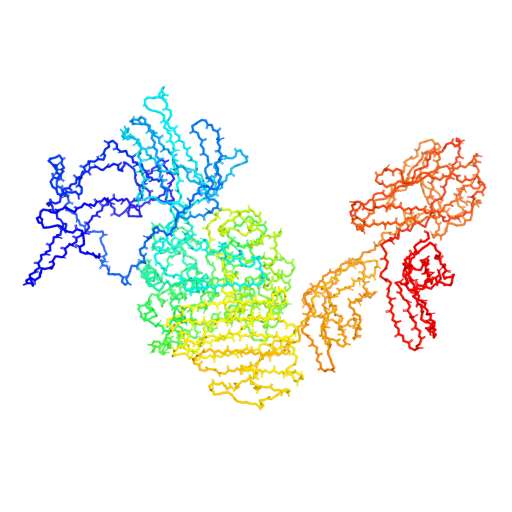C CA . ALA A 1 856 ? 8.479 55.731 28.862 1.00 96.00 856 ALA A CA 1
ATOM 6418 C C . ALA A 1 856 ? 7.495 54.702 28.295 1.00 96.00 856 ALA A C 1
ATOM 6420 O O . ALA A 1 856 ? 6.424 55.053 27.805 1.00 96.00 856 ALA A O 1
ATOM 6421 N N . SER A 1 857 ? 7.832 53.417 28.377 1.00 96.00 857 SER A N 1
ATOM 6422 C CA . SER A 1 857 ? 6.947 52.348 27.909 1.00 96.00 857 SER A CA 1
ATOM 6423 C C . SER A 1 857 ? 7.054 51.080 28.739 1.00 96.00 857 SER A C 1
ATOM 6425 O O . SER A 1 857 ? 8.148 50.708 29.155 1.00 96.00 857 SER A O 1
ATOM 6427 N N . VAL A 1 858 ? 5.938 50.370 28.877 1.00 95.88 858 VAL A N 1
ATOM 6428 C CA . VAL A 1 858 ? 5.859 49.017 29.435 1.00 95.88 858 VAL A CA 1
ATOM 6429 C C . VAL A 1 858 ? 5.111 48.111 28.454 1.00 95.88 858 VAL A C 1
ATOM 6431 O O . VAL A 1 858 ? 4.100 48.527 27.893 1.00 95.88 858 VAL A O 1
ATOM 6434 N N . SER A 1 859 ? 5.603 46.899 28.186 1.00 94.69 859 SER A N 1
ATOM 6435 C CA . SER A 1 859 ? 4.983 45.989 27.205 1.00 94.69 859 SER A CA 1
ATOM 6436 C C . SER A 1 859 ? 5.125 44.509 27.555 1.00 94.69 859 SER A C 1
ATOM 6438 O O . SER A 1 859 ? 6.031 44.133 28.292 1.00 94.69 859 SER A O 1
ATOM 6440 N N . GLN A 1 860 ? 4.228 43.668 27.041 1.00 91.06 860 GLN A N 1
ATOM 6441 C CA . GLN A 1 860 ? 4.246 42.218 27.231 1.00 91.06 860 GLN A CA 1
ATOM 6442 C C . GLN A 1 860 ? 3.752 41.504 25.968 1.00 91.06 860 GLN A C 1
ATOM 6444 O O . GLN A 1 860 ? 2.750 41.903 25.375 1.00 91.06 860 GLN A O 1
ATOM 6449 N N . ALA A 1 861 ? 4.442 40.431 25.570 1.00 88.44 861 ALA A N 1
ATOM 6450 C CA . ALA A 1 861 ? 3.965 39.514 24.539 1.00 88.44 861 ALA A CA 1
ATOM 6451 C C . ALA A 1 861 ? 2.910 38.567 25.128 1.00 88.44 861 ALA A C 1
ATOM 6453 O O . ALA A 1 861 ? 3.147 37.908 26.138 1.00 88.44 861 ALA A O 1
ATOM 6454 N N . ILE A 1 862 ? 1.748 38.496 24.487 1.00 82.38 862 ILE A N 1
ATOM 6455 C CA . ILE A 1 862 ? 0.566 37.778 24.959 1.00 82.38 862 ILE A CA 1
ATOM 6456 C C . ILE A 1 862 ? 0.156 36.780 23.878 1.00 82.38 862 ILE A C 1
ATOM 6458 O O . ILE A 1 862 ? -0.094 37.164 22.738 1.00 82.38 862 ILE A O 1
ATOM 6462 N N . GLY A 1 863 ? 0.101 35.496 24.225 1.00 71.75 863 GLY A N 1
ATOM 6463 C CA . GLY A 1 863 ? -0.407 34.437 23.349 1.00 71.75 863 GLY A CA 1
ATOM 6464 C C . GLY A 1 863 ? -1.860 34.068 23.656 1.00 71.75 863 GLY A C 1
ATOM 6465 O O . GLY A 1 863 ? -2.393 34.435 24.702 1.00 71.75 863 GLY A O 1
ATOM 6466 N N . GLY A 1 864 ? -2.476 33.277 22.776 1.00 66.06 864 GLY A N 1
ATOM 6467 C CA . GLY A 1 864 ? -3.809 32.696 22.991 1.00 66.06 864 GLY A CA 1
ATOM 6468 C C . GLY A 1 864 ? -4.948 33.422 22.275 1.00 66.06 864 GLY A C 1
ATOM 6469 O O . GLY A 1 864 ? -6.113 33.222 22.613 1.00 66.06 864 GLY A O 1
ATOM 6470 N N . PHE A 1 865 ? -4.632 34.258 21.287 1.00 70.06 865 PHE A N 1
ATOM 6471 C CA . PHE A 1 865 ? -5.642 34.916 20.468 1.00 70.06 865 PHE A CA 1
ATOM 6472 C C . PHE A 1 865 ? -6.131 34.006 19.332 1.00 70.06 865 PHE A C 1
ATOM 6474 O O . PHE A 1 865 ? -5.379 33.202 18.787 1.00 70.06 865 PHE A O 1
ATOM 6481 N N . THR A 1 866 ? -7.400 34.145 18.949 1.00 66.38 866 THR A N 1
ATOM 6482 C CA . THR A 1 866 ? -7.963 33.515 17.747 1.00 66.38 866 THR A CA 1
ATOM 6483 C C . THR A 1 866 ? -7.868 34.495 16.584 1.00 66.38 866 THR A C 1
ATOM 6485 O O . THR A 1 866 ? -8.474 35.567 16.635 1.00 66.38 866 THR A O 1
ATOM 6488 N N . THR A 1 867 ? -7.126 34.144 15.530 1.00 71.06 867 THR A N 1
ATOM 6489 C CA . THR A 1 867 ? -7.013 34.980 14.325 1.00 71.06 867 THR A CA 1
ATOM 6490 C C . THR A 1 867 ? -8.399 35.260 13.737 1.00 71.06 867 THR A C 1
ATOM 6492 O O . THR A 1 867 ? -9.165 34.341 13.461 1.00 71.06 867 THR A O 1
ATOM 6495 N N . GLY A 1 868 ? -8.727 36.540 13.558 1.00 68.69 868 GLY A N 1
ATOM 6496 C CA . GLY A 1 868 ? -10.023 37.014 13.068 1.00 68.69 868 GLY A CA 1
ATOM 6497 C C . GLY A 1 868 ? -11.028 37.407 14.161 1.00 68.69 868 GLY A C 1
ATOM 6498 O O . GLY A 1 868 ? -11.997 38.101 13.854 1.00 68.69 868 GLY A O 1
ATOM 6499 N N . ALA A 1 869 ? -10.807 37.044 15.430 1.00 68.38 869 ALA A N 1
ATOM 6500 C CA . ALA A 1 869 ? -11.661 37.462 16.545 1.00 68.38 869 ALA A CA 1
ATOM 6501 C C . ALA A 1 869 ? -11.311 38.876 17.051 1.00 68.38 869 ALA A C 1
ATOM 6503 O O . ALA A 1 869 ? -10.171 39.328 16.942 1.00 68.38 869 ALA A O 1
ATOM 6504 N N . ARG A 1 870 ? -12.286 39.592 17.634 1.00 81.38 870 ARG A N 1
ATOM 6505 C CA . ARG A 1 870 ? -12.046 40.875 18.327 1.00 81.38 870 ARG A CA 1
ATOM 6506 C C . ARG A 1 870 ? -11.901 40.657 19.826 1.00 81.38 870 ARG A C 1
ATOM 6508 O O . ARG A 1 870 ? -12.590 39.817 20.391 1.00 81.38 870 ARG A O 1
ATOM 6515 N N . TYR A 1 871 ? -11.062 41.466 20.461 1.00 81.19 871 TYR A N 1
ATOM 6516 C CA . TYR A 1 871 ? -10.814 41.443 21.900 1.00 81.19 871 TYR A CA 1
ATOM 6517 C C . TYR A 1 871 ? -10.933 42.849 22.489 1.00 81.19 871 TYR A C 1
ATOM 6519 O O . TYR A 1 871 ? -10.630 43.833 21.811 1.00 81.19 871 TYR A O 1
ATOM 6527 N N . ALA A 1 872 ? -11.361 42.940 23.746 1.00 83.62 872 ALA A N 1
ATOM 6528 C CA . ALA A 1 872 ? -11.300 44.140 24.569 1.00 83.62 872 ALA A CA 1
ATOM 6529 C C . ALA A 1 872 ? -10.115 44.057 25.538 1.00 83.62 872 ALA A C 1
ATOM 6531 O O . ALA A 1 872 ? -9.895 43.013 26.146 1.00 83.62 872 ALA A O 1
ATOM 6532 N N . VAL A 1 873 ? -9.382 45.158 25.707 1.00 87.94 873 VAL A N 1
ATOM 6533 C CA . VAL A 1 873 ? -8.377 45.333 26.765 1.00 87.94 873 VAL A CA 1
ATOM 6534 C C . VAL A 1 873 ? -8.910 46.377 27.736 1.00 87.94 873 VAL A C 1
ATOM 6536 O O . VAL A 1 873 ? -9.176 47.500 27.313 1.00 87.94 873 VAL A O 1
ATOM 6539 N N . THR A 1 874 ? -9.039 46.023 29.012 1.00 86.75 874 THR A N 1
ATOM 6540 C CA . THR A 1 874 ? -9.469 46.904 30.106 1.00 86.75 874 THR A CA 1
ATOM 6541 C C . THR A 1 874 ? -8.363 46.992 31.149 1.00 86.75 874 THR A C 1
ATOM 6543 O O . THR A 1 874 ? -7.824 45.970 31.549 1.00 86.75 874 THR A O 1
ATOM 6546 N N . PHE A 1 875 ? -8.009 48.181 31.616 1.00 92.06 875 PHE A N 1
ATOM 6547 C CA . PHE A 1 875 ? -6.949 48.387 32.605 1.00 92.06 875 PHE A CA 1
ATOM 6548 C C . PHE A 1 875 ? -7.295 49.561 33.515 1.00 92.06 875 PHE A C 1
ATOM 6550 O O . PHE A 1 875 ? -7.925 50.519 33.074 1.00 92.06 875 PHE A O 1
ATOM 6557 N N . SER A 1 876 ? -6.886 49.505 34.776 1.00 92.62 876 SER A N 1
ATOM 6558 C CA . SER A 1 876 ? -7.070 50.609 35.713 1.00 92.62 876 SER A CA 1
ATOM 6559 C C . SER A 1 876 ? -5.894 51.578 35.607 1.00 92.62 876 SER A C 1
ATOM 6561 O O . SER A 1 876 ? -4.741 51.152 35.583 1.00 92.62 876 SER A O 1
ATOM 6563 N N . ALA A 1 877 ? -6.153 52.886 35.564 1.00 95.88 877 ALA A N 1
ATOM 6564 C CA . ALA A 1 877 ? -5.080 53.878 35.571 1.00 95.88 877 ALA A CA 1
ATOM 6565 C C . ALA A 1 877 ? -5.390 55.097 36.440 1.00 95.88 877 ALA A C 1
ATOM 6567 O O . ALA A 1 877 ? -6.548 55.498 36.577 1.00 95.88 877 ALA A O 1
ATOM 6568 N N . ALA A 1 878 ? -4.339 55.696 37.000 1.00 95.88 878 ALA A N 1
ATOM 6569 C CA . ALA A 1 878 ? -4.406 56.901 37.820 1.00 95.88 878 ALA A CA 1
ATOM 6570 C C . ALA A 1 878 ? -3.222 57.832 37.533 1.00 95.88 878 ALA A C 1
ATOM 6572 O O . ALA A 1 878 ? -2.096 57.401 37.309 1.00 95.88 878 ALA A O 1
ATOM 6573 N N . GLN A 1 879 ? -3.469 59.132 37.576 1.00 95.25 879 GLN A N 1
ATOM 6574 C CA . GLN A 1 879 ? -2.443 60.170 37.551 1.00 95.25 879 GLN A CA 1
ATOM 6575 C C . GLN A 1 879 ? -1.752 60.274 38.914 1.00 95.25 879 GLN A C 1
ATOM 6577 O O . GLN A 1 879 ? -2.399 60.101 39.948 1.00 95.25 879 GLN A O 1
ATOM 6582 N N . ARG A 1 880 ? -0.461 60.604 38.967 1.00 93.69 880 ARG A N 1
ATOM 6583 C CA . ARG A 1 880 ? 0.233 60.795 40.248 1.00 93.69 880 ARG A CA 1
ATOM 6584 C C . ARG A 1 880 ? -0.281 62.047 40.968 1.00 93.69 880 ARG A C 1
ATOM 6586 O O . ARG A 1 880 ? -0.332 63.137 40.402 1.00 93.69 880 ARG A O 1
ATOM 6593 N N . ASN A 1 881 ? -0.653 61.906 42.242 1.00 89.88 881 ASN A N 1
ATOM 6594 C CA . ASN A 1 881 ? -1.250 62.995 43.032 1.00 89.88 881 ASN A CA 1
ATOM 6595 C C . ASN A 1 881 ? -0.212 63.982 43.613 1.00 89.88 881 ASN A C 1
ATOM 6597 O O . ASN A 1 881 ? -0.558 65.000 44.206 1.00 89.88 881 ASN A O 1
ATOM 6601 N N . TYR A 1 882 ? 1.081 63.706 43.440 1.00 81.38 882 TYR A N 1
ATOM 6602 C CA . TYR A 1 882 ? 2.181 64.515 43.961 1.00 81.38 882 TYR A CA 1
ATOM 6603 C C . TYR A 1 882 ? 3.275 64.684 42.901 1.00 81.38 882 TYR A C 1
ATOM 6605 O O . TYR A 1 882 ? 3.520 63.758 42.137 1.00 81.38 882 TYR A O 1
ATOM 6613 N N . GLN A 1 883 ? 3.922 65.859 42.851 1.00 76.81 883 GLN A N 1
ATOM 6614 C CA . GLN A 1 883 ? 4.958 66.200 41.857 1.00 76.81 883 GLN A CA 1
ATOM 6615 C C . GLN A 1 883 ? 4.530 65.907 40.413 1.00 76.81 883 GLN A C 1
ATOM 6617 O O . GLN A 1 883 ? 5.150 65.127 39.703 1.00 76.81 883 GLN A O 1
ATOM 6622 N N . GLN A 1 884 ? 3.437 66.548 39.999 1.00 81.06 884 GLN A N 1
ATOM 6623 C CA . GLN A 1 884 ? 2.893 66.407 38.657 1.00 81.06 884 GLN A CA 1
ATOM 6624 C C . GLN A 1 884 ? 2.526 67.771 38.081 1.00 81.06 884 GLN A C 1
ATOM 6626 O O . GLN A 1 884 ? 1.792 68.525 38.725 1.00 81.06 884 GLN A O 1
ATOM 6631 N N . ASN A 1 885 ? 3.020 68.073 36.880 1.00 81.38 885 ASN A N 1
ATOM 6632 C CA . ASN A 1 885 ? 2.824 69.364 36.222 1.00 81.38 885 ASN A CA 1
ATOM 6633 C C . ASN A 1 885 ? 1.407 69.486 35.641 1.00 81.38 885 ASN A C 1
ATOM 6635 O O . ASN A 1 885 ? 0.565 70.214 36.164 1.00 81.38 885 ASN A O 1
ATOM 6639 N N . GLY A 1 886 ? 1.129 68.720 34.582 1.00 81.81 886 GLY A N 1
ATOM 6640 C CA . GLY A 1 886 ? -0.084 68.860 33.776 1.00 81.81 886 GLY A CA 1
ATOM 6641 C C . GLY A 1 886 ? -0.926 67.595 33.660 1.00 81.81 886 GLY A C 1
ATOM 6642 O O . GLY A 1 886 ? -2.073 67.693 33.244 1.00 81.81 886 GLY A O 1
ATOM 6643 N N . GLY A 1 887 ? -0.414 66.418 34.027 1.00 88.81 887 GLY A N 1
ATOM 6644 C CA . GLY A 1 887 ? -1.028 65.143 33.638 1.00 88.81 887 GLY A CA 1
ATOM 6645 C C . GLY A 1 887 ? -0.172 64.405 32.622 1.00 88.81 887 GLY A C 1
ATOM 6646 O O . GLY A 1 887 ? 0.384 65.018 31.715 1.00 88.81 887 GLY A O 1
ATOM 6647 N N . GLN A 1 888 ? -0.059 63.096 32.786 1.00 92.75 888 GLN A N 1
ATOM 6648 C CA . GLN A 1 888 ? 0.638 62.213 31.871 1.00 92.75 888 GLN A CA 1
ATOM 6649 C C . GLN A 1 888 ? -0.316 61.723 30.780 1.00 92.75 888 GLN A C 1
ATOM 6651 O O . GLN A 1 888 ? -1.393 61.207 31.086 1.00 92.75 888 GLN A O 1
ATOM 6656 N N . THR A 1 889 ? 0.116 61.837 29.526 1.00 94.19 889 THR A N 1
ATOM 6657 C CA . THR A 1 889 ? -0.552 61.235 28.365 1.00 94.19 889 THR A CA 1
ATOM 6658 C C . THR A 1 889 ? 0.084 59.905 28.016 1.00 94.19 889 THR A C 1
ATOM 6660 O O . THR A 1 889 ? 1.298 59.745 28.163 1.00 94.19 889 THR A O 1
ATOM 6663 N N . TRP A 1 890 ? -0.712 58.948 27.539 1.00 95.31 890 TRP A N 1
ATOM 6664 C CA . TRP A 1 890 ? -0.191 57.661 27.083 1.00 95.31 890 TRP A CA 1
ATOM 6665 C C . TRP A 1 890 ? -1.003 57.051 25.946 1.00 95.31 890 TRP A C 1
ATOM 6667 O O . TRP A 1 890 ? -2.178 57.347 25.741 1.00 95.31 890 TRP A O 1
ATOM 6677 N N . ASN A 1 891 ? -0.343 56.156 25.226 1.00 96.69 891 ASN A N 1
ATOM 6678 C CA . ASN A 1 891 ? -0.887 55.330 24.168 1.00 96.69 891 ASN A CA 1
ATOM 6679 C C . ASN A 1 891 ? -0.947 53.880 24.633 1.00 96.69 891 ASN A C 1
ATOM 6681 O O . ASN A 1 891 ? -0.056 53.420 25.346 1.00 96.69 891 ASN A O 1
ATOM 6685 N N . VAL A 1 892 ? -1.956 53.153 24.170 1.00 96.44 892 VAL A N 1
ATOM 6686 C CA . VAL A 1 892 ? -1.974 51.691 24.195 1.00 96.44 892 VAL A CA 1
ATOM 6687 C C . VAL A 1 892 ? -1.647 51.187 22.799 1.00 96.44 892 VAL A C 1
ATOM 6689 O O . VAL A 1 892 ? -2.250 51.638 21.820 1.00 96.44 892 VAL A O 1
ATOM 6692 N N . THR A 1 893 ? -0.686 50.275 22.708 1.00 95.94 893 THR A N 1
ATOM 6693 C CA . THR A 1 893 ? -0.185 49.713 21.457 1.00 95.94 893 THR A CA 1
ATOM 6694 C C . THR A 1 893 ? -0.433 48.209 21.372 1.00 95.94 893 THR A C 1
ATOM 6696 O O . THR A 1 893 ? -0.422 47.511 22.384 1.00 95.94 893 THR A O 1
ATOM 6699 N N . ILE A 1 894 ? -0.646 47.718 20.151 1.00 94.81 894 ILE A N 1
ATOM 6700 C CA . ILE A 1 894 ? -0.637 46.295 19.796 1.00 94.81 894 ILE A CA 1
ATOM 6701 C C . ILE A 1 894 ? 0.406 46.122 18.692 1.00 94.81 894 ILE A C 1
ATOM 6703 O O . ILE A 1 894 ? 0.355 46.826 17.684 1.00 94.81 894 ILE A O 1
ATOM 6707 N N . ASP A 1 895 ? 1.393 45.255 18.917 1.00 94.50 895 ASP A N 1
ATOM 6708 C CA . ASP A 1 895 ? 2.544 45.034 18.024 1.00 94.50 895 ASP A CA 1
ATOM 6709 C C . ASP A 1 895 ? 3.253 46.340 17.627 1.00 94.50 895 ASP A C 1
ATOM 6711 O O . ASP A 1 895 ? 3.604 46.579 16.473 1.00 94.50 895 ASP A O 1
ATOM 6715 N N . GLY A 1 896 ? 3.406 47.240 18.602 1.00 90.06 896 GLY A N 1
ATOM 6716 C CA . GLY A 1 896 ? 4.027 48.555 18.414 1.00 90.06 896 GLY A CA 1
ATOM 6717 C C . GLY A 1 896 ? 3.134 49.608 17.745 1.00 90.06 896 GLY A C 1
ATOM 6718 O O . GLY A 1 896 ? 3.467 50.790 17.791 1.00 90.06 896 GLY A O 1
ATOM 6719 N N . SER A 1 897 ? 1.977 49.232 17.196 1.00 93.12 897 SER A N 1
ATOM 6720 C CA . SER A 1 897 ? 1.031 50.165 16.573 1.00 93.12 897 SER A CA 1
ATOM 6721 C C . SER A 1 897 ? 0.077 50.761 17.607 1.00 93.12 897 SER A C 1
ATOM 6723 O O . SER A 1 897 ? -0.510 50.027 18.397 1.00 93.12 897 SER A O 1
ATOM 6725 N N . VAL A 1 898 ? -0.111 52.086 17.612 1.00 95.06 898 VAL A N 1
ATOM 6726 C CA . VAL A 1 898 ? -1.044 52.764 18.535 1.00 95.06 898 VAL A CA 1
ATOM 6727 C C . VAL A 1 898 ? -2.487 52.404 18.190 1.00 95.06 898 VAL A C 1
ATOM 6729 O O . VAL A 1 898 ? -2.961 52.704 17.099 1.00 95.06 898 VAL A O 1
ATOM 6732 N N . VAL A 1 899 ? -3.197 51.805 19.149 1.00 94.12 899 VAL A N 1
ATOM 6733 C CA . VAL A 1 899 ? -4.622 51.464 19.028 1.00 94.12 899 VAL A CA 1
ATOM 6734 C C . VAL A 1 899 ? -5.503 52.550 19.639 1.00 94.12 899 VAL A C 1
ATOM 6736 O O . VAL A 1 899 ? -6.562 52.866 19.100 1.00 94.12 899 VAL A O 1
ATOM 6739 N N . ARG A 1 900 ? -5.080 53.143 20.765 1.00 95.69 900 ARG A N 1
ATOM 6740 C CA . ARG A 1 900 ? -5.811 54.234 21.425 1.00 95.69 900 ARG A CA 1
ATOM 6741 C C . ARG A 1 900 ? -4.882 55.129 22.244 1.00 95.69 900 ARG A C 1
ATOM 6743 O O . ARG A 1 900 ? -3.946 54.631 22.862 1.00 95.69 900 ARG A O 1
ATOM 6750 N N . SER A 1 901 ? -5.189 56.424 22.296 1.00 94.62 901 SER A N 1
ATOM 6751 C CA . SER A 1 901 ? -4.507 57.422 23.133 1.00 94.62 901 SER A CA 1
ATOM 6752 C C . SER A 1 901 ? -5.417 57.914 24.259 1.00 94.62 901 SER A C 1
ATOM 6754 O O . SER A 1 901 ? -6.631 58.036 24.075 1.00 94.62 901 SER A O 1
ATOM 6756 N N . PHE A 1 902 ? -4.827 58.225 25.411 1.00 94.44 902 PHE A N 1
ATOM 6757 C CA . PHE A 1 902 ? -5.514 58.713 26.603 1.00 94.44 902 PHE A CA 1
ATOM 6758 C C . PHE A 1 902 ? -4.844 59.987 27.139 1.00 94.44 902 PHE A C 1
ATOM 6760 O O . PHE A 1 902 ? -3.620 60.051 27.279 1.00 94.44 902 PHE A O 1
ATOM 6767 N N . ASP A 1 903 ? -5.668 60.995 27.449 1.00 93.69 903 ASP A N 1
ATOM 6768 C CA . ASP A 1 903 ? -5.247 62.290 28.002 1.00 93.69 903 ASP A CA 1
ATOM 6769 C C . ASP A 1 903 ? -6.152 62.752 29.163 1.00 93.69 903 ASP A C 1
ATOM 6771 O O . ASP A 1 903 ? -6.912 63.718 29.036 1.00 93.69 903 ASP A O 1
ATOM 6775 N N . PRO A 1 904 ? -6.154 62.047 30.305 1.00 92.12 904 PRO A N 1
ATOM 6776 C CA . PRO A 1 904 ? -6.948 62.471 31.449 1.00 92.12 904 PRO A CA 1
ATOM 6777 C C . PRO A 1 904 ? -6.389 63.760 32.092 1.00 92.12 904 PRO A C 1
ATOM 6779 O O . PRO A 1 904 ? -5.199 64.088 31.981 1.00 92.12 904 PRO A O 1
ATOM 6782 N N . PRO A 1 905 ? -7.234 64.528 32.800 1.00 88.81 905 PRO A N 1
ATOM 6783 C CA . PRO A 1 905 ? -6.785 65.714 33.521 1.00 88.81 905 PRO A CA 1
ATOM 6784 C C . PRO A 1 905 ? -5.862 65.334 34.688 1.00 88.81 905 PRO A C 1
ATOM 6786 O O . PRO A 1 905 ? -5.970 64.245 35.248 1.00 88.81 905 PRO A O 1
ATOM 6789 N N . ARG A 1 906 ? -5.005 66.269 35.126 1.00 89.88 906 ARG A N 1
ATOM 6790 C CA . ARG A 1 906 ? -4.133 66.100 36.309 1.00 89.88 906 ARG A CA 1
ATOM 6791 C C . ARG A 1 906 ? -4.885 65.610 37.556 1.00 89.88 906 ARG A C 1
ATOM 6793 O O . ARG A 1 906 ? -4.307 64.895 38.361 1.00 89.88 906 ARG A O 1
ATOM 6800 N N . SER A 1 907 ? -6.152 65.992 37.712 1.00 91.25 907 SER A N 1
ATOM 6801 C CA . SER A 1 907 ? -7.002 65.619 38.848 1.00 91.25 907 SER A CA 1
ATOM 6802 C C . SER A 1 907 ? -7.451 64.152 38.864 1.00 91.25 907 SER A C 1
ATOM 6804 O O . SER A 1 907 ? -8.043 63.730 39.853 1.00 91.25 907 SER A O 1
ATOM 6806 N N . ALA A 1 908 ? -7.188 63.360 37.818 1.00 93.75 908 ALA A N 1
ATOM 6807 C CA . ALA A 1 908 ? -7.582 61.950 37.728 1.00 93.75 908 ALA A CA 1
ATOM 6808 C C . ALA A 1 908 ? -6.676 61.029 38.573 1.00 93.75 908 ALA A C 1
ATOM 6810 O O . ALA A 1 908 ? -6.055 60.104 38.058 1.00 93.75 908 ALA A O 1
ATOM 6811 N N . THR A 1 909 ? -6.555 61.312 39.869 1.00 93.44 909 THR A N 1
ATOM 6812 C CA . THR A 1 909 ? -5.586 60.685 40.784 1.00 93.44 909 THR A CA 1
ATOM 6813 C C . THR A 1 909 ? -6.092 59.413 41.466 1.00 93.44 909 THR A C 1
ATOM 6815 O O . THR A 1 909 ? -5.342 58.747 42.178 1.00 93.44 909 THR A O 1
ATOM 6818 N N . SER A 1 910 ? -7.351 59.047 41.231 1.00 93.56 910 SER A N 1
ATOM 6819 C CA . SER A 1 910 ? -7.928 57.760 41.635 1.00 93.56 910 SER A CA 1
ATOM 6820 C C . SER A 1 910 ? -7.950 56.794 40.456 1.00 93.56 910 SER A C 1
ATOM 6822 O O . SER A 1 910 ? -8.153 57.221 39.320 1.00 93.56 910 SER A O 1
ATOM 6824 N N . TYR A 1 911 ? -7.764 55.501 40.729 1.00 93.94 911 TYR A N 1
ATOM 6825 C CA . TYR A 1 911 ? -7.826 54.472 39.695 1.00 93.94 911 TYR A CA 1
ATOM 6826 C C . TYR A 1 911 ? -9.232 54.361 39.118 1.00 93.94 911 TYR A C 1
ATOM 6828 O O . TYR A 1 911 ? -10.207 54.185 39.848 1.00 93.94 911 TYR A O 1
ATOM 6836 N N . VAL A 1 912 ? -9.314 54.434 37.794 1.00 92.69 912 VAL A N 1
ATOM 6837 C CA . VAL A 1 912 ? -10.525 54.154 37.021 1.00 92.69 912 VAL A CA 1
ATOM 6838 C C . VAL A 1 912 ? -10.175 53.265 35.839 1.00 92.69 912 VAL A C 1
ATOM 6840 O O . VAL A 1 912 ? -9.037 53.277 35.365 1.00 92.69 912 VAL A O 1
ATOM 6843 N N . ASP A 1 913 ? -11.153 52.499 35.366 1.00 90.75 913 ASP A N 1
ATOM 6844 C CA . ASP A 1 913 ? -10.964 51.589 34.242 1.00 90.75 913 ASP A CA 1
ATOM 6845 C C . ASP A 1 913 ? -11.018 52.329 32.901 1.00 90.75 913 ASP A C 1
ATOM 6847 O O . ASP A 1 913 ? -11.968 53.045 32.579 1.00 90.75 913 ASP A O 1
ATOM 6851 N N . TYR A 1 914 ? -9.996 52.094 32.089 1.00 91.88 914 TYR A N 1
ATOM 6852 C CA . TYR A 1 914 ? -9.903 52.469 30.688 1.00 91.88 914 TYR A CA 1
ATOM 6853 C C . TYR A 1 914 ? -10.023 51.208 29.842 1.00 91.88 914 TYR A C 1
ATOM 6855 O O . TYR A 1 914 ? -9.565 50.142 30.244 1.00 91.88 914 TYR A O 1
ATOM 6863 N N . ASN A 1 915 ? -10.625 51.319 28.660 1.00 88.00 915 ASN A N 1
ATOM 6864 C CA . ASN A 1 915 ? -10.793 50.183 27.760 1.00 88.00 915 ASN A CA 1
ATOM 6865 C C . ASN A 1 915 ? -10.479 50.534 26.300 1.00 88.00 915 ASN A C 1
ATOM 6867 O O . ASN A 1 915 ? -10.484 51.700 25.905 1.00 88.00 915 ASN A O 1
ATOM 6871 N N . LEU A 1 916 ? -10.200 49.524 25.486 1.00 90.81 916 LEU A N 1
ATOM 6872 C CA . LEU A 1 916 ? -10.110 49.604 24.026 1.00 90.81 916 LEU A CA 1
ATOM 6873 C C . LEU A 1 916 ? -10.450 48.244 23.414 1.00 90.81 916 LEU A C 1
ATOM 6875 O O . LEU A 1 916 ? -10.526 47.249 24.130 1.00 90.81 916 LEU A O 1
ATOM 6879 N N . THR A 1 917 ? -10.600 48.189 22.091 1.00 88.81 917 THR A N 1
ATOM 6880 C CA . THR A 1 917 ? -10.768 46.923 21.369 1.00 88.81 917 THR A CA 1
ATOM 6881 C C . THR A 1 917 ? -9.801 46.818 20.199 1.00 88.81 917 THR A C 1
ATOM 6883 O O . THR A 1 917 ? -9.454 47.833 19.595 1.00 88.81 917 THR A O 1
ATOM 6886 N N . PHE A 1 918 ? -9.389 45.598 19.854 1.00 89.81 918 PHE A N 1
ATOM 6887 C CA . PHE A 1 918 ? -8.570 45.324 18.675 1.00 89.81 918 PHE A CA 1
ATOM 6888 C C . PHE A 1 918 ? -8.948 43.977 18.031 1.00 89.81 918 PHE A C 1
ATOM 6890 O O . PHE A 1 918 ? -9.405 43.070 18.731 1.00 89.81 918 PHE A O 1
ATOM 6897 N N . PRO A 1 919 ? -8.824 43.837 16.699 1.00 89.12 919 PRO A N 1
ATOM 6898 C CA . PRO A 1 919 ? -8.909 42.542 16.034 1.00 89.12 919 PRO A CA 1
ATOM 6899 C C . PRO A 1 919 ? -7.579 41.788 16.166 1.00 89.12 919 PRO A C 1
ATOM 6901 O O . PRO A 1 919 ? -6.523 42.355 15.892 1.00 89.12 919 PRO A O 1
ATOM 6904 N N . ALA A 1 920 ? -7.628 40.512 16.541 1.00 82.44 920 ALA A N 1
ATOM 6905 C CA . ALA A 1 920 ? -6.453 39.654 16.537 1.00 82.44 920 ALA A CA 1
ATOM 6906 C C . ALA A 1 920 ? -6.137 39.197 15.107 1.00 82.44 920 ALA A C 1
ATOM 6908 O O . ALA A 1 920 ? -6.968 38.577 14.440 1.00 82.44 920 ALA A O 1
ATOM 6909 N N . THR A 1 921 ? -4.933 39.495 14.629 1.00 87.19 921 THR A N 1
ATOM 6910 C CA . THR A 1 921 ? -4.441 39.068 13.308 1.00 87.19 921 THR A CA 1
ATOM 6911 C C . THR A 1 921 ? -3.478 37.884 13.396 1.00 87.19 921 THR A C 1
ATOM 6913 O O . THR A 1 921 ? -3.208 37.238 12.387 1.00 87.19 921 THR A O 1
ATOM 6916 N N . ALA A 1 922 ? -3.011 37.545 14.597 1.00 80.44 922 ALA A N 1
ATOM 6917 C CA . ALA A 1 922 ? -2.095 36.448 14.871 1.00 80.44 922 ALA A CA 1
ATOM 6918 C C . ALA A 1 922 ? -2.455 35.772 16.211 1.00 80.44 922 ALA A C 1
ATOM 6920 O O . ALA A 1 922 ? -3.140 36.373 17.040 1.00 80.44 922 ALA A O 1
ATOM 6921 N N . PRO A 1 923 ? -1.985 34.538 16.468 1.00 71.56 923 PRO A N 1
ATOM 6922 C CA . PRO A 1 923 ? -2.217 33.860 17.746 1.00 71.56 923 PRO A CA 1
ATOM 6923 C C . PRO A 1 923 ? -1.465 34.483 18.938 1.00 71.56 923 PRO A C 1
ATOM 6925 O O . PRO A 1 923 ? -1.773 34.165 20.090 1.00 71.56 923 PRO A O 1
ATOM 6928 N N . THR A 1 924 ? -0.509 35.381 18.673 1.00 81.69 924 THR A N 1
ATOM 6929 C CA . THR A 1 924 ? 0.296 36.101 19.668 1.00 81.69 924 THR A CA 1
ATOM 6930 C C . THR A 1 924 ? 0.430 37.568 19.265 1.00 81.69 924 THR A C 1
ATOM 6932 O O . THR A 1 924 ? 0.720 37.848 18.105 1.00 81.69 924 THR A O 1
ATOM 6935 N N . HIS A 1 925 ? 0.268 38.479 20.227 1.00 89.56 925 HIS A N 1
ATOM 6936 C CA . HIS A 1 925 ? 0.375 39.930 20.056 1.00 89.56 925 HIS A CA 1
ATOM 6937 C C . HIS A 1 925 ? 1.135 40.578 21.223 1.00 89.56 925 HIS A C 1
ATOM 6939 O O . HIS A 1 925 ? 1.039 40.119 22.358 1.00 89.56 925 HIS A O 1
ATOM 6945 N N . THR A 1 926 ? 1.857 41.671 20.979 1.00 93.19 926 THR A N 1
ATOM 6946 C CA . THR A 1 926 ? 2.519 42.469 22.028 1.00 93.19 926 THR A CA 1
ATOM 6947 C C . THR A 1 926 ? 1.631 43.627 22.468 1.00 93.19 926 THR A C 1
ATOM 6949 O O . THR A 1 926 ? 1.451 44.575 21.706 1.00 93.19 926 THR A O 1
ATOM 6952 N N . LEU A 1 927 ? 1.114 43.587 23.700 1.00 93.81 927 LEU A N 1
ATOM 6953 C CA . LEU A 1 927 ? 0.401 44.708 24.318 1.00 93.81 927 LEU A CA 1
ATOM 6954 C C . LEU A 1 927 ? 1.403 45.670 24.956 1.00 93.81 927 LEU A C 1
ATOM 6956 O O . LEU A 1 927 ? 2.215 45.258 25.783 1.00 93.81 927 LEU A O 1
ATOM 6960 N N . GLY A 1 928 ? 1.323 46.952 24.613 1.00 94.75 928 GLY A N 1
ATOM 6961 C CA . GLY A 1 928 ? 2.161 47.996 25.194 1.00 94.75 928 GLY A CA 1
ATOM 6962 C C . GLY A 1 928 ? 1.371 49.185 25.725 1.00 94.75 928 GLY A C 1
ATOM 6963 O O . GLY A 1 928 ? 0.314 49.536 25.209 1.00 94.75 928 GLY A O 1
ATOM 6964 N N . PHE A 1 929 ? 1.925 49.843 26.737 1.00 96.94 929 PHE A N 1
ATOM 6965 C CA . PHE A 1 929 ? 1.528 51.164 27.207 1.00 96.94 929 PHE A CA 1
ATOM 6966 C C . PHE A 1 929 ? 2.735 52.091 27.076 1.00 96.94 929 PHE A C 1
ATOM 6968 O O . PHE A 1 929 ? 3.791 51.806 27.636 1.00 96.94 929 PHE A O 1
ATOM 6975 N N . ALA A 1 930 ? 2.600 53.188 26.336 1.00 96.38 930 ALA A N 1
ATOM 6976 C CA . ALA A 1 930 ? 3.691 54.120 26.060 1.00 96.38 930 ALA A CA 1
ATOM 6977 C C . ALA A 1 930 ? 3.270 55.550 26.401 1.00 96.38 930 ALA A C 1
ATOM 6979 O O . ALA A 1 930 ? 2.369 56.097 25.765 1.00 96.38 930 ALA A O 1
ATOM 6980 N N . SER A 1 931 ? 3.900 56.166 27.399 1.00 93.94 931 SER A N 1
ATOM 6981 C CA . SER A 1 931 ? 3.632 57.551 27.764 1.00 93.94 931 SER A CA 1
ATOM 6982 C C . SER A 1 931 ? 4.258 58.519 26.761 1.00 93.94 931 SER A C 1
ATOM 6984 O O . SER A 1 931 ? 5.423 58.399 26.385 1.00 93.94 931 SER A O 1
ATOM 6986 N N . SER A 1 932 ? 3.471 59.500 26.325 1.00 88.44 932 SER A N 1
ATOM 6987 C CA . SER A 1 932 ? 3.879 60.518 25.352 1.00 88.44 932 SER A CA 1
ATOM 6988 C C . SER A 1 932 ? 4.318 61.835 25.993 1.00 88.44 932 SER A C 1
ATOM 6990 O O . SER A 1 932 ? 4.943 62.648 25.320 1.00 88.44 932 SER A O 1
ATOM 6992 N N . ASN A 1 933 ? 3.986 62.064 27.271 1.00 88.75 933 ASN A N 1
ATOM 6993 C CA . ASN A 1 933 ? 4.332 63.260 28.051 1.00 88.75 933 ASN A CA 1
ATOM 6994 C C . ASN A 1 933 ? 4.142 64.597 27.314 1.00 88.75 933 ASN A C 1
ATOM 6996 O O . ASN A 1 933 ? 4.936 65.527 27.452 1.00 88.75 933 ASN A O 1
ATOM 7000 N N . THR A 1 934 ? 3.066 64.715 26.539 1.00 88.75 934 THR A N 1
ATOM 7001 C CA . THR A 1 934 ? 2.797 65.881 25.678 1.00 88.75 934 THR A CA 1
ATOM 7002 C C . THR A 1 934 ? 2.666 67.198 26.447 1.00 88.75 934 THR A C 1
ATOM 7004 O O . THR A 1 934 ? 2.815 68.265 25.858 1.00 88.75 934 THR A O 1
ATOM 7007 N N . ARG A 1 935 ? 2.404 67.142 27.760 1.00 85.12 935 ARG A N 1
ATOM 7008 C CA . ARG A 1 935 ? 2.283 68.315 28.642 1.00 85.12 935 ARG A CA 1
ATOM 7009 C C . ARG A 1 935 ? 3.620 68.791 29.229 1.00 85.12 935 ARG A C 1
ATOM 7011 O O . ARG A 1 935 ? 3.657 69.868 29.818 1.00 85.12 935 ARG A O 1
ATOM 7018 N N . GLY A 1 936 ? 4.704 68.029 29.059 1.00 82.69 936 GLY A N 1
ATOM 7019 C CA . GLY A 1 936 ? 6.042 68.374 29.541 1.00 82.69 936 GLY A CA 1
ATOM 7020 C C . GLY A 1 936 ? 6.186 68.413 31.072 1.00 82.69 936 GLY A C 1
ATOM 7021 O O . GLY A 1 936 ? 5.224 68.574 31.830 1.00 82.69 936 GLY A O 1
ATOM 7022 N N . GLY A 1 937 ? 7.425 68.277 31.544 1.00 83.88 937 GLY A N 1
ATOM 7023 C CA . GLY A 1 937 ? 7.751 68.177 32.970 1.00 83.88 937 GLY A CA 1
ATOM 7024 C C . GLY A 1 937 ? 7.688 66.745 33.509 1.00 83.88 937 GLY A C 1
ATOM 7025 O O . GLY A 1 937 ? 7.581 65.781 32.747 1.00 83.88 937 GLY A O 1
ATOM 7026 N N . ASP A 1 938 ? 7.784 66.621 34.832 1.00 86.81 938 ASP A N 1
ATOM 7027 C CA . ASP A 1 938 ? 7.723 65.344 35.544 1.00 86.81 938 ASP A CA 1
ATOM 7028 C C . ASP A 1 938 ? 6.256 64.920 35.714 1.00 86.81 938 ASP A C 1
ATOM 7030 O O . ASP A 1 938 ? 5.564 65.361 36.629 1.00 86.81 938 ASP A O 1
ATOM 7034 N N . ASN A 1 939 ? 5.739 64.146 34.758 1.00 93.06 939 ASN A N 1
ATOM 7035 C CA . ASN A 1 939 ? 4.400 63.566 34.829 1.00 93.06 939 ASN A CA 1
ATOM 7036 C C . ASN A 1 939 ? 4.516 62.043 34.913 1.00 93.06 939 ASN A C 1
ATOM 7038 O O . ASN A 1 939 ? 5.366 61.445 34.254 1.00 93.06 939 ASN A O 1
ATOM 7042 N N . THR A 1 940 ? 3.652 61.414 35.710 1.00 94.44 940 THR A N 1
ATOM 7043 C CA . THR A 1 940 ? 3.625 59.958 35.890 1.00 94.44 940 THR A CA 1
ATOM 7044 C C . THR A 1 940 ? 2.192 59.442 35.819 1.00 94.44 940 THR A C 1
ATOM 7046 O O . THR A 1 940 ? 1.295 60.017 36.434 1.00 94.44 940 THR A O 1
ATOM 7049 N N . VAL A 1 941 ? 1.976 58.340 35.098 1.00 95.94 941 VAL A N 1
ATOM 7050 C CA . VAL A 1 941 ? 0.729 57.562 35.170 1.00 95.94 941 VAL A CA 1
ATOM 7051 C C . VAL A 1 941 ? 1.006 56.215 35.821 1.00 95.94 941 VAL A C 1
ATOM 7053 O O . VAL A 1 941 ? 2.037 55.601 35.548 1.00 95.94 941 VAL A O 1
ATOM 7056 N N . PHE A 1 942 ? 0.080 55.779 36.665 1.00 96.94 942 PHE A N 1
ATOM 7057 C CA . PHE A 1 942 ? 0.023 54.449 37.249 1.00 96.94 942 PHE A CA 1
ATOM 7058 C C . PHE A 1 942 ? -0.926 53.567 36.448 1.00 96.94 942 PHE A C 1
ATOM 7060 O O . PHE A 1 942 ? -2.012 54.018 36.085 1.00 96.94 942 PHE A O 1
ATOM 7067 N N . LEU A 1 943 ? -0.513 52.333 36.179 1.00 95.94 943 LEU A N 1
ATOM 7068 C CA . LEU A 1 943 ? -1.243 51.328 35.415 1.00 95.94 943 LEU A CA 1
ATOM 7069 C C . LEU A 1 943 ? -1.344 50.055 36.247 1.00 95.94 943 LEU A C 1
ATOM 7071 O O . LEU A 1 943 ? -0.327 49.564 36.730 1.00 95.94 943 LEU A O 1
ATOM 7075 N N . ASP A 1 944 ? -2.551 49.520 36.376 1.00 91.81 944 ASP A N 1
ATOM 7076 C CA . ASP A 1 944 ? -2.816 48.291 37.115 1.00 91.81 944 ASP A CA 1
ATOM 7077 C C . ASP A 1 944 ? -3.979 47.490 36.514 1.00 91.81 944 ASP A C 1
ATOM 7079 O O . ASP A 1 944 ? -4.708 47.991 35.655 1.00 91.81 944 ASP A O 1
ATOM 7083 N N . ASN A 1 945 ? -4.196 46.262 36.991 1.00 86.62 945 ASN A N 1
ATOM 7084 C CA . ASN A 1 945 ? -5.415 45.486 36.746 1.00 86.62 945 ASN A CA 1
ATOM 7085 C C . ASN A 1 945 ? -5.780 45.366 35.251 1.00 86.62 945 ASN A C 1
ATOM 7087 O O . ASN A 1 945 ? -6.904 45.669 34.821 1.00 86.62 945 ASN A O 1
ATOM 7091 N N . VAL A 1 946 ? -4.798 44.973 34.438 1.00 89.25 946 VAL A N 1
ATOM 7092 C CA . VAL A 1 946 ? -4.975 44.744 33.000 1.00 89.25 946 VAL A CA 1
ATOM 7093 C C . VAL A 1 946 ? -5.774 43.447 32.793 1.00 89.25 946 VAL A C 1
ATOM 7095 O O . VAL A 1 946 ? -5.489 42.406 33.378 1.00 89.25 946 VAL A O 1
ATOM 7098 N N . ARG A 1 947 ? -6.808 43.501 31.957 1.00 84.56 947 ARG A N 1
ATOM 7099 C CA . ARG A 1 947 ? -7.765 42.426 31.662 1.00 84.56 947 ARG A CA 1
ATOM 7100 C C . ARG A 1 947 ? -7.994 42.375 30.157 1.00 84.56 947 ARG A C 1
ATOM 7102 O O . ARG A 1 947 ? -8.162 43.417 29.530 1.00 84.56 947 ARG A O 1
ATOM 7109 N N . ILE A 1 948 ? -8.024 41.175 29.584 1.00 79.50 948 ILE A N 1
ATOM 7110 C CA . ILE A 1 948 ? -8.306 40.964 28.159 1.00 79.50 948 ILE A CA 1
ATOM 7111 C C . ILE A 1 948 ? -9.500 40.022 28.028 1.00 79.50 948 ILE A C 1
ATOM 7113 O O . ILE A 1 948 ? -9.494 38.936 28.604 1.00 79.50 948 ILE A O 1
ATOM 7117 N N . THR A 1 949 ? -10.514 40.430 27.268 1.00 70.38 949 THR A N 1
ATOM 7118 C CA . THR A 1 949 ? -11.773 39.690 27.103 1.00 70.38 949 THR A CA 1
ATOM 7119 C C . THR A 1 949 ? -12.074 39.494 25.620 1.00 70.38 949 THR A C 1
ATOM 7121 O O . THR A 1 949 ? -11.936 40.427 24.831 1.00 70.38 949 THR A O 1
ATOM 7124 N N . SER A 1 950 ? -12.475 38.285 25.222 1.00 69.00 950 SER A N 1
ATOM 7125 C CA . SER A 1 950 ? -12.946 38.020 23.857 1.00 69.00 950 SER A CA 1
ATOM 7126 C C . SER A 1 950 ? -14.271 38.741 23.600 1.00 69.00 950 SER A C 1
ATOM 7128 O O . SER A 1 950 ? -15.147 38.758 24.459 1.00 69.00 950 SER A O 1
ATOM 7130 N N . LEU A 1 951 ? -14.419 39.327 22.413 1.00 63.16 951 LEU A N 1
ATOM 7131 C CA . LEU A 1 951 ? -15.662 39.931 21.919 1.00 63.16 951 LEU A CA 1
ATOM 7132 C C . LEU A 1 951 ? -16.318 39.073 20.832 1.00 63.16 951 LEU A C 1
ATOM 7134 O O . LEU A 1 951 ? -17.145 39.574 20.067 1.00 63.16 951 LEU A O 1
ATOM 7138 N N . VAL A 1 952 ? -15.936 37.797 20.725 1.00 61.66 952 VAL A N 1
ATOM 7139 C CA . VAL A 1 952 ? -16.677 36.839 19.897 1.00 61.66 952 VAL A CA 1
ATOM 7140 C C . VAL A 1 952 ? -18.124 36.813 20.407 1.00 61.66 952 VAL A C 1
ATOM 7142 O O . VAL A 1 952 ? -18.321 36.609 21.604 1.00 61.66 952 VAL A O 1
ATOM 7145 N N . PRO A 1 953 ? -19.135 37.053 19.550 1.00 58.53 953 PRO A N 1
ATOM 7146 C CA . PRO A 1 953 ? -20.521 37.054 19.994 1.00 58.53 953 PRO A CA 1
ATOM 7147 C C . PRO A 1 953 ? -20.874 35.700 20.619 1.00 58.53 953 PRO A C 1
ATOM 7149 O O . PRO A 1 953 ? -20.679 34.673 19.960 1.00 58.53 953 PRO A O 1
ATOM 7152 N N . PRO A 1 954 ? -21.393 35.661 21.858 1.00 65.06 954 PRO A N 1
ATOM 7153 C CA . PRO A 1 954 ? -21.862 34.413 22.430 1.00 65.06 954 PRO A CA 1
ATOM 7154 C C . PRO A 1 954 ? -23.096 33.925 21.665 1.00 65.06 954 PRO A C 1
ATOM 7156 O O . PRO A 1 954 ? -23.910 34.724 21.192 1.00 65.06 954 PRO A O 1
ATOM 7159 N N . ALA A 1 955 ? -23.276 32.607 21.585 1.00 66.25 955 ALA A N 1
ATOM 7160 C CA . ALA A 1 955 ? -24.540 32.052 21.120 1.00 66.25 955 ALA A CA 1
ATOM 7161 C C . ALA A 1 955 ? -25.652 32.439 22.112 1.00 66.25 955 ALA A C 1
ATOM 7163 O O . ALA A 1 955 ? -25.582 32.099 23.295 1.00 66.25 955 ALA A O 1
ATOM 7164 N N . LEU A 1 956 ? -26.672 33.161 21.633 1.00 74.81 956 LEU A N 1
ATOM 7165 C CA . LEU A 1 956 ? -27.887 33.436 22.399 1.00 74.81 956 LEU A CA 1
ATOM 7166 C C . LEU A 1 956 ? -28.727 32.155 22.438 1.00 74.81 956 LEU A C 1
ATOM 7168 O O . LEU A 1 956 ? -29.462 31.855 21.495 1.00 74.81 956 LEU A O 1
ATOM 7172 N N . GLY A 1 957 ? -28.600 31.390 23.517 1.00 72.75 957 GLY A N 1
ATOM 7173 C CA . GLY A 1 957 ? -29.469 30.254 23.783 1.00 72.75 957 GLY A CA 1
ATOM 7174 C C . GLY A 1 957 ? -30.881 30.733 24.098 1.00 72.75 957 GLY A C 1
ATOM 7175 O O . GLY A 1 957 ? -31.064 31.752 24.769 1.00 72.75 957 GLY A O 1
ATOM 7176 N N . TRP A 1 958 ? -31.888 30.003 23.625 1.00 85.62 958 TRP A N 1
ATOM 7177 C CA . TRP A 1 958 ? -33.276 30.273 23.973 1.00 85.62 958 TRP A CA 1
ATOM 7178 C C . TRP A 1 958 ? -34.087 28.983 24.115 1.00 85.62 958 TRP A C 1
ATOM 7180 O O . TRP A 1 958 ? -33.785 27.973 23.485 1.00 85.62 958 TRP A O 1
ATOM 7190 N N . GLN A 1 959 ? -35.120 29.028 24.951 1.00 74.38 959 GLN A N 1
ATOM 7191 C CA . GLN A 1 959 ? -36.115 27.968 25.129 1.00 74.38 959 GLN A CA 1
ATOM 7192 C C . GLN A 1 959 ? -37.493 28.594 25.369 1.00 74.38 959 GLN A C 1
ATOM 7194 O O . GLN A 1 959 ? -37.589 29.650 25.992 1.00 74.38 959 GLN A O 1
ATOM 7199 N N . ALA A 1 960 ? -38.569 27.949 24.923 1.00 78.12 960 ALA A N 1
ATOM 7200 C CA . ALA A 1 960 ? -39.932 28.320 25.302 1.00 78.12 960 ALA A CA 1
ATOM 7201 C C . ALA A 1 960 ? -40.471 27.287 26.300 1.00 78.12 960 ALA A C 1
ATOM 7203 O O . ALA A 1 960 ? -40.564 26.105 25.978 1.00 78.12 960 ALA A O 1
ATOM 7204 N N . SER A 1 961 ? -40.806 27.712 27.518 1.00 77.12 961 SER A N 1
ATOM 7205 C CA . SER A 1 961 ? -41.364 26.830 28.548 1.00 77.12 961 SER A CA 1
ATOM 7206 C C . SER A 1 961 ? -42.227 27.614 29.541 1.00 77.12 961 SER A C 1
ATOM 7208 O O . SER A 1 961 ? -41.955 28.773 29.852 1.00 77.12 961 SER A O 1
ATOM 7210 N N . GLY A 1 962 ? -43.317 26.997 30.014 1.00 78.19 962 GLY A N 1
ATOM 7211 C CA . GLY A 1 962 ? -44.192 27.592 31.035 1.00 78.19 962 GLY A CA 1
ATOM 7212 C C . GLY A 1 962 ? -44.876 28.906 30.627 1.00 78.19 962 GLY A C 1
ATOM 7213 O O . GLY A 1 962 ? -45.112 29.753 31.481 1.00 78.19 962 GLY A O 1
ATOM 7214 N N . GLY A 1 963 ? -45.160 29.111 29.333 1.00 81.94 963 GLY A N 1
ATOM 7215 C CA . GLY A 1 963 ? -45.728 30.370 28.828 1.00 81.94 963 GLY A CA 1
ATOM 7216 C C . GLY A 1 963 ? -44.726 31.530 28.775 1.00 81.94 963 GLY A C 1
ATOM 7217 O O . GLY A 1 963 ? -45.131 32.686 28.663 1.00 81.94 963 GLY A O 1
ATOM 7218 N N . GLN A 1 964 ? -43.425 31.240 28.861 1.00 84.75 964 GLN A N 1
ATOM 7219 C CA . GLN A 1 964 ? -42.347 32.218 28.766 1.00 84.75 964 GLN A CA 1
ATOM 7220 C C . GLN A 1 964 ? -41.298 31.792 27.728 1.00 84.75 964 GLN A C 1
ATOM 7222 O O . GLN A 1 964 ? -41.101 30.603 27.480 1.00 84.75 964 GLN A O 1
ATOM 7227 N N . ILE A 1 965 ? -40.601 32.764 27.140 1.00 84.81 965 ILE A N 1
ATOM 7228 C CA . ILE A 1 965 ? -39.363 32.558 26.383 1.00 84.81 965 ILE A CA 1
ATOM 7229 C C . ILE A 1 965 ? -38.205 32.911 27.303 1.00 84.81 965 ILE A C 1
ATOM 7231 O O . ILE A 1 965 ? -38.108 34.048 27.762 1.00 84.81 965 ILE A O 1
ATOM 7235 N N . HIS A 1 966 ? -37.324 31.952 27.550 1.00 85.88 966 HIS A N 1
ATOM 7236 C CA . HIS A 1 966 ? -36.111 32.142 28.330 1.00 85.88 966 HIS A CA 1
ATOM 7237 C C . HIS A 1 966 ? -34.934 32.265 27.383 1.00 85.88 966 HIS A C 1
ATOM 7239 O O . HIS A 1 966 ? -34.741 31.415 26.520 1.00 85.88 966 HIS A O 1
ATOM 7245 N N . PHE A 1 967 ? -34.139 33.299 27.579 1.00 86.81 967 PHE A N 1
ATOM 7246 C CA . PHE A 1 967 ? -32.874 33.543 26.915 1.00 86.81 967 PHE A CA 1
ATOM 7247 C C . PHE A 1 967 ? -31.739 33.301 27.897 1.00 86.81 967 PHE A C 1
ATOM 7249 O O . PHE A 1 967 ? -31.854 33.670 29.065 1.00 86.81 967 PHE A O 1
ATOM 7256 N N . ALA A 1 968 ? -30.643 32.723 27.423 1.00 84.62 968 ALA A N 1
ATOM 7257 C CA . ALA A 1 968 ? -29.426 32.536 28.195 1.00 84.62 968 ALA A CA 1
ATOM 7258 C C . ALA A 1 968 ? -28.190 32.705 27.305 1.00 84.62 968 ALA A C 1
ATOM 7260 O O . ALA A 1 968 ? -28.189 32.319 26.139 1.00 84.62 968 ALA A O 1
ATOM 7261 N N . TRP A 1 969 ? -27.123 33.256 27.863 1.00 81.81 969 TRP A N 1
ATOM 7262 C CA . TRP A 1 969 ? -25.794 33.290 27.256 1.00 81.81 969 TRP A CA 1
ATOM 7263 C C . TRP A 1 969 ? -24.734 32.974 28.324 1.00 81.81 969 TRP A C 1
ATOM 7265 O O . TRP A 1 969 ? -25.065 32.913 29.512 1.00 81.81 969 TRP A O 1
ATOM 7275 N N . PRO A 1 970 ? -23.473 32.695 27.949 1.00 71.69 970 PRO A N 1
ATOM 7276 C CA . PRO A 1 970 ? -22.429 32.334 28.903 1.00 71.69 970 PRO A CA 1
ATOM 7277 C C . PRO A 1 970 ? -22.240 33.377 30.015 1.00 71.69 970 PRO A C 1
ATOM 7279 O O . PRO A 1 970 ? -22.346 34.584 29.795 1.00 71.69 970 PRO A O 1
ATOM 7282 N N . GLN A 1 971 ? -21.980 32.902 31.235 1.00 58.72 971 GLN A N 1
ATOM 7283 C CA . GLN A 1 971 ? -21.890 33.743 32.435 1.00 58.72 971 GLN A CA 1
ATOM 7284 C C . GLN A 1 971 ? -20.678 34.689 32.420 1.00 58.72 971 GLN A C 1
ATOM 7286 O O . GLN A 1 971 ? -20.719 35.763 33.008 1.00 58.72 971 GLN A O 1
ATOM 7291 N N . ASP A 1 972 ? -19.608 34.338 31.716 1.00 53.50 972 ASP A N 1
ATOM 7292 C CA . ASP A 1 972 ? -18.436 35.192 31.493 1.00 53.50 972 ASP A CA 1
ATOM 7293 C C . ASP A 1 972 ? -18.706 36.359 30.518 1.00 53.50 972 ASP A C 1
ATOM 7295 O O . ASP A 1 972 ? -17.863 37.237 30.355 1.00 53.50 972 ASP A O 1
ATOM 7299 N N . HIS A 1 973 ? -19.906 36.415 29.928 1.00 58.16 973 HIS A N 1
ATOM 7300 C CA . HIS A 1 973 ? -20.392 37.486 29.054 1.00 58.16 973 HIS A CA 1
ATOM 7301 C C . HIS A 1 973 ? -21.456 38.366 29.759 1.00 58.16 973 HIS A C 1
ATOM 7303 O O . HIS A 1 973 ? -22.377 38.897 29.131 1.00 58.16 973 HIS A O 1
ATOM 7309 N N . ILE A 1 974 ? -21.354 38.544 31.083 1.00 60.56 974 ILE A N 1
ATOM 7310 C CA . ILE A 1 974 ? -22.130 39.554 31.830 1.00 60.56 974 ILE A CA 1
ATOM 7311 C C . ILE A 1 974 ? -21.715 40.965 31.365 1.00 60.56 974 ILE A C 1
ATOM 7313 O O . ILE A 1 974 ? -20.532 41.253 31.206 1.00 60.56 974 ILE A O 1
ATOM 7317 N N . GLY A 1 975 ? -22.692 41.848 31.125 1.00 64.94 975 GLY A N 1
ATOM 7318 C CA . GLY A 1 975 ? -22.483 43.208 30.597 1.00 64.94 975 GLY A CA 1
ATOM 7319 C C . GLY A 1 975 ? -22.936 43.402 29.145 1.00 64.94 975 GLY A C 1
ATOM 7320 O O . GLY A 1 975 ? -23.160 44.538 28.718 1.00 64.94 975 GLY A O 1
ATOM 7321 N N . TRP A 1 976 ? -23.158 42.309 28.409 1.00 75.19 976 TRP A N 1
ATOM 7322 C CA . TRP A 1 976 ? -23.926 42.343 27.166 1.00 75.19 976 TRP A CA 1
ATOM 7323 C C . TRP A 1 976 ? -25.378 42.736 27.461 1.00 75.19 976 TRP A C 1
ATOM 7325 O O . TRP A 1 976 ? -25.920 42.425 28.520 1.00 75.19 976 TRP A O 1
ATOM 7335 N N . ARG A 1 977 ? -26.017 43.448 26.533 1.00 85.00 977 ARG A N 1
ATOM 7336 C CA . ARG A 1 977 ? -27.392 43.929 26.680 1.00 85.00 977 ARG A CA 1
ATOM 7337 C C . ARG A 1 977 ? -28.291 43.185 25.707 1.00 85.00 977 ARG A C 1
ATOM 7339 O O . ARG A 1 977 ? -28.066 43.222 24.499 1.00 85.00 977 ARG A O 1
ATOM 7346 N N . LEU A 1 978 ? -29.330 42.539 26.219 1.00 88.00 978 LEU A N 1
ATOM 7347 C CA . LEU A 1 978 ? -30.400 42.008 25.390 1.00 88.00 978 LEU A CA 1
ATOM 7348 C C . LEU A 1 978 ? -31.275 43.182 24.936 1.00 88.00 978 LEU A C 1
ATOM 7350 O O . LEU A 1 978 ? -31.722 43.994 25.750 1.00 88.00 978 LEU A O 1
ATOM 7354 N N . GLN A 1 979 ? -31.514 43.291 23.635 1.00 90.00 979 GLN A N 1
ATOM 7355 C CA . GLN A 1 979 ? -32.491 44.218 23.077 1.00 90.00 979 GLN A CA 1
ATOM 7356 C C . GLN A 1 979 ? -33.642 43.446 22.459 1.00 90.00 979 GLN A C 1
ATOM 7358 O O . GLN A 1 979 ? -33.428 42.396 21.853 1.00 90.00 979 GLN A O 1
ATOM 7363 N N . ALA A 1 980 ? -34.840 44.005 22.582 1.00 87.44 980 ALA A N 1
ATOM 7364 C CA . ALA A 1 980 ? -36.029 43.514 21.915 1.00 87.44 980 ALA A CA 1
ATOM 7365 C C . ALA A 1 980 ? -36.611 44.587 20.993 1.00 87.44 980 ALA A C 1
ATOM 7367 O O . ALA A 1 980 ? -36.494 45.788 21.246 1.00 87.44 980 ALA A O 1
ATOM 7368 N N . GLN A 1 981 ? -37.268 44.142 19.934 1.00 85.88 981 GLN A N 1
ATOM 7369 C CA . GLN A 1 981 ? -38.060 44.979 19.047 1.00 85.88 981 GLN A CA 1
ATOM 7370 C C . GLN A 1 981 ? -39.387 44.277 18.771 1.00 85.88 981 GLN A C 1
ATOM 7372 O O . GLN A 1 981 ? -39.407 43.073 18.528 1.00 85.88 981 GLN A O 1
ATOM 7377 N N . THR A 1 982 ? -40.487 45.029 18.786 1.00 78.25 982 THR A N 1
ATOM 7378 C CA . THR A 1 982 ? -41.812 44.535 18.388 1.00 78.25 982 THR A CA 1
ATOM 7379 C C . THR A 1 982 ? -42.235 45.249 17.113 1.00 78.25 982 THR A C 1
ATOM 7381 O O . THR A 1 982 ? -42.235 46.478 17.069 1.00 78.25 982 THR A O 1
ATOM 7384 N N . ASN A 1 983 ? -42.562 44.487 16.070 1.00 68.38 983 ASN A N 1
ATOM 7385 C CA . ASN A 1 983 ? -43.030 45.018 14.791 1.00 68.38 983 ASN A CA 1
ATOM 7386 C C . ASN A 1 983 ? -44.268 44.241 14.324 1.00 68.38 983 ASN A C 1
ATOM 7388 O O . ASN A 1 983 ? -44.458 43.076 14.679 1.00 68.38 983 ASN A O 1
ATOM 7392 N N . ALA A 1 984 ? -45.091 44.871 13.480 1.00 67.81 984 ALA A N 1
ATOM 7393 C CA . ALA A 1 984 ? -46.115 44.150 12.730 1.00 67.81 984 ALA A CA 1
ATOM 7394 C C . ALA A 1 984 ? -45.456 43.103 11.812 1.00 67.81 984 ALA A C 1
ATOM 7396 O O . ALA A 1 984 ? -44.372 43.348 11.275 1.00 67.81 984 ALA A O 1
ATOM 7397 N N . LEU A 1 985 ? -46.126 41.964 11.606 1.00 60.78 985 LEU A N 1
ATOM 7398 C CA . LEU A 1 985 ? -45.620 40.798 10.861 1.00 60.78 985 LEU A CA 1
ATOM 7399 C C . LEU A 1 985 ? -45.026 41.130 9.475 1.00 60.78 985 LEU A C 1
ATOM 7401 O O . LEU A 1 985 ? -44.122 40.439 9.019 1.00 60.78 985 LEU A O 1
ATOM 7405 N N . SER A 1 986 ? -45.484 42.203 8.824 1.00 66.19 986 SER A N 1
ATOM 7406 C CA . SER A 1 986 ? -45.060 42.610 7.478 1.00 66.19 986 SER A CA 1
ATOM 7407 C C . SER A 1 986 ? -43.914 43.633 7.420 1.00 66.19 986 SER A C 1
ATOM 7409 O O . SER A 1 986 ? -43.488 43.986 6.324 1.00 66.19 986 SER A O 1
ATOM 7411 N N . ALA A 1 987 ? -43.427 44.156 8.552 1.00 65.69 987 ALA A N 1
ATOM 7412 C CA . ALA A 1 987 ? -42.549 45.336 8.572 1.00 65.69 987 ALA A CA 1
ATOM 7413 C C . ALA A 1 987 ? -41.028 45.044 8.601 1.00 65.69 987 ALA A C 1
ATOM 7415 O O . ALA A 1 987 ? -40.239 45.975 8.457 1.00 65.69 987 ALA A O 1
ATOM 7416 N N . GLY A 1 988 ? -40.593 43.785 8.758 1.00 65.12 988 GLY A N 1
ATOM 7417 C CA . GLY A 1 988 ? -39.163 43.418 8.821 1.00 65.12 988 GLY A CA 1
ATOM 7418 C C . GLY A 1 988 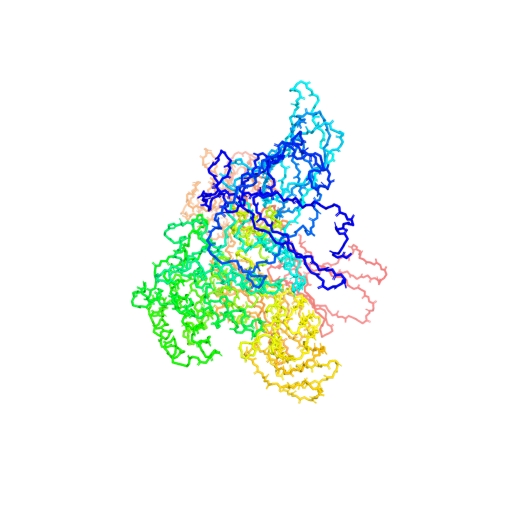? -38.446 43.883 10.103 1.00 65.12 988 GLY A C 1
ATOM 7419 O O . GLY A 1 988 ? -39.099 44.207 11.092 1.00 65.12 988 GLY A O 1
ATOM 7420 N N . LEU A 1 989 ? -37.104 43.890 10.117 1.00 71.19 989 LEU A N 1
ATOM 7421 C CA . LEU A 1 989 ? -36.279 44.426 11.219 1.00 71.19 989 LEU A CA 1
ATOM 7422 C C . LEU A 1 989 ? -36.086 45.947 11.053 1.00 71.19 989 LEU A C 1
ATOM 7424 O O . LEU A 1 989 ? -35.763 46.407 9.962 1.00 71.19 989 LEU A O 1
ATOM 7428 N N . GLY A 1 990 ? -36.248 46.728 12.127 1.00 66.88 990 GLY A N 1
ATOM 7429 C CA . GLY A 1 990 ? -36.184 48.206 12.094 1.00 66.88 990 GLY A CA 1
ATOM 7430 C C . GLY A 1 990 ? -35.169 48.807 13.080 1.00 66.88 990 GLY A C 1
ATOM 7431 O O . GLY A 1 990 ? -34.339 48.091 13.635 1.00 66.88 990 GLY A O 1
ATOM 7432 N N . THR A 1 991 ? -35.225 50.124 13.318 1.00 63.12 991 THR A N 1
ATOM 7433 C CA . THR A 1 991 ? -34.269 50.854 14.185 1.00 63.12 991 THR A CA 1
ATOM 7434 C C . THR A 1 991 ? -34.743 51.065 15.630 1.00 63.12 991 THR A C 1
ATOM 7436 O O . THR A 1 991 ? -33.941 51.440 16.482 1.00 63.12 991 THR A O 1
ATOM 7439 N N . ASN A 1 992 ? -36.009 50.780 15.946 1.00 77.44 992 ASN A N 1
ATOM 7440 C CA . ASN A 1 992 ? -36.637 50.962 17.264 1.00 77.44 992 ASN A CA 1
ATOM 7441 C C . ASN A 1 992 ? -36.348 49.809 18.251 1.00 77.44 992 ASN A C 1
ATOM 7443 O O . ASN A 1 992 ? -37.262 49.263 18.866 1.00 77.44 992 ASN A O 1
ATOM 7447 N N . TRP A 1 993 ? -35.077 49.435 18.407 1.00 87.19 993 TRP A N 1
ATOM 7448 C CA . TRP A 1 993 ? -34.645 48.455 19.409 1.00 87.19 993 TRP A CA 1
ATOM 7449 C C . TRP A 1 993 ? -34.686 49.050 20.815 1.00 87.19 993 TRP A C 1
ATOM 7451 O O . TRP A 1 993 ? -34.119 50.114 21.064 1.00 87.19 993 TRP A O 1
ATOM 7461 N N . VAL A 1 994 ? -35.299 48.330 21.751 1.00 86.62 994 VAL A N 1
ATOM 7462 C CA . VAL A 1 994 ? -35.360 48.711 23.162 1.00 86.62 994 VAL A CA 1
ATOM 7463 C C . VAL A 1 994 ? -34.450 47.792 23.962 1.00 86.62 994 VAL A C 1
ATOM 7465 O O . VAL A 1 994 ? -34.588 46.570 23.930 1.00 86.62 994 VAL A O 1
ATOM 7468 N N . THR A 1 995 ? -33.506 48.382 24.691 1.00 86.81 995 THR A N 1
ATOM 7469 C CA . THR A 1 995 ? -32.662 47.641 25.630 1.00 86.81 995 THR A CA 1
ATOM 7470 C C . THR A 1 995 ? -33.487 47.158 26.813 1.00 86.81 995 THR A C 1
ATOM 7472 O O . THR A 1 995 ? -34.142 47.952 27.484 1.00 86.81 995 THR A O 1
ATOM 7475 N N . ILE A 1 996 ? -33.397 45.867 27.114 1.00 88.06 996 ILE A N 1
ATOM 7476 C CA . ILE A 1 996 ? -33.944 45.294 28.340 1.00 88.06 996 ILE A CA 1
ATOM 7477 C C . ILE A 1 996 ? -32.961 45.620 29.460 1.00 88.06 996 ILE A C 1
ATOM 7479 O O . ILE A 1 996 ? -31.944 44.952 29.625 1.00 88.06 996 ILE A O 1
ATOM 7483 N N . THR A 1 997 ? -33.223 46.692 30.203 1.00 79.38 997 THR A N 1
ATOM 7484 C CA . THR A 1 997 ? -32.265 47.297 31.146 1.00 79.38 997 THR A CA 1
ATOM 7485 C C . THR A 1 997 ? -31.720 46.319 32.187 1.00 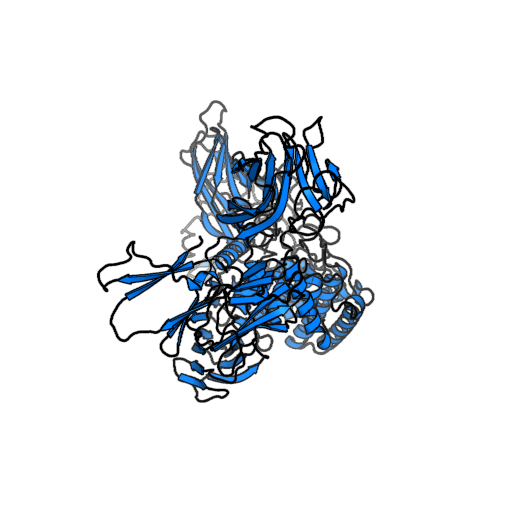79.38 997 THR A C 1
ATOM 7487 O O . THR A 1 997 ? -30.554 46.401 32.554 1.00 79.38 997 THR A O 1
ATOM 7490 N N . SER A 1 998 ? -32.522 45.355 32.633 1.00 79.69 998 SER A N 1
ATOM 7491 C CA . SER A 1 998 ? -32.115 44.344 33.613 1.00 79.69 998 SER A CA 1
ATOM 7492 C C . SER A 1 998 ? -31.194 43.258 33.045 1.00 79.69 998 SER A C 1
ATOM 7494 O O . SER A 1 998 ? -30.535 42.586 33.827 1.00 79.69 998 SER A O 1
ATOM 7496 N N . SER A 1 999 ? -31.075 43.123 31.717 1.00 80.06 999 SER A N 1
ATOM 7497 C CA . SER A 1 999 ? -30.188 42.138 31.070 1.00 80.06 999 SER A CA 1
ATOM 7498 C C . SER A 1 999 ? -28.693 42.423 31.247 1.00 80.06 999 SER A C 1
ATOM 7500 O O . SER A 1 999 ? -27.877 41.558 30.976 1.00 80.06 999 SER A O 1
ATOM 7502 N N . VAL A 1 1000 ? -28.310 43.610 31.726 1.00 72.50 1000 VAL A N 1
ATOM 7503 C CA . VAL A 1 1000 ? -26.895 44.013 31.824 1.00 72.50 1000 VAL A CA 1
ATOM 7504 C C . VAL A 1 1000 ? -26.153 43.406 33.022 1.00 72.50 1000 VAL A C 1
ATOM 7506 O O . VAL A 1 1000 ? -24.926 43.424 33.047 1.00 72.50 1000 VAL A O 1
ATOM 7509 N N . ILE A 1 1001 ? -26.883 42.875 34.009 1.00 75.12 1001 ILE A N 1
ATOM 7510 C CA . ILE A 1 1001 ? -26.341 42.268 35.242 1.00 75.12 1001 ILE A CA 1
ATOM 7511 C C . ILE A 1 1001 ? -26.674 40.775 35.381 1.00 75.12 1001 ILE A C 1
ATOM 7513 O O . ILE A 1 1001 ? -26.390 40.168 36.407 1.00 75.12 1001 ILE A O 1
ATOM 7517 N N . THR A 1 1002 ? -27.301 40.185 34.368 1.00 78.06 1002 THR A N 1
ATOM 7518 C CA . THR A 1 1002 ? -27.677 38.769 34.324 1.00 78.06 1002 THR A CA 1
ATOM 7519 C C . THR A 1 1002 ? -27.299 38.215 32.964 1.00 78.06 1002 THR A C 1
ATOM 7521 O O . THR A 1 1002 ? -27.284 38.947 31.983 1.00 78.06 1002 THR A O 1
ATOM 7524 N N . ASN A 1 1003 ? -27.008 36.925 32.888 1.00 75.06 1003 ASN A N 1
ATOM 7525 C CA . ASN A 1 1003 ? -26.797 36.222 31.628 1.00 75.06 1003 ASN A CA 1
ATOM 7526 C C . ASN A 1 1003 ? -28.024 35.398 31.207 1.00 75.06 1003 ASN A C 1
ATOM 7528 O O . ASN A 1 1003 ? -27.937 34.584 30.291 1.00 75.06 1003 ASN A O 1
ATOM 7532 N N . GLN A 1 1004 ? -29.151 35.574 31.903 1.00 85.50 1004 GLN A N 1
ATOM 7533 C CA . GLN A 1 1004 ? -30.413 34.895 31.633 1.00 85.50 1004 GLN A CA 1
ATOM 7534 C C . GLN A 1 1004 ? -31.596 35.852 31.783 1.00 85.50 1004 GLN A C 1
ATOM 7536 O O . GLN A 1 1004 ? -31.619 36.685 32.694 1.00 85.50 1004 GLN A O 1
ATOM 7541 N N . PHE A 1 1005 ? -32.591 35.733 30.904 1.00 85.88 1005 PHE A N 1
ATOM 7542 C CA . PHE A 1 1005 ? -33.785 36.574 30.933 1.00 85.88 1005 PHE A CA 1
ATOM 7543 C C . PHE A 1 1005 ? -35.026 35.835 30.442 1.00 85.88 1005 PHE A C 1
ATOM 7545 O O . PHE A 1 1005 ? -34.964 35.164 29.419 1.00 85.88 1005 PHE A O 1
ATOM 7552 N N . ALA A 1 1006 ? -36.164 36.003 31.115 1.00 86.12 1006 ALA A N 1
ATOM 7553 C CA . ALA A 1 1006 ? -37.428 35.389 30.717 1.00 86.12 1006 ALA A CA 1
ATOM 7554 C C . ALA A 1 1006 ? -38.463 36.448 30.308 1.00 86.12 1006 ALA A C 1
ATOM 7556 O O . ALA A 1 1006 ? -38.653 37.440 31.014 1.00 86.12 1006 ALA A O 1
ATOM 7557 N N . PHE A 1 1007 ? -39.157 36.224 29.190 1.00 82.19 1007 PHE A N 1
ATOM 7558 C CA . PHE A 1 1007 ? -40.272 37.047 28.713 1.00 82.19 1007 PHE A CA 1
ATOM 7559 C C . PHE A 1 1007 ? -41.569 36.247 28.731 1.00 82.19 1007 PHE A C 1
ATOM 7561 O O . PHE A 1 1007 ? -41.589 35.152 28.175 1.00 82.19 1007 PHE A O 1
ATOM 7568 N N . PRO A 1 1008 ? -42.669 36.769 29.292 1.00 81.38 1008 PRO A N 1
ATOM 7569 C CA . PRO A 1 1008 ? -43.975 36.149 29.115 1.00 81.38 1008 PRO A CA 1
ATOM 7570 C C . PRO A 1 1008 ? -44.406 36.197 27.644 1.00 81.38 1008 PRO A C 1
ATOM 7572 O O . PRO A 1 1008 ? -44.235 37.210 26.966 1.00 81.38 1008 PRO A O 1
ATOM 7575 N N . ILE A 1 1009 ? -44.985 35.101 27.161 1.00 78.69 1009 ILE A N 1
ATOM 7576 C CA . ILE A 1 1009 ? -45.593 35.006 25.833 1.00 78.69 1009 ILE A CA 1
ATOM 7577 C C . ILE A 1 1009 ? -47.029 35.527 25.957 1.00 78.69 1009 ILE A C 1
ATOM 7579 O O . ILE A 1 1009 ? -47.845 34.944 26.666 1.00 78.69 1009 ILE A O 1
ATOM 7583 N N . GLY A 1 1010 ? -47.319 36.666 25.323 1.00 69.25 1010 GLY A N 1
ATOM 7584 C CA . GLY A 1 1010 ? -48.654 37.275 25.326 1.00 69.25 1010 GLY A CA 1
ATOM 7585 C C . GLY A 1 1010 ? -49.610 36.661 24.294 1.00 69.25 1010 GLY A C 1
ATOM 7586 O O . GLY A 1 1010 ? -49.190 35.956 23.384 1.00 69.25 1010 GLY A O 1
ATOM 7587 N N . ASN A 1 1011 ? -50.901 36.995 24.398 1.00 61.94 1011 ASN A N 1
ATOM 7588 C CA . ASN A 1 1011 ? -51.981 36.444 23.557 1.00 61.94 1011 ASN A CA 1
ATOM 7589 C C . ASN A 1 1011 ? -52.220 37.232 22.249 1.00 61.94 1011 ASN A C 1
ATOM 7591 O O . ASN A 1 1011 ? -53.305 37.158 21.676 1.00 61.94 1011 ASN A O 1
ATOM 7595 N N . ILE A 1 1012 ? -51.261 38.056 21.819 1.00 61.56 1012 ILE A N 1
ATOM 7596 C CA . ILE A 1 1012 ? -51.394 38.939 20.652 1.00 61.56 1012 ILE A CA 1
ATOM 7597 C C . ILE A 1 1012 ? -50.475 38.412 19.549 1.00 61.56 1012 ILE A C 1
ATOM 7599 O O . ILE A 1 1012 ? -49.290 38.195 19.797 1.00 61.56 1012 ILE A O 1
ATOM 7603 N N . GLU A 1 1013 ? -51.000 38.238 18.335 1.00 63.62 1013 GLU A N 1
ATOM 7604 C CA . GLU A 1 1013 ? -50.205 37.870 17.158 1.00 63.62 1013 GLU A CA 1
ATOM 7605 C C . GLU A 1 1013 ? -49.281 39.027 16.744 1.00 63.62 1013 GLU A C 1
ATOM 7607 O O . GLU A 1 1013 ? -49.668 39.946 16.021 1.00 63.62 1013 GLU A O 1
ATOM 7612 N N . ALA A 1 1014 ? -48.042 38.997 17.228 1.00 67.44 1014 ALA A N 1
ATOM 7613 C CA . ALA A 1 1014 ? -46.987 39.935 16.865 1.00 67.44 1014 ALA A CA 1
ATOM 7614 C C . ALA A 1 1014 ? -45.633 39.217 16.799 1.00 67.44 1014 ALA A C 1
ATOM 7616 O O . ALA A 1 1014 ? -45.414 38.219 17.486 1.00 67.44 1014 ALA A O 1
ATOM 7617 N N . SER A 1 1015 ? -44.702 39.753 16.008 1.00 71.75 1015 SER A N 1
ATOM 7618 C CA . SER A 1 1015 ? -43.321 39.267 15.976 1.00 71.75 1015 SER A CA 1
ATOM 7619 C C . SER A 1 1015 ? -42.462 40.087 16.931 1.00 71.75 1015 SER A C 1
ATOM 7621 O O . SER A 1 1015 ? -42.418 41.320 16.846 1.00 71.75 1015 SER A O 1
ATOM 7623 N N . VAL A 1 1016 ? -41.755 39.397 17.825 1.00 77.31 1016 VAL A N 1
ATOM 7624 C CA . VAL A 1 1016 ? -40.754 39.998 18.709 1.00 77.31 1016 VAL A CA 1
ATOM 7625 C C . VAL A 1 1016 ? -39.383 39.484 18.301 1.00 77.31 1016 VAL A C 1
ATOM 7627 O O . VAL A 1 1016 ? -39.156 38.278 18.240 1.00 77.31 1016 VAL A O 1
ATOM 7630 N N . PHE A 1 1017 ? -38.470 40.401 18.013 1.00 83.62 1017 PHE A N 1
ATOM 7631 C CA . PHE A 1 1017 ? -37.099 40.088 17.636 1.00 83.62 1017 PHE A CA 1
ATOM 7632 C C . PHE A 1 1017 ? -36.169 40.406 18.796 1.00 83.62 1017 PHE A C 1
ATOM 7634 O O . PHE A 1 1017 ? -36.357 41.418 19.471 1.00 83.62 1017 PHE A O 1
ATOM 7641 N N . PHE A 1 1018 ? -35.153 39.570 19.000 1.00 86.88 1018 PHE A N 1
ATOM 7642 C CA . PHE A 1 1018 ? -34.175 39.723 20.073 1.00 86.88 1018 PHE A CA 1
ATOM 7643 C C . PHE A 1 1018 ? -32.757 39.742 19.510 1.00 86.88 1018 PHE A C 1
ATOM 7645 O O . PHE A 1 1018 ? -32.455 39.040 18.546 1.00 86.88 1018 PHE A O 1
ATOM 7652 N N . ARG A 1 1019 ? -31.874 40.527 20.128 1.00 86.50 1019 ARG A N 1
ATOM 7653 C CA . ARG A 1 1019 ? -30.434 40.494 19.847 1.00 86.50 1019 ARG A CA 1
ATOM 7654 C C . ARG A 1 1019 ? -29.623 40.761 21.107 1.00 86.50 1019 ARG A C 1
ATOM 7656 O O . ARG A 1 1019 ? -30.023 41.580 21.932 1.00 86.50 1019 ARG A O 1
ATOM 7663 N N . LEU A 1 1020 ? -28.469 40.116 21.218 1.00 84.69 1020 LEU A N 1
ATOM 7664 C CA . LEU A 1 1020 ? -27.433 40.487 22.179 1.00 84.69 1020 LEU A CA 1
ATOM 7665 C C . LEU A 1 1020 ? -26.539 41.553 21.553 1.00 84.69 1020 LEU A C 1
ATOM 7667 O O . LEU A 1 1020 ? -26.045 41.376 20.441 1.00 84.69 1020 LEU A O 1
ATOM 7671 N N . ILE A 1 1021 ? -26.332 42.656 22.265 1.00 76.81 1021 ILE A N 1
ATOM 7672 C CA . ILE A 1 1021 ? -25.363 43.683 21.885 1.00 76.81 1021 ILE A CA 1
ATOM 7673 C C . ILE A 1 1021 ? -24.305 43.823 22.970 1.00 76.81 1021 ILE A C 1
ATOM 7675 O O . ILE A 1 1021 ? -24.611 43.781 24.161 1.00 76.81 1021 ILE A O 1
ATOM 7679 N N . TYR A 1 1022 ? -23.059 44.006 22.558 1.00 68.56 1022 TYR A N 1
ATOM 7680 C CA . TYR A 1 1022 ? -22.009 44.456 23.461 1.00 68.56 1022 TYR A CA 1
ATOM 7681 C C . TYR A 1 1022 ? -22.074 45.995 23.568 1.00 68.56 1022 TYR A C 1
ATOM 7683 O O . TYR A 1 1022 ? -22.409 46.623 22.559 1.00 68.56 1022 TYR A O 1
ATOM 7691 N N . PRO A 1 1023 ? -21.843 46.604 24.749 1.00 57.69 1023 PRO A N 1
ATOM 7692 C CA . PRO A 1 1023 ? -21.851 48.059 24.922 1.00 57.69 1023 PRO A CA 1
ATOM 7693 C C . PRO A 1 1023 ? -20.883 48.819 24.011 1.00 57.69 1023 PRO A C 1
ATOM 7695 O O . PRO A 1 1023 ? -19.777 48.295 23.739 1.00 57.69 1023 PRO A O 1
#

Mean predicted aligned error: 13.64 Å

Radius of gyration: 38.27 Å; Cα contacts (8 Å, |Δi|>4): 2469; chains: 1; bounding box: 81×106×101 Å

pLDDT: mean 91.41, std 9.76, range [35.22, 98.94]

Nearest PDB structures (foldseek):
  3w5n-assembly1_A  TM=9.268E-01  e=1.946E-52  Streptomyces avermitilis MA-4680 = NBRC 14893
  2okx-assembly1_A  TM=8.366E-01  e=1.590E-22  Bacillus sp. GL1
  4xhc-assembly1_B  TM=7.479E-01  e=6.367E-15  Klebsiella oxytoca
  3mpc-assembly2_B  TM=9.026E-01  e=1.890E-07  Acetivibrio thermocellus ATCC 27405
  5g56-assembly1_A  TM=4.908E-01  e=5.342E-06  Acetivibrio thermocellus

Solvent-accessible surface area (backbone atoms only — not comparable to full-atom values): 53222 Å² total; per-residue (Å²): 115,102,69,78,85,71,62,92,75,77,72,51,87,66,86,87,84,59,30,41,88,51,28,29,73,87,65,97,39,32,65,81,70,66,42,70,74,52,79,74,82,83,84,54,74,49,79,46,78,45,98,89,74,52,70,50,76,53,64,71,52,55,85,42,70,44,71,88,60,27,64,77,41,62,27,53,58,28,21,34,31,34,34,52,75,54,51,66,83,57,69,57,39,56,88,50,89,57,85,90,41,43,66,35,80,81,73,82,76,88,67,90,74,95,70,60,72,82,59,34,42,51,57,69,39,82,78,50,78,35,58,56,76,43,78,43,79,79,49,100,47,33,36,29,33,33,38,83,43,45,36,19,24,35,61,36,42,30,35,35,47,48,42,62,14,36,44,36,40,33,65,13,70,43,63,43,97,87,60,47,74,31,44,67,58,57,76,44,73,50,40,34,40,34,42,28,37,58,43,86,50,80,45,78,50,69,79,85,57,40,60,37,34,24,22,30,40,35,40,38,45,37,32,40,60,78,88,45,73,62,44,47,76,77,43,65,34,39,34,29,41,24,36,62,53,47,78,19,43,50,74,47,50,65,39,69,65,58,46,48,48,50,49,21,29,52,34,11,47,46,29,15,30,62,69,46,56,29,51,26,44,56,55,75,59,41,24,48,29,36,48,58,45,61,26,26,61,30,46,57,44,44,27,52,47,67,46,42,54,50,20,46,55,49,29,39,53,75,43,39,42,97,74,21,50,34,43,22,33,35,61,62,80,64,89,57,68,69,39,66,26,53,16,46,68,21,29,46,28,69,46,48,33,40,50,55,48,19,33,56,54,50,52,55,62,58,47,68,74,40,44,66,57,31,51,35,33,52,49,30,52,57,76,65,32,59,84,57,39,30,75,52,33,49,40,30,35,44,18,63,45,99,58,83,72,39,69,37,71,60,41,61,31,36,56,52,23,28,51,42,55,31,50,45,26,46,49,49,18,51,50,23,52,76,77,70,36,61,69,58,16,54,52,23,45,53,49,24,51,52,26,40,52,37,49,47,72,74,34,52,36,83,91,77,42,38,24,72,78,53,30,54,32,45,38,15,44,37,52,63,74,60,56,53,54,79,91,46,42,67,50,31,52,52,48,38,51,33,41,40,73,73,66,47,74,41,47,11,47,63,19,40,43,26,40,53,47,31,32,44,77,69,70,32,48,56,56,55,49,59,66,63,69,38,49,89,48,62,32,69,37,24,27,48,68,76,67,52,50,14,25,30,62,36,49,78,54,39,70,39,58,37,15,34,56,75,40,29,63,49,32,46,49,40,36,33,44,25,2,56,33,65,28,83,95,34,34,22,42,38,30,29,33,37,42,44,51,89,33,94,86,53,46,33,28,32,28,38,33,57,45,88,55,41,54,35,35,27,35,37,37,57,56,93,51,30,37,41,36,40,37,34,37,27,67,89,22,30,32,41,40,38,47,64,32,30,13,60,68,57,68,83,35,40,34,24,47,79,84,45,56,33,30,47,55,67,43,79,75,46,83,53,94,63,49,41,83,69,48,76,46,75,60,58,45,62,17,24,49,30,30,38,32,48,50,47,75,50,41,42,36,33,49,38,43,66,41,38,49,73,60,45,57,43,57,34,64,37,21,36,44,34,37,39,48,84,57,88,84,48,71,19,23,40,34,27,39,15,82,38,68,91,38,81,62,45,79,76,36,75,67,33,76,62,52,57,50,71,47,63,92,46,56,51,78,44,59,35,27,35,32,33,21,33,24,37,100,87,44,49,27,29,67,21,74,74,36,62,37,52,14,39,68,70,72,83,56,58,47,69,46,57,80,57,92,35,70,40,65,39,55,74,81,32,83,50,51,42,30,63,69,58,89,74,18,20,7,27,41,32,11,53,68,15,98,78,32,55,73,32,69,70,41,90,49,72,63,25,24,28,36,30,24,18,62,16,31,40,32,35,81,44,72,83,45,55,62,78,38,39,33,35,43,35,29,29,37,22,25,39,61,60,84,50,70,53,30,35,25,35,31,37,24,52,71,83,41,78,75,48,76,50,75,61,59,45,84,43,26,55,75,44,80,47,73,50,72,49,72,29,84,40,48,55,48,31,46,32,42,35,28,63,30,83,61,51,69,55,17,33,33,36,44,35,51,45,46,78,44,79,59,63,81,71,72,77,44,72,50,78,57,96,63,24,41,37,38,36,42,59,71,94,54,53,50,34,33,39,28,41,32,78,41,62,84,86,66,70,90,81,86,76,64,42,70,44,77,74,30,37,83,34,38,59,51,76,42,78,64,70,98,63,100,63,44,74,48,77,47,81,39,76,125

Sequence (1023 aa):
GQYELFVNGSNALGVMLGNGMYNVPATSRYTKFTGSFGPPKLIAQLHLFYANGTSNVISTDSQWLTAPGPITFSHVYGGEDYDARLEPSGWNHAGFDAAAWSPATVTSGPGGMLRGQSHAAPPIKAVQTLLPIKTNSISASVKVYDLGQNASLIPRLTVHGQTGAVVRITPAELVNGNGTINRSSVGGGAAYWQYTLAGTGSETWFPRFFFHGCRYLQVEVFAAPSSAPLPVVDQIEGVVIQSASTPAGGFSCSSDLFNRIRTLIRWSQRNNLVSLITDCPHRERLGWLEQYHLHGPSLRYEWDLGLLYSKTMDDMTDSQLASGLVPDIAPEYTVFGGGFRDSPEWGSSVVIVPWQQYLFTGDDMLLRRHYNSMSNYLAYLQGRASGYILNFGLGDWYDLGPNPPGFAQLTPVALTATAYFYQDATILAQAARVIGRTNDALQFDSLAGNIRTAFNNSFYSAANGYYSTGSQTAQSLPLVLGLVHSNNQATVITALIANVRSQGLTAGDIGHRYLLRALADAGRSDVVFELHSQTNTPGYGYILNTGATSLTEGWDGSSSQSHFMLGHIMEWFYHDLAGIQPDAASPGFKRVVIKPALVSGITNASASYDSVRGEIASAWTLSNNVVTLNLTIPAGSTGLVCLPTLGTASTNLVIQENGTTLWQNGGVTGSVPGVTFDRMEGTGAQSSIVWTVGSGSYQFTWNVFPAPGGLAAVSGNAQVALSWNAMPDATGYHVKRSSNSGGPYVIVGNQIAGTNYTDVAVVNGATYYYVVSALSANNESGDSIEVSAMPRTVANFGFETPGVGTYLYSPAGSSWTFSAQSGANGSGIAANGSAFTTANPNAPQGIQVAYLQGIASVSQAIGGFTTGARYAVTFSAAQRNYQQNGGQTWNVTIDGSVVRSFDPPRSATSYVDYNLTFPATAPTHTLGFASSNTRGGDNTVFLDNVRITSLVPPALGWQASGGQIHFAWPQDHIGWRLQAQTNALSAGLGTNWVTITSSVITNQFAFPIGNIEASVFFRLIYP

Secondary structure (DSSP, 8-state):
-TTTT--SS----------TTTEE---SS--S--EESSS-----EEEEE-TTS-EEEEE-STTSEE---SEEEEETTTEEEEEGGG--TTTTSTT---TTPEEPPP----SS----GGGSPPPEEEEEEE--SEEEE-SSSEEEEEEEEEEEEEEEEEEE-STT-EEEEEEESEE-TTSSEE-GGGTS---EEEEE---SSEEEE--SS--EEEEEEEEEEE-SSTTSPPPEEEEEEEEEEEE-PPB-EEEEES-HHHHHHHHHHHHHHHHHBSSSB-S-TTTT---BSGGGTSSHHHHHHHB--HHHHHHHHHHHHHH--TTSPPPSBSS-SS---GGGT--HHHHTHHHHHHHHHHHHH---HHHHHHHHHHHHHHHHHHHH-BTTB---S--STT---SS-SSS-SSS-HHHHHHHHHHHHHHHHHHHHHHHT-HHHHHHHHHHHHHHHHHHHHHHEETTTTEETT--HHHHHHHHHTT-S-GGGHHHHHHHHHHHHHHH-----HHHHHHHHHHHHHTT-HHHHHHHHT-SSSTTHHHHHHTT-SS--SSTTS-S-S---TT-THHHHIIIIIS-EEE-TTSTTTTEEEE-----TT-SEEEEEEEETTEEEEEEEEEETTEEEEEEEE-TT-EEEEEEE-SB-TTSS-EEEETTEEEEETTEE---BTTEEEEEEESSGGG-EEEEEE-SEEEEEEEE--PPPP--EEEEETTEEEEE-PPPTT--EEEEEEESSTT---EEEEEEE-SSEEEE-S--TT--EEEEEEEEETTEEBPPPPPEEE---------S-SS--SSEEES-TT-SSEEPPPBTTBEEEEEETTSTTTTTSPPPSSSSEEEEEESS-EEEEEEE-PPTT-EEEEEEEEEE-SSS-SS---EEEEETTEEEEEE---TT--S-EEEEEEEE--SSEEEEEEEE--TT-SS-EEEE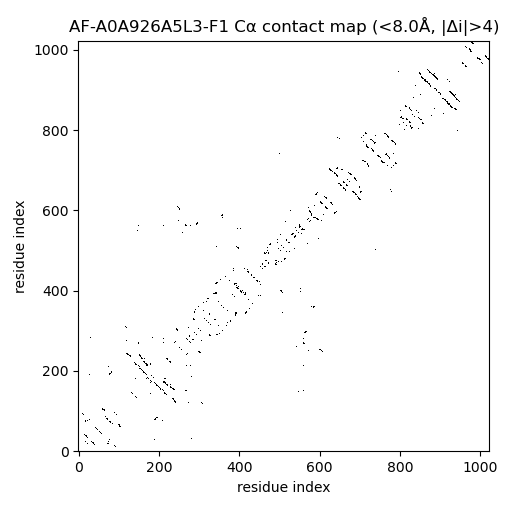EEEEEEE-PPPP-EEEEETTEEEEE--GGGBTBEEEEEEE-TTS-S-S--EE-GGGGG-SEEEEE--SS--EEEEEEE--